Protein AF-A0A4T0P691-F1 (afdb_monomer)

Solvent-accessible surface area (backbone atoms only — not comparable to full-atom values): 58447 Å² total; per-residue (Å²): 136,84,90,88,89,91,82,88,80,88,84,81,85,83,82,90,88,82,81,82,76,88,77,84,77,92,73,52,77,67,54,47,53,46,46,53,56,58,53,71,71,70,66,89,62,88,88,75,89,86,87,79,81,92,80,83,81,93,79,83,58,72,64,57,53,48,54,30,50,54,36,26,48,72,51,40,73,32,82,48,45,33,81,49,75,62,70,91,51,94,65,79,43,77,45,63,68,43,87,70,46,76,70,59,55,69,72,59,50,53,52,49,52,62,48,39,51,44,4,49,36,46,43,36,44,54,51,48,32,65,74,30,68,86,80,44,71,59,25,59,51,53,48,58,58,45,50,59,50,50,52,52,49,53,53,53,51,55,42,54,73,69,45,73,95,66,89,66,98,80,68,92,56,97,68,68,80,44,77,70,55,52,53,62,72,40,46,66,54,39,55,53,38,54,52,49,36,53,51,50,69,66,38,74,90,44,60,48,21,35,36,54,26,55,54,53,62,56,45,77,48,91,49,68,67,57,26,50,54,45,47,56,51,47,47,63,61,41,46,68,57,40,52,48,50,48,41,22,68,63,60,25,49,85,87,62,97,80,69,34,57,29,67,42,75,50,62,88,79,75,67,58,87,83,60,60,56,76,78,52,88,61,96,81,78,88,84,78,80,72,84,74,52,52,32,53,47,70,66,50,39,57,44,79,43,76,75,27,44,33,68,89,56,47,73,71,57,49,49,48,58,52,50,36,16,56,48,40,33,42,39,53,72,54,61,62,49,61,66,65,71,71,62,42,69,55,47,68,65,59,66,54,78,74,51,73,91,42,55,73,61,49,52,54,48,49,54,51,49,36,51,53,50,31,46,51,51,51,47,42,42,50,64,78,62,33,45,62,60,54,53,49,44,44,42,33,64,47,65,58,64,39,56,66,39,51,53,44,38,52,64,67,46,40,74,61,28,73,37,53,42,91,77,64,53,60,69,61,49,40,54,47,49,55,50,23,36,69,73,24,78,60,60,79,49,62,67,72,62,58,73,26,54,44,61,42,71,54,94,77,64,96,87,43,44,21,70,82,33,58,43,77,41,78,63,73,56,88,60,55,26,49,70,59,23,73,69,56,50,50,52,49,45,54,50,27,56,51,52,50,53,52,51,49,51,48,52,54,50,52,54,48,50,52,50,64,62,70,42,50,77,52,52,71,75,42,77,91,48,53,67,59,54,50,54,53,49,52,48,49,50,53,52,51,51,51,50,50,53,51,51,47,43,46,49,56,66,40,48,47,57,43,45,52,55,55,50,57,50,60,70,65,69,71,66,44,72,68,52,52,44,51,52,52,50,52,43,51,49,53,40,51,28,60,72,54,53,50,49,102,84,45,71,70,62,24,52,49,50,42,51,51,51,54,48,46,56,50,37,53,52,52,29,54,50,33,52,48,52,49,49,55,50,49,50,53,52,47,51,53,60,69,69,53,85,70,85,76,95,73,78,89,83,75,87,85,88,86,92,83,82,91,89,87,83,86,88,83,87,84,89,83,87,84,88,86,87,89,82,87,82,83,92,76,94,78,91,72,74,64,64,57,53,52,52,53,52,52,53,51,51,54,40,52,50,46,38,50,53,30,45,52,53,41,53,54,49,51,29,49,49,39,57,53,29,59,72,43,87,50,66,71,53,26,47,48,24,49,64,76,30,58,91,56,73,55,56,78,78,87,64,78,69,69,72,64,73,80,72,69,68,93,84,56,80,44,80,45,69,66,48,99,81,75,58,76,74,76,52,48,65,26,36,38,39,39,55,24,78,22,43,68,41,30,23,43,50,23,48,50,45,50,53,69,66,42,64,65,44,75,52,29,37,56,49,54,88,37,41,59,91,51,79,45,85,50,99,91,41,82,39,62,34,34,36,37,33,36,34,72,90,41,88,55,40,33,41,43,48,66,75,42,65,68,40,80,91,34,48,65,62,50,53,53,52,52,36,56,54,39,62,73,35,53,38,40,35,39,37,31,31,15,24,43,48,88,68,55,48,80,74,49,68,79,45,72,58,56,28,23,45,70,30,98,73,25,97,54,42,84,61,49,63,82,40,53,80,57,75,78,89,79,65,64,52,38,57,49,50,70,64,49,59,76,65,42,73,34,29,35,34,45,34,36,50,43,64,84,60,64,41,63,68,56,15,54,52,53,40,53,54,49,30,64,63,74,65,57,79,94,68,89,84,56,84,55,77,78,58,76,77,50,77,53,67,80,67,66,67,80,79,78,110

Structure (mmCIF, N/CA/C/O backbone):
data_AF-A0A4T0P691-F1
#
_entry.id   AF-A0A4T0P691-F1
#
loop_
_atom_site.group_PDB
_atom_site.id
_atom_site.type_symbol
_atom_site.label_atom_id
_atom_site.label_alt_id
_atom_site.label_comp_id
_atom_site.label_asym_id
_atom_site.label_entity_id
_atom_site.label_seq_id
_atom_site.pdbx_PDB_ins_code
_atom_site.Cartn_x
_atom_site.Cartn_y
_atom_site.Cartn_z
_atom_site.occupancy
_atom_site.B_iso_or_equiv
_atom_site.auth_seq_id
_atom_site.auth_comp_id
_atom_site.auth_asym_id
_atom_site.auth_atom_id
_atom_site.pdbx_PDB_model_num
ATOM 1 N N . MET A 1 1 ? -27.158 57.293 4.705 1.00 33.16 1 MET A N 1
ATOM 2 C CA . MET A 1 1 ? -28.206 56.370 4.222 1.00 33.16 1 MET A CA 1
ATOM 3 C C . MET A 1 1 ? -27.894 55.018 4.852 1.00 33.16 1 MET A C 1
ATOM 5 O O . MET A 1 1 ? -26.980 54.365 4.383 1.00 33.16 1 MET A O 1
ATOM 9 N N . LEU A 1 2 ? -28.237 54.760 6.115 1.00 28.86 2 LEU A N 1
ATOM 10 C CA . LEU A 1 2 ? -29.555 54.392 6.661 1.00 28.86 2 LEU A CA 1
ATOM 11 C C . LEU A 1 2 ? -30.252 53.241 5.908 1.00 28.86 2 LEU A C 1
ATOM 13 O O . LEU A 1 2 ? -30.644 53.415 4.762 1.00 28.86 2 LEU A O 1
ATOM 17 N N . GLU A 1 3 ? -30.387 52.133 6.651 1.00 32.50 3 GLU A N 1
ATOM 18 C CA . GLU A 1 3 ? -31.408 51.070 6.619 1.00 32.50 3 GLU A CA 1
ATOM 19 C C . GLU A 1 3 ? -31.555 50.170 5.381 1.00 32.50 3 GLU A C 1
ATOM 21 O O . GLU A 1 3 ? -32.133 50.551 4.370 1.00 32.50 3 GLU A O 1
ATOM 26 N N . ASN A 1 4 ? -31.099 48.918 5.530 1.00 34.00 4 ASN A N 1
ATOM 27 C CA . ASN A 1 4 ? -31.858 47.665 5.340 1.00 34.00 4 ASN A CA 1
ATOM 28 C C . ASN A 1 4 ? -30.880 46.516 5.069 1.00 34.00 4 ASN A C 1
ATOM 30 O O . ASN A 1 4 ? -30.137 46.593 4.099 1.00 34.00 4 ASN A O 1
ATOM 34 N N . ASN A 1 5 ? -30.873 45.482 5.924 1.00 28.69 5 ASN A N 1
ATOM 35 C CA . ASN A 1 5 ? -30.638 44.066 5.578 1.00 28.69 5 ASN A CA 1
ATOM 36 C C . ASN A 1 5 ? -30.422 43.227 6.849 1.00 28.69 5 ASN A C 1
ATOM 38 O O . ASN A 1 5 ? -29.298 43.000 7.288 1.00 28.69 5 ASN A O 1
ATOM 42 N N . ALA A 1 6 ? -31.521 42.732 7.419 1.00 33.31 6 ALA A N 1
ATOM 43 C CA . ALA A 1 6 ? -31.523 41.602 8.343 1.00 33.31 6 ALA A CA 1
ATOM 44 C C . ALA A 1 6 ? -32.389 40.487 7.738 1.00 33.31 6 ALA A C 1
ATOM 46 O O . ALA A 1 6 ? -33.590 40.416 7.976 1.00 33.31 6 ALA A O 1
ATOM 47 N N . SER A 1 7 ? -31.792 39.660 6.882 1.00 32.31 7 SER A N 1
ATOM 48 C CA . SER A 1 7 ? -32.260 38.310 6.534 1.00 32.31 7 SER A CA 1
ATOM 49 C C . SER A 1 7 ? -31.164 37.589 5.738 1.00 32.31 7 SER A C 1
ATOM 51 O O . SER A 1 7 ? -30.477 38.219 4.941 1.00 32.31 7 SER A O 1
ATOM 53 N N . ASN A 1 8 ? -31.041 36.276 5.960 1.00 28.72 8 ASN A N 1
ATOM 54 C CA . ASN A 1 8 ? -30.166 35.289 5.298 1.00 28.72 8 ASN A CA 1
ATOM 55 C C . ASN A 1 8 ? -28.858 34.919 6.020 1.00 28.72 8 ASN A C 1
ATOM 57 O O . ASN A 1 8 ? -27.787 35.451 5.744 1.00 28.72 8 ASN A O 1
ATOM 61 N N . ILE A 1 9 ? -28.956 33.883 6.861 1.00 31.19 9 ILE A N 1
ATOM 62 C CA . ILE A 1 9 ? -27.868 32.935 7.148 1.00 31.19 9 ILE A CA 1
ATOM 63 C C . ILE A 1 9 ? -28.248 31.594 6.471 1.00 31.19 9 ILE A C 1
ATOM 65 O O . ILE A 1 9 ? -29.431 31.242 6.504 1.00 31.19 9 ILE A O 1
ATOM 69 N N . PRO A 1 10 ? -27.312 30.857 5.832 1.00 29.70 10 PRO A N 1
ATOM 70 C CA . PRO A 1 10 ? -27.614 29.696 4.989 1.00 29.70 10 PRO A CA 1
ATOM 71 C C . PRO A 1 10 ? -27.935 28.427 5.795 1.00 29.70 10 PRO A C 1
ATOM 73 O O . PRO A 1 10 ? -27.269 28.120 6.783 1.00 29.70 10 PRO A O 1
ATOM 76 N N . GLN A 1 11 ? -28.926 27.662 5.328 1.00 29.69 11 GLN A N 1
ATOM 77 C CA . GLN A 1 11 ? -29.296 26.341 5.845 1.00 29.69 11 GLN A CA 1
ATOM 78 C C . GLN A 1 11 ? -28.357 25.243 5.308 1.00 29.69 11 GLN A C 1
ATOM 80 O O . GLN A 1 11 ? -28.104 25.167 4.107 1.00 29.69 11 GLN A O 1
ATOM 85 N N . LEU A 1 12 ? -27.877 24.378 6.206 1.00 29.52 12 LEU A N 1
ATOM 86 C CA . LEU A 1 12 ? -27.184 23.117 5.903 1.00 29.52 12 LEU A CA 1
ATOM 87 C C . LEU A 1 12 ? -28.200 21.976 5.646 1.00 29.52 12 LEU A C 1
ATOM 89 O O . LEU A 1 12 ? -29.323 22.043 6.149 1.00 29.52 12 LEU A O 1
ATOM 93 N N . PRO A 1 13 ? -27.836 20.946 4.854 1.00 28.98 13 PRO A N 1
ATOM 94 C CA . PRO A 1 13 ? -28.770 19.988 4.260 1.00 28.98 13 PRO A CA 1
ATOM 95 C C . PRO A 1 13 ? -29.189 18.856 5.213 1.00 28.98 13 PRO A C 1
ATOM 97 O O . PRO A 1 13 ? -28.382 18.324 5.973 1.00 28.98 13 PRO A O 1
ATOM 100 N N . ASN A 1 14 ? -30.459 18.454 5.114 1.00 28.61 14 ASN A N 1
ATOM 101 C CA . ASN A 1 14 ? -31.046 17.334 5.855 1.00 28.61 14 ASN A CA 1
ATOM 102 C C . ASN A 1 14 ? -30.493 15.966 5.387 1.00 28.61 14 ASN A C 1
ATOM 104 O O . ASN A 1 14 ? -30.429 15.731 4.177 1.00 28.61 14 ASN A O 1
ATOM 108 N N . PRO A 1 15 ? -30.174 15.032 6.305 1.00 27.69 15 PRO A N 1
ATOM 109 C CA . PRO A 1 15 ? -29.908 13.627 5.980 1.00 27.69 15 PRO A CA 1
ATOM 110 C C . PRO A 1 15 ? -31.209 12.825 5.717 1.00 27.69 15 PRO A C 1
ATOM 112 O O . PRO A 1 15 ? -32.298 13.276 6.086 1.00 27.69 15 PRO A O 1
ATOM 115 N N . PRO A 1 16 ? -31.126 11.659 5.040 1.00 27.73 16 PRO A N 1
ATOM 116 C CA . PRO A 1 16 ? -32.260 10.997 4.395 1.00 27.73 16 PRO A CA 1
ATOM 117 C C . PRO A 1 16 ? -33.170 10.261 5.386 1.00 27.73 16 PRO A C 1
ATOM 119 O O . PRO A 1 16 ? -32.713 9.622 6.330 1.00 27.73 16 PRO A O 1
ATOM 122 N N . ILE A 1 17 ? -34.475 10.318 5.120 1.00 31.19 17 ILE A N 1
ATOM 123 C CA . ILE A 1 17 ? -35.537 9.633 5.863 1.00 31.19 17 ILE A CA 1
ATOM 124 C C . ILE A 1 17 ? -35.901 8.347 5.114 1.00 31.19 17 ILE A C 1
ATOM 126 O O . ILE A 1 17 ? -36.358 8.428 3.977 1.00 31.19 17 ILE A O 1
ATOM 130 N N . LEU A 1 18 ? -35.754 7.186 5.760 1.00 25.09 18 LEU A N 1
ATOM 131 C CA . LEU A 1 18 ? -36.380 5.901 5.405 1.00 25.09 18 LEU A CA 1
ATOM 132 C C . LEU A 1 18 ? -36.539 5.052 6.692 1.00 25.09 18 LEU A C 1
ATOM 134 O O . LEU A 1 18 ? -35.771 5.230 7.633 1.00 25.09 18 LEU A O 1
ATOM 138 N N . PRO A 1 19 ? -37.547 4.166 6.768 1.00 24.69 19 PRO A N 1
ATOM 139 C CA . PRO A 1 19 ? -38.849 4.397 7.383 1.00 24.69 19 PRO A CA 1
ATOM 140 C C . PRO A 1 19 ? -38.914 3.928 8.848 1.00 24.69 19 PRO A C 1
ATOM 142 O O . PRO A 1 19 ? -38.475 2.833 9.193 1.00 24.69 19 PRO A O 1
ATOM 145 N N . ALA A 1 20 ? -39.535 4.737 9.707 1.00 24.02 20 ALA A N 1
ATOM 146 C CA . ALA A 1 20 ? -39.900 4.329 11.058 1.00 24.02 20 ALA A CA 1
ATOM 147 C C . ALA A 1 20 ? -41.072 3.333 11.011 1.00 24.02 20 ALA A C 1
ATOM 149 O O . ALA A 1 20 ? -42.121 3.621 10.430 1.00 24.02 20 ALA A O 1
ATOM 150 N N . ALA A 1 21 ? -40.894 2.174 11.645 1.00 25.23 21 ALA A N 1
ATOM 151 C CA . ALA A 1 21 ? -41.987 1.282 12.018 1.00 25.23 21 ALA A CA 1
ATOM 152 C C . ALA A 1 21 ? -42.990 2.025 12.937 1.00 25.23 21 ALA A C 1
ATOM 154 O O . ALA A 1 21 ? -42.603 2.963 13.642 1.00 25.23 21 ALA A O 1
ATOM 155 N N . PRO A 1 22 ? -44.285 1.665 12.919 1.00 23.98 22 PRO A N 1
ATOM 156 C CA . PRO A 1 22 ? -45.348 2.525 13.418 1.00 23.98 22 PRO A CA 1
ATOM 157 C C . PRO A 1 22 ? -45.375 2.543 14.950 1.00 23.98 22 PRO A C 1
ATOM 159 O O . PRO A 1 22 ? -45.915 1.645 15.586 1.00 23.98 22 PRO A O 1
ATOM 162 N N . ILE A 1 23 ? -44.842 3.609 15.546 1.00 25.89 23 ILE A N 1
ATOM 163 C CA . ILE A 1 23 ? -45.122 3.972 16.938 1.00 25.89 23 ILE A CA 1
ATOM 164 C C . ILE A 1 23 ? -46.342 4.900 16.923 1.00 25.89 23 ILE A C 1
ATOM 166 O O . ILE A 1 23 ? -46.231 6.119 16.790 1.00 25.89 23 ILE A O 1
ATOM 170 N N . SER A 1 24 ? -47.533 4.316 17.032 1.00 26.94 24 SER A N 1
ATOM 171 C CA . SER A 1 24 ? -48.696 5.017 17.586 1.00 26.94 24 SER A CA 1
ATOM 172 C C . SER A 1 24 ? -48.486 5.051 19.107 1.00 26.94 24 SER A C 1
ATOM 174 O O . SER A 1 24 ? -48.233 4.004 19.685 1.00 26.94 24 SER A O 1
ATOM 176 N N . THR A 1 25 ? -48.512 6.145 19.855 1.00 30.39 25 THR A N 1
ATOM 177 C CA . THR A 1 25 ? -49.129 7.460 19.691 1.00 30.39 25 THR A CA 1
ATOM 178 C C . THR A 1 25 ? -48.344 8.460 20.539 1.00 30.39 25 THR A C 1
ATOM 180 O O . THR A 1 25 ? -48.032 8.176 21.695 1.00 30.39 25 THR A O 1
ATOM 183 N N . GLY A 1 26 ? -48.051 9.638 19.987 1.00 34.56 26 GLY A N 1
ATOM 184 C CA . GLY A 1 26 ? -47.367 10.714 20.697 1.00 34.56 26 GLY A CA 1
ATOM 185 C C . GLY A 1 26 ? -48.254 11.438 21.712 1.00 34.56 26 GLY A C 1
ATOM 186 O O . GLY A 1 26 ? -49.365 11.849 21.388 1.00 34.56 26 GLY A O 1
ATOM 187 N N . LEU A 1 27 ? -47.713 11.658 22.911 1.00 33.19 27 LEU A N 1
ATOM 188 C CA . LEU A 1 27 ? -48.101 12.726 23.836 1.00 33.19 27 LEU A CA 1
ATOM 189 C C . LEU A 1 27 ? -46.827 13.246 24.519 1.00 33.19 27 LEU A C 1
ATOM 191 O O . LEU A 1 27 ? -45.976 12.461 24.932 1.00 33.19 27 LEU A O 1
ATOM 195 N N . SER A 1 28 ? -46.662 14.568 24.610 1.00 33.28 28 SER A N 1
ATOM 196 C CA . SER A 1 28 ? -45.481 15.181 25.235 1.00 33.28 28 SER A CA 1
ATOM 197 C C . SER A 1 28 ? -45.522 15.064 26.766 1.00 33.28 28 SER A C 1
ATOM 199 O O . SER A 1 28 ? -46.595 14.989 27.357 1.00 33.28 28 SER A O 1
ATOM 201 N N . LYS A 1 29 ? -44.360 15.087 27.439 1.00 33.56 29 LYS A N 1
ATOM 202 C CA . LYS A 1 29 ? -44.218 14.912 28.906 1.00 33.56 29 LYS A CA 1
ATOM 203 C C . LYS A 1 29 ? -45.105 15.879 29.720 1.00 33.56 29 LYS A C 1
ATOM 205 O O . LYS A 1 29 ? -45.634 15.499 30.760 1.00 33.56 29 LYS A O 1
ATOM 210 N N . SER A 1 30 ? -45.337 17.095 29.217 1.00 32.12 30 SER A N 1
ATOM 211 C CA . SER A 1 30 ? -46.252 18.084 29.810 1.00 32.12 30 SER A CA 1
ATOM 212 C C . SER A 1 30 ? -47.732 17.790 29.539 1.00 32.12 30 SER A C 1
ATOM 214 O O . SER A 1 30 ? -48.559 18.073 30.399 1.00 32.12 30 SER A O 1
ATOM 216 N N . GLN A 1 31 ? -48.066 17.168 28.404 1.00 33.81 31 GLN A N 1
ATOM 217 C CA . GLN A 1 31 ? -49.414 16.684 28.088 1.00 33.81 31 GLN A CA 1
ATOM 218 C C . GLN A 1 31 ? -49.752 15.364 28.785 1.00 33.81 31 GLN A C 1
ATOM 220 O O . GLN A 1 31 ? -50.917 15.131 29.081 1.00 33.81 31 GLN A O 1
ATOM 225 N N . ILE A 1 32 ? -48.759 14.520 29.082 1.00 38.53 32 ILE A N 1
ATOM 226 C CA . ILE A 1 32 ? -48.922 13.331 29.927 1.00 38.53 32 ILE A CA 1
ATOM 227 C C . ILE A 1 32 ? -49.135 13.773 31.368 1.00 38.53 32 ILE A C 1
ATOM 229 O O . ILE A 1 32 ? -50.055 13.287 31.995 1.00 38.53 32 ILE A O 1
ATOM 233 N N . LEU A 1 33 ? -48.372 14.742 31.886 1.00 31.64 33 LEU A N 1
ATOM 234 C CA . LEU A 1 33 ? -48.594 15.272 33.236 1.00 31.64 33 LEU A CA 1
ATOM 235 C C . LEU A 1 33 ? -49.900 16.069 33.358 1.00 31.64 33 LEU A C 1
ATOM 237 O O . LEU A 1 33 ? -50.546 15.985 34.399 1.00 31.64 33 LEU A O 1
ATOM 241 N N . SER A 1 34 ? -50.330 16.796 32.317 1.00 31.61 34 SER A N 1
ATOM 242 C CA . SER A 1 34 ? -51.636 17.466 32.320 1.00 31.61 34 SER A CA 1
ATOM 243 C C . SER A 1 34 ? -52.782 16.472 32.153 1.00 31.61 34 SER A C 1
ATOM 245 O O . SER A 1 34 ? -53.722 16.541 32.928 1.00 31.61 34 SER A O 1
ATOM 247 N N . LYS A 1 35 ? -52.685 15.481 31.253 1.00 31.42 35 LYS A N 1
ATOM 248 C CA . LYS A 1 35 ? -53.673 14.392 31.171 1.00 31.42 35 LYS A CA 1
ATOM 249 C C . LYS A 1 35 ? -53.686 13.532 32.424 1.00 31.42 35 LYS A C 1
ATOM 251 O O . LYS A 1 35 ? -54.756 13.178 32.869 1.00 31.42 35 LYS A O 1
ATOM 256 N N . TRP A 1 36 ? -52.554 13.260 33.061 1.00 36.22 36 TRP A N 1
ATOM 257 C CA . TRP A 1 36 ? -52.502 12.484 34.301 1.00 36.22 36 TRP A CA 1
ATOM 258 C C . TRP A 1 36 ? -53.100 13.270 35.478 1.00 36.22 36 TRP A C 1
ATOM 260 O O . TRP A 1 36 ? -53.830 12.704 36.289 1.00 36.22 36 TRP A O 1
ATOM 270 N N . ARG A 1 37 ? -52.883 14.594 35.531 1.00 32.56 37 ARG A N 1
ATOM 271 C CA . ARG A 1 37 ? -53.502 15.493 36.521 1.00 32.56 37 ARG A CA 1
ATOM 272 C C . ARG A 1 37 ? -54.998 15.739 36.247 1.00 32.56 37 ARG A C 1
ATOM 274 O O . ARG A 1 37 ? -55.758 15.860 37.205 1.00 32.56 37 ARG A O 1
ATOM 281 N N . ASP A 1 38 ? -55.427 15.743 34.983 1.00 31.70 38 ASP A N 1
ATOM 282 C CA . ASP A 1 38 ? -56.823 15.956 34.563 1.00 31.70 38 ASP A CA 1
ATOM 283 C C . ASP A 1 38 ? -57.663 14.657 34.517 1.00 31.70 38 ASP A C 1
ATOM 285 O O . ASP A 1 38 ? -58.869 14.698 34.773 1.00 31.70 38 ASP A O 1
ATOM 289 N N . GLU A 1 39 ? -57.062 13.491 34.247 1.00 33.47 39 GLU A N 1
ATOM 290 C CA . GLU A 1 39 ? -57.748 12.189 34.141 1.00 33.47 39 GLU A CA 1
ATOM 291 C C . GLU A 1 39 ? -57.892 11.491 35.503 1.00 33.47 39 GLU A C 1
ATOM 293 O O . GLU A 1 39 ? -58.923 10.864 35.742 1.00 33.47 39 GLU A O 1
ATOM 298 N N . GLN A 1 40 ? -56.955 11.671 36.444 1.00 35.97 40 GLN A N 1
ATOM 299 C CA . GLN A 1 40 ? -57.043 11.068 37.789 1.00 35.97 40 GLN A CA 1
ATOM 300 C C . GLN A 1 40 ? -57.731 11.970 38.831 1.00 35.97 40 GLN A C 1
ATOM 302 O O . GLN A 1 40 ? -58.152 11.496 39.883 1.00 35.97 40 GLN A O 1
ATOM 307 N N . GLY A 1 41 ? -57.926 13.261 38.539 1.00 31.23 41 GLY A N 1
ATOM 308 C CA . GLY A 1 41 ? -58.624 14.193 39.435 1.00 31.23 41 GLY A CA 1
ATOM 309 C C . GLY A 1 41 ? -60.153 14.210 39.297 1.00 31.23 41 GLY A C 1
ATOM 310 O O . GLY A 1 41 ? -60.833 14.842 40.105 1.00 31.23 41 GLY A O 1
ATOM 311 N N . ARG A 1 42 ? -60.724 13.560 38.267 1.00 29.75 42 ARG A N 1
ATOM 312 C CA . ARG A 1 42 ? -62.152 13.723 37.920 1.00 29.75 42 ARG A CA 1
ATOM 313 C C . ARG A 1 42 ? -62.921 12.465 37.505 1.00 29.75 42 ARG A C 1
ATOM 315 O O . ARG A 1 42 ? -64.113 12.587 37.232 1.00 29.75 42 ARG A O 1
ATOM 322 N N . ARG A 1 43 ? -62.309 11.274 37.458 1.00 27.88 43 ARG A N 1
ATOM 323 C CA . ARG A 1 43 ? -62.962 10.061 36.910 1.00 27.88 43 ARG A CA 1
ATOM 324 C C . ARG A 1 43 ? -62.991 8.826 37.820 1.00 27.88 43 ARG A C 1
ATOM 326 O O . ARG A 1 43 ? -63.167 7.724 37.324 1.00 27.88 43 ARG A O 1
ATOM 333 N N . ILE A 1 44 ? -62.933 8.999 39.142 1.00 30.73 44 ILE A N 1
ATOM 334 C CA . ILE A 1 44 ? -63.061 7.875 40.100 1.00 30.73 44 ILE A CA 1
ATOM 335 C C . ILE A 1 44 ? -64.500 7.710 40.657 1.00 30.73 44 ILE A C 1
ATOM 337 O O . ILE A 1 44 ? -64.769 6.811 41.439 1.00 30.73 44 ILE A O 1
ATOM 341 N N . PHE A 1 45 ? -65.492 8.486 40.198 1.00 29.28 45 PHE A N 1
ATOM 342 C CA . PHE A 1 45 ? -66.905 8.236 40.536 1.00 29.28 45 PHE A CA 1
ATOM 343 C C . PHE A 1 45 ? -67.843 8.515 39.354 1.00 29.28 45 PHE A C 1
ATOM 345 O O . PHE A 1 45 ? -68.036 9.667 38.962 1.00 29.28 45 PHE A O 1
ATOM 352 N N . THR A 1 46 ? -68.514 7.478 38.839 1.00 27.00 46 THR A N 1
ATOM 353 C CA . THR A 1 46 ? -69.831 7.654 38.213 1.00 27.00 46 THR A CA 1
ATOM 354 C C . THR A 1 46 ? -70.785 8.135 39.297 1.00 27.00 46 THR A C 1
ATOM 356 O O . THR A 1 46 ? -71.125 7.424 40.242 1.00 27.00 46 THR A O 1
ATOM 359 N N . ARG A 1 47 ? -71.131 9.411 39.186 1.00 34.25 47 ARG A N 1
ATOM 360 C CA . ARG A 1 47 ? -71.940 10.192 40.108 1.00 34.25 47 ARG A CA 1
ATOM 361 C C . ARG A 1 47 ? -73.422 9.881 39.892 1.00 34.25 47 ARG A C 1
ATOM 363 O O . ARG A 1 47 ? -74.140 10.743 39.412 1.00 34.25 47 ARG A O 1
ATOM 370 N N . GLU A 1 48 ? -73.884 8.684 40.241 1.00 30.58 48 GLU A N 1
ATOM 371 C CA . GLU A 1 48 ? -75.323 8.396 40.275 1.00 30.58 48 GLU A CA 1
ATOM 372 C C . GLU A 1 48 ? -75.729 7.672 41.565 1.00 30.58 48 GLU A C 1
ATOM 374 O O . GLU A 1 48 ? -75.134 6.676 41.967 1.00 30.58 48 GLU A O 1
ATOM 379 N N . ASN A 1 49 ? -76.771 8.229 42.190 1.00 31.83 49 ASN A N 1
ATOM 380 C CA . ASN A 1 49 ? -77.531 7.760 43.352 1.00 31.83 49 ASN A CA 1
ATOM 381 C C . ASN A 1 49 ? -76.924 7.989 44.744 1.00 31.83 49 ASN A C 1
ATOM 383 O O . ASN A 1 49 ? -76.541 7.065 45.456 1.00 31.83 49 ASN A O 1
ATOM 387 N N . THR A 1 50 ? -76.977 9.244 45.202 1.00 30.98 50 THR A N 1
ATOM 388 C CA . THR A 1 50 ? -77.007 9.560 46.639 1.00 30.98 50 THR A CA 1
ATOM 389 C C . THR A 1 50 ? -78.159 10.512 46.931 1.00 30.98 50 THR A C 1
ATOM 391 O O . THR A 1 50 ? -77.990 11.727 46.837 1.00 30.98 50 THR A O 1
ATOM 394 N N . SER A 1 51 ? -79.321 9.970 47.288 1.00 29.11 51 SER A N 1
ATOM 395 C CA . SER A 1 51 ? -80.399 10.757 47.893 1.00 29.11 51 SER A CA 1
ATOM 396 C C . SER A 1 51 ? -81.173 10.018 48.979 1.00 29.11 51 SER A C 1
ATOM 398 O O . SER A 1 51 ? -82.266 10.455 49.289 1.00 29.11 51 SER A O 1
ATOM 400 N N . ASP A 1 52 ? -80.633 8.961 49.588 1.00 30.61 52 ASP A N 1
ATOM 401 C CA . ASP A 1 52 ? -81.251 8.374 50.777 1.00 30.61 52 ASP A CA 1
ATOM 402 C C . ASP A 1 52 ? -80.196 7.812 51.726 1.00 30.61 52 ASP A C 1
ATOM 404 O O . ASP A 1 52 ? -79.150 7.321 51.306 1.00 30.61 52 ASP A O 1
ATOM 408 N N . VAL A 1 53 ? -80.517 7.867 53.019 1.00 35.09 53 VAL A N 1
ATOM 409 C CA . VAL A 1 53 ? -79.735 7.389 54.172 1.00 35.09 53 VAL A CA 1
ATOM 410 C C . VAL A 1 53 ? -78.731 8.401 54.751 1.00 35.09 53 VAL A C 1
ATOM 412 O O . VAL A 1 53 ? -77.551 8.132 54.948 1.00 35.09 53 VAL A O 1
ATOM 415 N N . ILE A 1 54 ? -79.249 9.562 55.164 1.00 38.78 54 ILE A N 1
ATOM 416 C CA . ILE A 1 54 ? -78.846 10.147 56.452 1.00 38.78 54 ILE A CA 1
ATOM 417 C C . ILE A 1 54 ? -79.856 9.630 57.479 1.00 38.78 54 ILE A C 1
ATOM 419 O O . ILE A 1 54 ? -80.984 10.118 57.500 1.00 38.78 54 ILE A O 1
ATOM 423 N N . LYS A 1 55 ? -79.468 8.617 58.269 1.00 31.33 55 LYS A N 1
ATOM 424 C CA . LYS A 1 55 ? -79.943 8.295 59.637 1.00 31.33 55 LYS A CA 1
ATOM 425 C C . LYS A 1 55 ? -79.512 6.873 60.021 1.00 31.33 55 LYS A C 1
ATOM 427 O O . LYS A 1 55 ? -79.932 5.919 59.377 1.00 31.33 55 LYS A O 1
ATOM 432 N N . GLY A 1 56 ? -78.755 6.740 61.115 1.00 30.06 56 GLY A N 1
ATOM 433 C CA . GLY A 1 56 ? -78.633 5.472 61.850 1.00 30.06 56 GLY A CA 1
ATOM 434 C C . GLY A 1 56 ? -77.238 5.124 62.379 1.00 30.06 56 GLY A C 1
ATOM 435 O O . GLY A 1 56 ? -76.487 4.458 61.685 1.00 30.06 56 GLY A O 1
ATOM 436 N N . LEU A 1 57 ? -76.965 5.579 63.609 1.00 33.75 57 LEU A N 1
ATOM 437 C CA . LEU A 1 57 ? -76.220 4.959 64.726 1.00 33.75 57 LEU A CA 1
ATOM 438 C C . LEU A 1 57 ? -75.034 3.990 64.498 1.00 33.75 57 LEU A C 1
ATOM 440 O O . LEU A 1 57 ? -75.155 2.948 63.864 1.00 33.75 57 LEU A O 1
ATOM 444 N N . ASN A 1 58 ? -73.950 4.316 65.218 1.00 45.25 58 ASN A N 1
ATOM 445 C CA . ASN A 1 58 ? -72.953 3.460 65.880 1.00 45.25 58 ASN A CA 1
ATOM 446 C C . ASN A 1 58 ? -73.232 1.942 65.882 1.00 45.25 58 ASN A C 1
ATOM 448 O O . ASN A 1 58 ? -74.150 1.481 66.557 1.00 45.25 58 ASN A O 1
ATOM 452 N N . ASN A 1 59 ? -72.362 1.169 65.225 1.00 38.31 59 ASN A N 1
ATOM 453 C CA . ASN A 1 59 ? -71.551 0.128 65.873 1.00 38.31 59 ASN A CA 1
ATOM 454 C C . ASN A 1 59 ? -70.491 -0.413 64.892 1.00 38.31 59 ASN A C 1
ATOM 456 O O . ASN A 1 59 ? -70.765 -0.635 63.715 1.00 38.31 59 ASN A O 1
ATOM 460 N N . THR A 1 60 ? -69.278 -0.537 65.425 1.00 46.78 60 THR A N 1
ATOM 461 C CA . THR A 1 60 ? -67.952 -0.876 64.869 1.00 46.78 60 THR A CA 1
ATOM 462 C C . THR A 1 60 ? -67.917 -2.158 64.008 1.00 46.78 60 THR A C 1
ATOM 464 O O . THR A 1 60 ? -68.813 -2.994 64.121 1.00 46.78 60 THR A O 1
ATOM 467 N N . PRO A 1 61 ? -66.935 -2.292 63.083 1.00 51.62 61 PRO A N 1
ATOM 468 C CA . PRO A 1 61 ? -65.564 -2.649 63.465 1.00 51.62 61 PRO A CA 1
ATOM 469 C C . PRO A 1 61 ? -64.512 -1.854 62.679 1.00 51.62 61 PRO A C 1
ATOM 471 O O . PRO A 1 61 ? -64.178 -2.175 61.539 1.00 51.62 61 PRO A O 1
ATOM 474 N N . SER A 1 62 ? -63.937 -0.822 63.304 1.00 61.41 62 SER A N 1
ATOM 475 C CA . SER A 1 62 ? -62.693 -0.216 62.808 1.00 61.41 62 SER A CA 1
ATOM 476 C C . SER A 1 62 ? -61.592 -1.274 62.684 1.00 61.41 62 SER A C 1
ATOM 478 O O . SER A 1 62 ? -60.841 -1.246 61.715 1.00 61.41 62 SER A O 1
ATOM 480 N N . ILE A 1 63 ? -61.556 -2.244 63.607 1.00 69.12 63 ILE A N 1
ATOM 481 C CA . ILE A 1 63 ? -60.572 -3.331 63.631 1.00 69.12 63 ILE A CA 1
ATOM 482 C C . ILE A 1 63 ? -60.753 -4.357 62.501 1.00 69.12 63 ILE A C 1
ATOM 484 O O . ILE A 1 63 ? -59.764 -4.750 61.890 1.00 69.12 63 ILE A O 1
ATOM 488 N N . ASP A 1 64 ? -61.984 -4.738 62.141 1.00 72.56 64 ASP A N 1
ATOM 489 C CA . ASP A 1 64 ? -62.200 -5.673 61.025 1.00 72.56 64 ASP A CA 1
ATOM 490 C C . ASP A 1 64 ? -61.905 -5.005 59.682 1.00 72.56 64 ASP A C 1
ATOM 492 O O . ASP A 1 64 ? -61.347 -5.652 58.805 1.00 72.56 64 ASP A O 1
ATOM 496 N N . ILE A 1 65 ? -62.231 -3.713 59.521 1.00 74.19 65 ILE A N 1
ATOM 497 C CA . ILE A 1 65 ? -61.844 -2.946 58.327 1.00 74.19 65 ILE A CA 1
ATOM 498 C C . ILE A 1 65 ? -60.319 -2.817 58.262 1.00 74.19 65 ILE A C 1
ATOM 500 O O . ILE A 1 65 ? -59.761 -2.940 57.177 1.00 74.19 65 ILE A O 1
ATOM 504 N N . LEU A 1 66 ? -59.642 -2.621 59.402 1.00 75.81 66 LEU A N 1
ATOM 505 C CA . LEU A 1 66 ? -58.178 -2.608 59.486 1.00 75.81 66 LEU A CA 1
ATOM 506 C C . LEU A 1 66 ? -57.575 -3.958 59.073 1.00 75.81 66 LEU A C 1
ATOM 508 O O . LEU A 1 66 ? -56.667 -3.995 58.240 1.00 75.81 66 LEU A O 1
ATOM 512 N N . ARG A 1 67 ? -58.120 -5.065 59.590 1.00 77.88 67 ARG A N 1
ATOM 513 C CA . ARG A 1 67 ? -57.726 -6.431 59.222 1.00 77.88 67 ARG A CA 1
ATOM 514 C C . ARG A 1 67 ? -57.943 -6.698 57.737 1.00 77.88 67 ARG A C 1
ATOM 516 O O . ARG A 1 67 ? -57.067 -7.252 57.081 1.00 77.88 67 ARG A O 1
ATOM 523 N N . ASP A 1 68 ? -59.065 -6.233 57.197 1.00 78.50 68 ASP A N 1
ATOM 524 C CA . ASP A 1 68 ? -59.359 -6.350 55.774 1.00 78.50 68 ASP A CA 1
ATOM 525 C C . ASP A 1 68 ? -58.407 -5.505 54.928 1.00 78.50 68 ASP A C 1
ATOM 527 O O . ASP A 1 68 ? -57.897 -5.990 53.926 1.00 78.50 68 ASP A O 1
ATOM 531 N N . THR A 1 69 ? -58.070 -4.280 55.349 1.00 78.50 69 THR A N 1
ATOM 532 C CA . THR A 1 69 ? -57.050 -3.479 54.658 1.00 78.50 69 THR A CA 1
ATOM 533 C C . THR A 1 69 ? -55.677 -4.136 54.659 1.00 78.50 69 THR A C 1
ATOM 535 O O . THR A 1 69 ? -54.995 -4.055 53.645 1.00 78.50 69 THR A O 1
ATOM 538 N N . VAL A 1 70 ? -55.265 -4.816 55.733 1.00 82.62 70 VAL A N 1
ATOM 539 C CA . VAL A 1 70 ? -53.983 -5.544 55.749 1.00 82.62 70 VAL A CA 1
ATOM 540 C C . VAL A 1 70 ? -54.006 -6.732 54.780 1.00 82.62 70 VAL A C 1
ATOM 542 O O . VAL A 1 70 ? -53.062 -6.897 54.009 1.00 82.62 70 VAL A O 1
ATOM 545 N N . ASN A 1 71 ? -55.114 -7.477 54.715 1.00 81.81 71 ASN A N 1
ATOM 546 C CA . ASN A 1 71 ? -55.302 -8.543 53.720 1.00 81.81 71 ASN A CA 1
ATOM 547 C C . ASN A 1 71 ? -55.274 -7.994 52.281 1.00 81.81 71 ASN A C 1
ATOM 549 O O . ASN A 1 71 ? -54.614 -8.552 51.404 1.00 81.81 71 ASN A O 1
ATOM 553 N N . ILE A 1 72 ? -55.925 -6.851 52.045 1.00 82.00 72 ILE A N 1
ATOM 554 C CA . ILE A 1 72 ? -55.935 -6.161 50.748 1.00 82.00 72 ILE A CA 1
ATOM 555 C C . ILE A 1 72 ? -54.519 -5.716 50.356 1.00 82.00 72 ILE A C 1
ATOM 557 O O . ILE A 1 72 ? -54.147 -5.862 49.193 1.00 82.00 72 ILE A O 1
ATOM 561 N N . LEU A 1 73 ? -53.707 -5.222 51.301 1.00 82.38 73 LEU A N 1
ATOM 562 C CA . LEU A 1 73 ? -52.304 -4.845 51.064 1.00 82.38 73 LEU A CA 1
ATOM 563 C C . LEU A 1 73 ? -51.433 -6.048 50.662 1.00 82.38 73 LEU A C 1
ATOM 565 O O . LEU A 1 73 ? -50.508 -5.883 49.870 1.00 82.38 73 LEU A O 1
ATOM 569 N N . GLN A 1 74 ? -51.758 -7.252 51.142 1.00 80.56 74 GLN A N 1
ATOM 570 C CA . GLN A 1 74 ? -51.134 -8.516 50.723 1.00 80.56 74 GLN A CA 1
ATOM 571 C C . GLN A 1 74 ? -51.636 -9.023 49.364 1.00 80.56 74 GLN A C 1
ATOM 573 O O . GLN A 1 74 ? -51.223 -10.090 48.910 1.00 80.56 74 GLN A O 1
ATOM 578 N N . GLY A 1 75 ? -52.558 -8.308 48.713 1.00 76.31 75 GLY A N 1
ATOM 579 C CA . GLY A 1 75 ? -53.207 -8.784 47.498 1.00 76.31 75 GLY A CA 1
ATOM 580 C C . GLY A 1 75 ? -54.110 -9.998 47.742 1.00 76.31 75 GLY A C 1
ATOM 581 O O . GLY A 1 75 ? -54.376 -10.755 46.812 1.00 76.31 75 GLY A O 1
ATOM 582 N N . ILE A 1 76 ? -54.588 -10.211 48.965 1.00 81.69 76 ILE A N 1
ATOM 583 C CA . ILE A 1 76 ? -55.573 -11.246 49.278 1.00 81.69 76 ILE A CA 1
ATOM 584 C C . ILE A 1 76 ? -56.950 -10.584 49.293 1.00 81.69 76 ILE A C 1
ATOM 586 O O . ILE A 1 76 ? -57.106 -9.445 49.732 1.00 81.69 76 ILE A O 1
ATOM 590 N N . ASP A 1 77 ? -57.955 -11.276 48.760 1.00 78.88 77 ASP A N 1
ATOM 591 C CA . ASP A 1 77 ? -59.317 -10.752 48.772 1.00 78.88 77 ASP A CA 1
ATOM 592 C C . ASP A 1 77 ? -59.869 -10.767 50.203 1.00 78.88 77 ASP A C 1
ATOM 594 O O . ASP A 1 77 ? -59.794 -11.775 50.909 1.00 78.88 77 ASP A O 1
ATOM 598 N N . GLY A 1 78 ? -60.414 -9.627 50.618 1.00 72.88 78 GLY A N 1
ATOM 599 C CA . GLY A 1 78 ? -60.967 -9.412 51.943 1.00 72.88 78 GLY A CA 1
ATOM 600 C C . GLY A 1 78 ? -62.418 -9.876 52.098 1.00 72.88 78 GLY A C 1
ATOM 601 O O . GLY A 1 78 ? -63.109 -10.222 51.134 1.00 72.88 78 GLY A O 1
ATOM 602 N N . ALA A 1 79 ? -62.907 -9.848 53.336 1.00 70.81 79 ALA A N 1
ATOM 603 C CA . ALA A 1 79 ? -64.297 -10.127 53.680 1.00 70.81 79 ALA A CA 1
ATOM 604 C C . ALA A 1 79 ? -65.242 -8.989 53.250 1.00 70.81 79 ALA A C 1
ATOM 606 O O . ALA A 1 79 ? -66.362 -9.257 52.811 1.00 70.81 79 ALA A O 1
ATOM 607 N N . TYR A 1 80 ? -64.802 -7.727 53.332 1.00 68.75 80 TYR A N 1
ATOM 608 C CA . TYR A 1 80 ? -65.599 -6.560 52.937 1.00 68.75 80 TYR A CA 1
ATOM 609 C C . TYR A 1 80 ? -65.315 -6.117 51.504 1.00 68.75 80 TYR A C 1
ATOM 611 O O . TYR A 1 80 ? -66.232 -5.641 50.826 1.00 68.75 80 TYR A O 1
ATOM 619 N N . PHE A 1 81 ? -64.077 -6.285 51.039 1.00 73.88 81 PHE A N 1
ATOM 620 C CA . PHE A 1 81 ? -63.627 -5.776 49.749 1.00 73.88 81 PHE A CA 1
ATOM 621 C C . PHE A 1 81 ? -62.896 -6.836 48.921 1.00 73.88 81 PHE A C 1
ATOM 623 O O . PHE A 1 81 ? -61.963 -7.482 49.394 1.00 73.88 81 PHE A O 1
ATOM 630 N N . ARG A 1 82 ? -63.280 -6.966 47.648 1.00 75.50 82 ARG A N 1
ATOM 631 C CA . ARG A 1 82 ? -62.661 -7.885 46.681 1.00 75.50 82 ARG A CA 1
ATOM 632 C C . ARG A 1 82 ? -62.122 -7.130 45.468 1.00 75.50 82 ARG A C 1
ATOM 634 O O . ARG A 1 82 ? -62.767 -6.195 44.992 1.00 75.50 82 ARG A O 1
ATOM 641 N N . PHE A 1 83 ? -60.984 -7.569 44.930 1.00 75.81 83 PHE A N 1
ATOM 642 C CA . PHE A 1 83 ? -60.471 -7.071 43.652 1.00 75.81 83 PHE A CA 1
ATOM 643 C C . PHE A 1 83 ? -61.202 -7.713 42.459 1.00 75.81 83 PHE A C 1
ATOM 645 O O . PHE A 1 83 ? -61.336 -8.931 42.384 1.00 75.81 83 PHE A O 1
ATOM 652 N N . GLU A 1 84 ? -61.629 -6.900 41.495 1.00 65.69 84 GLU A N 1
ATOM 653 C CA . GLU A 1 84 ? -62.148 -7.323 40.193 1.00 65.69 84 GLU A CA 1
ATOM 654 C C . GLU A 1 84 ? -61.172 -6.877 39.093 1.00 65.69 84 GLU A C 1
ATOM 656 O O . GLU A 1 84 ? -60.916 -5.683 38.923 1.00 65.69 84 GLU A O 1
ATOM 661 N N . GLY A 1 85 ? -60.615 -7.853 38.370 1.00 61.34 85 GLY A N 1
ATOM 662 C CA . GLY A 1 85 ? -59.667 -7.644 37.272 1.00 61.34 85 GLY A CA 1
ATOM 663 C C . GLY A 1 85 ? -58.593 -8.733 37.206 1.00 61.34 85 GLY A C 1
ATOM 664 O O . GLY A 1 85 ? -58.223 -9.323 38.222 1.00 61.34 85 GLY A O 1
ATOM 665 N N . ALA A 1 86 ? -58.081 -9.008 36.005 1.00 58.94 86 ALA A N 1
ATOM 666 C CA . ALA A 1 86 ? -56.888 -9.839 35.831 1.00 58.94 86 ALA A CA 1
ATOM 667 C C . ALA A 1 86 ? -55.630 -9.016 36.160 1.00 58.94 86 ALA A C 1
ATOM 669 O O . ALA A 1 86 ? -55.592 -7.824 35.864 1.00 58.94 86 ALA A O 1
ATOM 670 N N . ALA A 1 87 ? -54.586 -9.650 36.707 1.00 56.12 87 ALA A N 1
ATOM 671 C CA . ALA A 1 87 ? -53.346 -8.975 37.122 1.00 56.12 87 ALA A CA 1
ATOM 672 C C . ALA A 1 87 ? -52.678 -8.131 36.009 1.00 56.12 87 ALA A C 1
ATOM 674 O O . ALA A 1 87 ? -51.948 -7.197 36.308 1.00 56.12 87 ALA A O 1
ATOM 675 N N . ASN A 1 88 ? -52.979 -8.394 34.733 1.00 55.69 88 ASN A N 1
ATOM 676 C CA . ASN A 1 88 ? -52.405 -7.682 33.586 1.00 55.69 88 ASN A CA 1
ATOM 677 C C . ASN A 1 88 ? -53.159 -6.391 33.199 1.00 55.69 88 ASN A C 1
ATOM 679 O O . ASN A 1 88 ? -52.800 -5.749 32.216 1.00 55.69 88 ASN A O 1
ATOM 683 N N . GLN A 1 89 ? -54.219 -6.008 33.921 1.00 63.75 89 GLN A N 1
ATOM 684 C CA . GLN A 1 89 ? -54.968 -4.771 33.667 1.00 63.75 89 GLN A CA 1
ATOM 685 C C . GLN A 1 89 ? -54.419 -3.603 34.504 1.00 63.75 89 GLN A C 1
ATOM 687 O O . GLN A 1 89 ? -54.082 -3.753 35.678 1.00 63.75 89 GLN A O 1
ATOM 692 N N . SER A 1 90 ? -54.329 -2.417 33.896 1.00 56.06 90 SER A N 1
ATOM 693 C CA . SER A 1 90 ? -53.863 -1.182 34.548 1.00 56.06 90 SER A CA 1
ATOM 694 C C . SER A 1 90 ? -54.886 -0.582 35.517 1.00 56.06 90 SER A C 1
ATOM 696 O O . SER A 1 90 ? -54.517 0.194 36.394 1.00 56.06 90 SER A O 1
ATOM 698 N N . GLU A 1 91 ? -56.162 -0.937 35.369 1.00 62.00 91 GLU A N 1
ATOM 699 C CA . GLU A 1 91 ? -57.252 -0.491 36.235 1.00 62.00 91 GLU A CA 1
ATOM 700 C C . GLU A 1 91 ? -57.698 -1.624 37.158 1.00 62.00 91 GLU A C 1
ATOM 702 O O . GLU A 1 91 ? -57.882 -2.757 36.714 1.00 62.00 91 GLU A O 1
ATOM 707 N N . PHE A 1 92 ? -57.917 -1.298 38.433 1.00 65.94 92 PHE A N 1
ATOM 708 C CA . PHE A 1 92 ? -58.530 -2.203 39.398 1.00 65.94 92 PHE A CA 1
ATOM 709 C C . PHE A 1 92 ? -59.900 -1.673 39.802 1.00 65.94 92 PHE A C 1
ATOM 711 O O . PHE A 1 92 ? -60.081 -0.472 40.016 1.00 65.94 92 PHE A O 1
ATOM 718 N N . LYS A 1 93 ? -60.873 -2.574 39.935 1.00 66.00 93 LYS A N 1
ATOM 719 C CA . LYS A 1 93 ? -62.149 -2.269 40.582 1.00 66.00 93 LYS A CA 1
ATOM 720 C C . LYS A 1 93 ? -62.213 -3.005 41.904 1.00 66.00 93 LYS A C 1
ATOM 722 O O . LYS A 1 93 ? -61.827 -4.164 42.003 1.00 66.00 93 LYS A O 1
ATOM 727 N N . LEU A 1 94 ? -62.682 -2.312 42.931 1.00 67.38 94 LEU A N 1
ATOM 728 C CA . LEU A 1 94 ? -62.818 -2.866 44.267 1.00 67.38 94 LEU A CA 1
ATOM 729 C C . LEU A 1 94 ? -64.312 -3.005 44.560 1.00 67.38 94 LEU A C 1
ATOM 731 O O . LEU A 1 94 ? -65.012 -2.005 44.733 1.00 67.38 94 LEU A O 1
ATOM 735 N N . ILE A 1 95 ? -64.816 -4.240 44.522 1.00 66.06 95 ILE A N 1
ATOM 736 C CA . ILE A 1 95 ? -66.237 -4.524 44.726 1.00 66.06 95 ILE A CA 1
ATOM 737 C C . ILE A 1 95 ? -66.499 -4.711 46.226 1.00 66.06 95 ILE A C 1
ATOM 739 O O . ILE A 1 95 ? -65.801 -5.497 46.872 1.00 66.06 95 ILE A O 1
ATOM 743 N N . PRO A 1 96 ? -67.528 -4.048 46.781 1.00 63.84 96 PRO A N 1
ATOM 744 C CA . PRO A 1 96 ? -68.042 -4.355 48.107 1.00 63.84 96 PRO A CA 1
ATOM 745 C C . PRO A 1 96 ? -68.762 -5.719 48.094 1.00 63.84 96 PRO A C 1
ATOM 747 O O . PRO A 1 96 ? -69.762 -5.880 47.390 1.00 63.84 96 PRO A O 1
ATOM 750 N N . THR A 1 97 ? -68.271 -6.704 48.851 1.00 59.62 97 THR A N 1
ATOM 751 C CA . THR A 1 97 ? -68.744 -8.104 48.783 1.00 59.62 97 THR A CA 1
ATOM 752 C C . THR A 1 97 ? -70.143 -8.302 49.394 1.00 59.62 97 THR A C 1
ATOM 754 O O . THR A 1 97 ? -70.850 -9.231 49.011 1.00 59.62 97 THR A O 1
ATOM 757 N N . ASP A 1 98 ? -70.572 -7.420 50.310 1.00 58.59 98 ASP A N 1
ATOM 758 C CA . ASP A 1 98 ? -71.746 -7.644 51.175 1.00 58.59 98 ASP A CA 1
ATOM 759 C C . ASP A 1 98 ? -72.610 -6.386 51.411 1.00 58.59 98 ASP A C 1
ATOM 761 O O . ASP A 1 98 ? -72.118 -5.261 51.359 1.00 58.59 98 ASP A O 1
ATOM 765 N N . GLN A 1 99 ? -73.894 -6.505 51.782 1.00 52.28 99 GLN A N 1
ATOM 766 C CA . GLN A 1 99 ? -74.744 -5.321 52.073 1.00 52.28 99 GLN A CA 1
ATOM 767 C C . GLN A 1 99 ? -74.200 -4.426 53.213 1.00 52.28 99 GLN A C 1
ATOM 769 O O . GLN A 1 99 ? -74.500 -3.231 53.258 1.00 52.28 99 GLN A O 1
ATOM 774 N N . ARG A 1 100 ? -73.362 -4.974 54.106 1.00 52.56 100 ARG A N 1
ATOM 775 C CA . ARG A 1 100 ? -72.675 -4.241 55.189 1.00 52.56 100 ARG A CA 1
ATOM 776 C C . ARG A 1 100 ? -71.559 -3.326 54.679 1.00 52.56 100 ARG A C 1
ATOM 778 O O . ARG A 1 100 ? -71.342 -2.260 55.243 1.00 52.56 100 ARG A O 1
ATOM 785 N N . SER A 1 101 ? -70.918 -3.683 53.570 1.00 54.75 101 SER A N 1
ATOM 786 C CA . SER A 1 101 ? -69.851 -2.886 52.950 1.00 54.75 101 SER A CA 1
ATOM 787 C C . SER A 1 101 ? -70.365 -1.599 52.273 1.00 54.75 101 SER A C 1
ATOM 789 O O . SER A 1 101 ? -69.624 -0.630 52.142 1.00 54.75 101 SER A O 1
ATOM 791 N N . LYS A 1 102 ? -71.673 -1.509 51.969 1.00 55.34 102 LYS A N 1
ATOM 792 C CA . LYS A 1 102 ? -72.341 -0.262 51.531 1.00 55.34 102 LYS A CA 1
ATOM 793 C C . LYS A 1 102 ? -72.562 0.763 52.659 1.00 55.34 102 LYS A C 1
ATOM 795 O O . LYS A 1 102 ? -72.962 1.887 52.370 1.00 55.34 102 LYS A O 1
ATOM 800 N N . ARG A 1 103 ? -72.333 0.395 53.930 1.00 58.09 103 ARG A N 1
ATOM 801 C CA . ARG A 1 103 ? -72.490 1.281 55.106 1.00 58.09 103 ARG A CA 1
ATOM 802 C C . ARG A 1 103 ? -71.196 1.978 55.543 1.00 58.09 103 ARG A C 1
ATOM 804 O O . ARG A 1 103 ? -71.219 2.712 56.527 1.00 58.09 103 ARG A O 1
ATOM 811 N N . VAL A 1 104 ? -70.080 1.771 54.844 1.00 67.19 104 VAL A N 1
ATOM 812 C CA . VAL A 1 104 ? -68.804 2.422 55.176 1.00 67.19 104 VAL A CA 1
ATOM 813 C C . VAL A 1 104 ? -68.884 3.926 54.857 1.00 67.19 104 VAL A C 1
ATOM 815 O O . VAL A 1 104 ? -69.345 4.293 53.772 1.00 67.19 104 VAL A O 1
ATOM 818 N N . PRO A 1 105 ? -68.435 4.821 55.759 1.00 72.75 105 PRO A N 1
ATOM 819 C CA . PRO A 1 105 ? -68.366 6.250 55.475 1.00 72.75 105 PRO A CA 1
ATOM 820 C C . PRO A 1 105 ? -67.507 6.543 54.239 1.00 72.75 105 PRO A C 1
ATOM 822 O O . PRO A 1 105 ? -66.418 5.989 54.086 1.00 72.75 105 PRO A O 1
ATOM 825 N N . LYS A 1 106 ? -67.959 7.473 53.386 1.00 69.38 106 LYS A N 1
ATOM 826 C CA . LYS A 1 106 ? -67.231 7.881 52.168 1.00 69.38 106 LYS A CA 1
ATOM 827 C C . LYS A 1 106 ? -65.744 8.222 52.410 1.00 69.38 106 LYS A C 1
ATOM 829 O O . LYS A 1 106 ? -64.932 7.756 51.617 1.00 69.38 106 LYS A O 1
ATOM 834 N N . PRO A 1 107 ? -65.353 8.941 53.486 1.00 73.81 107 PRO A N 1
ATOM 835 C CA . PRO A 1 107 ? -63.939 9.240 53.747 1.00 73.81 107 PRO A CA 1
ATOM 836 C C . PRO A 1 107 ? -63.092 7.995 54.051 1.00 73.81 107 PRO A C 1
ATOM 838 O O . PRO A 1 107 ? -61.943 7.897 53.629 1.00 73.81 107 PRO A O 1
ATOM 841 N N . THR A 1 108 ? -63.657 7.017 54.764 1.00 73.94 108 THR A N 1
ATOM 842 C CA . THR A 1 108 ? -62.983 5.746 55.067 1.00 73.94 108 THR A CA 1
ATOM 843 C C . THR A 1 108 ? -62.829 4.908 53.804 1.00 73.94 108 THR A C 1
ATOM 845 O O . THR A 1 108 ? -61.771 4.335 53.577 1.00 73.94 108 THR A O 1
ATOM 848 N N . LEU A 1 109 ? -63.853 4.892 52.946 1.00 74.44 109 LEU A N 1
ATOM 849 C CA . LEU A 1 109 ? -63.806 4.205 51.658 1.00 74.44 109 LEU A CA 1
ATOM 850 C C . LEU A 1 109 ? -62.715 4.783 50.739 1.00 74.44 109 LEU A C 1
ATOM 852 O O . LEU A 1 109 ? -61.982 4.025 50.116 1.00 74.44 109 LEU A O 1
ATOM 856 N N . GLU A 1 110 ? -62.564 6.108 50.688 1.00 75.69 110 GLU A N 1
ATOM 857 C CA . GLU A 1 110 ? -61.527 6.773 49.885 1.00 75.69 110 GLU A CA 1
ATOM 858 C C . GLU A 1 110 ? -60.105 6.416 50.355 1.00 75.69 110 GLU A C 1
ATOM 860 O O . GLU A 1 110 ? -59.226 6.138 49.537 1.00 75.69 110 GLU A O 1
ATOM 865 N N . LEU A 1 111 ? -59.886 6.331 51.672 1.00 75.56 111 LEU A N 1
ATOM 866 C CA . LEU A 1 111 ? -58.616 5.869 52.241 1.00 75.56 111 LEU A CA 1
ATOM 867 C C . LEU A 1 111 ? -58.343 4.388 51.943 1.00 75.56 111 LEU A C 1
ATOM 869 O O . LEU A 1 111 ? -57.215 4.038 51.597 1.00 75.56 111 LEU A O 1
ATOM 873 N N . VAL A 1 112 ? -59.360 3.525 52.027 1.00 77.62 112 VAL A N 1
ATOM 874 C CA . VAL A 1 112 ? -59.239 2.105 51.656 1.00 77.62 112 VAL A CA 1
ATOM 875 C C . VAL A 1 112 ? -58.901 1.961 50.172 1.00 77.62 112 VAL A C 1
ATOM 877 O O . VAL A 1 112 ? -58.028 1.172 49.839 1.00 77.62 112 VAL A O 1
ATOM 880 N N . ILE A 1 113 ? -59.510 2.751 49.282 1.00 77.31 113 ILE A N 1
ATOM 881 C CA . ILE A 1 113 ? -59.184 2.751 47.844 1.00 77.31 113 ILE A CA 1
ATOM 882 C C . ILE A 1 113 ? -57.727 3.177 47.614 1.00 77.31 113 ILE A C 1
ATOM 884 O O . ILE A 1 113 ? -57.018 2.551 46.826 1.00 77.31 113 ILE A O 1
ATOM 888 N N . ARG A 1 114 ? -57.252 4.203 48.333 1.00 78.38 114 ARG A N 1
ATOM 889 C CA . ARG A 1 114 ? -55.852 4.653 48.264 1.00 78.38 114 ARG A CA 1
ATOM 890 C C . ARG A 1 114 ? -54.868 3.559 48.697 1.00 78.38 114 ARG A C 1
ATOM 892 O O . ARG A 1 114 ? -53.818 3.420 48.078 1.00 78.38 114 ARG A O 1
ATOM 899 N N . LEU A 1 115 ? -55.205 2.794 49.735 1.00 81.69 115 LEU A N 1
ATOM 900 C CA . LEU A 1 115 ? -54.410 1.659 50.218 1.00 81.69 115 LEU A CA 1
ATOM 901 C C . LEU A 1 115 ? -54.513 0.437 49.295 1.00 81.69 115 LEU A C 1
ATOM 903 O O . LEU A 1 115 ? -53.523 -0.255 49.069 1.00 81.69 115 LEU A O 1
ATOM 907 N N . ALA A 1 116 ? -55.686 0.192 48.715 1.00 80.94 116 ALA A N 1
ATOM 908 C CA . ALA A 1 116 ? -55.925 -0.920 47.804 1.00 80.94 116 ALA A CA 1
ATOM 909 C C . ALA A 1 116 ? -55.114 -0.821 46.511 1.00 80.94 116 ALA A C 1
ATOM 911 O O . ALA A 1 116 ? -54.748 -1.847 45.942 1.00 80.94 116 ALA A O 1
ATOM 912 N N . GLU A 1 117 ? -54.769 0.394 46.081 1.00 82.88 117 GLU A N 1
ATOM 913 C CA . GLU A 1 117 ? -53.830 0.594 44.979 1.00 82.88 117 GLU A CA 1
ATOM 914 C C . GLU A 1 117 ? -52.487 -0.107 45.240 1.00 82.88 117 GLU A C 1
ATOM 916 O O . GLU A 1 117 ? -51.942 -0.741 44.339 1.00 82.88 117 GLU A O 1
ATOM 921 N N . LEU A 1 118 ? -51.965 -0.045 46.470 1.00 84.31 118 LEU A N 1
ATOM 922 C CA . LEU A 1 118 ? -50.711 -0.713 46.825 1.00 84.31 118 LEU A CA 1
ATOM 923 C C . LEU A 1 118 ? -50.836 -2.235 46.696 1.00 84.31 118 LEU A C 1
ATOM 925 O O . LEU A 1 118 ? -49.961 -2.872 46.115 1.00 84.31 118 LEU A O 1
ATOM 929 N N . GLY A 1 119 ? -51.943 -2.799 47.187 1.00 81.94 119 GLY A N 1
ATOM 930 C CA . GLY A 1 119 ? -52.243 -4.228 47.069 1.00 81.94 119 GLY A CA 1
ATOM 931 C C . GLY A 1 119 ? -52.378 -4.696 45.618 1.00 81.94 119 GLY A C 1
ATOM 932 O O . GLY A 1 119 ? -51.925 -5.787 45.265 1.00 81.94 119 GLY A O 1
ATOM 933 N N . TRP A 1 120 ? -52.937 -3.850 44.748 1.00 82.75 120 TRP A N 1
ATOM 934 C CA . TRP A 1 120 ? -53.011 -4.120 43.313 1.00 82.75 120 TRP A CA 1
ATOM 935 C C . TRP A 1 120 ? -51.634 -4.104 42.644 1.00 82.75 120 TRP A C 1
ATOM 937 O O . TRP A 1 120 ? -51.281 -5.047 41.938 1.00 82.75 120 TRP A O 1
ATOM 947 N N . LEU A 1 121 ? -50.827 -3.071 42.899 1.00 83.94 121 LEU A N 1
ATOM 948 C CA . LEU A 1 121 ? -49.462 -2.972 42.371 1.00 83.94 121 LEU A CA 1
ATOM 949 C C . LEU A 1 121 ? -48.600 -4.152 42.831 1.00 83.94 121 LEU A C 1
ATOM 951 O O . LEU A 1 121 ? -47.845 -4.713 42.040 1.00 83.94 121 LEU A O 1
ATOM 955 N N . TYR A 1 122 ? -48.769 -4.581 44.082 1.00 86.00 122 TYR A N 1
ATOM 956 C CA . TYR A 1 122 ? -48.136 -5.785 44.600 1.00 86.00 122 TYR A CA 1
ATOM 957 C C . TYR A 1 122 ? -48.576 -7.045 43.831 1.00 86.00 122 TYR A C 1
ATOM 959 O O . TYR A 1 122 ? -47.707 -7.816 43.430 1.00 86.00 122 TYR A O 1
ATOM 967 N N . LYS A 1 123 ? -49.877 -7.242 43.537 1.00 82.88 123 LYS A N 1
ATOM 968 C CA . LYS A 1 123 ? -50.342 -8.372 42.699 1.00 82.88 123 LYS A CA 1
ATOM 969 C C . LYS A 1 123 ? -49.655 -8.389 41.331 1.00 82.88 123 LYS A C 1
ATOM 971 O O . LYS A 1 123 ? -49.280 -9.462 40.864 1.00 82.88 123 LYS A O 1
ATOM 976 N N . GLN A 1 124 ? -49.481 -7.224 40.703 1.00 80.50 124 GLN A N 1
ATOM 977 C CA . GLN A 1 124 ? -48.817 -7.110 39.398 1.00 80.50 124 GLN A CA 1
ATOM 978 C C . GLN A 1 124 ? -47.345 -7.520 39.469 1.00 80.50 124 GLN A C 1
ATOM 980 O O . GLN A 1 124 ? -46.887 -8.338 38.674 1.00 80.50 124 GLN A O 1
ATOM 985 N N . VAL A 1 125 ? -46.608 -6.984 40.444 1.00 82.88 125 VAL A N 1
ATOM 986 C CA . VAL A 1 125 ? -45.181 -7.289 40.585 1.00 82.88 125 VAL A CA 1
ATOM 987 C C . VAL A 1 125 ? -44.973 -8.741 41.020 1.00 82.88 125 VAL A C 1
ATOM 989 O O . VAL A 1 125 ? -44.125 -9.425 40.460 1.00 82.88 125 VAL A O 1
ATOM 992 N N . ALA A 1 126 ? -45.782 -9.259 41.947 1.00 82.62 126 ALA A N 1
ATOM 993 C CA . ALA A 1 126 ? -45.714 -10.652 42.386 1.00 82.62 126 ALA A CA 1
ATOM 994 C C . ALA A 1 126 ? -46.044 -11.648 41.258 1.00 82.62 126 ALA A C 1
ATOM 996 O O . ALA A 1 126 ? -45.410 -12.700 41.168 1.00 82.62 126 ALA A O 1
ATOM 997 N N . ALA A 1 127 ? -46.998 -11.317 40.377 1.00 81.25 127 ALA A N 1
ATOM 998 C CA . ALA A 1 127 ? -47.279 -12.114 39.183 1.00 81.25 127 ALA A CA 1
ATOM 999 C C . ALA A 1 127 ? -46.059 -12.163 38.252 1.00 81.25 127 ALA A C 1
ATOM 1001 O O . ALA A 1 127 ? -45.637 -13.247 37.859 1.00 81.25 127 ALA A O 1
ATOM 1002 N N . PHE A 1 128 ? -45.429 -11.014 37.996 1.00 77.38 128 PHE A N 1
ATOM 1003 C CA . PHE A 1 128 ? -44.220 -10.943 37.178 1.00 77.38 128 PHE A CA 1
ATOM 1004 C C . PHE A 1 128 ? -43.036 -11.713 37.775 1.00 77.38 128 PHE A C 1
ATOM 1006 O O . PHE A 1 128 ? -42.354 -12.432 37.051 1.00 77.38 128 PHE A O 1
ATOM 1013 N N . VAL A 1 129 ? -42.799 -11.621 39.090 1.00 78.88 129 VAL A N 1
ATOM 1014 C CA . VAL A 1 129 ? -41.724 -12.379 39.761 1.00 78.88 129 VAL A CA 1
ATOM 1015 C C . VAL A 1 129 ? -41.931 -13.886 39.617 1.00 78.88 129 VAL A C 1
ATOM 1017 O O . VAL A 1 129 ? -40.973 -14.621 39.375 1.00 78.88 129 VAL A O 1
ATOM 1020 N N . ARG A 1 130 ? -43.179 -14.357 39.718 1.00 77.06 130 ARG A N 1
ATOM 1021 C CA . ARG A 1 130 ? -43.508 -15.771 39.504 1.00 77.06 130 ARG A CA 1
ATOM 1022 C C . ARG A 1 130 ? -43.211 -16.198 38.066 1.00 77.06 130 ARG A C 1
ATOM 1024 O O . ARG A 1 130 ? -42.599 -17.248 37.868 1.00 77.06 130 ARG A O 1
ATOM 1031 N N . ASP A 1 131 ? -43.597 -15.372 37.100 1.00 72.56 131 ASP A N 1
ATOM 1032 C CA . ASP A 1 131 ? -43.448 -15.661 35.673 1.00 72.56 131 ASP A CA 1
ATOM 1033 C C . ASP A 1 131 ? -41.976 -15.559 35.205 1.00 72.56 131 ASP A C 1
ATOM 1035 O O . ASP A 1 131 ? -41.567 -16.286 34.305 1.00 72.56 131 ASP A O 1
ATOM 1039 N N . CYS A 1 132 ? -41.149 -14.733 35.861 1.00 66.12 132 CYS A N 1
ATOM 1040 C CA . CYS A 1 132 ? -39.741 -14.489 35.503 1.00 66.12 132 CYS A CA 1
ATOM 1041 C C . CYS A 1 132 ? -38.712 -15.291 36.323 1.00 66.12 132 CYS A C 1
ATOM 1043 O O . CYS A 1 132 ? -37.503 -15.111 36.138 1.00 66.12 132 CYS A O 1
ATOM 1045 N N . SER A 1 133 ? -39.164 -16.177 37.217 1.00 57.19 133 SER A N 1
ATOM 1046 C CA . SER A 1 133 ? -38.324 -16.922 38.173 1.00 57.19 133 SER A CA 1
ATOM 1047 C C . SER A 1 133 ? -37.226 -17.797 37.540 1.00 57.19 133 SER A C 1
ATOM 1049 O O . SER A 1 133 ? -36.289 -18.194 38.231 1.00 57.19 133 SER A O 1
ATOM 1051 N N . THR A 1 134 ? -37.285 -18.063 36.231 1.00 53.06 134 THR A N 1
ATOM 1052 C CA . THR A 1 134 ? -36.315 -18.902 35.512 1.00 53.06 134 THR A CA 1
ATOM 1053 C C . THR A 1 134 ? -35.282 -18.150 34.670 1.00 53.06 134 THR A C 1
ATOM 1055 O O . THR A 1 134 ? -34.354 -18.800 34.191 1.00 53.06 134 THR A O 1
ATOM 1058 N N . SER A 1 135 ? -35.423 -16.840 34.402 1.00 52.94 135 SER A N 1
ATOM 1059 C CA . SER A 1 135 ? -34.701 -16.256 33.247 1.00 52.94 135 SER A CA 1
ATOM 1060 C C . SER A 1 135 ? -34.247 -14.797 33.343 1.00 52.94 135 SER A C 1
ATOM 1062 O O . SER A 1 135 ? -33.575 -14.345 32.423 1.00 52.94 135 SER A O 1
ATOM 1064 N N . THR A 1 136 ? -34.554 -14.036 34.399 1.00 60.00 136 THR A N 1
ATOM 1065 C CA . THR A 1 136 ? -34.185 -12.604 34.422 1.00 60.00 136 THR A CA 1
ATOM 1066 C C . THR A 1 136 ? -33.690 -12.158 35.795 1.00 60.00 136 THR A C 1
ATOM 1068 O O . THR A 1 136 ? -34.384 -12.321 36.797 1.00 60.00 136 THR A O 1
ATOM 1071 N N . SER A 1 137 ? -32.506 -11.535 35.842 1.00 61.00 137 SER A N 1
ATOM 1072 C CA . SER A 1 137 ? -31.891 -10.964 37.057 1.00 61.00 137 SER A CA 1
ATOM 1073 C C . SER A 1 137 ? -32.822 -9.995 37.798 1.00 61.00 137 SER A C 1
ATOM 1075 O O . SER A 1 137 ? -32.856 -9.974 39.027 1.00 61.00 137 SER A O 1
ATOM 1077 N N . LEU A 1 138 ? -33.659 -9.262 37.060 1.00 64.94 138 LEU A N 1
ATOM 1078 C CA . LEU A 1 138 ? -34.690 -8.387 37.616 1.00 64.94 138 LEU A CA 1
ATOM 1079 C C . LEU A 1 138 ? -35.734 -9.136 38.454 1.00 64.94 138 LEU A C 1
ATOM 1081 O O . LEU A 1 138 ? -36.210 -8.582 39.440 1.00 64.94 138 LEU A O 1
ATOM 1085 N N . GLY A 1 139 ? -36.078 -10.382 38.115 1.00 63.53 139 GLY A N 1
ATOM 1086 C CA . GLY A 1 139 ? -37.026 -11.189 38.891 1.00 63.53 139 GLY A CA 1
ATOM 1087 C C . GLY A 1 139 ? -36.507 -11.487 40.299 1.00 63.53 139 GLY A C 1
ATOM 1088 O O . GLY A 1 139 ? -37.224 -11.303 41.277 1.00 63.53 139 GLY A O 1
ATOM 1089 N N . LEU A 1 140 ? -35.225 -11.841 40.417 1.00 67.00 140 LEU A N 1
ATOM 1090 C CA . LEU A 1 140 ? -34.568 -12.092 41.707 1.00 67.00 140 LEU A CA 1
ATOM 1091 C C . LEU A 1 140 ? -34.419 -10.810 42.537 1.00 67.00 140 LEU A C 1
ATOM 1093 O O . LEU A 1 140 ? -34.624 -10.809 43.749 1.00 67.00 140 LEU A O 1
ATOM 1097 N N . ILE A 1 141 ? -34.106 -9.695 41.881 1.00 68.81 141 ILE A N 1
ATOM 1098 C CA . ILE A 1 141 ? -33.920 -8.400 42.545 1.00 68.81 141 ILE A CA 1
ATOM 1099 C C . ILE A 1 141 ? -35.256 -7.845 43.048 1.00 68.81 141 ILE A C 1
ATOM 1101 O O . ILE A 1 141 ? -35.382 -7.424 44.199 1.00 68.81 141 ILE A O 1
ATOM 1105 N N . THR A 1 142 ? -36.296 -7.902 42.216 1.00 70.06 142 THR A N 1
ATOM 1106 C CA . THR A 1 142 ? -37.651 -7.511 42.626 1.00 70.06 142 THR A CA 1
ATOM 1107 C C . THR A 1 142 ? -38.199 -8.435 43.715 1.00 70.06 142 THR A C 1
ATOM 1109 O O . THR A 1 142 ? -38.898 -7.956 44.607 1.00 70.06 142 THR A O 1
ATOM 1112 N N . GLN A 1 143 ? -37.810 -9.716 43.737 1.00 75.62 143 GLN A N 1
ATOM 1113 C CA . GLN A 1 143 ? -38.106 -10.635 44.840 1.00 75.62 143 GLN A CA 1
ATOM 1114 C C . GLN A 1 143 ? -37.438 -10.209 46.157 1.00 75.62 143 GLN A C 1
ATOM 1116 O O . GLN A 1 143 ? -38.100 -10.197 47.194 1.00 75.62 143 GLN A O 1
ATOM 1121 N N . ASN A 1 144 ? -36.167 -9.794 46.129 1.00 77.88 144 ASN A N 1
ATOM 1122 C CA . ASN A 1 144 ? -35.483 -9.268 47.316 1.00 77.88 144 ASN A CA 1
ATOM 1123 C C . ASN A 1 144 ? -36.200 -8.046 47.899 1.00 77.88 144 ASN A C 1
ATOM 1125 O O . ASN A 1 144 ? -36.442 -7.976 49.103 1.00 77.88 144 ASN A O 1
ATOM 1129 N N . ARG A 1 145 ? -36.636 -7.122 47.040 1.00 78.44 145 ARG A N 1
ATOM 1130 C CA . ARG A 1 145 ? -37.371 -5.923 47.471 1.00 78.44 145 ARG A CA 1
ATOM 1131 C C . ARG A 1 145 ? -38.808 -6.219 47.920 1.00 78.44 145 ARG A C 1
ATOM 1133 O O . ARG A 1 145 ? -39.356 -5.479 48.736 1.00 78.44 145 ARG A O 1
ATOM 1140 N N . LEU A 1 146 ? -39.408 -7.319 47.461 1.00 81.75 146 LEU A N 1
ATOM 1141 C CA . LEU A 1 146 ? -40.680 -7.824 47.989 1.00 81.75 146 LEU A CA 1
ATOM 1142 C C . LEU A 1 146 ? -40.540 -8.360 49.426 1.00 81.75 146 LEU A C 1
ATOM 1144 O O . LEU A 1 146 ? -41.471 -8.185 50.210 1.00 81.75 146 LEU A O 1
ATOM 1148 N N . TYR A 1 147 ? -39.396 -8.936 49.821 1.00 83.00 147 TYR A N 1
ATOM 1149 C CA . TYR A 1 147 ? -39.166 -9.353 51.217 1.00 83.00 147 TYR A CA 1
ATOM 1150 C C . TYR A 1 147 ? -39.184 -8.184 52.199 1.00 83.00 147 TYR A C 1
ATOM 1152 O O . TYR A 1 147 ? -39.773 -8.295 53.276 1.00 83.00 147 TYR A O 1
ATOM 1160 N N . ASP A 1 148 ? -38.615 -7.045 51.814 1.00 82.06 148 ASP A N 1
ATOM 1161 C CA . ASP A 1 148 ? -38.674 -5.823 52.617 1.00 82.06 148 ASP A CA 1
ATOM 1162 C C . ASP A 1 148 ? -40.121 -5.316 52.778 1.00 82.06 148 ASP A C 1
ATOM 1164 O O . ASP A 1 148 ? -40.507 -4.848 53.854 1.00 82.06 148 ASP A O 1
ATOM 1168 N N . PHE A 1 149 ? -40.958 -5.482 51.747 1.00 85.19 149 PHE A N 1
ATOM 1169 C CA . PHE A 1 149 ? -42.388 -5.180 51.825 1.00 85.19 149 PHE A CA 1
ATOM 1170 C C . PHE A 1 149 ? -43.142 -6.164 52.734 1.00 85.19 149 PHE A C 1
ATOM 1172 O O . PHE A 1 149 ? -43.936 -5.737 53.574 1.00 85.19 149 PHE A O 1
ATOM 1179 N N . TYR A 1 150 ? -42.856 -7.469 52.652 1.00 85.62 150 TYR A N 1
ATOM 1180 C CA . TYR A 1 150 ? -43.423 -8.458 53.578 1.00 85.62 150 TYR A CA 1
ATOM 1181 C C . TYR A 1 150 ? -43.019 -8.191 55.026 1.00 85.62 150 TYR A C 1
ATOM 1183 O O . TYR A 1 150 ? -43.833 -8.363 55.929 1.00 85.62 150 TYR A O 1
ATOM 1191 N N . ARG A 1 151 ? -41.789 -7.722 55.262 1.00 86.44 151 ARG A N 1
ATOM 1192 C CA . ARG A 1 151 ? -41.339 -7.311 56.595 1.00 86.44 151 ARG A CA 1
ATOM 1193 C C . ARG A 1 151 ? -42.172 -6.148 57.132 1.00 86.44 151 ARG A C 1
ATOM 1195 O O . ARG A 1 151 ? -42.538 -6.171 58.305 1.00 86.44 151 ARG A O 1
ATOM 1202 N N . LEU A 1 152 ? -42.502 -5.160 56.296 1.00 85.69 152 LEU A N 1
ATOM 1203 C CA . LEU A 1 152 ? -43.414 -4.080 56.684 1.00 85.69 152 LEU A CA 1
ATOM 1204 C C . LEU A 1 152 ? -44.811 -4.620 57.013 1.00 85.69 152 LEU A C 1
ATOM 1206 O O . LEU A 1 152 ? -45.391 -4.230 58.023 1.00 85.69 152 LEU A O 1
ATOM 1210 N N . ILE A 1 153 ? -45.341 -5.525 56.189 1.00 84.69 153 ILE A N 1
ATOM 1211 C CA . ILE A 1 153 ? -46.650 -6.144 56.428 1.00 84.69 153 ILE A CA 1
ATOM 1212 C C . ILE A 1 153 ? -46.656 -6.917 57.751 1.00 84.69 153 ILE A C 1
ATOM 1214 O O . ILE A 1 153 ? -47.572 -6.734 58.545 1.00 84.69 153 ILE A O 1
ATOM 1218 N N . ALA A 1 154 ? -45.622 -7.710 58.036 1.00 83.94 154 ALA A N 1
ATOM 1219 C CA . ALA A 1 154 ? -45.509 -8.458 59.287 1.00 83.94 154 ALA A CA 1
ATOM 1220 C C . ALA A 1 154 ? -45.458 -7.532 60.517 1.00 83.94 154 ALA A C 1
ATOM 1222 O O . ALA A 1 154 ? -46.039 -7.842 61.555 1.00 83.94 154 ALA A O 1
ATOM 1223 N N . LEU A 1 155 ? -44.808 -6.366 60.401 1.00 84.62 155 LEU A N 1
ATOM 1224 C CA . LEU A 1 155 ? -44.827 -5.337 61.447 1.00 84.62 155 LEU A CA 1
ATOM 1225 C C . LEU A 1 155 ? -46.229 -4.737 61.635 1.00 84.62 155 LEU A C 1
ATOM 1227 O O . LEU A 1 155 ? -46.655 -4.537 62.771 1.00 84.62 155 LEU A O 1
ATOM 1231 N N . LEU A 1 156 ? -46.960 -4.484 60.544 1.00 81.19 156 LEU A N 1
ATOM 1232 C CA . LEU A 1 156 ? -48.345 -4.005 60.593 1.00 81.19 156 LEU A CA 1
ATOM 1233 C C . LEU A 1 156 ? -49.293 -5.050 61.205 1.00 81.19 156 LEU A C 1
ATOM 1235 O O . LEU A 1 156 ? -50.145 -4.690 62.013 1.00 81.19 156 LEU A O 1
ATOM 1239 N N . GLU A 1 157 ? -49.127 -6.333 60.877 1.00 80.50 157 GLU A N 1
ATOM 1240 C CA . GLU A 1 157 ? -49.893 -7.440 61.466 1.00 80.50 157 GLU A CA 1
ATOM 1241 C C . GLU A 1 157 ? -49.599 -7.626 62.957 1.00 80.50 157 GLU A C 1
ATOM 1243 O O . GLU A 1 157 ? -50.525 -7.812 63.748 1.00 80.50 157 GLU A O 1
ATOM 1248 N N . ALA A 1 158 ? -48.330 -7.522 63.362 1.00 80.31 158 ALA A N 1
ATOM 1249 C CA . ALA A 1 158 ? -47.945 -7.581 64.768 1.00 80.31 158 ALA A CA 1
ATOM 1250 C C . ALA A 1 158 ? -48.582 -6.434 65.572 1.00 80.31 158 ALA A C 1
ATOM 1252 O O . ALA A 1 158 ? -49.117 -6.663 66.655 1.00 80.31 158 ALA A O 1
ATOM 1253 N N . GLN A 1 159 ? -48.600 -5.211 65.030 1.00 77.06 159 GLN A N 1
ATOM 1254 C CA . GLN A 1 159 ? -49.267 -4.077 65.679 1.00 77.06 159 GLN A CA 1
ATOM 1255 C C . GLN A 1 159 ? -50.795 -4.198 65.681 1.00 77.06 159 GLN A C 1
ATOM 1257 O O . GLN A 1 159 ? -51.442 -3.820 66.660 1.00 77.06 159 GLN A O 1
ATOM 1262 N N . LEU A 1 160 ? -51.382 -4.784 64.634 1.00 76.19 160 LEU A N 1
ATOM 1263 C CA . LEU A 1 160 ? -52.812 -5.084 64.589 1.00 76.19 160 LEU A CA 1
ATOM 1264 C C . LEU A 1 160 ? -53.211 -6.074 65.697 1.00 76.19 160 LEU A C 1
ATOM 1266 O O . LEU A 1 160 ? -54.229 -5.870 66.352 1.00 76.19 160 LEU A O 1
ATOM 1270 N N . ALA A 1 161 ? -52.391 -7.097 65.958 1.00 72.25 161 ALA A N 1
ATOM 1271 C CA . ALA A 1 161 ? -52.631 -8.080 67.019 1.00 72.25 161 ALA A CA 1
ATOM 1272 C C . ALA A 1 161 ? -52.551 -7.492 68.443 1.00 72.25 161 ALA A C 1
ATOM 1274 O O . ALA A 1 161 ? -53.141 -8.045 69.369 1.00 72.25 161 ALA A O 1
ATOM 1275 N N . HIS A 1 162 ? -51.847 -6.370 68.622 1.00 68.25 162 HIS A N 1
ATOM 1276 C CA . HIS A 1 162 ? -51.726 -5.660 69.900 1.00 68.25 162 HIS A CA 1
ATOM 1277 C C . HIS A 1 162 ? -52.787 -4.563 70.109 1.00 68.25 162 HIS A C 1
ATOM 1279 O O . HIS A 1 162 ? -52.811 -3.938 71.169 1.00 68.25 162 HIS A O 1
ATOM 1285 N N . THR A 1 163 ? -53.674 -4.324 69.136 1.00 63.75 163 THR A N 1
ATOM 1286 C CA . THR A 1 163 ? -54.714 -3.288 69.236 1.00 63.75 163 THR A CA 1
ATOM 1287 C C . THR A 1 163 ? -55.919 -3.821 70.038 1.00 63.75 163 THR A C 1
ATOM 1289 O O . THR A 1 163 ? -56.516 -4.812 69.619 1.00 63.75 163 THR A O 1
ATOM 1292 N N . PRO A 1 164 ? -56.305 -3.216 71.181 1.00 59.53 164 PRO A N 1
ATOM 1293 C CA . PRO A 1 164 ? -57.410 -3.715 72.007 1.00 59.53 164 PRO A CA 1
ATOM 1294 C C . PRO A 1 164 ? -58.778 -3.545 71.319 1.00 59.53 164 PRO A C 1
ATOM 1296 O O . PRO A 1 164 ? -59.062 -2.506 70.726 1.00 59.53 164 PRO A O 1
ATOM 1299 N N . GLU A 1 165 ? -59.648 -4.558 71.426 1.00 53.03 165 GLU A N 1
ATOM 1300 C CA . GLU A 1 165 ? -60.981 -4.604 70.786 1.00 53.03 165 GLU A CA 1
ATOM 1301 C C . GLU A 1 165 ? -62.005 -3.617 71.394 1.00 53.03 165 GLU A C 1
ATOM 1303 O O . GLU A 1 165 ? -63.049 -3.353 70.794 1.00 53.03 165 GLU A O 1
ATOM 1308 N N . THR A 1 166 ? -61.704 -3.022 72.554 1.00 50.09 166 THR A N 1
ATOM 1309 C CA . THR A 1 166 ? -62.543 -2.036 73.253 1.00 50.09 166 THR A CA 1
ATOM 1310 C C . THR A 1 166 ? -61.758 -0.750 73.518 1.00 50.09 166 THR A C 1
ATOM 1312 O O . THR A 1 166 ? -60.757 -0.765 74.232 1.00 50.09 166 THR A O 1
ATOM 1315 N N . MET A 1 167 ? -62.209 0.371 72.945 1.00 46.78 167 MET A N 1
ATOM 1316 C CA . MET A 1 167 ? -61.672 1.703 73.244 1.00 46.78 167 MET A CA 1
ATOM 1317 C C . MET A 1 167 ? -62.143 2.149 74.636 1.00 46.78 167 MET A C 1
ATOM 1319 O O . MET A 1 167 ? -63.250 2.666 74.764 1.00 46.78 167 MET A O 1
ATOM 1323 N N . ASP A 1 168 ? -61.312 1.975 75.663 1.00 40.88 168 ASP A N 1
ATOM 1324 C CA . ASP A 1 168 ? -61.464 2.723 76.915 1.00 40.88 168 ASP A CA 1
ATOM 1325 C C . ASP A 1 168 ? -60.865 4.127 76.724 1.00 40.88 168 ASP A C 1
ATOM 1327 O O . ASP A 1 168 ? -59.692 4.275 76.378 1.00 40.88 168 ASP A O 1
ATOM 1331 N N . GLU A 1 169 ? -61.671 5.170 76.946 1.00 48.75 169 GLU A N 1
ATOM 1332 C CA . GLU A 1 169 ? -61.386 6.590 76.647 1.00 48.75 169 GLU A CA 1
ATOM 1333 C C . GLU A 1 169 ? -60.248 7.240 77.479 1.00 48.75 169 GLU A C 1
ATOM 1335 O O . GLU A 1 169 ? -60.195 8.463 77.593 1.00 48.75 169 GLU A O 1
ATOM 1340 N N . GLN A 1 170 ? -59.334 6.479 78.096 1.00 45.22 170 GLN A N 1
ATOM 1341 C CA . GLN A 1 170 ? -58.353 7.041 79.046 1.00 45.22 170 GLN A CA 1
ATOM 1342 C C . GLN A 1 170 ? -56.883 6.658 78.838 1.00 45.22 170 GLN A C 1
ATOM 1344 O O . GLN A 1 170 ? -56.041 7.166 79.571 1.00 45.22 170 GLN A O 1
ATOM 1349 N N . ASN A 1 171 ? -56.530 5.870 77.819 1.00 43.88 171 ASN A N 1
ATOM 1350 C CA . ASN A 1 171 ? -55.126 5.634 77.460 1.00 43.88 171 ASN A CA 1
ATOM 1351 C C . ASN A 1 171 ? -54.897 5.855 75.958 1.00 43.88 171 ASN A C 1
ATOM 1353 O O . ASN A 1 171 ? -54.876 4.903 75.177 1.00 43.88 171 ASN A O 1
ATOM 1357 N N . ASP A 1 172 ? -54.648 7.110 75.570 1.00 42.97 172 ASP A N 1
ATOM 1358 C CA . ASP A 1 172 ? -54.016 7.460 74.290 1.00 42.97 172 ASP A CA 1
ATOM 1359 C C . ASP A 1 172 ? -52.553 6.982 74.307 1.00 42.97 172 ASP A C 1
ATOM 1361 O O . ASP A 1 172 ? -51.592 7.740 74.444 1.00 42.97 172 ASP A O 1
ATOM 1365 N N . SER A 1 173 ? -52.374 5.666 74.213 1.00 49.22 173 SER A N 1
ATOM 1366 C CA . SER A 1 173 ? -51.083 5.095 73.873 1.00 49.22 173 SER A CA 1
ATOM 1367 C C . SER A 1 173 ? -50.826 5.371 72.393 1.00 49.22 173 SER A C 1
ATOM 1369 O O . SER A 1 173 ? -51.625 5.034 71.516 1.00 49.22 173 SER A O 1
ATOM 1371 N N . MET A 1 174 ? -49.673 5.977 72.117 1.00 50.69 174 MET A N 1
ATOM 1372 C CA . MET A 1 174 ? -49.100 6.247 70.790 1.00 50.69 174 MET A CA 1
ATOM 1373 C C . MET A 1 174 ? -48.899 4.989 69.909 1.00 50.69 174 MET A C 1
ATOM 1375 O O . MET A 1 174 ? -48.233 5.078 68.879 1.00 50.69 174 MET A O 1
ATOM 1379 N N . ASP A 1 175 ? -49.479 3.839 70.263 1.00 55.25 175 ASP A N 1
ATOM 1380 C CA . ASP A 1 175 ? -49.324 2.525 69.624 1.00 55.25 175 ASP A CA 1
ATOM 1381 C C . ASP A 1 175 ? -50.608 1.981 68.975 1.00 55.25 175 ASP A C 1
ATOM 1383 O O . ASP A 1 175 ? -50.569 0.929 68.342 1.00 55.25 175 ASP A O 1
ATOM 1387 N N . SER A 1 176 ? -51.741 2.690 69.050 1.00 64.94 176 SER A N 1
ATOM 1388 C CA . SER A 1 176 ? -52.947 2.252 68.335 1.00 64.94 176 SER A CA 1
ATOM 1389 C C . SER A 1 176 ? -52.802 2.431 66.812 1.00 64.94 176 SER A C 1
ATOM 1391 O O . SER A 1 176 ? -52.420 3.495 66.298 1.00 64.94 176 SER A O 1
ATOM 1393 N N . LEU A 1 177 ? -53.080 1.356 66.067 1.00 71.56 177 LEU A N 1
ATOM 1394 C CA . LEU A 1 177 ? -53.015 1.333 64.609 1.00 71.56 177 LEU A CA 1
ATOM 1395 C C . LEU A 1 177 ? -54.305 1.926 64.030 1.00 71.56 177 LEU A C 1
ATOM 1397 O O . LEU A 1 177 ? -55.393 1.382 64.197 1.00 71.56 177 LEU A O 1
ATOM 1401 N N . THR A 1 178 ? -54.189 3.049 63.324 1.00 78.88 178 THR A N 1
ATOM 1402 C CA . THR A 1 178 ? -55.316 3.691 62.632 1.00 78.88 178 THR A CA 1
ATOM 1403 C C . THR A 1 178 ? -55.121 3.645 61.122 1.00 78.88 178 THR A C 1
ATOM 1405 O O . THR A 1 178 ? -53.995 3.595 60.625 1.00 78.88 178 THR A O 1
ATOM 1408 N N . LEU A 1 179 ? -56.221 3.727 60.367 1.00 72.88 179 LEU A N 1
ATOM 1409 C CA . LEU A 1 179 ? -56.179 3.699 58.899 1.00 72.88 179 LEU A CA 1
ATOM 1410 C C . LEU A 1 179 ? -55.328 4.849 58.323 1.00 72.88 179 LEU A C 1
ATOM 1412 O O . LEU A 1 179 ? -54.632 4.675 57.326 1.00 72.88 179 LEU A O 1
ATOM 1416 N N . GLY A 1 180 ? -55.338 6.012 58.988 1.00 74.94 180 GLY A N 1
ATOM 1417 C CA . GLY A 1 180 ? -54.488 7.151 58.636 1.00 74.94 180 GLY A CA 1
ATOM 1418 C C . GLY A 1 180 ? -52.999 6.881 58.866 1.00 74.94 180 GLY A C 1
ATOM 1419 O O . GLY A 1 180 ? -52.177 7.263 58.038 1.00 74.94 180 GLY A O 1
ATOM 1420 N N . ARG A 1 181 ? -52.642 6.165 59.940 1.00 79.75 181 ARG A N 1
ATOM 1421 C CA . ARG A 1 181 ? -51.253 5.779 60.231 1.00 79.75 181 ARG A CA 1
ATOM 1422 C C . ARG A 1 181 ? -50.722 4.763 59.221 1.00 79.75 181 ARG A C 1
ATOM 1424 O O . ARG A 1 181 ? -49.617 4.945 58.720 1.00 79.75 181 ARG A O 1
ATOM 1431 N N . ILE A 1 182 ? -51.537 3.769 58.850 1.00 81.00 182 ILE A N 1
ATOM 1432 C CA . ILE A 1 182 ? -51.209 2.823 57.769 1.00 81.00 182 ILE A CA 1
ATOM 1433 C C . ILE A 1 182 ? -50.989 3.580 56.455 1.00 81.00 182 ILE A C 1
ATOM 1435 O O . ILE A 1 182 ? -50.001 3.331 55.770 1.00 81.00 182 ILE A O 1
ATOM 1439 N N . ALA A 1 183 ? -51.854 4.541 56.115 1.00 80.12 183 ALA A N 1
ATOM 1440 C CA . ALA A 1 183 ? -51.707 5.341 54.897 1.00 80.12 183 ALA A CA 1
ATOM 1441 C C . ALA A 1 183 ? -50.404 6.158 54.860 1.00 80.12 183 ALA A C 1
ATOM 1443 O O . ALA A 1 183 ? -49.786 6.256 53.806 1.00 80.12 183 ALA A O 1
ATOM 1444 N N . VAL A 1 184 ? -49.949 6.701 55.994 1.00 84.12 184 VAL A N 1
ATOM 1445 C CA . VAL A 1 184 ? -48.666 7.421 56.068 1.00 84.12 184 VAL A CA 1
ATOM 1446 C C . VAL A 1 184 ? -47.479 6.459 55.965 1.00 84.12 184 VAL A C 1
ATOM 1448 O O . VAL A 1 184 ? -46.548 6.721 55.209 1.00 84.12 184 VAL A O 1
ATOM 1451 N N . TRP A 1 185 ? -47.511 5.331 56.679 1.00 83.88 185 TRP A N 1
ATOM 1452 C CA . TRP A 1 185 ? -46.414 4.350 56.687 1.00 83.88 185 TRP A CA 1
ATOM 1453 C C . TRP A 1 185 ? -46.256 3.596 55.363 1.00 83.88 185 TRP A C 1
ATOM 1455 O O . TRP A 1 185 ? -45.165 3.141 55.032 1.00 83.88 185 TRP A O 1
ATOM 1465 N N . THR A 1 186 ? -47.333 3.484 54.587 1.00 84.44 186 THR A N 1
ATOM 1466 C CA . THR A 1 186 ? -47.325 2.826 53.274 1.00 84.44 186 THR A CA 1
ATOM 1467 C C . THR A 1 186 ? -47.055 3.782 52.112 1.00 84.44 186 THR A C 1
ATOM 1469 O O . THR A 1 186 ? -46.843 3.312 50.997 1.00 84.44 186 THR A O 1
ATOM 1472 N N . GLU A 1 187 ? -47.006 5.101 52.329 1.00 83.50 187 GLU A N 1
ATOM 1473 C CA . GLU A 1 187 ? -46.846 6.076 51.239 1.00 83.50 187 GLU A CA 1
ATOM 1474 C C . GLU A 1 187 ? -45.485 5.938 50.530 1.00 83.50 187 GLU A C 1
ATOM 1476 O O . GLU A 1 187 ? -45.420 5.989 49.301 1.00 83.50 187 GLU A O 1
ATOM 1481 N N . GLU A 1 188 ? -44.407 5.671 51.275 1.00 84.44 188 GLU A N 1
ATOM 1482 C CA . GLU A 1 188 ? -43.080 5.404 50.700 1.00 84.44 188 GLU A CA 1
ATOM 1483 C C . GLU A 1 188 ? -43.096 4.148 49.809 1.00 84.44 188 GLU A C 1
ATOM 1485 O O . GLU A 1 188 ? -42.620 4.149 48.670 1.00 84.44 188 GLU A O 1
ATOM 1490 N N . TRP A 1 189 ? -43.712 3.075 50.308 1.00 85.81 189 TRP A N 1
ATOM 1491 C CA . TRP A 1 189 ? -43.857 1.815 49.584 1.00 85.81 189 TRP A CA 1
ATOM 1492 C C . TRP A 1 189 ? -44.783 1.925 48.383 1.00 85.81 189 TRP A C 1
ATOM 1494 O O . TRP A 1 189 ? -44.552 1.267 47.374 1.00 85.81 189 TRP A O 1
ATOM 1504 N N . ARG A 1 190 ? -45.785 2.802 48.440 1.00 83.81 190 ARG A N 1
ATOM 1505 C CA . ARG A 1 190 ? -46.654 3.110 47.305 1.00 83.81 190 ARG A CA 1
ATOM 1506 C C . ARG A 1 190 ? -45.878 3.743 46.161 1.00 83.81 190 ARG A C 1
ATOM 1508 O O . ARG A 1 190 ? -46.079 3.345 45.015 1.00 83.81 190 ARG A O 1
ATOM 1515 N N . LEU A 1 191 ? -44.961 4.665 46.449 1.00 84.56 191 LEU A N 1
ATOM 1516 C CA . LEU A 1 191 ? -44.078 5.237 45.429 1.00 84.56 191 LEU A CA 1
ATOM 1517 C C . LEU A 1 191 ? -43.118 4.180 44.853 1.00 84.56 191 LEU A C 1
ATOM 1519 O O . LEU A 1 191 ? -42.999 4.081 43.629 1.00 84.56 191 LEU A O 1
ATOM 1523 N N . LYS A 1 192 ? -42.508 3.340 45.705 1.00 86.31 192 LYS A N 1
ATOM 1524 C CA . LYS A 1 192 ? -41.634 2.229 45.273 1.00 86.31 192 LYS A CA 1
ATOM 1525 C C . LYS A 1 192 ? -42.374 1.220 44.389 1.00 86.31 192 LYS A C 1
ATOM 1527 O O . LYS A 1 192 ? -41.911 0.916 43.295 1.00 86.31 192 LYS A O 1
ATOM 1532 N N . MET A 1 193 ? -43.556 0.763 44.804 1.00 85.25 193 MET A N 1
ATOM 1533 C CA . MET A 1 193 ? -44.369 -0.214 44.066 1.00 85.25 193 MET A CA 1
ATOM 1534 C C . MET A 1 193 ? -44.903 0.333 42.740 1.00 85.25 193 MET A C 1
ATOM 1536 O O . MET A 1 193 ? -44.940 -0.401 41.756 1.00 85.25 193 MET A O 1
ATOM 1540 N N . ARG A 1 194 ? -45.265 1.622 42.667 1.00 85.69 194 ARG A N 1
ATOM 1541 C CA . ARG A 1 194 ? -45.635 2.268 41.394 1.00 85.69 194 ARG A CA 1
ATOM 1542 C C . ARG A 1 194 ? -44.477 2.260 40.401 1.00 85.69 194 ARG A C 1
ATOM 1544 O O . ARG A 1 194 ? -44.670 1.918 39.235 1.00 85.69 194 ARG A O 1
ATOM 1551 N N . MET A 1 195 ? -43.278 2.615 40.864 1.00 84.88 195 MET A N 1
ATOM 1552 C CA . MET A 1 195 ? -42.078 2.577 40.030 1.00 84.88 195 MET A CA 1
ATOM 1553 C C . MET A 1 195 ? -41.759 1.143 39.596 1.00 84.88 195 MET A C 1
ATOM 1555 O O . MET A 1 195 ? -41.542 0.893 38.416 1.00 84.88 195 MET A O 1
ATOM 1559 N N . MET A 1 196 ? -41.818 0.187 40.523 1.00 83.81 196 MET A N 1
ATOM 1560 C CA . MET A 1 196 ? -41.535 -1.222 40.253 1.00 83.81 196 MET A CA 1
ATOM 1561 C C . MET A 1 196 ? -42.537 -1.829 39.261 1.00 83.81 196 MET A C 1
ATOM 1563 O O . MET A 1 196 ? -42.117 -2.489 38.321 1.00 83.81 196 MET A O 1
ATOM 1567 N N . SER A 1 197 ? -43.834 -1.526 39.383 1.00 83.12 197 SER A N 1
ATOM 1568 C CA . SER A 1 197 ? -44.858 -1.914 38.398 1.00 83.12 197 SER A CA 1
ATOM 1569 C C . SER A 1 197 ? -44.588 -1.306 37.014 1.00 83.12 197 SER A C 1
ATOM 1571 O O . SER A 1 197 ? -44.657 -2.010 36.009 1.00 83.12 197 SER A O 1
ATOM 1573 N N . THR A 1 198 ? -44.190 -0.030 36.951 1.00 84.00 198 THR A N 1
ATOM 1574 C CA . THR A 1 198 ? -43.835 0.631 35.680 1.00 84.00 198 THR A CA 1
ATOM 1575 C C . THR A 1 198 ? -42.628 -0.041 35.013 1.00 84.00 198 THR A C 1
ATOM 1577 O O . THR A 1 198 ? -42.634 -0.277 33.806 1.00 84.00 198 THR A O 1
ATOM 1580 N N . LEU A 1 199 ? -41.602 -0.386 35.798 1.00 82.44 199 LEU A N 1
ATOM 1581 C CA . LEU A 1 199 ? -40.416 -1.096 35.311 1.00 82.44 199 LEU A CA 1
ATOM 1582 C C . LEU A 1 199 ? -40.752 -2.515 34.850 1.00 82.44 199 LEU A C 1
ATOM 1584 O O . LEU A 1 199 ? -40.297 -2.922 33.790 1.00 82.44 199 LEU A O 1
ATOM 1588 N N . VAL A 1 200 ? -41.584 -3.232 35.604 1.00 82.38 200 VAL A N 1
ATOM 1589 C CA . VAL A 1 200 ? -42.067 -4.580 35.278 1.00 82.38 200 VAL A CA 1
ATOM 1590 C C . VAL A 1 200 ? -42.847 -4.597 33.962 1.00 82.38 200 VAL A C 1
ATOM 1592 O O . VAL A 1 200 ? -42.571 -5.423 33.097 1.00 82.38 200 VAL A O 1
ATOM 1595 N N . GLN A 1 201 ? -43.767 -3.650 33.767 1.00 79.12 201 GLN A N 1
ATOM 1596 C CA . GLN A 1 201 ? -44.526 -3.529 32.519 1.00 79.12 201 GLN A CA 1
ATOM 1597 C C . GLN A 1 201 ? -43.618 -3.213 31.325 1.00 79.12 201 GLN A C 1
ATOM 1599 O O . GLN A 1 201 ? -43.834 -3.733 30.235 1.00 79.12 201 GLN A O 1
ATOM 1604 N N . GLY A 1 202 ? -42.586 -2.387 31.526 1.00 77.25 202 GLY A N 1
ATOM 1605 C CA . GLY A 1 202 ? -41.602 -2.088 30.485 1.00 77.25 202 GLY A CA 1
ATOM 1606 C C . GLY A 1 202 ? -40.592 -3.214 30.228 1.00 77.25 202 GLY A C 1
ATOM 1607 O O . GLY A 1 202 ? -40.012 -3.263 29.148 1.00 77.25 202 GLY A O 1
ATOM 1608 N N . ALA A 1 203 ? -40.372 -4.105 31.198 1.00 76.38 203 ALA A N 1
ATOM 1609 C CA . ALA A 1 203 ? -39.388 -5.186 31.133 1.00 76.38 203 ALA A CA 1
ATOM 1610 C C . ALA A 1 203 ? -39.934 -6.495 30.538 1.00 76.38 203 ALA A C 1
ATOM 1612 O O . ALA A 1 203 ? -39.150 -7.409 30.309 1.00 76.38 203 ALA A O 1
ATOM 1613 N N . ALA A 1 204 ? -41.242 -6.597 30.276 1.00 71.81 204 ALA A N 1
ATOM 1614 C CA . ALA A 1 204 ? -41.879 -7.834 29.814 1.00 71.81 204 ALA A CA 1
ATOM 1615 C C . ALA A 1 204 ? -41.268 -8.400 28.515 1.00 71.81 204 ALA A C 1
ATOM 1617 O O . ALA A 1 204 ? -41.094 -9.610 28.402 1.00 71.81 204 ALA A O 1
ATOM 1618 N N . ASP A 1 205 ? -40.888 -7.524 27.579 1.00 74.94 205 ASP A N 1
ATOM 1619 C CA . ASP A 1 205 ? -40.351 -7.905 26.263 1.00 74.94 205 ASP A CA 1
ATOM 1620 C C . ASP A 1 205 ? -38.842 -7.615 26.115 1.00 74.94 205 ASP A C 1
ATOM 1622 O O . ASP A 1 205 ? -38.282 -7.731 25.024 1.00 74.94 205 ASP A O 1
ATOM 1626 N N . VAL A 1 206 ? -38.166 -7.191 27.191 1.00 78.69 206 VAL A N 1
ATOM 1627 C CA . VAL A 1 206 ? -36.805 -6.635 27.130 1.00 78.69 206 VAL A CA 1
ATOM 1628 C C . VAL A 1 206 ? -35.843 -7.441 28.000 1.00 78.69 206 VAL A C 1
ATOM 1630 O O . VAL A 1 206 ? -36.097 -7.663 29.179 1.00 78.69 206 VAL A O 1
ATOM 1633 N N . HIS A 1 207 ? -34.691 -7.821 27.443 1.00 78.00 207 HIS A N 1
ATOM 1634 C CA . HIS A 1 207 ? -33.680 -8.629 28.132 1.00 78.00 207 HIS A CA 1
ATOM 1635 C C . HIS A 1 207 ? -32.266 -8.019 28.052 1.00 78.00 207 HIS A C 1
ATOM 1637 O O . HIS A 1 207 ? -32.004 -7.111 27.258 1.00 78.00 207 HIS A O 1
ATOM 1643 N N . GLY A 1 208 ? -31.346 -8.504 28.895 1.00 78.88 208 GLY A N 1
ATOM 1644 C CA . GLY A 1 208 ? -29.925 -8.129 28.880 1.00 78.88 208 GLY A CA 1
ATOM 1645 C C . GLY A 1 208 ? -29.653 -6.622 28.991 1.00 78.88 208 GLY A C 1
ATOM 1646 O O . GLY A 1 208 ? -30.274 -5.908 29.780 1.00 78.88 208 GLY A O 1
ATOM 1647 N N . GLY A 1 209 ? -28.722 -6.103 28.184 1.00 81.62 209 GLY A N 1
ATOM 1648 C CA . GLY A 1 209 ? -28.357 -4.679 28.216 1.00 81.62 209 GLY A CA 1
ATOM 1649 C C . GLY A 1 209 ? -29.458 -3.706 27.758 1.00 81.62 209 GLY A C 1
ATOM 1650 O O . GLY A 1 209 ? -29.420 -2.518 28.105 1.00 81.62 209 GLY A O 1
ATOM 1651 N N . ALA A 1 210 ? -30.491 -4.183 27.056 1.00 83.44 210 ALA A N 1
ATOM 1652 C CA . ALA A 1 210 ? -31.672 -3.375 26.753 1.00 83.44 210 ALA A CA 1
ATOM 1653 C C . ALA A 1 210 ? -32.509 -3.100 28.019 1.00 83.44 210 ALA A C 1
ATOM 1655 O O . ALA A 1 210 ? -33.048 -2.003 28.183 1.00 83.44 210 ALA A O 1
ATOM 1656 N N . LEU A 1 211 ? -32.537 -4.040 28.971 1.00 85.19 211 LEU A N 1
ATOM 1657 C CA . LEU A 1 211 ? -33.202 -3.856 30.262 1.00 85.19 211 LEU A CA 1
ATOM 1658 C C . LEU A 1 211 ? -32.470 -2.818 31.117 1.00 85.19 211 LEU A C 1
ATOM 1660 O O . LEU A 1 211 ? -33.077 -1.919 31.697 1.00 85.19 211 LEU A O 1
ATOM 1664 N N . VAL A 1 212 ? -31.141 -2.894 31.125 1.00 85.00 212 VAL A N 1
ATOM 1665 C CA . VAL A 1 212 ? -30.279 -1.909 31.785 1.00 85.00 212 VAL A CA 1
ATOM 1666 C C . VAL A 1 212 ? -30.499 -0.510 31.191 1.00 85.00 212 VAL A C 1
ATOM 1668 O O . VAL A 1 212 ? -30.597 0.472 31.925 1.00 85.00 212 VAL A O 1
ATOM 1671 N N . SER A 1 213 ? -30.662 -0.412 29.868 1.00 86.75 213 SER A N 1
ATOM 1672 C CA . SER A 1 213 ? -31.007 0.841 29.180 1.00 86.75 213 SER A CA 1
ATOM 1673 C C . SER A 1 213 ? -32.361 1.408 29.594 1.00 86.75 213 SER A C 1
ATOM 1675 O O . SER A 1 213 ? -32.495 2.626 29.737 1.00 86.75 213 SER A O 1
ATOM 1677 N N . LEU A 1 214 ? -33.360 0.538 29.763 1.00 85.25 214 LEU A N 1
ATOM 1678 C CA . LEU A 1 214 ? -34.699 0.921 30.194 1.00 85.25 214 LEU A CA 1
ATOM 1679 C C . LEU A 1 214 ? -34.652 1.530 31.599 1.00 85.25 214 LEU A C 1
ATOM 1681 O O . LEU A 1 214 ? -35.126 2.648 31.789 1.00 85.25 214 LEU A O 1
ATOM 1685 N N . ILE A 1 215 ? -34.027 0.832 32.552 1.00 85.75 215 ILE A N 1
ATOM 1686 C CA . ILE A 1 215 ? -33.900 1.281 33.947 1.00 85.75 215 ILE A CA 1
ATOM 1687 C C . ILE A 1 215 ? -33.080 2.575 34.022 1.00 85.75 215 ILE A C 1
ATOM 1689 O O . ILE A 1 215 ? -33.491 3.525 34.689 1.00 85.75 215 ILE A O 1
ATOM 1693 N N . HIS A 1 216 ? -31.975 2.663 33.275 1.00 85.88 216 HIS A N 1
ATOM 1694 C CA . HIS A 1 216 ? -31.163 3.877 33.198 1.00 85.88 216 HIS A CA 1
ATOM 1695 C C . HIS A 1 216 ? -31.977 5.096 32.734 1.00 85.88 216 HIS A C 1
ATOM 1697 O O . HIS A 1 216 ? -31.851 6.169 33.318 1.00 85.88 216 HIS A O 1
ATOM 1703 N N . GLY A 1 217 ? -32.889 4.935 31.769 1.00 84.44 217 GLY A N 1
ATOM 1704 C CA . GLY A 1 217 ? -33.771 6.021 31.324 1.00 84.44 217 GLY A CA 1
ATOM 1705 C C . GLY A 1 217 ? -34.661 6.604 32.432 1.00 84.44 217 GLY A C 1
ATOM 1706 O O . GLY A 1 217 ? -35.009 7.781 32.385 1.00 84.44 217 GLY A O 1
ATOM 1707 N N . TYR A 1 218 ? -34.988 5.825 33.468 1.00 84.56 218 TYR A N 1
ATOM 1708 C CA . TYR A 1 218 ? -35.752 6.307 34.624 1.00 84.56 218 TYR A CA 1
ATOM 1709 C C . TYR A 1 218 ? -34.894 7.030 35.676 1.00 84.56 218 TYR A C 1
ATOM 1711 O O . TYR A 1 218 ? -35.453 7.693 36.553 1.00 84.56 218 TYR A O 1
ATOM 1719 N N . THR A 1 219 ? -33.560 6.972 35.582 1.00 83.31 219 THR A N 1
ATOM 1720 C CA . THR A 1 219 ? -32.656 7.755 36.450 1.00 83.31 219 THR A CA 1
ATOM 1721 C C . THR A 1 219 ? -32.639 9.245 36.096 1.00 83.31 219 THR A C 1
ATOM 1723 O O . THR A 1 219 ? -32.349 10.074 36.956 1.00 83.31 219 THR A O 1
ATOM 1726 N N . GLU A 1 220 ? -33.042 9.606 34.872 1.00 80.38 220 GLU A N 1
ATOM 1727 C CA . GLU A 1 220 ? -33.179 10.995 34.399 1.00 80.38 220 GLU A CA 1
ATOM 1728 C C . GLU A 1 220 ? -34.403 11.728 34.993 1.00 80.38 220 GLU A C 1
ATOM 1730 O O . GLU A 1 220 ? -34.717 12.865 34.627 1.00 80.38 220 GLU A O 1
ATOM 1735 N N . ASN A 1 221 ? -35.138 11.086 35.905 1.00 81.19 221 ASN A N 1
ATOM 1736 C CA . ASN A 1 221 ? -36.267 11.697 36.594 1.00 81.19 221 ASN A CA 1
ATOM 1737 C C . ASN A 1 221 ? -35.805 12.695 37.670 1.00 81.19 221 ASN A C 1
ATOM 1739 O O . ASN A 1 221 ? -34.841 12.464 38.394 1.00 81.19 221 ASN A O 1
ATOM 1743 N N . GLY A 1 222 ? -36.529 13.812 37.799 1.00 80.06 222 GLY A N 1
ATOM 1744 C CA . GLY A 1 222 ? -36.172 14.905 38.715 1.00 80.06 222 GLY A CA 1
ATOM 1745 C C . GLY A 1 222 ? -36.495 14.669 40.196 1.00 80.06 222 GLY A C 1
ATOM 1746 O O . GLY A 1 222 ? -36.130 15.504 41.017 1.00 80.06 222 GLY A O 1
ATOM 1747 N N . ASP A 1 223 ? -37.179 13.576 40.548 1.00 85.12 223 ASP A N 1
ATOM 1748 C CA . ASP A 1 223 ? -37.514 13.235 41.938 1.00 85.12 223 ASP A CA 1
ATOM 1749 C C . ASP A 1 223 ? -36.344 12.477 42.609 1.00 85.12 223 ASP A C 1
ATOM 1751 O O . ASP A 1 223 ? -36.019 11.367 42.168 1.00 85.12 223 ASP A O 1
ATOM 1755 N N . PRO A 1 224 ? -35.717 13.029 43.673 1.00 85.44 224 PRO A N 1
ATOM 1756 C CA . PRO A 1 224 ? -34.601 12.391 44.371 1.00 85.44 224 PRO A CA 1
ATOM 1757 C C . PRO A 1 224 ? -34.933 11.015 44.951 1.00 85.44 224 PRO A C 1
ATOM 1759 O O . PRO A 1 224 ? -34.059 10.152 44.980 1.00 85.44 224 PRO A O 1
ATOM 1762 N N . PHE A 1 225 ? -36.177 10.791 45.389 1.00 85.25 225 PHE A N 1
ATOM 1763 C CA . PHE A 1 225 ? -36.589 9.515 45.971 1.00 85.25 225 PHE A CA 1
ATOM 1764 C C . PHE A 1 225 ? -36.607 8.411 44.911 1.00 85.25 225 PHE A C 1
ATOM 1766 O O . PHE A 1 225 ? -36.009 7.349 45.087 1.00 85.25 225 PHE A O 1
ATOM 1773 N N . ILE A 1 226 ? -37.239 8.696 43.770 1.00 83.31 226 ILE A N 1
ATOM 1774 C CA . ILE A 1 226 ? -37.285 7.779 42.627 1.00 83.31 226 ILE A CA 1
ATOM 1775 C C . ILE A 1 226 ? -35.876 7.541 42.089 1.00 83.31 226 ILE A C 1
ATOM 1777 O O . ILE A 1 226 ? -35.508 6.400 41.830 1.00 83.31 226 ILE A O 1
ATOM 1781 N N . ARG A 1 227 ? -35.066 8.595 41.949 1.00 84.44 227 ARG A N 1
ATOM 1782 C CA . ARG A 1 227 ? -33.689 8.468 41.465 1.00 84.44 227 ARG A CA 1
ATOM 1783 C C . ARG A 1 227 ? -32.824 7.629 42.404 1.00 84.44 227 ARG A C 1
ATOM 1785 O O . ARG A 1 227 ? -32.036 6.833 41.902 1.00 84.44 227 ARG A O 1
ATOM 1792 N N . GLY A 1 228 ? -32.974 7.782 43.720 1.00 85.06 228 GLY A N 1
ATOM 1793 C CA . GLY A 1 228 ? -32.288 6.950 44.712 1.00 85.06 228 GLY A CA 1
ATOM 1794 C C . GLY A 1 228 ? -32.671 5.481 44.555 1.00 85.06 228 GLY A C 1
ATOM 1795 O O . GLY A 1 228 ? -31.809 4.641 44.319 1.00 85.06 228 GLY A O 1
ATOM 1796 N N . PHE A 1 229 ? -33.976 5.198 44.540 1.00 84.56 229 PHE A N 1
ATOM 1797 C CA . PHE A 1 229 ? -34.494 3.838 44.382 1.00 84.56 229 PHE A CA 1
ATOM 1798 C C . PHE A 1 229 ? -34.077 3.178 43.057 1.00 84.56 229 PHE A C 1
ATOM 1800 O O . PHE A 1 229 ? -33.639 2.031 43.045 1.00 84.56 229 PHE A O 1
ATOM 1807 N N . VAL A 1 230 ? -34.181 3.894 41.932 1.00 86.06 230 VAL A N 1
ATOM 1808 C CA . VAL A 1 230 ? -33.794 3.372 40.611 1.00 86.06 230 VAL A CA 1
ATOM 1809 C C . VAL A 1 230 ? -32.277 3.186 40.510 1.00 86.06 230 VAL A C 1
ATOM 1811 O O . VAL A 1 230 ? -31.844 2.225 39.885 1.00 86.06 230 VAL A O 1
ATOM 1814 N N . SER A 1 231 ? -31.464 4.051 41.130 1.00 84.31 231 SER A N 1
ATOM 1815 C CA . SER A 1 231 ? -30.000 3.885 41.165 1.00 84.31 231 SER A CA 1
ATOM 1816 C C . SER A 1 231 ? -29.582 2.632 41.937 1.00 84.31 231 SER A C 1
ATOM 1818 O O . SER A 1 231 ? -28.769 1.870 41.426 1.00 84.31 231 SER A O 1
ATOM 1820 N N . GLU A 1 232 ? -30.177 2.386 43.110 1.00 84.38 232 GLU A N 1
ATOM 1821 C CA . GLU A 1 232 ? -29.941 1.155 43.884 1.00 84.38 232 GLU A CA 1
ATOM 1822 C C . GLU A 1 232 ? -30.337 -0.091 43.082 1.00 84.38 232 GLU A C 1
ATOM 1824 O O . GLU A 1 232 ? -29.582 -1.057 42.991 1.00 84.38 232 GLU A O 1
ATOM 1829 N N . LEU A 1 233 ? -31.509 -0.052 42.439 1.00 83.81 233 LEU A N 1
ATOM 1830 C CA . LEU A 1 233 ? -31.978 -1.147 41.595 1.00 83.81 233 LEU A CA 1
ATOM 1831 C C . LEU A 1 233 ? -31.032 -1.392 40.410 1.00 83.81 233 LEU A C 1
ATOM 1833 O O . LEU A 1 233 ? -30.744 -2.533 40.061 1.00 83.81 233 LEU A O 1
ATOM 1837 N N . LEU A 1 234 ? -30.546 -0.322 39.782 1.00 84.44 234 LEU A N 1
ATOM 1838 C CA . LEU A 1 234 ? -29.641 -0.398 38.643 1.00 84.44 234 LEU A CA 1
ATOM 1839 C C . LEU A 1 234 ? -28.271 -0.957 39.038 1.00 84.44 234 LEU A C 1
ATOM 1841 O O . LEU A 1 234 ? -27.688 -1.710 38.261 1.00 84.44 234 LEU A O 1
ATOM 1845 N N . GLU A 1 235 ? -27.777 -0.647 40.236 1.00 84.06 235 GLU A N 1
ATOM 1846 C CA . GLU A 1 235 ? -26.534 -1.209 40.771 1.00 84.06 235 GLU A CA 1
ATOM 1847 C C . GLU A 1 235 ? -26.622 -2.730 40.946 1.00 84.06 235 GLU A C 1
ATOM 1849 O O . GLU A 1 235 ? -25.675 -3.433 40.601 1.00 84.06 235 GLU A O 1
ATOM 1854 N N . GLU A 1 236 ? -27.771 -3.255 41.380 1.00 81.06 236 GLU A N 1
ATOM 1855 C CA . GLU A 1 236 ? -28.004 -4.700 41.479 1.00 81.06 236 GLU A CA 1
ATOM 1856 C C . GLU A 1 236 ? -28.209 -5.353 40.098 1.00 81.06 236 GLU A C 1
ATOM 1858 O O . GLU A 1 236 ? -27.601 -6.384 39.799 1.00 81.06 236 GLU A O 1
ATOM 1863 N N . VAL A 1 237 ? -29.024 -4.749 39.219 1.00 82.19 237 VAL A N 1
ATOM 1864 C CA . VAL A 1 237 ? -29.354 -5.318 37.892 1.00 82.19 237 VAL A CA 1
ATOM 1865 C C . VAL A 1 237 ? -28.140 -5.328 36.956 1.00 82.19 237 VAL A C 1
ATOM 1867 O O . VAL A 1 237 ? -28.049 -6.183 36.075 1.00 82.19 237 VAL A O 1
ATOM 1870 N N . SER A 1 238 ? -27.194 -4.404 37.138 1.00 83.00 238 SER A N 1
ATOM 1871 C CA . SER A 1 238 ? -26.003 -4.280 36.288 1.00 83.00 238 SER A CA 1
ATOM 1872 C C . SER A 1 238 ? -24.819 -5.165 36.703 1.00 83.00 238 SER A C 1
ATOM 1874 O O . SER A 1 238 ? -23.890 -5.310 35.908 1.00 83.00 238 SER A O 1
ATOM 1876 N N . GLN A 1 239 ? -24.849 -5.830 37.868 1.00 82.69 239 GLN A N 1
ATOM 1877 C CA . GLN A 1 239 ? -23.765 -6.731 38.311 1.00 82.69 239 GLN A CA 1
ATOM 1878 C C . GLN A 1 239 ? -23.385 -7.807 37.272 1.00 82.69 239 GLN A C 1
ATOM 1880 O O . GLN A 1 239 ? -22.197 -7.952 36.978 1.00 82.69 239 GLN A O 1
ATOM 1885 N N . PRO A 1 240 ? -24.330 -8.541 36.642 1.00 82.56 240 PRO A N 1
ATOM 1886 C CA . PRO A 1 240 ? -23.981 -9.564 35.649 1.00 82.56 240 PRO A CA 1
ATOM 1887 C C . PRO A 1 240 ? -23.304 -8.971 34.406 1.00 82.56 240 PRO A C 1
ATOM 1889 O O . PRO A 1 240 ? -22.383 -9.567 33.840 1.00 82.56 240 PRO A O 1
ATOM 1892 N N . PHE A 1 241 ? -23.724 -7.766 34.013 1.00 85.00 241 PHE A N 1
ATOM 1893 C CA . PHE A 1 241 ? -23.119 -7.026 32.912 1.00 85.00 241 PHE A CA 1
ATOM 1894 C C . PHE A 1 241 ? -21.670 -6.642 33.235 1.00 85.00 241 PHE A C 1
ATOM 1896 O O . PHE A 1 241 ? -20.779 -6.902 32.426 1.00 85.00 241 PHE A O 1
ATOM 1903 N N . PHE A 1 242 ? -21.414 -6.082 34.423 1.00 83.75 242 PHE A N 1
ATOM 1904 C CA . PHE A 1 242 ? -20.064 -5.701 34.843 1.00 83.75 242 PHE A CA 1
ATOM 1905 C C . PHE A 1 242 ? -19.148 -6.903 35.070 1.00 83.75 242 PHE A C 1
ATOM 1907 O O . PHE A 1 242 ? -17.979 -6.829 34.707 1.00 83.75 242 PHE A O 1
ATOM 1914 N N . ASN A 1 243 ? -19.669 -8.030 35.560 1.00 83.38 243 ASN A N 1
ATOM 1915 C CA . ASN A 1 243 ? -18.904 -9.275 35.672 1.00 83.38 243 ASN A CA 1
ATOM 1916 C C . ASN A 1 243 ? -18.456 -9.786 34.296 1.00 83.38 243 ASN A C 1
ATOM 1918 O O . ASN A 1 243 ? -17.286 -10.109 34.103 1.00 83.38 243 ASN A O 1
ATOM 1922 N N . THR A 1 244 ? -19.364 -9.793 33.316 1.00 84.81 244 THR A N 1
ATOM 1923 C CA . THR A 1 244 ? -19.042 -10.203 31.939 1.00 84.81 244 THR A CA 1
ATOM 1924 C C . THR A 1 244 ? -18.032 -9.247 31.299 1.00 84.81 244 THR A C 1
ATOM 1926 O O . THR A 1 244 ? -17.067 -9.679 30.669 1.00 84.81 244 THR A O 1
ATOM 1929 N N . LEU A 1 245 ? -18.208 -7.940 31.509 1.00 86.12 245 LEU A N 1
ATOM 1930 C CA . LEU A 1 245 ? -17.288 -6.904 31.044 1.00 86.12 245 LEU A CA 1
ATOM 1931 C C . LEU A 1 245 ? -15.902 -7.027 31.699 1.00 86.12 245 LEU A C 1
ATOM 1933 O O . LEU A 1 245 ? -14.892 -6.894 31.011 1.00 86.12 245 LEU A O 1
ATOM 1937 N N . HIS A 1 246 ? -15.843 -7.337 32.994 1.00 83.19 246 HIS A N 1
ATOM 1938 C CA . HIS A 1 246 ? -14.600 -7.574 33.720 1.00 83.19 246 HIS A CA 1
ATOM 1939 C C . HIS A 1 246 ? -13.846 -8.775 33.140 1.00 83.19 246 HIS A C 1
ATOM 1941 O O . HIS A 1 246 ? -12.661 -8.660 32.822 1.00 83.19 246 HIS A O 1
ATOM 1947 N N . THR A 1 247 ? -14.520 -9.909 32.924 1.00 83.94 247 THR A N 1
ATOM 1948 C CA . THR A 1 247 ? -13.908 -11.088 32.290 1.00 83.94 247 THR A CA 1
ATOM 1949 C C . THR A 1 247 ? -13.423 -10.774 30.874 1.00 83.94 247 THR A C 1
ATOM 1951 O O . THR A 1 247 ? -12.307 -11.153 30.513 1.00 83.94 247 THR A O 1
ATOM 1954 N N . TRP A 1 248 ? -14.191 -10.010 30.095 1.00 86.94 248 TRP A N 1
ATOM 1955 C CA . TRP A 1 248 ? -13.813 -9.605 28.740 1.00 86.94 248 TRP A CA 1
ATOM 1956 C C . TRP A 1 248 ? -12.563 -8.708 28.703 1.00 86.94 248 TRP A C 1
ATOM 1958 O O . TRP A 1 248 ? -11.688 -8.913 27.864 1.00 86.94 248 TRP A O 1
ATOM 1968 N N . ILE A 1 249 ? -12.442 -7.748 29.624 1.00 83.50 249 ILE A N 1
ATOM 1969 C CA . ILE A 1 249 ? -11.307 -6.807 29.692 1.00 83.50 249 ILE A CA 1
ATOM 1970 C C . ILE A 1 249 ? -10.058 -7.440 30.309 1.00 83.50 249 ILE A C 1
ATOM 1972 O O . ILE A 1 249 ? -8.951 -7.029 29.987 1.00 83.50 249 ILE A O 1
ATOM 1976 N N . THR A 1 250 ? -10.203 -8.425 31.193 1.00 79.12 250 THR A N 1
ATOM 1977 C CA . THR A 1 250 ? -9.053 -9.075 31.844 1.00 79.12 250 THR A CA 1
ATOM 1978 C C . THR A 1 250 ? -8.518 -10.255 31.041 1.00 79.12 250 THR A C 1
ATOM 1980 O O . THR A 1 250 ? -7.308 -10.396 30.880 1.00 79.12 250 THR A O 1
ATOM 1983 N N . SER A 1 251 ? -9.409 -11.099 30.517 1.00 76.12 251 SER A N 1
ATOM 1984 C CA . SER A 1 251 ? -9.041 -12.373 29.886 1.00 76.12 251 SER A CA 1
ATOM 1985 C C . SER A 1 251 ? -9.278 -12.421 28.375 1.00 76.12 251 SER A C 1
ATOM 1987 O O . SER A 1 251 ? -8.722 -13.294 27.706 1.00 76.12 251 SER A O 1
ATOM 1989 N N . GLY A 1 252 ? -10.093 -11.514 27.821 1.00 78.75 252 GLY A N 1
ATOM 1990 C CA . GLY A 1 252 ? -10.515 -11.569 26.416 1.00 78.75 252 GLY A CA 1
ATOM 1991 C C . GLY A 1 252 ? -11.426 -12.759 26.083 1.00 78.75 252 GLY A C 1
ATOM 1992 O O . GLY A 1 252 ? -11.620 -13.079 24.906 1.00 78.75 252 GLY A O 1
ATOM 1993 N N . GLU A 1 253 ? -11.965 -13.449 27.092 1.00 80.81 253 GLU A N 1
ATOM 1994 C CA . GLU A 1 253 ? -12.936 -14.530 26.929 1.00 80.81 253 GLU A CA 1
ATOM 1995 C C . GLU A 1 253 ? -14.355 -14.012 27.159 1.00 80.81 253 GLU A C 1
ATOM 1997 O O . GLU A 1 253 ? -14.613 -13.221 28.067 1.00 80.81 253 GLU A O 1
ATOM 2002 N N . LEU A 1 254 ? -15.283 -14.465 26.315 1.00 83.62 254 LEU A N 1
ATOM 2003 C CA . LEU A 1 254 ? -16.696 -14.130 26.424 1.00 83.62 254 LEU A CA 1
ATOM 2004 C C . LEU A 1 254 ? -17.482 -15.397 26.748 1.00 83.62 254 LEU A C 1
ATOM 2006 O O . LEU A 1 254 ? -17.621 -16.278 25.898 1.00 83.62 254 LEU A O 1
ATOM 2010 N N . TYR A 1 255 ? -18.012 -15.460 27.966 1.00 79.81 255 TYR A N 1
ATOM 2011 C CA . TYR A 1 255 ? -18.957 -16.487 28.387 1.00 79.81 255 TYR A CA 1
ATOM 2012 C C . TYR A 1 255 ? -20.332 -15.848 28.578 1.00 79.81 255 TYR A C 1
ATOM 2014 O O . TYR A 1 255 ? -20.625 -15.287 29.629 1.00 79.81 255 TYR A O 1
ATOM 2022 N N . ASP A 1 256 ? -21.161 -15.915 27.536 1.00 82.06 256 ASP A N 1
ATOM 2023 C CA . ASP A 1 256 ? -22.516 -15.355 27.531 1.00 82.06 256 ASP A CA 1
ATOM 2024 C C . ASP A 1 256 ? -23.534 -16.392 27.014 1.00 82.06 256 ASP A C 1
ATOM 2026 O O . ASP A 1 256 ? -23.890 -16.391 25.831 1.00 82.06 256 ASP A O 1
ATOM 2030 N N . PRO A 1 257 ? -23.995 -17.320 27.879 1.00 79.19 257 PRO A N 1
ATOM 2031 C CA . PRO A 1 257 ? -24.966 -18.350 27.503 1.00 79.19 257 PRO A CA 1
ATOM 2032 C C . PRO A 1 257 ? -26.316 -17.783 27.047 1.00 79.19 257 PRO A C 1
ATOM 2034 O O . PRO A 1 257 ? -27.011 -18.410 26.247 1.00 79.19 257 PRO A O 1
ATOM 2037 N N . PHE A 1 258 ? -26.685 -16.605 27.557 1.00 77.50 258 PHE A N 1
ATOM 2038 C CA . PHE A 1 258 ? -28.004 -15.999 27.375 1.00 77.50 258 PHE A CA 1
ATOM 2039 C C . PHE A 1 258 ? -28.022 -14.877 26.325 1.00 77.50 258 PHE A C 1
ATOM 2041 O O . PHE A 1 258 ? -29.088 -14.343 26.021 1.00 77.50 258 PHE A O 1
ATOM 2048 N N . LYS A 1 259 ? -26.875 -14.567 25.702 1.00 81.69 259 LYS A N 1
ATOM 2049 C CA . LYS A 1 259 ? -26.717 -13.519 24.675 1.00 81.69 259 LYS A CA 1
ATOM 2050 C C . LYS A 1 259 ? -27.176 -12.141 25.167 1.00 81.69 259 LYS A C 1
ATOM 2052 O O . LYS A 1 259 ? -27.823 -11.395 24.425 1.00 81.69 259 LYS A O 1
ATOM 2057 N N . GLU A 1 260 ? -26.882 -11.836 26.427 1.00 84.19 260 GLU A N 1
ATOM 2058 C CA . GLU A 1 260 ? -27.271 -10.601 27.113 1.00 84.19 260 GLU A CA 1
ATOM 2059 C C . GLU A 1 260 ? -26.271 -9.458 26.906 1.00 84.19 260 GLU A C 1
ATOM 2061 O O . GLU A 1 260 ? -26.632 -8.284 27.061 1.00 84.19 260 GLU A O 1
ATOM 2066 N N . PHE A 1 261 ? -25.026 -9.787 26.558 1.00 88.12 261 PHE A N 1
ATOM 2067 C CA . PHE A 1 261 ? -23.959 -8.828 26.328 1.00 88.12 261 PHE A CA 1
ATOM 2068 C C . PHE A 1 261 ? -24.011 -8.258 24.903 1.00 88.12 261 PHE A C 1
ATOM 2070 O O . PHE A 1 261 ? -24.493 -8.883 23.956 1.00 88.12 261 PHE A O 1
ATOM 2077 N N . PHE A 1 262 ? -23.500 -7.036 24.725 1.00 88.25 262 PHE A N 1
ATOM 2078 C CA . PHE A 1 262 ? -23.519 -6.371 23.416 1.00 88.25 262 PHE A CA 1
ATOM 2079 C C . PHE A 1 262 ? -22.443 -6.886 22.455 1.00 88.25 262 PHE A C 1
ATOM 2081 O O . PHE A 1 262 ? -22.507 -6.577 21.269 1.00 88.25 262 PHE A O 1
ATOM 2088 N N . VAL A 1 263 ? -21.453 -7.647 22.927 1.00 88.19 263 VAL A N 1
ATOM 2089 C CA . VAL A 1 263 ? -20.505 -8.355 22.057 1.00 88.19 263 VAL A CA 1
ATOM 2090 C C . VAL A 1 263 ? -20.992 -9.784 21.889 1.00 88.19 263 VAL A C 1
ATOM 2092 O O . VAL A 1 263 ? -21.283 -10.448 22.875 1.00 88.19 263 VAL A O 1
ATOM 2095 N N . THR A 1 264 ? -21.058 -10.269 20.652 1.00 85.88 264 THR A N 1
ATOM 2096 C CA . THR A 1 264 ? -21.446 -11.650 20.350 1.00 85.88 264 THR A CA 1
ATOM 2097 C C . THR A 1 264 ? -20.416 -12.357 19.491 1.00 85.88 264 THR A C 1
ATOM 2099 O O . THR A 1 264 ? -19.749 -11.738 18.663 1.00 85.88 264 THR A O 1
ATOM 2102 N N . ILE A 1 265 ? -20.306 -13.673 19.678 1.00 81.88 265 ILE A N 1
ATOM 2103 C CA . ILE A 1 265 ? -19.506 -14.545 18.818 1.00 81.88 265 ILE A CA 1
ATOM 2104 C C . ILE A 1 265 ? -20.382 -14.962 17.637 1.00 81.88 265 ILE A C 1
ATOM 2106 O O . ILE A 1 265 ? -21.449 -15.552 17.827 1.00 81.88 265 ILE A O 1
ATOM 2110 N N . ASN A 1 266 ? -19.946 -14.656 16.418 1.00 76.06 266 ASN A N 1
ATOM 2111 C CA . ASN A 1 266 ? -20.636 -15.110 15.216 1.00 76.06 266 ASN A CA 1
ATOM 2112 C C . ASN A 1 266 ? -20.299 -16.587 14.972 1.00 76.06 266 ASN A C 1
ATOM 2114 O O . ASN A 1 266 ? -19.207 -16.913 14.508 1.00 76.06 266 ASN A O 1
ATOM 2118 N N . ASN A 1 267 ? -21.250 -17.476 15.264 1.00 64.69 267 ASN A N 1
ATOM 2119 C CA . ASN A 1 267 ? -21.089 -18.920 15.057 1.00 64.69 267 ASN A CA 1
ATOM 2120 C C . ASN A 1 267 ? -21.313 -19.359 13.593 1.00 64.69 267 ASN A C 1
ATOM 2122 O O . ASN A 1 267 ? -21.076 -20.514 13.249 1.00 64.69 267 ASN A O 1
ATOM 2126 N N . ASP A 1 268 ? -21.717 -18.431 12.718 1.00 56.66 268 ASP A N 1
ATOM 2127 C CA . ASP A 1 268 ? -22.013 -18.667 11.294 1.00 56.66 268 ASP A CA 1
ATOM 2128 C C . ASP A 1 268 ? -20.782 -19.084 10.461 1.00 56.66 268 ASP A C 1
ATOM 2130 O O . ASP A 1 268 ? -20.911 -19.467 9.302 1.00 56.66 268 ASP A O 1
ATOM 2134 N N . LEU A 1 269 ? -19.580 -19.042 11.046 1.00 54.19 269 LEU A N 1
ATOM 2135 C CA . LEU A 1 269 ? -18.328 -19.495 10.427 1.00 54.19 269 LEU A CA 1
ATOM 2136 C C . LEU A 1 269 ? -18.119 -21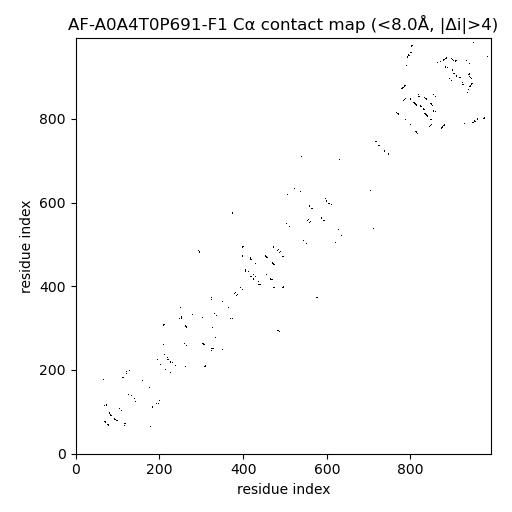.022 10.503 1.00 54.19 269 LEU A C 1
ATOM 2138 O O . LEU A 1 269 ? -17.042 -21.498 10.155 1.00 54.19 269 LEU A O 1
ATOM 2142 N N . GLY A 1 270 ? -19.117 -21.798 10.950 1.00 43.97 270 GLY A N 1
ATOM 2143 C CA . GLY A 1 270 ? -19.050 -23.266 10.966 1.00 43.97 270 GLY A CA 1
ATOM 2144 C C . GLY A 1 270 ? -17.996 -23.835 11.923 1.00 43.97 270 GLY A C 1
ATOM 2145 O O . GLY A 1 270 ? -17.506 -24.942 11.714 1.00 43.97 270 GLY A O 1
ATOM 2146 N N . MET A 1 271 ? -17.621 -23.081 12.959 1.00 48.06 271 MET A N 1
ATOM 2147 C CA . MET A 1 271 ? -16.745 -23.557 14.028 1.00 48.06 271 MET A CA 1
ATOM 2148 C C . MET A 1 271 ? -17.591 -24.164 15.145 1.00 48.06 271 MET A C 1
ATOM 2150 O O . MET A 1 271 ? -18.107 -23.453 16.005 1.00 48.06 271 MET A O 1
ATOM 2154 N N . ASP A 1 272 ? -17.707 -25.490 15.153 1.00 35.19 272 ASP A N 1
ATOM 2155 C CA . ASP A 1 272 ? -18.120 -26.202 16.358 1.00 35.19 272 ASP A CA 1
ATOM 2156 C C . ASP A 1 272 ? -17.082 -25.991 17.469 1.00 35.19 272 ASP A C 1
ATOM 2158 O O . ASP A 1 272 ? -15.870 -26.070 17.249 1.00 35.19 272 ASP A O 1
ATOM 2162 N N . LEU A 1 273 ? -17.575 -25.801 18.694 1.00 42.72 273 LEU A N 1
ATOM 2163 C CA . LEU A 1 273 ? -16.810 -25.664 19.941 1.00 42.72 273 LEU A CA 1
ATOM 2164 C C . LEU A 1 273 ? -15.832 -26.840 20.187 1.00 42.72 273 LEU A C 1
ATOM 2166 O O . LEU A 1 273 ? -14.874 -26.709 20.941 1.00 42.72 273 LEU A O 1
ATOM 2170 N N . ASN A 1 274 ? -16.024 -27.976 19.510 1.00 39.78 274 ASN A N 1
ATOM 2171 C CA . ASN A 1 274 ? -15.143 -29.147 19.581 1.00 39.78 274 ASN A CA 1
ATOM 2172 C C . ASN A 1 274 ? -13.952 -29.100 18.605 1.00 39.78 274 ASN A C 1
ATOM 2174 O O . ASN A 1 274 ? -13.072 -29.955 18.674 1.00 39.78 274 ASN A O 1
ATOM 2178 N N . SER A 1 275 ? -13.872 -28.090 17.732 1.00 40.88 275 SER A N 1
ATOM 2179 C CA . SER A 1 275 ? -12.745 -27.889 16.811 1.00 40.88 275 SER A CA 1
ATOM 2180 C C . SER A 1 275 ? -11.608 -27.039 17.408 1.00 40.88 275 SER A C 1
ATOM 2182 O O . SER A 1 275 ? -10.704 -26.608 16.688 1.00 40.88 275 SER A O 1
ATOM 2184 N N . PHE A 1 276 ? -11.595 -26.851 18.736 1.00 42.50 276 PHE A N 1
ATOM 2185 C CA . PHE A 1 276 ? -10.475 -26.272 19.501 1.00 42.50 276 PHE A CA 1
ATOM 2186 C C . PHE A 1 276 ? -9.145 -27.042 19.327 1.00 42.50 276 PHE A C 1
ATOM 2188 O O . PHE A 1 276 ? -8.079 -26.521 19.654 1.00 42.50 276 PHE A O 1
ATOM 2195 N N . GLY A 1 277 ? -9.181 -28.251 18.751 1.00 38.25 277 GLY A N 1
ATOM 2196 C CA . GLY A 1 277 ? -7.998 -29.030 18.376 1.00 38.25 277 GLY A CA 1
ATOM 2197 C C . GLY A 1 277 ? -7.136 -28.427 17.255 1.00 38.25 277 GLY A C 1
ATOM 2198 O O . GLY A 1 277 ? -5.993 -28.841 17.110 1.00 38.25 277 GLY A O 1
ATOM 2199 N N . TRP A 1 278 ? -7.616 -27.433 16.490 1.00 42.38 278 TRP A N 1
ATOM 2200 C CA . TRP A 1 278 ? -6.757 -26.701 15.537 1.00 42.38 278 TRP A CA 1
ATOM 2201 C C . TRP A 1 278 ? -5.666 -25.914 16.280 1.00 42.38 278 TRP A C 1
ATOM 2203 O O . TRP A 1 278 ? -4.533 -25.822 15.815 1.00 42.38 278 TRP A O 1
ATOM 2213 N N . MET A 1 279 ? -5.998 -25.348 17.442 1.00 38.84 279 MET A N 1
ATOM 2214 C CA . MET A 1 279 ? -5.125 -24.429 18.176 1.00 38.84 279 MET A CA 1
ATOM 2215 C C . MET A 1 279 ? -4.160 -25.118 19.147 1.00 38.84 279 MET A C 1
ATOM 2217 O O . MET A 1 279 ? -3.069 -24.610 19.390 1.00 38.84 279 MET A O 1
ATOM 2221 N N . ILE A 1 280 ? -4.546 -26.269 19.701 1.00 33.34 280 ILE A N 1
ATOM 2222 C CA . ILE A 1 280 ? -3.686 -27.092 20.555 1.00 33.34 280 ILE A CA 1
ATOM 2223 C C . ILE A 1 280 ? -3.082 -28.149 19.643 1.00 33.34 280 ILE A C 1
ATOM 2225 O O . ILE A 1 280 ? -3.796 -29.073 19.282 1.00 33.34 280 ILE A O 1
ATOM 2229 N N . GLY A 1 281 ? -1.819 -27.997 19.235 1.00 33.66 281 GLY A N 1
ATOM 2230 C CA . GLY A 1 281 ? -1.125 -28.838 18.249 1.00 33.66 281 GLY A CA 1
ATOM 2231 C C . GLY A 1 281 ? -1.202 -30.354 18.488 1.00 33.66 281 GLY A C 1
ATOM 2232 O O . GLY A 1 281 ? -0.229 -30.978 18.904 1.00 33.66 281 GLY A O 1
ATOM 2233 N N . ALA A 1 282 ? -2.349 -30.957 18.181 1.00 30.94 282 ALA A N 1
ATOM 2234 C CA . ALA A 1 282 ? -2.576 -32.388 18.196 1.00 30.94 282 ALA A CA 1
ATOM 2235 C C . ALA A 1 282 ? -2.164 -32.960 16.827 1.00 30.94 282 ALA A C 1
ATOM 2237 O O . ALA A 1 282 ? -2.549 -32.405 15.795 1.00 30.94 282 ALA A O 1
ATOM 2238 N N . PRO A 1 283 ? -1.394 -34.060 16.757 1.00 34.28 283 PRO A N 1
ATOM 2239 C CA . PRO A 1 283 ? -0.568 -34.316 15.576 1.00 34.28 283 PRO A CA 1
ATOM 2240 C C . PRO A 1 283 ? -1.300 -34.909 14.355 1.00 34.28 283 PRO A C 1
ATOM 2242 O O . PRO A 1 283 ? -0.653 -35.137 13.339 1.00 34.28 283 PRO A O 1
ATOM 2245 N N . ASN A 1 284 ? -2.613 -35.182 14.402 1.00 34.00 284 ASN A N 1
ATOM 2246 C CA . ASN A 1 284 ? -3.195 -36.238 13.550 1.00 34.00 284 ASN A CA 1
ATOM 2247 C C . ASN A 1 284 ? -4.512 -35.918 12.801 1.00 34.00 284 ASN A C 1
ATOM 2249 O O . ASN A 1 284 ? -5.293 -36.834 12.556 1.00 34.00 284 ASN A O 1
ATOM 2253 N N . THR A 1 285 ? -4.781 -34.682 12.365 1.00 34.88 285 THR A N 1
ATOM 2254 C CA . THR A 1 285 ? -5.904 -34.424 11.426 1.00 34.88 285 THR A CA 1
ATOM 2255 C C . THR A 1 285 ? -5.517 -33.428 10.333 1.00 34.88 285 THR A C 1
ATOM 2257 O O . THR A 1 285 ? -5.724 -32.223 10.454 1.00 34.88 285 THR A O 1
ATOM 2260 N N . THR A 1 286 ? -4.926 -33.932 9.250 1.00 37.91 286 THR A N 1
ATOM 2261 C CA . THR A 1 286 ? -4.339 -33.139 8.156 1.00 37.91 286 THR A CA 1
ATOM 2262 C C . THR A 1 286 ? -5.274 -32.791 6.995 1.00 37.91 286 THR A C 1
ATOM 2264 O O . THR A 1 286 ? -4.817 -32.138 6.064 1.00 37.91 286 THR A O 1
ATOM 2267 N N . GLU A 1 287 ? -6.562 -33.145 7.009 1.00 37.00 287 GLU A N 1
ATOM 2268 C CA . GLU A 1 287 ? -7.351 -33.117 5.758 1.00 37.00 287 GLU A CA 1
ATOM 2269 C C . GLU A 1 287 ? -8.584 -32.202 5.740 1.00 37.00 287 GLU A C 1
ATOM 2271 O O . GLU A 1 287 ? -9.274 -32.147 4.730 1.00 37.00 287 GLU A O 1
ATOM 2276 N N . HIS A 1 288 ? -8.852 -31.416 6.787 1.00 35.66 288 HIS A N 1
ATOM 2277 C CA . HIS A 1 288 ? -9.885 -30.359 6.766 1.00 35.66 288 HIS A CA 1
ATOM 2278 C C . HIS A 1 288 ? -9.296 -28.976 7.104 1.00 35.66 288 HIS A C 1
ATOM 2280 O O . HIS A 1 288 ? -9.876 -28.185 7.840 1.00 35.66 288 HIS A O 1
ATOM 2286 N N . LYS A 1 289 ? -8.132 -28.648 6.521 1.00 42.34 289 LYS A N 1
ATOM 2287 C CA . LYS A 1 289 ? -7.614 -27.267 6.417 1.00 42.34 289 LYS A CA 1
ATOM 2288 C C . LYS A 1 289 ? -8.419 -26.473 5.378 1.00 42.34 289 LYS A C 1
ATOM 2290 O O . LYS A 1 289 ? -7.872 -25.986 4.390 1.00 42.34 289 LYS A O 1
ATOM 2295 N N . ALA A 1 290 ? -9.734 -26.380 5.546 1.00 39.25 290 ALA A N 1
ATOM 2296 C CA . ALA A 1 290 ? -10.553 -25.537 4.688 1.00 39.25 290 ALA A CA 1
ATOM 2297 C C . ALA A 1 290 ? -10.295 -24.074 5.066 1.00 39.25 290 ALA A C 1
ATOM 2299 O O . ALA A 1 290 ? -10.939 -23.566 5.962 1.00 39.25 290 ALA A O 1
ATOM 2300 N N . ASN A 1 291 ? -9.288 -23.450 4.448 1.00 45.91 291 ASN A N 1
ATOM 2301 C CA . ASN A 1 291 ? -9.268 -22.072 3.934 1.00 45.91 291 ASN A CA 1
ATOM 2302 C C . ASN A 1 291 ? -10.029 -20.956 4.697 1.00 45.91 291 ASN A C 1
ATOM 2304 O O . ASN A 1 291 ? -10.559 -20.041 4.067 1.00 45.91 291 ASN A O 1
ATOM 2308 N N . ILE A 1 292 ? -10.105 -20.988 6.027 1.00 53.97 292 ILE A N 1
ATOM 2309 C CA . ILE A 1 292 ? -10.656 -19.867 6.786 1.00 53.97 292 ILE A CA 1
ATOM 2310 C C . ILE A 1 292 ? -9.546 -18.817 6.920 1.00 53.97 292 ILE A C 1
ATOM 2312 O O . ILE A 1 292 ? -8.560 -19.024 7.623 1.00 53.97 292 ILE A O 1
ATOM 2316 N N . ASP A 1 293 ? -9.716 -17.702 6.210 1.00 60.47 293 ASP A N 1
ATOM 2317 C CA . ASP A 1 293 ? -8.827 -16.537 6.236 1.00 60.47 293 ASP A CA 1
ATOM 2318 C C . ASP A 1 293 ? -8.729 -15.972 7.667 1.00 60.47 293 ASP A C 1
ATOM 2320 O O . ASP A 1 293 ? -9.737 -15.574 8.263 1.00 60.47 293 ASP A O 1
ATOM 2324 N N . ALA A 1 294 ? -7.515 -15.925 8.226 1.00 62.16 294 ALA A N 1
ATOM 2325 C CA . ALA A 1 294 ? -7.256 -15.390 9.561 1.00 62.16 294 ALA A CA 1
ATOM 2326 C C . ALA A 1 294 ? -7.695 -13.921 9.697 1.00 62.16 294 ALA A C 1
ATOM 2328 O O . ALA A 1 294 ? -8.158 -13.505 10.762 1.00 62.16 294 ALA A O 1
ATOM 2329 N N . GLY A 1 295 ? -7.640 -13.145 8.611 1.00 61.97 295 GLY A N 1
ATOM 2330 C CA . GLY A 1 295 ? -8.175 -11.787 8.563 1.00 61.97 295 GLY A CA 1
ATOM 2331 C C . GLY A 1 295 ? -9.703 -11.744 8.634 1.00 61.97 295 GLY A C 1
ATOM 2332 O O . GLY A 1 295 ? -10.270 -10.855 9.274 1.00 61.97 295 GLY A O 1
ATOM 2333 N N . GLN A 1 296 ? -10.395 -12.723 8.042 1.00 66.19 296 GLN A N 1
ATOM 2334 C CA . GLN A 1 296 ? -11.849 -12.854 8.185 1.00 66.19 296 GLN A CA 1
ATOM 2335 C C . GLN A 1 296 ? -12.238 -13.321 9.585 1.00 66.19 296 GLN A C 1
ATOM 2337 O O . GLN A 1 296 ? -13.235 -12.834 10.115 1.00 66.19 296 GLN A O 1
ATOM 2342 N N . LEU A 1 297 ? -11.442 -14.191 10.214 1.00 70.62 297 LEU A N 1
ATOM 2343 C CA . LEU A 1 297 ? -11.609 -14.531 11.628 1.00 70.62 297 LEU A CA 1
ATOM 2344 C C . LEU A 1 297 ? -11.472 -13.284 12.498 1.00 70.62 297 LEU A C 1
ATOM 2346 O O . LEU A 1 297 ? -12.365 -12.990 13.285 1.00 70.62 297 LEU A O 1
ATOM 2350 N N . TRP A 1 298 ? -10.416 -12.495 12.312 1.00 76.62 298 TRP A N 1
ATOM 2351 C CA . TRP A 1 298 ? -10.228 -11.248 13.051 1.00 76.62 298 TRP A CA 1
ATOM 2352 C C . TRP A 1 298 ? -11.388 -10.259 12.843 1.00 76.62 298 TRP A C 1
ATOM 2354 O O . TRP A 1 298 ? -11.872 -9.670 13.806 1.00 76.62 298 TRP A O 1
ATOM 2364 N N . ALA A 1 299 ? -11.884 -10.097 11.614 1.00 74.12 299 ALA A N 1
ATOM 2365 C CA . ALA A 1 299 ? -12.950 -9.140 11.311 1.00 74.12 299 ALA A CA 1
ATOM 2366 C C . ALA A 1 299 ? -14.358 -9.608 11.722 1.00 74.12 299 ALA A C 1
ATOM 2368 O O . ALA A 1 299 ? -15.186 -8.777 12.088 1.00 74.12 299 ALA A O 1
ATOM 2369 N N . LYS A 1 300 ? -14.653 -10.911 11.621 1.00 76.12 300 LYS A N 1
ATOM 2370 C CA . LYS A 1 300 ? -16.021 -11.444 11.736 1.00 76.12 300 LYS A CA 1
ATOM 2371 C C . LYS A 1 300 ? -16.268 -12.309 12.968 1.00 76.12 300 LYS A C 1
ATOM 2373 O O . LYS A 1 300 ? -17.435 -12.574 13.236 1.00 76.12 300 LYS A O 1
ATOM 2378 N N . LYS A 1 301 ? -15.242 -12.745 13.714 1.00 77.31 301 LYS A N 1
ATOM 2379 C CA . LYS A 1 301 ? -15.416 -13.612 14.902 1.00 77.31 301 LYS A CA 1
ATOM 2380 C C . LYS A 1 301 ? -16.284 -12.953 15.970 1.00 77.31 301 LYS A C 1
ATOM 2382 O O . LYS A 1 301 ? -17.156 -13.612 16.528 1.00 77.31 301 LYS A O 1
ATOM 2387 N N . TYR A 1 302 ? -16.071 -11.664 16.214 1.00 84.19 302 TYR A N 1
ATOM 2388 C CA . TYR A 1 302 ? -16.854 -10.885 17.166 1.00 84.19 302 TYR A CA 1
ATOM 2389 C C . TYR A 1 302 ? -17.655 -9.808 16.441 1.00 84.19 302 TYR A C 1
ATOM 2391 O O . TYR A 1 302 ? -17.141 -9.133 15.550 1.00 84.19 302 TYR A O 1
ATOM 2399 N N . SER A 1 303 ? -18.905 -9.628 16.845 1.00 85.94 303 SER A N 1
ATOM 2400 C CA . SER A 1 303 ? -19.801 -8.588 16.348 1.00 85.94 303 SER A CA 1
ATOM 2401 C C . SER A 1 303 ? -20.380 -7.783 17.508 1.00 85.94 303 SER A C 1
ATOM 2403 O O . SER A 1 303 ? -20.508 -8.283 18.625 1.00 85.94 303 SER A O 1
ATOM 2405 N N . VAL A 1 304 ? -20.704 -6.515 17.245 1.00 87.56 304 VAL A N 1
ATOM 2406 C CA . VAL A 1 304 ? -21.356 -5.624 18.211 1.00 87.56 304 VAL A CA 1
ATOM 2407 C C . VAL A 1 304 ? -22.848 -5.563 17.893 1.00 87.56 304 VAL A C 1
ATOM 2409 O O . VAL A 1 304 ? -23.232 -5.187 16.787 1.00 87.56 304 VAL A O 1
ATOM 2412 N N . ARG A 1 305 ? -23.692 -5.918 18.864 1.00 86.94 305 ARG A N 1
ATOM 2413 C CA . ARG A 1 305 ? -25.153 -5.801 18.810 1.00 86.94 305 ARG A CA 1
ATOM 2414 C C . ARG A 1 305 ? -25.581 -4.487 19.448 1.00 86.94 305 ARG A C 1
ATOM 2416 O O . ARG A 1 305 ? -25.644 -4.367 20.669 1.00 86.94 305 ARG A O 1
ATOM 2423 N N . ASP A 1 306 ? -25.913 -3.512 18.607 1.00 85.31 306 ASP A N 1
ATOM 2424 C CA . ASP A 1 306 ? -26.325 -2.176 19.054 1.00 85.31 306 ASP A CA 1
ATOM 2425 C C . ASP A 1 306 ? -27.608 -2.185 19.908 1.00 85.31 306 ASP A C 1
ATOM 2427 O O . ASP A 1 306 ? -27.765 -1.319 20.765 1.00 85.31 306 ASP A O 1
ATOM 2431 N N . GLU A 1 307 ? -28.488 -3.175 19.726 1.00 85.06 307 GLU A N 1
ATOM 2432 C CA . GLU A 1 307 ? -29.735 -3.345 20.494 1.00 85.06 307 GLU A CA 1
ATOM 2433 C C . GLU A 1 307 ? -29.492 -3.672 21.975 1.00 85.06 307 GLU A C 1
ATOM 2435 O O . GLU A 1 307 ? -30.247 -3.233 22.839 1.00 85.06 307 GLU A O 1
ATOM 2440 N N . MET A 1 308 ? -28.423 -4.417 22.272 1.00 85.25 308 MET A N 1
ATOM 2441 C CA . MET A 1 308 ? -28.083 -4.878 23.626 1.00 85.25 308 MET A CA 1
ATOM 2442 C C . MET A 1 308 ? -27.086 -3.949 24.325 1.00 85.25 308 MET A C 1
ATOM 2444 O O . MET A 1 308 ? -26.644 -4.235 25.435 1.00 85.25 308 MET A O 1
ATOM 2448 N N . ARG A 1 309 ? -26.696 -2.836 23.694 1.00 88.12 309 ARG A N 1
ATOM 2449 C CA . ARG A 1 309 ? -25.774 -1.864 24.286 1.00 88.12 309 ARG A CA 1
ATOM 2450 C C . ARG A 1 309 ? -26.508 -1.010 25.329 1.00 88.12 309 ARG A C 1
ATOM 2452 O O . ARG A 1 309 ? -27.464 -0.324 24.962 1.00 88.12 309 ARG A O 1
ATOM 2459 N N . PRO A 1 310 ? -26.044 -0.965 26.594 1.00 86.12 310 PRO A N 1
ATOM 2460 C CA . PRO A 1 310 ? -26.615 -0.071 27.593 1.00 86.12 310 PRO A CA 1
ATOM 2461 C C . PRO A 1 310 ? -26.511 1.400 27.171 1.00 86.12 310 PRO A C 1
ATOM 2463 O O . PRO A 1 310 ? -25.467 1.831 26.690 1.00 86.12 310 PRO A O 1
ATOM 2466 N N . ARG A 1 311 ? -27.560 2.197 27.399 1.00 83.50 311 ARG A N 1
ATOM 2467 C CA . ARG A 1 311 ? -27.588 3.634 27.048 1.00 83.50 311 ARG A CA 1
ATOM 2468 C C . ARG A 1 311 ? -26.466 4.464 27.677 1.00 83.50 311 ARG A C 1
ATOM 2470 O O . ARG A 1 311 ? -26.033 5.429 27.056 1.00 83.50 311 ARG A O 1
ATOM 2477 N N . PHE A 1 312 ? -25.985 4.086 28.862 1.00 82.44 312 PHE A N 1
ATOM 2478 C CA . PHE A 1 312 ? -24.857 4.767 29.504 1.00 82.44 312 PHE A CA 1
ATOM 2479 C C . PHE A 1 312 ? -23.504 4.466 28.828 1.00 82.44 312 PHE A C 1
ATOM 2481 O O . PHE A 1 312 ? -22.536 5.185 29.052 1.00 82.44 312 PHE A O 1
ATOM 2488 N N . VAL A 1 313 ? -23.419 3.427 27.985 1.00 84.06 313 VAL A N 1
ATOM 2489 C CA . VAL A 1 313 ? -22.228 3.087 27.195 1.00 84.06 313 VAL A CA 1
ATOM 2490 C C . VAL A 1 313 ? -22.347 3.757 25.826 1.00 84.06 313 VAL A C 1
ATOM 2492 O O . VAL A 1 313 ? -23.062 3.291 24.937 1.00 84.06 313 VAL A O 1
ATOM 2495 N N . GLY A 1 314 ? -21.613 4.853 25.632 1.00 84.56 314 GLY A N 1
ATOM 2496 C CA . GLY A 1 314 ? -21.534 5.528 24.336 1.00 84.56 314 GLY A CA 1
ATOM 2497 C C . GLY A 1 314 ? -20.945 4.636 23.233 1.00 84.56 314 GLY A C 1
ATOM 2498 O O . GLY A 1 314 ? -20.216 3.678 23.490 1.00 84.56 314 GLY A O 1
ATOM 2499 N N . GLN A 1 315 ? -21.212 4.967 21.968 1.00 86.62 315 GLN A N 1
ATOM 2500 C CA . GLN A 1 315 ? -20.760 4.152 20.831 1.00 86.62 315 GLN A CA 1
ATOM 2501 C C . GLN A 1 315 ? -19.226 4.099 20.700 1.00 86.62 315 GLN A C 1
ATOM 2503 O O . GLN A 1 315 ? -18.676 3.054 20.359 1.00 86.62 315 GLN A O 1
ATOM 2508 N N . ALA A 1 316 ? -18.524 5.196 21.004 1.00 85.88 316 ALA A N 1
ATOM 2509 C CA . ALA A 1 316 ? -17.059 5.224 21.023 1.00 85.88 316 ALA A CA 1
ATOM 2510 C C . ALA A 1 316 ? -16.485 4.338 22.141 1.00 85.88 316 ALA A C 1
ATOM 2512 O O . ALA A 1 316 ? -15.554 3.570 21.913 1.00 85.88 316 ALA A O 1
ATOM 2513 N N . PHE A 1 317 ? -17.097 4.388 23.324 1.00 86.56 317 PHE A N 1
ATOM 2514 C CA . PHE A 1 317 ? -16.701 3.592 24.480 1.00 86.56 317 PHE A CA 1
ATOM 2515 C C . PHE A 1 317 ? -16.938 2.089 24.261 1.00 86.56 317 PHE A C 1
ATOM 2517 O O . PHE A 1 317 ? -16.051 1.276 24.508 1.00 86.56 317 PHE A O 1
ATOM 2524 N N . ALA A 1 318 ? -18.080 1.717 23.672 1.00 87.75 318 ALA A N 1
ATOM 2525 C CA . ALA A 1 318 ? -18.367 0.336 23.282 1.00 87.75 318 ALA A CA 1
ATOM 2526 C C . ALA A 1 318 ? -17.335 -0.219 22.285 1.00 87.75 318 ALA A C 1
ATOM 2528 O O . ALA A 1 318 ? -16.915 -1.369 22.409 1.00 87.75 318 ALA A O 1
ATOM 2529 N N . LYS A 1 319 ? -16.893 0.599 21.316 1.00 87.38 319 LYS A N 1
ATOM 2530 C CA . LYS A 1 319 ? -15.839 0.210 20.366 1.00 87.38 319 LYS A CA 1
ATOM 2531 C C . LYS A 1 319 ? -14.493 -0.023 21.056 1.00 87.38 319 LYS A C 1
ATOM 2533 O O . LYS A 1 319 ? -13.819 -0.984 20.702 1.00 87.38 319 LYS A O 1
ATOM 2538 N N . LYS A 1 320 ? -14.128 0.793 22.055 1.00 88.12 320 LYS A N 1
ATOM 2539 C CA . LYS A 1 320 ? -12.918 0.572 22.866 1.00 88.12 320 LYS A CA 1
ATOM 2540 C C . LYS A 1 320 ? -12.996 -0.760 23.614 1.00 88.12 320 LYS A C 1
ATOM 2542 O O . LYS A 1 320 ? -12.117 -1.594 23.440 1.00 88.12 320 LYS A O 1
ATOM 2547 N N . ILE A 1 321 ? -14.085 -1.014 24.348 1.00 88.31 321 ILE A N 1
ATOM 2548 C CA . ILE A 1 321 ? -14.294 -2.281 25.083 1.00 88.31 321 ILE A CA 1
ATOM 2549 C C . ILE A 1 321 ? -14.218 -3.488 24.137 1.00 88.31 321 ILE A C 1
ATOM 2551 O O . ILE A 1 321 ? -13.580 -4.496 24.444 1.00 88.31 321 ILE A O 1
ATOM 2555 N N . PHE A 1 322 ? -14.843 -3.382 22.964 1.00 88.44 322 PHE A N 1
ATOM 2556 C CA . PHE A 1 322 ? -14.772 -4.408 21.927 1.00 88.44 322 PHE A CA 1
ATOM 2557 C C . PHE A 1 322 ? -13.330 -4.652 21.452 1.00 88.44 322 PHE A C 1
ATOM 2559 O O . PHE A 1 322 ? -12.902 -5.804 21.387 1.00 88.44 322 PHE A O 1
ATOM 2566 N N . SER A 1 323 ? -12.574 -3.584 21.175 1.00 87.19 323 SER A N 1
ATOM 2567 C CA . SER A 1 323 ? -11.177 -3.656 20.724 1.00 87.19 323 SER A CA 1
ATOM 2568 C C . SER A 1 323 ? -10.255 -4.285 21.777 1.00 87.19 323 SER A C 1
ATOM 2570 O O . SER A 1 323 ? -9.428 -5.127 21.425 1.00 87.19 323 SER A O 1
ATOM 2572 N N . ILE A 1 324 ? -10.449 -3.975 23.068 1.00 87.88 324 ILE A N 1
ATOM 2573 C CA . ILE A 1 324 ? -9.656 -4.546 24.175 1.00 87.88 324 ILE A CA 1
ATOM 2574 C C . ILE A 1 324 ? -9.749 -6.068 24.180 1.00 87.88 324 ILE A C 1
ATOM 2576 O O . ILE A 1 324 ? -8.736 -6.749 24.028 1.00 87.88 324 ILE A O 1
ATOM 2580 N N . GLY A 1 325 ? -10.955 -6.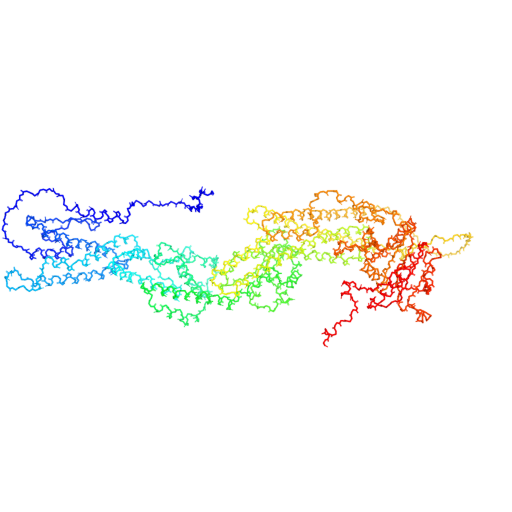622 24.329 1.00 85.44 325 GLY A N 1
ATOM 2581 C CA . GLY A 1 325 ? -11.083 -8.073 24.465 1.00 85.44 325 GLY A CA 1
ATOM 2582 C C . GLY A 1 325 ? -10.746 -8.818 23.173 1.00 85.44 325 GLY A C 1
ATOM 2583 O O . GLY A 1 325 ? -10.150 -9.891 23.230 1.00 85.44 325 GLY A O 1
ATOM 2584 N N . LYS A 1 326 ? -10.997 -8.214 22.002 1.00 84.88 326 LYS A N 1
ATOM 2585 C CA . LYS A 1 326 ? -10.532 -8.734 20.707 1.00 84.88 326 LYS A CA 1
ATOM 2586 C C . LYS A 1 326 ? -8.998 -8.828 20.658 1.00 84.88 326 LYS A C 1
ATOM 2588 O O . LYS A 1 326 ? -8.460 -9.864 20.267 1.00 84.88 326 LYS A O 1
ATOM 2593 N N . SER A 1 327 ? -8.305 -7.778 21.102 1.00 85.75 327 SER A N 1
ATOM 2594 C CA . SER A 1 327 ? -6.840 -7.708 21.162 1.00 85.75 327 SER A CA 1
ATOM 2595 C C . SER A 1 327 ? -6.263 -8.705 22.165 1.00 85.75 327 SER A C 1
ATOM 2597 O O . SER A 1 327 ? -5.340 -9.439 21.827 1.00 85.75 327 SER A O 1
ATOM 2599 N N . LEU A 1 328 ? -6.848 -8.817 23.360 1.00 82.25 328 LEU A N 1
ATOM 2600 C CA . LEU A 1 328 ? -6.421 -9.781 24.381 1.00 82.25 328 LEU A CA 1
ATOM 2601 C C . LEU A 1 328 ? -6.626 -11.228 23.940 1.00 82.25 328 LEU A C 1
ATOM 2603 O O . LEU A 1 328 ? -5.726 -12.052 24.115 1.00 82.25 328 LEU A O 1
ATOM 2607 N N . ASN A 1 329 ? -7.762 -11.531 23.306 1.00 82.62 329 ASN A N 1
ATOM 2608 C CA . ASN A 1 329 ? -8.010 -12.855 22.745 1.00 82.62 329 ASN A CA 1
ATOM 2609 C C . ASN A 1 329 ? -6.915 -13.225 21.732 1.00 82.62 329 ASN A C 1
ATOM 2611 O O . ASN A 1 329 ? -6.380 -14.330 21.761 1.00 82.62 329 ASN A O 1
ATOM 2615 N N . PHE A 1 330 ? -6.521 -12.279 20.880 1.00 80.44 330 PHE A N 1
ATOM 2616 C CA . PHE A 1 330 ? -5.460 -12.490 19.900 1.00 80.44 330 PHE A CA 1
ATOM 2617 C C . PHE A 1 330 ? -4.065 -12.602 20.522 1.00 80.44 330 PHE A C 1
ATOM 2619 O O . PHE A 1 330 ? -3.313 -13.499 20.145 1.00 80.44 330 PHE A O 1
ATOM 2626 N N . ILE A 1 331 ? -3.726 -11.784 21.524 1.00 81.00 331 ILE A N 1
ATOM 2627 C CA . ILE A 1 331 ? -2.459 -11.921 22.262 1.00 81.00 331 ILE A CA 1
ATOM 2628 C C . ILE A 1 331 ? -2.356 -13.321 22.883 1.00 81.00 331 ILE A C 1
ATOM 2630 O O . ILE A 1 331 ? -1.322 -13.982 22.769 1.00 81.00 331 ILE A O 1
ATOM 2634 N N . ARG A 1 332 ? -3.441 -13.804 23.492 1.00 76.31 332 ARG A N 1
ATOM 2635 C CA . ARG A 1 332 ? -3.467 -15.109 24.154 1.00 76.31 332 ARG A CA 1
ATOM 2636 C C . ARG A 1 332 ? -3.360 -16.262 23.170 1.00 76.31 332 ARG A C 1
ATOM 2638 O O . ARG A 1 332 ? -2.547 -17.159 23.352 1.00 76.31 332 ARG A O 1
ATOM 2645 N N . HIS A 1 333 ? -4.186 -16.237 22.130 1.00 72.31 333 HIS A N 1
ATOM 2646 C CA . HIS A 1 333 ? -4.360 -17.389 21.257 1.00 72.31 333 HIS A CA 1
ATOM 2647 C C . HIS A 1 333 ? -3.431 -17.392 20.042 1.00 72.31 333 HIS A C 1
ATOM 2649 O O . HIS A 1 333 ? -3.017 -18.455 19.595 1.00 72.31 333 HIS A O 1
ATOM 2655 N N . SER A 1 334 ? -3.112 -16.222 19.490 1.00 70.75 334 SER A N 1
ATOM 2656 C CA . SER A 1 334 ? -2.280 -16.093 18.286 1.00 70.75 334 SER A CA 1
ATOM 2657 C C . SER A 1 334 ? -0.833 -15.739 18.616 1.00 70.75 334 SER A C 1
ATOM 2659 O O . SER A 1 334 ? 0.072 -16.234 17.950 1.00 70.75 334 SER A O 1
ATOM 2661 N N . CYS A 1 335 ? -0.593 -14.923 19.651 1.00 66.38 335 CYS A N 1
ATOM 2662 C CA . CYS A 1 335 ? 0.768 -14.541 20.039 1.00 66.38 335 CYS A CA 1
ATOM 2663 C C . CYS A 1 335 ? 1.401 -15.451 21.108 1.00 66.38 335 CYS A C 1
ATOM 2665 O O . CYS A 1 335 ? 2.621 -15.351 21.308 1.00 66.38 335 CYS A O 1
ATOM 2667 N N . LEU A 1 336 ? 0.597 -16.300 21.771 1.00 67.75 336 LEU A N 1
ATOM 2668 C CA . LEU A 1 336 ? 0.992 -17.208 22.861 1.00 67.75 336 LEU A CA 1
ATOM 2669 C C . LEU A 1 336 ? 1.870 -16.502 23.915 1.00 67.75 336 LEU A C 1
ATOM 2671 O O . LEU A 1 336 ? 2.913 -17.011 24.320 1.00 67.75 336 LEU A O 1
ATOM 2675 N N . ASP A 1 337 ? 1.507 -15.269 24.283 1.00 64.12 337 ASP A N 1
ATOM 2676 C CA . ASP A 1 337 ? 2.257 -14.452 25.248 1.00 64.12 337 ASP A CA 1
ATOM 2677 C C . ASP A 1 337 ? 1.752 -14.722 26.674 1.00 64.12 337 ASP A C 1
ATOM 2679 O O . ASP A 1 337 ? 0.955 -13.962 27.222 1.00 64.12 337 ASP A O 1
ATOM 2683 N N . GLU A 1 338 ? 2.167 -15.852 27.254 1.00 60.94 338 GLU A N 1
ATOM 2684 C CA . GLU A 1 338 ? 1.783 -16.247 28.620 1.00 60.94 338 GLU A CA 1
ATOM 2685 C C . GLU A 1 338 ? 2.374 -15.315 29.697 1.00 60.94 338 GLU A C 1
ATOM 2687 O O . GLU A 1 338 ? 1.763 -15.123 30.750 1.00 60.94 338 GLU A O 1
ATOM 2692 N N . GLU A 1 339 ? 3.516 -14.670 29.425 1.00 61.69 339 GLU A N 1
ATOM 2693 C CA . GLU A 1 339 ? 4.193 -13.755 30.359 1.00 61.69 339 GLU A CA 1
ATOM 2694 C C . GLU A 1 339 ? 3.361 -12.497 30.647 1.00 61.69 339 GLU A C 1
ATOM 2696 O O . GLU A 1 339 ? 3.309 -12.015 31.782 1.00 61.69 339 GLU A O 1
ATOM 2701 N N . PHE A 1 340 ? 2.648 -11.983 29.644 1.00 66.50 340 PHE A N 1
ATOM 2702 C CA . PHE A 1 340 ? 1.789 -10.812 29.806 1.00 66.50 340 PHE A CA 1
ATOM 2703 C C . PHE A 1 340 ? 0.627 -11.065 30.777 1.00 66.50 340 PHE A C 1
ATOM 2705 O O . PHE A 1 340 ? 0.380 -10.260 31.677 1.00 66.50 340 PHE A O 1
ATOM 2712 N N . PHE A 1 341 ? -0.044 -12.214 30.646 1.00 61.88 341 PHE A N 1
ATOM 2713 C CA . PHE A 1 341 ? -1.138 -12.602 31.541 1.00 61.88 341 PHE A CA 1
ATOM 2714 C C . PHE A 1 341 ? -0.643 -12.979 32.942 1.00 61.88 341 PHE A C 1
ATOM 2716 O O . PHE A 1 341 ? -1.382 -12.811 33.905 1.00 61.88 341 PHE A O 1
ATOM 2723 N N . ALA A 1 342 ? 0.609 -13.426 33.079 1.00 56.16 342 ALA A N 1
ATOM 2724 C CA . ALA A 1 342 ? 1.218 -13.705 34.379 1.00 56.16 342 ALA A CA 1
ATOM 2725 C C . ALA A 1 342 ? 1.568 -12.432 35.175 1.00 56.16 342 ALA A C 1
ATOM 2727 O O . ALA A 1 342 ? 1.665 -12.478 36.400 1.00 56.16 342 ALA A O 1
ATOM 2728 N N . THR A 1 343 ? 1.750 -11.291 34.500 1.00 57.72 343 THR A N 1
ATOM 2729 C CA . THR A 1 343 ? 2.203 -10.043 35.140 1.00 57.72 343 THR A CA 1
ATOM 2730 C C . THR A 1 343 ? 1.051 -9.235 35.765 1.00 57.72 343 THR A C 1
ATOM 2732 O O . THR A 1 343 ? 1.308 -8.231 36.420 1.00 57.72 343 THR A O 1
ATOM 2735 N N . ASN A 1 344 ? -0.215 -9.658 35.613 1.00 60.00 344 ASN A N 1
ATOM 2736 C CA . ASN A 1 344 ? -1.397 -9.111 36.311 1.00 60.00 344 ASN A CA 1
ATOM 2737 C C . ASN A 1 344 ? -1.621 -7.579 36.225 1.00 60.00 344 ASN A C 1
ATOM 2739 O O . ASN A 1 344 ? -2.467 -7.028 36.930 1.00 60.00 344 ASN A O 1
ATOM 2743 N N . GLN A 1 345 ? -0.938 -6.867 35.323 1.00 58.12 345 GLN A N 1
ATOM 2744 C CA . GLN A 1 345 ? -1.017 -5.399 35.248 1.00 58.12 345 GLN A CA 1
ATOM 2745 C C . GLN A 1 345 ? -2.438 -4.902 34.933 1.00 58.12 345 GLN A C 1
ATOM 2747 O O . GLN A 1 345 ? -2.853 -3.859 35.426 1.00 58.12 345 GLN A O 1
ATOM 2752 N N . ILE A 1 346 ? -3.202 -5.669 34.145 1.00 62.38 346 ILE A N 1
ATOM 2753 C CA . ILE A 1 346 ? -4.602 -5.359 33.816 1.00 62.38 346 ILE A CA 1
ATOM 2754 C C . ILE A 1 346 ? -5.549 -5.809 34.937 1.00 62.38 346 ILE A C 1
ATOM 2756 O O . ILE A 1 346 ? -6.528 -5.119 35.221 1.00 62.38 346 ILE A O 1
ATOM 2760 N N . SER A 1 347 ? -5.269 -6.935 35.604 1.00 59.66 347 SER A N 1
ATOM 2761 C CA . SER A 1 347 ? -6.135 -7.440 36.674 1.00 59.66 347 SER A CA 1
ATOM 2762 C C . SER A 1 347 ? -6.128 -6.524 37.892 1.00 59.66 347 SER A C 1
ATOM 2764 O O . SER A 1 347 ? -7.183 -6.302 38.465 1.00 59.66 347 SER A O 1
ATOM 2766 N N . ASP A 1 348 ? -5.000 -5.908 38.248 1.00 58.75 348 ASP A N 1
ATOM 2767 C CA . ASP A 1 348 ? -4.947 -4.982 39.391 1.00 58.75 348 ASP A CA 1
ATOM 2768 C C . ASP A 1 348 ? -5.756 -3.693 39.152 1.00 58.75 348 ASP A C 1
ATOM 2770 O O . ASP A 1 348 ? -6.307 -3.112 40.089 1.00 58.75 348 ASP A O 1
ATOM 2774 N N . ILE A 1 349 ? -5.888 -3.279 37.888 1.00 58.78 349 ILE A N 1
ATOM 2775 C CA . ILE A 1 349 ? -6.691 -2.126 37.455 1.00 58.78 349 ILE A CA 1
ATOM 2776 C C . ILE A 1 349 ? -8.188 -2.488 37.397 1.00 58.78 349 ILE A C 1
ATOM 2778 O O . ILE A 1 349 ? -9.037 -1.670 37.758 1.00 58.78 349 ILE A O 1
ATOM 2782 N N . ALA A 1 350 ? -8.509 -3.721 36.993 1.00 55.03 350 ALA A N 1
ATOM 2783 C CA . ALA A 1 350 ? -9.874 -4.242 36.893 1.00 55.03 350 ALA A CA 1
ATOM 2784 C C . ALA A 1 350 ? -10.451 -4.749 38.234 1.00 55.03 350 ALA A C 1
ATOM 2786 O O . ALA A 1 350 ? -11.666 -4.761 38.409 1.00 55.03 350 ALA A O 1
ATOM 2787 N N . ASN A 1 351 ? -9.596 -5.087 39.208 1.00 57.06 351 ASN A N 1
ATOM 2788 C CA . ASN A 1 351 ? -9.981 -5.543 40.551 1.00 57.06 351 ASN A CA 1
ATOM 2789 C C . ASN A 1 351 ? -10.634 -4.444 41.413 1.00 57.06 351 ASN A C 1
ATOM 2791 O O . ASN A 1 351 ? -11.214 -4.743 42.461 1.00 57.06 351 ASN A O 1
ATOM 2795 N N . LYS A 1 352 ? -10.579 -3.169 40.997 1.00 61.75 352 LYS A N 1
ATOM 2796 C CA . LYS A 1 352 ? -11.510 -2.160 41.515 1.00 61.75 352 LYS A CA 1
ATOM 2797 C C . LYS A 1 352 ? -12.898 -2.521 41.002 1.00 61.75 352 LYS A C 1
ATOM 2799 O O . LYS A 1 352 ? -13.168 -2.341 39.822 1.00 61.75 352 LYS A O 1
ATOM 2804 N N . VAL A 1 353 ? -13.741 -3.044 41.895 1.00 57.56 353 VAL A N 1
ATOM 2805 C CA . VAL A 1 353 ? -15.128 -3.442 41.616 1.00 57.56 353 VAL A CA 1
ATOM 2806 C C . VAL A 1 353 ? -15.787 -2.399 40.716 1.00 57.56 353 VAL A C 1
ATOM 2808 O O . VAL A 1 353 ? -15.957 -1.249 41.113 1.00 57.56 353 VAL A O 1
ATOM 2811 N N . LEU A 1 354 ? -16.100 -2.798 39.484 1.00 65.12 354 LEU A N 1
ATOM 2812 C CA . LEU A 1 354 ? -16.715 -1.927 38.493 1.00 65.12 354 LEU A CA 1
ATOM 2813 C C . LEU A 1 354 ? -18.181 -1.729 38.885 1.00 65.12 354 LEU A C 1
ATOM 2815 O O . LEU A 1 354 ? -19.037 -2.545 38.551 1.00 65.12 354 LEU A O 1
ATOM 2819 N N . THR A 1 355 ? -18.463 -0.678 39.649 1.00 67.44 355 THR A N 1
ATOM 2820 C CA . THR A 1 355 ? -19.822 -0.320 40.059 1.00 67.44 355 THR A CA 1
ATOM 2821 C C . THR A 1 355 ? -20.429 0.705 39.110 1.00 67.44 355 THR A C 1
ATOM 2823 O O . THR A 1 355 ? -19.746 1.524 38.493 1.00 67.44 355 THR A O 1
ATOM 2826 N N . TYR A 1 356 ? -21.759 0.694 39.020 1.00 69.12 356 TYR A N 1
ATOM 2827 C CA . TYR A 1 356 ? -22.513 1.677 38.244 1.00 69.12 356 TYR A CA 1
ATOM 2828 C C . TYR A 1 356 ? -22.347 3.117 38.774 1.00 69.12 356 TYR A C 1
ATOM 2830 O O . TYR A 1 356 ? -22.489 4.075 38.020 1.00 69.12 356 TYR A O 1
ATOM 2838 N N . SER A 1 357 ? -22.036 3.290 40.060 1.00 67.75 357 SER A N 1
ATOM 2839 C CA . SER A 1 357 ? -21.822 4.599 40.688 1.00 67.75 357 SER A CA 1
ATOM 2840 C C . SER A 1 357 ? -20.611 5.362 40.130 1.00 67.75 357 SER A C 1
ATOM 2842 O O . SER A 1 357 ? -20.640 6.593 40.103 1.00 67.75 357 SER A O 1
ATOM 2844 N N . ASP A 1 358 ? -19.614 4.651 39.593 1.00 72.81 358 ASP A N 1
ATOM 2845 C CA . ASP A 1 358 ? -18.303 5.198 39.226 1.00 72.81 358 ASP A CA 1
ATOM 2846 C C . ASP A 1 358 ? -18.023 5.142 37.706 1.00 72.81 358 ASP A C 1
ATOM 2848 O O . ASP A 1 358 ? -16.913 4.833 37.266 1.00 72.81 358 ASP A O 1
ATOM 2852 N N . ILE A 1 359 ? -19.012 5.495 36.870 1.00 74.75 359 ILE A N 1
ATOM 2853 C CA . ILE A 1 359 ? -18.875 5.542 35.392 1.00 74.75 359 ILE A CA 1
ATOM 2854 C C . ILE A 1 359 ? -17.635 6.338 34.919 1.00 74.75 359 ILE A C 1
ATOM 2856 O O . ILE A 1 359 ? -16.937 5.852 34.027 1.00 74.75 359 ILE A O 1
ATOM 2860 N N . PRO A 1 360 ? -17.290 7.514 35.490 1.00 79.12 360 PRO A N 1
ATOM 2861 C CA . PRO A 1 360 ? -16.112 8.266 35.045 1.00 79.12 360 PRO A CA 1
ATOM 2862 C C . PRO A 1 360 ? -14.789 7.554 35.358 1.00 79.12 360 PRO A C 1
ATOM 2864 O O . PRO A 1 360 ? -13.854 7.580 34.560 1.00 79.12 360 PRO A O 1
ATOM 2867 N N . SER A 1 361 ? -14.699 6.898 36.518 1.00 79.00 361 SER A N 1
ATOM 2868 C CA . SER A 1 361 ? -13.510 6.127 36.896 1.00 79.00 361 SER A CA 1
ATOM 2869 C C . SER A 1 361 ? -13.386 4.847 36.074 1.00 79.00 361 SER A C 1
ATOM 2871 O O . SER A 1 361 ? -12.276 4.447 35.723 1.00 79.00 361 SER A O 1
ATOM 2873 N N . LEU A 1 362 ? -14.519 4.240 35.715 1.00 79.12 362 LEU A N 1
ATOM 2874 C CA . LEU A 1 362 ? -14.591 3.121 34.784 1.00 79.12 362 LEU A CA 1
ATOM 2875 C C . LEU A 1 362 ? -14.075 3.514 33.389 1.00 79.12 362 LEU A C 1
ATOM 2877 O O . LEU A 1 362 ? -13.291 2.767 32.808 1.00 79.12 362 LEU A O 1
ATOM 2881 N N . GLU A 1 363 ? -14.466 4.679 32.864 1.00 82.56 363 GLU A N 1
ATOM 2882 C CA . GLU A 1 363 ? -13.990 5.159 31.559 1.00 82.56 363 GLU A CA 1
ATOM 2883 C C . GLU A 1 363 ? -12.469 5.361 31.551 1.00 82.56 363 GLU A C 1
ATOM 2885 O O . GLU A 1 363 ? -11.785 4.868 30.655 1.00 82.56 363 GLU A O 1
ATOM 2890 N N . GLN A 1 364 ? -11.922 5.981 32.601 1.00 83.62 364 GLN A N 1
ATOM 2891 C CA . GLN A 1 364 ? -10.476 6.156 32.745 1.00 83.62 364 GLN A CA 1
ATOM 2892 C C . GLN A 1 364 ? -9.734 4.813 32.851 1.00 83.62 364 GLN A C 1
ATOM 2894 O O . GLN A 1 364 ? -8.687 4.632 32.233 1.00 83.62 364 GLN A O 1
ATOM 2899 N N . SER A 1 365 ? -10.273 3.866 33.624 1.00 81.38 365 SER A N 1
ATOM 2900 C CA . SER A 1 365 ? -9.705 2.521 33.776 1.00 81.38 365 SER A CA 1
ATOM 2901 C C . SER A 1 365 ? -9.658 1.772 32.440 1.00 81.38 365 SER A C 1
ATOM 2903 O O . SER A 1 365 ? -8.636 1.187 32.082 1.00 81.38 365 SER A O 1
ATOM 2905 N N . ILE A 1 366 ? -10.732 1.865 31.653 1.00 83.50 366 ILE A N 1
ATOM 2906 C CA . ILE A 1 366 ? -10.825 1.248 30.326 1.00 83.50 366 ILE A CA 1
ATOM 2907 C C . ILE A 1 366 ? -9.884 1.912 29.324 1.00 83.50 366 ILE A C 1
ATOM 2909 O O . ILE A 1 366 ? -9.276 1.207 28.525 1.00 83.50 366 ILE A O 1
ATOM 2913 N N . ASP A 1 367 ? -9.710 3.230 29.380 1.00 85.00 367 ASP A N 1
ATOM 2914 C CA . ASP A 1 367 ? -8.760 3.935 28.515 1.00 85.00 367 ASP A CA 1
ATOM 2915 C C . ASP A 1 367 ? -7.307 3.540 28.804 1.00 85.00 367 ASP A C 1
ATOM 2917 O O . ASP A 1 367 ? -6.510 3.382 27.876 1.00 85.00 367 ASP A O 1
ATOM 2921 N N . ILE A 1 368 ? -6.973 3.309 30.076 1.00 83.00 368 ILE A N 1
ATOM 2922 C CA . ILE A 1 368 ? -5.667 2.775 30.480 1.00 83.00 368 ILE A CA 1
ATOM 2923 C C . ILE A 1 368 ? -5.521 1.316 30.025 1.00 83.00 368 ILE A C 1
ATOM 2925 O O . ILE A 1 368 ? -4.503 0.952 29.444 1.00 83.00 368 ILE A O 1
ATOM 2929 N N . ALA A 1 369 ? -6.535 0.472 30.236 1.00 83.19 369 ALA A N 1
ATOM 2930 C CA . ALA A 1 369 ? -6.495 -0.924 29.799 1.00 83.19 369 ALA A CA 1
ATOM 2931 C C . ALA A 1 369 ? -6.363 -1.046 28.270 1.00 83.19 369 ALA A C 1
ATOM 2933 O O . ALA A 1 369 ? -5.619 -1.890 27.773 1.00 83.19 369 ALA A O 1
ATOM 2934 N N . PHE A 1 370 ? -7.043 -0.172 27.528 1.00 85.69 370 PHE A N 1
ATOM 2935 C CA . PHE A 1 370 ? -6.956 -0.071 26.077 1.00 85.69 370 PHE A CA 1
ATOM 2936 C C . PHE A 1 370 ? -5.562 0.323 25.602 1.00 85.69 370 PHE A C 1
ATOM 2938 O O . PHE A 1 370 ? -5.005 -0.369 24.754 1.00 85.69 370 PHE A O 1
ATOM 2945 N N . SER A 1 371 ? -4.967 1.379 26.167 1.00 85.25 371 SER A N 1
ATOM 2946 C CA . SER A 1 371 ? -3.620 1.799 25.768 1.00 85.25 371 SER A CA 1
ATOM 2947 C C . SER A 1 371 ? -2.580 0.715 26.058 1.00 85.25 371 SER A C 1
ATOM 2949 O O . SER A 1 371 ? -1.768 0.416 25.185 1.00 85.25 371 SER A O 1
ATOM 2951 N N . ILE A 1 372 ? -2.664 0.051 27.216 1.00 83.06 372 ILE A N 1
ATOM 2952 C CA . ILE A 1 372 ? -1.776 -1.061 27.585 1.00 83.06 372 ILE A CA 1
ATOM 2953 C C . ILE A 1 372 ? -1.940 -2.241 26.617 1.00 83.06 372 ILE A C 1
ATOM 2955 O O . ILE A 1 372 ? -0.946 -2.752 26.098 1.00 83.06 372 ILE A O 1
ATOM 2959 N N . ALA A 1 373 ? -3.177 -2.678 26.354 1.00 84.19 373 ALA A N 1
ATOM 2960 C CA . ALA A 1 373 ? -3.444 -3.824 25.486 1.00 84.19 373 ALA A CA 1
ATOM 2961 C C . ALA A 1 373 ? -3.021 -3.559 24.030 1.00 84.19 373 ALA A C 1
ATOM 2963 O O . ALA A 1 373 ? -2.341 -4.397 23.430 1.00 84.19 373 ALA A O 1
ATOM 2964 N N . SER A 1 374 ? -3.371 -2.395 23.474 1.00 86.19 374 SER A N 1
ATOM 2965 C CA . SER A 1 374 ? -3.015 -2.016 22.102 1.00 86.19 374 SER A CA 1
ATOM 2966 C C . SER A 1 374 ? -1.507 -1.810 21.942 1.00 86.19 374 SER A C 1
ATOM 2968 O O . SER A 1 374 ? -0.920 -2.336 20.994 1.00 86.19 374 SER A O 1
ATOM 2970 N N . GLN A 1 375 ? -0.849 -1.127 22.889 1.00 85.19 375 GLN A N 1
ATOM 2971 C CA . GLN A 1 375 ? 0.602 -0.931 22.850 1.00 85.19 375 GLN A CA 1
ATOM 2972 C C . GLN A 1 375 ? 1.342 -2.266 22.944 1.00 85.19 375 GLN A C 1
ATOM 2974 O O . GLN A 1 375 ? 2.233 -2.519 22.135 1.00 85.19 375 GLN A O 1
ATOM 2979 N N . ARG A 1 376 ? 0.947 -3.155 23.865 1.00 84.00 376 ARG A N 1
ATOM 2980 C CA . ARG A 1 376 ? 1.570 -4.479 23.991 1.00 84.00 376 ARG A CA 1
ATOM 2981 C C . ARG A 1 376 ? 1.382 -5.316 22.731 1.00 84.00 376 ARG A C 1
ATOM 2983 O O . ARG A 1 376 ? 2.318 -5.985 22.296 1.00 84.00 376 ARG A O 1
ATOM 2990 N N . LEU A 1 377 ? 0.191 -5.283 22.132 1.00 85.88 377 LEU A N 1
ATOM 2991 C CA . LEU A 1 377 ? -0.074 -5.984 20.880 1.00 85.88 377 LEU A CA 1
ATOM 2992 C C . LEU A 1 377 ? 0.844 -5.479 19.762 1.00 85.88 377 LEU A C 1
ATOM 2994 O O . LEU A 1 377 ? 1.491 -6.286 19.094 1.00 85.88 377 LEU A O 1
ATOM 2998 N N . LEU A 1 378 ? 0.944 -4.161 19.582 1.00 86.19 378 LEU A N 1
ATOM 2999 C CA . LEU A 1 378 ? 1.835 -3.567 18.586 1.00 86.19 378 LEU A CA 1
ATOM 3000 C C . LEU A 1 378 ? 3.304 -3.890 18.870 1.00 86.19 378 LEU A C 1
ATOM 3002 O O . LEU A 1 378 ? 4.030 -4.279 17.956 1.00 86.19 378 LEU A O 1
ATOM 3006 N N . GLU A 1 379 ? 3.743 -3.793 20.124 1.00 85.19 379 GLU A N 1
ATOM 3007 C CA . GLU A 1 379 ? 5.095 -4.170 20.529 1.00 85.19 379 GLU A CA 1
ATOM 3008 C C . GLU A 1 379 ? 5.385 -5.629 20.199 1.00 85.19 379 GLU A C 1
ATOM 3010 O O . GLU A 1 379 ? 6.426 -5.905 19.609 1.00 85.19 379 GLU A O 1
ATOM 3015 N N . ASN A 1 380 ? 4.468 -6.556 20.476 1.00 85.94 380 ASN A N 1
ATOM 3016 C CA . ASN A 1 380 ? 4.627 -7.960 20.106 1.00 85.94 380 ASN A CA 1
ATOM 3017 C C . ASN A 1 380 ? 4.730 -8.140 18.582 1.00 85.94 380 ASN A C 1
ATOM 3019 O O . ASN A 1 380 ? 5.589 -8.887 18.111 1.00 85.94 380 ASN A O 1
ATOM 3023 N N . MET A 1 381 ? 3.917 -7.430 17.796 1.00 85.12 381 MET A N 1
ATOM 3024 C CA . MET A 1 381 ? 3.973 -7.503 16.330 1.00 85.12 381 MET A CA 1
ATOM 3025 C C . MET A 1 381 ? 5.289 -6.953 15.759 1.00 85.12 381 MET A C 1
ATOM 3027 O O . MET A 1 381 ? 5.860 -7.555 14.849 1.00 85.12 381 MET A O 1
ATOM 3031 N N . PHE A 1 382 ? 5.799 -5.839 16.291 1.00 86.88 382 PHE A N 1
ATOM 3032 C CA . PHE A 1 382 ? 7.036 -5.221 15.804 1.00 86.88 382 PHE A CA 1
ATOM 3033 C C . PHE A 1 382 ? 8.310 -5.872 16.352 1.00 86.88 382 PHE A C 1
ATOM 3035 O O . PHE A 1 382 ? 9.280 -5.985 15.612 1.00 86.88 382 PHE A O 1
ATOM 3042 N N . SER A 1 383 ? 8.327 -6.293 17.620 1.00 84.56 383 SER A N 1
ATOM 3043 C CA . SER A 1 383 ? 9.518 -6.860 18.270 1.00 84.56 383 SER A CA 1
ATOM 3044 C C . SER A 1 383 ? 9.602 -8.378 18.107 1.00 84.56 383 SER A C 1
ATOM 3046 O O . SER A 1 383 ? 10.523 -8.867 17.460 1.00 84.56 383 SER A O 1
ATOM 3048 N N . LYS A 1 384 ? 8.628 -9.129 18.641 1.00 84.06 384 LYS A N 1
ATOM 3049 C CA . LYS A 1 384 ? 8.631 -10.601 18.634 1.00 84.06 384 LYS A CA 1
ATOM 3050 C C . LYS A 1 384 ? 8.443 -11.159 17.226 1.00 84.06 384 LYS A C 1
ATOM 3052 O O . LYS A 1 384 ? 9.163 -12.070 16.836 1.00 84.06 384 LYS A O 1
ATOM 3057 N N . TYR A 1 385 ? 7.498 -10.604 16.467 1.00 84.44 385 TYR A N 1
ATOM 3058 C CA . TYR A 1 385 ? 7.162 -11.089 15.123 1.00 84.44 385 TYR A CA 1
ATOM 3059 C C . TYR A 1 385 ? 7.794 -10.291 13.985 1.00 84.44 385 TYR A C 1
ATOM 3061 O O . TYR A 1 385 ? 7.500 -10.594 12.831 1.00 84.44 385 TYR A O 1
ATOM 3069 N N . LYS A 1 386 ? 8.637 -9.291 14.285 1.00 88.12 386 LYS A N 1
ATOM 3070 C CA . LYS A 1 386 ? 9.414 -8.527 13.294 1.00 88.12 386 LYS A CA 1
ATOM 3071 C C . LYS A 1 386 ? 8.602 -8.112 12.057 1.00 88.12 386 LYS A C 1
ATOM 3073 O O . LYS A 1 386 ? 9.058 -8.228 10.919 1.00 88.12 386 LYS A O 1
ATOM 3078 N N . LEU A 1 387 ? 7.368 -7.632 12.254 1.00 89.50 387 LEU A N 1
ATOM 3079 C CA . LEU A 1 387 ? 6.461 -7.290 11.149 1.00 89.50 387 LEU A CA 1
ATOM 3080 C C . LEU A 1 387 ? 7.113 -6.337 10.137 1.00 89.50 387 LEU A C 1
ATOM 3082 O O . LEU A 1 387 ? 6.903 -6.476 8.932 1.00 89.50 387 LEU A O 1
ATOM 3086 N N . MET A 1 388 ? 7.912 -5.386 10.624 1.00 89.44 388 MET A N 1
ATOM 3087 C CA . MET A 1 388 ? 8.570 -4.408 9.766 1.00 89.44 388 MET A CA 1
ATOM 3088 C C . MET A 1 388 ? 9.598 -5.056 8.832 1.00 89.44 388 MET A C 1
ATOM 3090 O O . MET A 1 388 ? 9.620 -4.734 7.646 1.00 89.44 388 MET A O 1
ATOM 3094 N N . ASP A 1 389 ? 10.363 -6.031 9.324 1.00 90.19 389 ASP A N 1
ATOM 3095 C CA . ASP A 1 389 ? 11.347 -6.764 8.522 1.00 90.19 389 ASP A CA 1
ATOM 3096 C C . ASP A 1 389 ? 10.643 -7.612 7.451 1.00 90.19 389 ASP A C 1
ATOM 3098 O O . ASP A 1 389 ? 11.080 -7.671 6.301 1.00 90.19 389 ASP A O 1
ATOM 3102 N N . HIS A 1 390 ? 9.485 -8.196 7.781 1.00 90.56 390 HIS A N 1
ATOM 3103 C CA . HIS A 1 390 ? 8.646 -8.910 6.815 1.00 90.56 390 HIS A CA 1
ATOM 3104 C C . HIS A 1 390 ? 8.063 -7.986 5.732 1.00 90.56 390 HIS A C 1
ATOM 3106 O O . HIS A 1 390 ? 8.081 -8.334 4.549 1.00 90.56 390 HIS A O 1
ATOM 3112 N N . LEU A 1 391 ? 7.578 -6.794 6.096 1.00 90.94 391 LEU A N 1
ATOM 3113 C CA . LEU A 1 391 ? 7.117 -5.795 5.124 1.00 90.94 391 LEU A CA 1
ATOM 3114 C C . LEU A 1 391 ? 8.273 -5.282 4.254 1.00 90.94 391 LEU A C 1
ATOM 3116 O O . LEU A 1 391 ? 8.109 -5.106 3.045 1.00 90.94 391 LEU A O 1
ATOM 3120 N N . GLN A 1 392 ? 9.457 -5.100 4.841 1.00 91.12 392 GLN A N 1
ATOM 3121 C CA . GLN A 1 392 ? 10.653 -4.707 4.107 1.00 91.12 392 GLN A CA 1
ATOM 3122 C C . GLN A 1 392 ? 11.097 -5.812 3.144 1.00 91.12 392 GLN A C 1
ATOM 3124 O O . GLN A 1 392 ? 11.471 -5.515 2.012 1.00 91.12 392 GLN A O 1
ATOM 3129 N N . ALA A 1 393 ? 10.983 -7.083 3.528 1.00 91.19 393 ALA A N 1
ATOM 3130 C CA . ALA A 1 393 ? 11.230 -8.213 2.640 1.00 91.19 393 ALA A CA 1
ATOM 3131 C C . ALA A 1 393 ? 10.248 -8.249 1.459 1.00 91.19 393 ALA A C 1
ATOM 3133 O O . ALA A 1 393 ? 10.662 -8.460 0.319 1.00 91.19 393 ALA A O 1
ATOM 3134 N N . LEU A 1 394 ? 8.959 -7.977 1.692 1.00 92.31 394 LEU A N 1
ATOM 3135 C CA . LEU A 1 394 ? 7.974 -7.849 0.611 1.00 92.31 394 LEU A CA 1
ATOM 3136 C C . LEU A 1 394 ? 8.351 -6.728 -0.370 1.00 92.31 394 LEU A C 1
ATOM 3138 O O . LEU A 1 394 ? 8.257 -6.927 -1.582 1.00 92.31 394 LEU A O 1
ATOM 3142 N N . LYS A 1 395 ? 8.841 -5.585 0.131 1.00 92.69 395 LYS A N 1
ATOM 3143 C CA . LYS A 1 395 ? 9.372 -4.491 -0.702 1.00 92.69 395 LYS A CA 1
ATOM 3144 C C . LYS A 1 395 ? 10.628 -4.922 -1.479 1.00 92.69 395 LYS A C 1
ATOM 3146 O O . LYS A 1 395 ? 10.703 -4.731 -2.690 1.00 92.69 395 LYS A O 1
ATOM 3151 N N . ARG A 1 396 ? 11.608 -5.533 -0.808 1.00 90.56 396 ARG A N 1
ATOM 3152 C CA . ARG A 1 396 ? 12.890 -5.948 -1.405 1.00 90.56 396 ARG A CA 1
ATOM 3153 C C . ARG A 1 396 ? 12.717 -7.003 -2.500 1.00 90.56 396 ARG A C 1
ATOM 3155 O O . ARG A 1 396 ? 13.261 -6.834 -3.588 1.00 90.56 396 ARG A O 1
ATOM 3162 N N . TYR A 1 397 ? 11.935 -8.050 -2.236 1.00 91.31 397 TYR A N 1
ATOM 3163 C CA . TYR A 1 397 ? 11.822 -9.216 -3.118 1.00 91.31 397 TYR A CA 1
ATOM 3164 C C . TYR A 1 397 ? 10.598 -9.165 -4.041 1.00 91.31 397 TYR A C 1
ATOM 3166 O O . TYR A 1 397 ? 10.732 -9.362 -5.247 1.00 91.31 397 TYR A O 1
ATOM 3174 N N . LEU A 1 398 ? 9.398 -8.884 -3.514 1.00 91.69 398 LEU A N 1
ATOM 3175 C CA . LEU A 1 398 ? 8.160 -8.924 -4.309 1.00 91.69 398 LEU A CA 1
ATOM 3176 C C . LEU A 1 398 ? 7.891 -7.635 -5.096 1.00 91.69 398 LEU A C 1
ATOM 3178 O O . LEU A 1 398 ? 7.202 -7.670 -6.111 1.00 91.69 398 LEU A O 1
ATOM 3182 N N . MET A 1 399 ? 8.420 -6.499 -4.646 1.00 92.06 399 MET A N 1
ATOM 3183 C CA . MET A 1 399 ? 8.366 -5.235 -5.393 1.00 92.06 399 MET A CA 1
ATOM 3184 C C . MET A 1 399 ? 9.674 -4.925 -6.130 1.00 92.06 399 MET A C 1
ATOM 3186 O O . MET A 1 399 ? 9.809 -3.831 -6.662 1.00 92.06 399 MET A O 1
ATOM 3190 N N . LEU A 1 400 ? 10.607 -5.885 -6.193 1.00 91.38 400 LEU A N 1
ATOM 3191 C CA . LEU A 1 400 ? 11.886 -5.778 -6.909 1.00 91.38 400 LEU A CA 1
ATOM 3192 C C . LEU A 1 400 ? 12.801 -4.632 -6.425 1.00 91.38 400 LEU A C 1
ATOM 3194 O O . LEU A 1 400 ? 13.602 -4.116 -7.198 1.00 91.38 400 LEU A O 1
ATOM 3198 N N . GLY A 1 401 ? 12.724 -4.246 -5.145 1.00 87.62 401 GLY A N 1
ATOM 3199 C CA . GLY A 1 401 ? 13.575 -3.187 -4.586 1.00 87.62 401 GLY A CA 1
ATOM 3200 C C . GLY A 1 401 ? 15.070 -3.542 -4.511 1.00 87.62 401 GLY A C 1
ATOM 3201 O O . GLY A 1 401 ? 15.913 -2.653 -4.622 1.00 87.62 401 GLY A O 1
ATOM 3202 N N . SER A 1 402 ? 15.417 -4.824 -4.346 1.00 87.12 402 SER A N 1
ATOM 3203 C CA . SER A 1 402 ? 16.813 -5.289 -4.324 1.00 87.12 402 SER A CA 1
ATOM 3204 C C . SER A 1 402 ? 17.306 -5.620 -5.734 1.00 87.12 402 SER A C 1
ATOM 3206 O O . SER A 1 402 ? 17.185 -6.754 -6.197 1.00 87.12 402 SER A O 1
ATOM 3208 N N . GLY A 1 403 ? 17.859 -4.621 -6.427 1.00 88.06 403 GLY A N 1
ATOM 3209 C CA . GLY A 1 403 ? 18.283 -4.756 -7.826 1.00 88.06 403 GLY A CA 1
ATOM 3210 C C . GLY A 1 403 ? 19.345 -5.836 -8.075 1.00 88.06 403 GLY A C 1
ATOM 3211 O O . GLY A 1 403 ? 19.256 -6.552 -9.066 1.00 88.06 403 GLY A O 1
ATOM 3212 N N . ASP A 1 404 ? 20.295 -6.021 -7.154 1.00 91.81 404 ASP A N 1
ATOM 3213 C CA . ASP A 1 404 ? 21.355 -7.034 -7.264 1.00 91.81 404 ASP A CA 1
ATOM 3214 C C . ASP A 1 404 ? 20.794 -8.464 -7.279 1.00 91.81 404 ASP A C 1
ATOM 3216 O O . ASP A 1 404 ? 21.127 -9.268 -8.151 1.00 91.81 404 ASP A O 1
ATOM 3220 N N . PHE A 1 405 ? 19.889 -8.763 -6.347 1.00 93.12 405 PHE A N 1
ATOM 3221 C CA . PHE A 1 405 ? 19.177 -10.030 -6.284 1.00 93.12 405 PHE A CA 1
ATOM 3222 C C . PHE A 1 405 ? 18.359 -10.263 -7.555 1.00 93.12 405 PHE A C 1
ATOM 3224 O O . PHE A 1 405 ? 18.419 -11.349 -8.130 1.00 93.12 405 PHE A O 1
ATOM 3231 N N . VAL A 1 406 ? 17.616 -9.252 -8.015 1.00 91.69 406 VAL A N 1
ATOM 3232 C CA . VAL A 1 406 ? 16.754 -9.367 -9.200 1.00 91.69 406 VAL A CA 1
ATOM 3233 C C . VAL A 1 406 ? 17.573 -9.619 -10.462 1.00 91.69 406 VAL A C 1
ATOM 3235 O O . VAL A 1 406 ? 17.192 -10.476 -11.259 1.00 91.69 406 VAL A O 1
ATOM 3238 N N . ASP A 1 407 ? 18.707 -8.941 -10.634 1.00 90.94 407 ASP A N 1
ATOM 3239 C CA . ASP A 1 407 ? 19.579 -9.128 -11.795 1.00 90.94 407 ASP A CA 1
ATOM 3240 C C . ASP A 1 407 ? 20.182 -10.542 -11.828 1.00 90.94 407 ASP A C 1
ATOM 3242 O O . ASP A 1 407 ? 20.120 -11.220 -12.860 1.00 90.94 407 ASP A O 1
ATOM 3246 N N . ILE A 1 408 ? 20.678 -11.038 -10.688 1.00 92.62 408 ILE A N 1
ATOM 3247 C CA . ILE A 1 408 ? 21.221 -12.402 -10.562 1.00 92.62 408 ILE A CA 1
ATOM 3248 C C . ILE A 1 408 ? 20.119 -13.453 -10.757 1.00 92.62 408 ILE A C 1
ATOM 3250 O O . ILE A 1 408 ? 20.322 -14.475 -11.424 1.00 92.62 408 ILE A O 1
ATOM 3254 N N . LEU A 1 409 ? 18.928 -13.212 -10.208 1.00 92.62 409 LEU A N 1
ATOM 3255 C CA . LEU A 1 409 ? 17.768 -14.081 -10.386 1.00 92.62 409 LEU A CA 1
ATOM 3256 C C . LEU A 1 409 ? 17.366 -14.154 -11.865 1.00 92.62 409 LEU A C 1
ATOM 3258 O O . LEU A 1 409 ? 17.179 -15.242 -12.403 1.00 92.62 409 LEU A O 1
ATOM 3262 N N . MET A 1 410 ? 17.281 -13.009 -12.543 1.00 91.12 410 MET A N 1
ATOM 3263 C CA . MET A 1 410 ? 16.955 -12.912 -13.968 1.00 91.12 410 MET A CA 1
ATOM 3264 C C . MET A 1 410 ? 17.979 -13.628 -14.855 1.00 91.12 410 MET A C 1
ATOM 3266 O O . MET A 1 410 ? 17.603 -14.260 -15.846 1.00 91.12 410 MET A O 1
ATOM 3270 N N . GLU A 1 411 ? 19.269 -13.536 -14.529 1.00 89.88 411 GLU A N 1
ATOM 3271 C CA . GLU A 1 411 ? 20.333 -14.211 -15.274 1.00 89.88 411 GLU A CA 1
ATOM 3272 C C . GLU A 1 411 ? 20.318 -15.731 -15.063 1.00 89.88 411 GLU A C 1
ATOM 3274 O O . GLU A 1 411 ? 20.406 -16.486 -16.033 1.00 89.88 411 GLU A O 1
ATOM 3279 N N . SER A 1 412 ? 20.136 -16.184 -13.821 1.00 90.06 412 SER A N 1
ATOM 3280 C CA . SER A 1 412 ? 20.139 -17.608 -13.462 1.00 90.06 412 SER A CA 1
ATOM 3281 C C . SER A 1 412 ? 18.875 -18.350 -13.914 1.00 90.06 412 SER A C 1
ATOM 3283 O O . SER A 1 412 ? 18.960 -19.453 -14.458 1.00 90.06 412 SER A O 1
ATOM 3285 N N . ILE A 1 413 ? 17.696 -17.745 -13.740 1.00 89.38 413 ILE A N 1
ATOM 3286 C CA . ILE A 1 413 ? 16.402 -18.351 -14.084 1.00 89.38 413 ILE A CA 1
ATOM 3287 C C . ILE A 1 413 ? 16.046 -18.148 -15.570 1.00 89.38 413 ILE A C 1
ATOM 3289 O O . ILE A 1 413 ? 15.314 -18.958 -16.151 1.00 89.38 413 ILE A O 1
ATOM 3293 N N . GLY A 1 414 ? 16.585 -17.117 -16.226 1.00 87.25 414 GLY A N 1
ATOM 3294 C CA . GLY A 1 414 ? 16.220 -16.740 -17.594 1.00 87.25 414 GLY A CA 1
ATOM 3295 C C . GLY A 1 414 ? 16.274 -17.866 -18.646 1.00 87.25 414 GLY A C 1
ATOM 3296 O O . GLY A 1 414 ? 15.304 -18.020 -19.397 1.00 87.25 414 GLY A O 1
ATOM 3297 N N . PRO A 1 415 ? 17.335 -18.699 -18.704 1.00 86.88 415 PRO A N 1
ATOM 3298 C CA . PRO A 1 415 ? 17.417 -19.824 -19.642 1.00 86.88 415 PRO A CA 1
ATOM 3299 C C . PRO A 1 415 ? 16.338 -20.890 -19.421 1.00 86.88 415 PRO A C 1
ATOM 3301 O O . PRO A 1 415 ? 15.883 -21.519 -20.378 1.00 86.88 415 PRO A O 1
ATOM 3304 N N . SER A 1 416 ? 15.918 -21.090 -18.170 1.00 87.25 416 SER A N 1
ATOM 3305 C CA . SER A 1 416 ? 14.838 -22.015 -17.824 1.00 87.25 416 SER A CA 1
ATOM 3306 C C . SER A 1 416 ? 13.494 -21.456 -18.285 1.00 87.25 416 SER A C 1
ATOM 3308 O O . SER A 1 416 ? 12.730 -22.168 -18.930 1.00 87.25 416 SER A O 1
ATOM 3310 N N . LEU A 1 417 ? 13.228 -20.168 -18.041 1.00 87.75 417 LEU A N 1
ATOM 3311 C CA . LEU A 1 417 ? 11.954 -19.525 -18.392 1.00 87.75 417 LEU A CA 1
ATOM 3312 C C . LEU A 1 417 ? 11.747 -19.305 -19.890 1.00 87.75 417 LEU A C 1
ATOM 3314 O O . LEU A 1 417 ? 10.609 -19.138 -20.320 1.00 87.75 417 LEU A O 1
ATOM 3318 N N . ALA A 1 418 ? 12.812 -19.310 -20.694 1.00 86.00 418 ALA A N 1
ATOM 3319 C CA . ALA A 1 418 ? 12.699 -19.268 -22.151 1.00 86.00 418 ALA A CA 1
ATOM 3320 C C . ALA A 1 418 ? 12.070 -20.546 -22.744 1.00 86.00 418 ALA A C 1
ATOM 3322 O O . ALA A 1 418 ? 11.602 -20.527 -23.882 1.00 86.00 418 ALA A O 1
ATOM 3323 N N . ARG A 1 419 ? 12.048 -21.650 -21.984 1.00 87.00 419 ARG A N 1
ATOM 3324 C CA . ARG A 1 419 ? 11.420 -22.918 -22.375 1.00 87.00 419 ARG A CA 1
ATOM 3325 C C . ARG A 1 419 ? 9.896 -22.867 -22.150 1.00 87.00 419 ARG A C 1
ATOM 3327 O O . ARG A 1 419 ? 9.421 -22.065 -21.340 1.00 87.00 419 ARG A O 1
ATOM 3334 N N . PRO A 1 420 ? 9.109 -23.707 -22.849 1.00 85.75 420 PRO A N 1
ATOM 3335 C CA . PRO A 1 420 ? 7.665 -23.781 -22.627 1.00 85.75 420 PRO A CA 1
ATOM 3336 C C . PRO A 1 420 ? 7.338 -24.233 -21.199 1.00 85.75 420 PRO A C 1
ATOM 3338 O O . PRO A 1 420 ? 8.068 -25.044 -20.614 1.00 85.75 420 PRO A O 1
ATOM 3341 N N . ALA A 1 421 ? 6.211 -23.748 -20.670 1.00 83.31 421 ALA A N 1
ATOM 3342 C CA . ALA A 1 421 ? 5.802 -23.938 -19.277 1.00 83.31 421 ALA A CA 1
ATOM 3343 C C . ALA A 1 421 ? 5.782 -25.410 -18.820 1.00 83.31 421 ALA A C 1
ATOM 3345 O O . ALA A 1 421 ? 6.212 -25.718 -17.712 1.00 83.31 421 ALA A O 1
ATOM 3346 N N . ASN A 1 422 ? 5.407 -26.340 -19.704 1.00 84.06 422 ASN A N 1
ATOM 3347 C CA . ASN A 1 422 ? 5.330 -27.778 -19.408 1.00 84.06 422 ASN A CA 1
ATOM 3348 C C . ASN A 1 422 ? 6.673 -28.403 -18.990 1.00 84.06 422 ASN A C 1
ATOM 3350 O O . ASN A 1 422 ? 6.697 -29.463 -18.371 1.00 84.06 422 ASN A O 1
ATOM 3354 N N . THR A 1 423 ? 7.796 -27.786 -19.365 1.00 85.12 423 THR A N 1
ATOM 3355 C CA . THR A 1 423 ? 9.145 -28.302 -19.067 1.00 85.12 423 THR A CA 1
ATOM 3356 C C . THR A 1 423 ? 9.739 -27.731 -17.778 1.00 85.12 423 THR A C 1
ATOM 3358 O O . THR A 1 423 ? 10.846 -28.109 -17.387 1.00 85.12 423 THR A O 1
ATOM 3361 N N . LEU A 1 424 ? 9.020 -26.820 -17.116 1.00 84.06 424 LEU A N 1
ATOM 3362 C CA . LEU A 1 424 ? 9.453 -26.167 -15.888 1.00 84.06 424 LEU A CA 1
ATOM 3363 C C . LEU A 1 424 ? 8.964 -26.947 -14.673 1.00 84.06 424 LEU A C 1
ATOM 3365 O O . LEU A 1 424 ? 7.768 -27.120 -14.451 1.00 84.06 424 LEU A O 1
ATOM 3369 N N . TYR A 1 425 ? 9.913 -27.385 -13.852 1.00 84.69 425 TYR A N 1
ATOM 3370 C CA . TYR A 1 425 ? 9.618 -28.058 -12.595 1.00 84.69 425 TYR A CA 1
ATOM 3371 C C . TYR A 1 425 ? 9.917 -27.150 -11.408 1.00 84.69 425 TYR A C 1
ATOM 3373 O O . TYR A 1 425 ? 10.960 -26.496 -11.355 1.00 84.69 425 TYR A O 1
ATOM 3381 N N . ARG A 1 426 ? 9.028 -27.179 -10.408 1.00 85.75 426 ARG A N 1
ATOM 3382 C CA . ARG A 1 426 ? 9.132 -26.359 -9.192 1.00 85.75 426 ARG A CA 1
ATOM 3383 C C . ARG A 1 426 ? 10.482 -26.510 -8.486 1.00 85.75 426 ARG A C 1
ATOM 3385 O O . ARG A 1 426 ? 11.097 -25.509 -8.155 1.00 85.75 426 ARG A O 1
ATOM 3392 N N . HIS A 1 427 ? 10.960 -27.741 -8.301 1.00 88.44 427 HIS A N 1
ATOM 3393 C CA . HIS A 1 427 ? 12.214 -28.007 -7.585 1.00 88.44 427 HIS A CA 1
ATOM 3394 C C . HIS A 1 427 ? 13.427 -27.328 -8.243 1.00 88.44 427 HIS A C 1
ATOM 3396 O O . HIS A 1 427 ? 14.293 -26.819 -7.539 1.00 88.44 427 HIS A O 1
ATOM 3402 N N . ASN A 1 428 ? 13.461 -27.249 -9.578 1.00 89.25 428 ASN A N 1
ATOM 3403 C CA . ASN A 1 428 ? 14.528 -26.557 -10.303 1.00 89.25 428 ASN A CA 1
ATOM 3404 C C . ASN A 1 428 ? 14.462 -25.041 -10.086 1.00 89.25 428 ASN A C 1
ATOM 3406 O O . ASN A 1 428 ? 15.496 -24.401 -9.912 1.00 89.25 428 ASN A O 1
ATOM 3410 N N . LEU A 1 429 ? 13.255 -24.467 -10.066 1.00 88.94 429 LEU A N 1
ATOM 3411 C CA . LEU A 1 429 ? 13.058 -23.041 -9.799 1.00 88.94 429 LEU A CA 1
ATOM 3412 C C . LEU A 1 429 ? 13.462 -22.679 -8.368 1.00 88.94 429 LEU A C 1
ATOM 3414 O O . LEU A 1 429 ? 14.187 -21.709 -8.183 1.00 88.94 429 LEU A O 1
ATOM 3418 N N . THR A 1 430 ? 13.067 -23.482 -7.376 1.00 89.94 430 THR A N 1
ATOM 3419 C CA . THR A 1 430 ? 13.462 -23.275 -5.974 1.00 89.94 430 THR A CA 1
ATOM 3420 C C . THR A 1 430 ? 14.978 -23.411 -5.796 1.00 89.94 430 THR A C 1
ATOM 3422 O O . THR A 1 430 ? 15.592 -22.546 -5.182 1.00 89.94 430 THR A O 1
ATOM 3425 N N . ALA A 1 431 ? 15.616 -24.417 -6.407 1.00 90.62 431 ALA A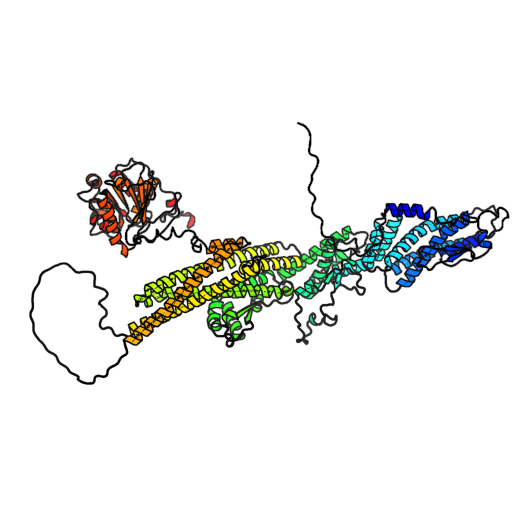 N 1
ATOM 3426 C CA . ALA A 1 431 ? 17.073 -24.572 -6.347 1.00 90.62 431 ALA A CA 1
ATOM 3427 C C . ALA A 1 431 ? 17.823 -23.397 -7.005 1.00 90.62 431 ALA A C 1
ATOM 3429 O O . ALA A 1 431 ? 18.848 -22.943 -6.497 1.00 90.62 431 ALA A O 1
ATOM 3430 N N . THR A 1 432 ? 17.303 -22.878 -8.122 1.00 90.88 432 THR A N 1
ATOM 3431 C CA . THR A 1 432 ? 17.895 -21.715 -8.805 1.00 90.88 432 THR A CA 1
ATOM 3432 C C . THR A 1 432 ? 17.683 -20.430 -8.002 1.00 90.88 432 THR A C 1
ATOM 3434 O O . THR A 1 432 ? 18.592 -19.609 -7.915 1.00 90.88 432 THR A O 1
ATOM 3437 N N . LEU A 1 433 ? 16.522 -20.277 -7.357 1.00 91.56 433 LEU A N 1
ATOM 3438 C CA . LEU A 1 433 ? 16.238 -19.181 -6.431 1.00 91.56 433 LEU A CA 1
ATOM 3439 C C . LEU A 1 433 ? 17.208 -19.198 -5.240 1.00 91.56 433 LEU A C 1
ATOM 3441 O O . LEU A 1 433 ? 17.804 -18.172 -4.935 1.00 91.56 433 LEU A O 1
ATOM 3445 N N . GLU A 1 434 ? 17.435 -20.353 -4.609 1.00 90.81 434 GLU A N 1
ATOM 3446 C CA . GLU A 1 434 ? 18.423 -20.486 -3.527 1.00 90.81 434 GLU A CA 1
ATOM 3447 C C . GLU A 1 434 ? 19.845 -20.135 -3.988 1.00 90.81 434 GLU A C 1
ATOM 3449 O O . GLU A 1 434 ? 20.592 -19.481 -3.258 1.00 90.81 434 GLU A O 1
ATOM 3454 N N . ALA A 1 435 ? 20.225 -20.537 -5.205 1.00 91.38 435 ALA A N 1
ATOM 3455 C CA . ALA A 1 435 ? 21.510 -20.168 -5.789 1.00 91.38 435 ALA A CA 1
ATOM 3456 C C . ALA A 1 435 ? 21.621 -18.650 -6.022 1.00 91.38 435 ALA A C 1
ATOM 3458 O O . ALA A 1 435 ? 22.663 -18.068 -5.727 1.00 91.38 435 ALA A O 1
ATOM 3459 N N . ALA A 1 436 ? 20.547 -18.000 -6.483 1.00 92.25 436 ALA A N 1
ATOM 3460 C CA . ALA A 1 436 ? 20.499 -16.551 -6.663 1.00 92.25 436 ALA A CA 1
ATOM 3461 C C . ALA A 1 436 ? 20.579 -15.793 -5.327 1.00 92.25 436 ALA A C 1
ATOM 3463 O O . ALA A 1 436 ? 21.309 -14.808 -5.226 1.00 92.25 436 ALA A O 1
ATOM 3464 N N . ILE A 1 437 ? 19.909 -16.288 -4.278 1.00 91.19 437 ILE A N 1
ATOM 3465 C CA . ILE A 1 437 ? 20.009 -15.726 -2.921 1.00 91.19 437 ILE A CA 1
ATOM 3466 C C . ILE A 1 437 ? 21.466 -15.767 -2.444 1.00 91.19 437 ILE A C 1
ATOM 3468 O O . ILE A 1 437 ? 21.991 -14.739 -2.029 1.00 91.19 437 ILE A O 1
ATOM 3472 N N . ARG A 1 438 ? 22.154 -16.912 -2.583 1.00 90.44 438 ARG A N 1
ATOM 3473 C CA . ARG A 1 438 ? 23.579 -17.050 -2.211 1.00 90.44 438 ARG A CA 1
ATOM 3474 C C . ARG A 1 438 ? 24.523 -16.203 -3.068 1.00 90.44 438 ARG A C 1
ATOM 3476 O O . ARG A 1 438 ? 25.600 -15.848 -2.608 1.00 90.44 438 ARG A O 1
ATOM 3483 N N . GLY A 1 439 ? 24.148 -15.920 -4.314 1.00 89.94 439 GLY A N 1
ATOM 3484 C CA . GLY A 1 439 ? 24.933 -15.084 -5.222 1.00 89.94 439 GLY A CA 1
ATOM 3485 C C . GLY A 1 439 ? 24.803 -13.580 -4.968 1.00 89.94 439 GLY A C 1
ATOM 3486 O O . GLY A 1 439 ? 25.589 -12.818 -5.524 1.00 89.94 439 GLY A O 1
ATOM 3487 N N . SER A 1 440 ? 23.832 -13.149 -4.158 1.00 91.31 440 SER A N 1
ATOM 3488 C CA . SER A 1 440 ? 23.470 -11.739 -3.953 1.00 91.31 440 SER A CA 1
ATOM 3489 C C . SER A 1 440 ? 23.690 -11.287 -2.507 1.00 91.31 440 SER A C 1
ATOM 3491 O O . SER A 1 440 ? 23.936 -12.104 -1.617 1.00 91.31 440 SER A O 1
ATOM 3493 N N . ASN A 1 441 ? 23.545 -9.984 -2.234 1.00 89.44 441 ASN A N 1
ATOM 3494 C CA . ASN A 1 441 ? 23.618 -9.478 -0.858 1.00 89.44 441 ASN A CA 1
ATOM 3495 C C . ASN A 1 441 ? 22.432 -9.931 0.011 1.00 89.44 441 ASN A C 1
ATOM 3497 O O . ASN A 1 441 ? 22.484 -9.781 1.231 1.00 89.44 441 ASN A O 1
ATOM 3501 N N . ALA A 1 442 ? 21.405 -10.550 -0.586 1.00 86.81 442 ALA A N 1
ATOM 3502 C CA . ALA A 1 442 ? 20.287 -11.169 0.125 1.00 86.81 442 ALA A CA 1
ATOM 3503 C C . ALA A 1 442 ? 20.730 -12.259 1.117 1.00 86.81 442 ALA A C 1
ATOM 3505 O O . ALA A 1 442 ? 19.993 -12.570 2.046 1.00 86.81 442 ALA A O 1
ATOM 3506 N N . GLN A 1 443 ? 21.931 -12.832 0.962 1.00 87.44 443 GLN A N 1
ATOM 3507 C CA . GLN A 1 443 ? 22.464 -13.835 1.892 1.00 87.44 443 GLN A CA 1
ATOM 3508 C C . GLN A 1 443 ? 22.615 -13.338 3.341 1.00 87.44 443 GLN A C 1
ATOM 3510 O O . GLN A 1 443 ? 22.689 -14.160 4.252 1.00 87.44 443 GLN A O 1
ATOM 3515 N N . TYR A 1 444 ? 22.711 -12.020 3.547 1.00 87.69 444 TYR A N 1
ATOM 3516 C CA . TYR A 1 444 ? 22.879 -11.412 4.869 1.00 87.69 444 TYR A CA 1
ATOM 3517 C C . TYR A 1 444 ? 21.548 -11.097 5.565 1.00 87.69 444 TYR A C 1
ATOM 3519 O O . TYR A 1 444 ? 21.564 -10.659 6.715 1.00 87.69 444 TYR A O 1
ATOM 3527 N N . ASP A 1 445 ? 20.414 -11.309 4.891 1.00 86.62 445 ASP A N 1
ATOM 3528 C CA . ASP A 1 445 ? 19.093 -11.139 5.491 1.00 86.62 445 ASP A CA 1
ATOM 3529 C C . ASP A 1 445 ? 18.750 -12.302 6.437 1.00 86.62 445 ASP A C 1
ATOM 3531 O O . ASP A 1 445 ? 19.312 -13.398 6.359 1.00 86.62 445 ASP A O 1
ATOM 3535 N N . ASP A 1 446 ? 17.789 -12.064 7.334 1.00 87.00 446 ASP A N 1
ATOM 3536 C CA . ASP A 1 446 ? 17.364 -13.052 8.323 1.00 87.00 446 ASP A CA 1
ATOM 3537 C C . ASP A 1 446 ? 16.941 -14.382 7.651 1.00 87.00 446 ASP A C 1
ATOM 3539 O O . ASP A 1 446 ? 16.046 -14.391 6.793 1.00 87.00 446 ASP A O 1
ATOM 3543 N N . PRO A 1 447 ? 17.499 -15.538 8.072 1.00 85.19 447 PRO A N 1
ATOM 3544 C CA . PRO A 1 447 ? 17.195 -16.839 7.469 1.00 85.19 447 PRO A CA 1
ATOM 3545 C C . PRO A 1 447 ? 15.705 -17.203 7.492 1.00 85.19 447 PRO A C 1
ATOM 3547 O O . PRO A 1 447 ? 15.220 -17.912 6.609 1.00 85.19 447 PRO A O 1
ATOM 3550 N N . GLU A 1 448 ? 14.958 -16.706 8.481 1.00 83.38 448 GLU A N 1
ATOM 3551 C CA . GLU A 1 448 ? 13.511 -16.913 8.578 1.00 83.38 448 GLU A CA 1
ATOM 3552 C C . GLU A 1 448 ? 12.735 -16.226 7.451 1.00 83.38 448 GLU A C 1
ATOM 3554 O O . GLU A 1 448 ? 11.734 -16.765 6.979 1.00 83.38 448 GLU A O 1
ATOM 3559 N N . ILE A 1 449 ? 13.200 -15.061 6.994 1.00 86.38 449 ILE A N 1
ATOM 3560 C CA . ILE A 1 449 ? 12.599 -14.325 5.881 1.00 86.38 449 ILE A CA 1
ATOM 3561 C C . ILE A 1 449 ? 12.865 -15.068 4.573 1.00 86.38 449 ILE A C 1
ATOM 3563 O O . ILE A 1 449 ? 11.949 -15.249 3.770 1.00 86.38 449 ILE A O 1
ATOM 3567 N N . LEU A 1 450 ? 14.096 -15.547 4.384 1.00 87.62 450 LEU A N 1
ATOM 3568 C CA . LEU A 1 450 ? 14.500 -16.282 3.185 1.00 87.62 450 LEU A CA 1
ATOM 3569 C C . LEU A 1 450 ? 13.768 -17.623 3.066 1.00 87.62 450 LEU A C 1
ATOM 3571 O O . LEU A 1 450 ? 13.316 -17.975 1.981 1.00 87.62 450 LEU A O 1
ATOM 3575 N N . ARG A 1 451 ? 13.558 -18.340 4.181 1.00 87.50 451 ARG A N 1
ATOM 3576 C CA . ARG A 1 451 ? 12.802 -19.609 4.195 1.00 87.50 451 ARG A CA 1
ATOM 3577 C C . ARG A 1 451 ? 11.338 -19.442 3.770 1.00 87.50 451 ARG A C 1
ATOM 3579 O O . ARG A 1 451 ? 10.697 -20.410 3.366 1.00 87.50 451 ARG A O 1
ATOM 3586 N N . ARG A 1 452 ? 10.795 -18.230 3.902 1.00 88.31 452 ARG A N 1
ATOM 3587 C CA . ARG A 1 452 ? 9.415 -17.891 3.527 1.00 88.31 452 ARG A CA 1
ATOM 3588 C C . ARG A 1 452 ? 9.274 -17.510 2.055 1.00 88.31 452 ARG A C 1
ATOM 3590 O O . ARG A 1 452 ? 8.151 -17.522 1.552 1.00 88.31 452 ARG A O 1
ATOM 3597 N N . LEU A 1 453 ? 10.371 -17.187 1.370 1.00 89.62 453 LEU A N 1
ATOM 3598 C CA . LEU A 1 453 ? 10.369 -16.900 -0.060 1.00 89.62 453 LEU A CA 1
ATOM 3599 C C . LEU A 1 453 ? 10.373 -18.210 -0.852 1.00 89.62 453 LEU A C 1
ATOM 3601 O O . LEU A 1 453 ? 11.222 -19.073 -0.650 1.00 89.62 453 LEU A O 1
ATOM 3605 N N . ASP A 1 454 ? 9.431 -18.356 -1.774 1.00 88.94 454 ASP A N 1
ATOM 3606 C CA . ASP A 1 454 ? 9.300 -19.562 -2.582 1.00 88.94 454 ASP A CA 1
ATOM 3607 C C . ASP A 1 454 ? 8.938 -19.223 -4.032 1.00 88.94 454 ASP A C 1
ATOM 3609 O O . ASP A 1 454 ? 8.308 -18.205 -4.327 1.00 88.94 454 ASP A O 1
ATOM 3613 N N . ALA A 1 455 ? 9.327 -20.099 -4.953 1.00 87.38 455 ALA A N 1
ATOM 3614 C CA . ALA A 1 455 ? 8.983 -19.987 -6.361 1.00 87.38 455 ALA A CA 1
ATOM 3615 C C . ALA A 1 455 ? 7.686 -20.757 -6.636 1.00 87.38 455 ALA A C 1
ATOM 3617 O O . ALA A 1 455 ? 7.572 -21.961 -6.373 1.00 87.38 455 ALA A O 1
ATOM 3618 N N . ARG A 1 456 ? 6.695 -20.072 -7.208 1.00 84.94 456 ARG A N 1
ATOM 3619 C CA . ARG A 1 456 ? 5.428 -20.666 -7.634 1.00 84.94 456 ARG A CA 1
ATOM 3620 C C . ARG A 1 456 ? 5.250 -20.516 -9.142 1.00 84.94 456 ARG A C 1
ATOM 3622 O O . ARG A 1 456 ? 5.715 -19.570 -9.767 1.00 84.94 456 ARG A O 1
ATOM 3629 N N . MET A 1 457 ? 4.562 -21.490 -9.722 1.00 83.81 457 MET A N 1
ATOM 3630 C CA . MET A 1 457 ? 4.067 -21.430 -11.093 1.00 83.81 457 MET A CA 1
ATOM 3631 C C . MET A 1 457 ? 2.559 -21.207 -11.034 1.00 83.81 457 MET A C 1
ATOM 3633 O O . MET A 1 457 ? 1.871 -21.848 -10.231 1.00 83.81 457 MET A O 1
ATOM 3637 N N . LEU A 1 458 ? 2.068 -20.266 -11.832 1.00 82.75 458 LEU A N 1
ATOM 3638 C CA . LEU A 1 458 ? 0.639 -20.072 -12.047 1.00 82.75 458 LEU A CA 1
ATOM 3639 C C . LEU A 1 458 ? 0.071 -21.228 -12.886 1.00 82.75 458 LEU A C 1
ATOM 3641 O O . LEU A 1 458 ? 0.814 -21.971 -13.529 1.00 82.75 458 LEU A O 1
ATOM 3645 N N . GLU A 1 459 ? -1.247 -21.407 -12.850 1.00 79.81 459 GLU A N 1
ATOM 3646 C CA . GLU A 1 459 ? -1.921 -22.338 -13.757 1.00 79.81 459 GLU A CA 1
ATOM 3647 C C . GLU A 1 459 ? -1.758 -21.821 -15.190 1.00 79.81 459 GLU A C 1
ATOM 3649 O O . GLU A 1 459 ? -2.077 -20.665 -15.463 1.00 79.81 459 GLU A O 1
ATOM 3654 N N . TYR A 1 460 ? -1.210 -22.652 -16.078 1.00 78.50 460 TYR A N 1
ATOM 3655 C CA . TYR A 1 460 ? -0.838 -22.260 -17.437 1.00 78.50 460 TYR A CA 1
ATOM 3656 C C . TYR A 1 460 ? -1.661 -23.002 -18.486 1.00 78.50 460 TYR A C 1
ATOM 3658 O O . TYR A 1 460 ? -2.073 -24.150 -18.289 1.00 78.50 460 TYR A O 1
ATOM 3666 N N . THR A 1 461 ? -1.871 -22.357 -19.633 1.00 74.44 461 THR A N 1
ATOM 3667 C CA . THR A 1 461 ? -2.474 -22.991 -20.813 1.00 74.44 461 THR A CA 1
ATOM 3668 C C . THR A 1 461 ? -1.406 -23.499 -21.792 1.00 74.44 461 THR A C 1
ATOM 3670 O O . THR A 1 461 ? -0.228 -23.143 -21.714 1.00 74.44 461 THR A O 1
ATOM 3673 N N . HIS A 1 462 ? -1.789 -24.397 -22.708 1.00 66.44 462 HIS A N 1
ATOM 3674 C CA . HIS A 1 462 ? -0.854 -24.976 -23.679 1.00 66.44 462 HIS A CA 1
ATOM 3675 C C . HIS A 1 462 ? -0.267 -23.880 -24.585 1.00 66.44 462 HIS A C 1
ATOM 3677 O O . HIS A 1 462 ? -1.005 -23.208 -25.299 1.00 66.44 462 HIS A O 1
ATOM 3683 N N . GLY A 1 463 ? 1.063 -23.747 -24.596 1.00 68.62 463 GLY A N 1
ATOM 3684 C CA . GLY A 1 463 ? 1.788 -22.803 -25.459 1.00 68.62 463 GLY A CA 1
ATOM 3685 C C . GLY A 1 463 ? 2.348 -21.566 -24.750 1.00 68.62 463 GLY A C 1
ATOM 3686 O O . GLY A 1 463 ? 3.044 -20.777 -25.386 1.00 68.62 463 GLY A O 1
ATOM 3687 N N . GLU A 1 464 ? 2.106 -21.406 -23.448 1.00 78.44 464 GLU A N 1
ATOM 3688 C CA . GLU A 1 464 ? 2.689 -20.315 -22.662 1.00 78.44 464 GLU A CA 1
ATOM 3689 C C . GLU A 1 464 ? 4.186 -20.529 -22.376 1.00 78.44 464 GLU A C 1
ATOM 3691 O O . GLU A 1 464 ? 4.680 -21.649 -22.182 1.00 78.44 464 GLU A O 1
ATOM 3696 N N . ILE A 1 465 ? 4.926 -19.419 -22.357 1.00 83.31 465 ILE A N 1
ATOM 3697 C CA . ILE A 1 465 ? 6.359 -19.383 -22.052 1.00 83.31 465 ILE A CA 1
ATOM 3698 C C . ILE A 1 465 ? 6.527 -19.250 -20.535 1.00 83.31 465 ILE A C 1
ATOM 3700 O O . ILE A 1 465 ? 5.776 -18.519 -19.890 1.00 83.31 465 ILE A O 1
ATOM 3704 N N . GLY A 1 466 ? 7.553 -19.887 -19.963 1.00 82.75 466 GLY A N 1
ATOM 3705 C CA . GLY A 1 466 ? 7.827 -19.840 -18.523 1.00 82.75 466 GLY A CA 1
ATOM 3706 C C . GLY A 1 466 ? 7.850 -18.445 -17.903 1.00 82.75 466 GLY A C 1
ATOM 3707 O O . GLY A 1 466 ? 7.428 -18.265 -16.764 1.00 82.75 466 GLY A O 1
ATOM 3708 N N . TRP A 1 467 ? 8.304 -17.450 -18.664 1.00 86.88 467 TRP A N 1
ATOM 3709 C CA . TRP A 1 467 ? 8.373 -16.053 -18.242 1.00 86.88 467 TRP A CA 1
ATOM 3710 C C . TRP A 1 467 ? 7.049 -15.450 -17.763 1.00 86.88 467 TRP A C 1
ATOM 3712 O O . TRP A 1 467 ? 7.084 -14.573 -16.904 1.00 86.88 467 TRP A O 1
ATOM 3722 N N . ASP A 1 468 ? 5.920 -15.897 -18.313 1.00 84.44 468 ASP A N 1
ATOM 3723 C CA . ASP A 1 468 ? 4.599 -15.355 -17.976 1.00 84.44 468 ASP A CA 1
ATOM 3724 C C . ASP A 1 468 ? 3.925 -16.149 -16.835 1.00 84.44 468 ASP A C 1
ATOM 3726 O O . ASP A 1 468 ? 3.023 -15.643 -16.171 1.00 84.44 468 ASP A O 1
ATOM 3730 N N . VAL A 1 469 ? 4.402 -17.373 -16.576 1.00 86.81 469 VAL A N 1
ATOM 3731 C CA . VAL A 1 469 ? 3.865 -18.318 -15.577 1.00 86.81 469 VAL A CA 1
ATOM 3732 C C . VAL A 1 469 ? 4.586 -18.211 -14.227 1.00 86.81 469 VAL A C 1
ATOM 3734 O O . VAL A 1 469 ? 4.022 -18.540 -13.179 1.00 86.81 469 VAL A O 1
ATOM 3737 N N . PHE A 1 470 ? 5.846 -17.776 -14.239 1.00 90.25 470 PHE A N 1
ATOM 3738 C CA . PHE A 1 470 ? 6.686 -17.649 -13.051 1.00 90.25 470 PHE A CA 1
ATOM 3739 C C . PHE A 1 470 ? 6.200 -16.542 -12.107 1.00 90.25 470 PHE A C 1
ATOM 3741 O O . PHE A 1 470 ? 5.977 -15.407 -12.524 1.00 90.25 470 PHE A O 1
ATOM 3748 N N . THR A 1 471 ? 6.095 -16.854 -10.814 1.00 90.56 471 THR A N 1
ATOM 3749 C CA . THR A 1 471 ? 5.785 -15.875 -9.770 1.00 90.56 471 THR A CA 1
ATOM 3750 C C . THR A 1 471 ? 6.532 -16.187 -8.472 1.00 90.56 471 THR A C 1
ATOM 3752 O O . THR A 1 471 ? 6.727 -17.353 -8.118 1.00 90.56 471 THR A O 1
ATOM 3755 N N . LEU A 1 472 ? 6.958 -15.150 -7.748 1.00 90.88 472 LEU A N 1
ATOM 3756 C CA . LEU A 1 472 ? 7.491 -15.302 -6.395 1.00 90.88 472 LEU A CA 1
ATOM 3757 C C . LEU A 1 472 ? 6.344 -15.238 -5.383 1.00 90.88 472 LEU A C 1
ATOM 3759 O O . LEU A 1 472 ? 5.459 -14.384 -5.460 1.00 90.88 472 LEU A O 1
ATOM 3763 N N . GLU A 1 473 ? 6.354 -16.156 -4.425 1.00 89.06 473 GLU A N 1
ATOM 3764 C CA . GLU A 1 473 ? 5.385 -16.225 -3.340 1.00 89.06 473 GLU A CA 1
ATOM 3765 C C . GLU A 1 473 ? 6.095 -16.051 -2.002 1.00 89.06 473 GLU A C 1
ATOM 3767 O O . GLU A 1 473 ? 7.094 -16.707 -1.717 1.00 89.06 473 GLU A O 1
ATOM 3772 N N . TYR A 1 474 ? 5.547 -15.170 -1.171 1.00 91.12 474 TYR A N 1
ATOM 3773 C CA . TYR A 1 474 ? 5.975 -15.003 0.207 1.00 91.12 474 TYR A CA 1
ATOM 3774 C C . TYR A 1 474 ? 4.983 -15.718 1.122 1.00 91.12 474 TYR A C 1
ATOM 3776 O O . TYR A 1 474 ? 3.800 -15.373 1.143 1.00 91.12 474 TYR A O 1
ATOM 3784 N N . ARG A 1 475 ? 5.440 -16.744 1.840 1.00 87.19 475 ARG A N 1
ATOM 3785 C CA . ARG A 1 475 ? 4.607 -17.507 2.773 1.00 87.19 475 ARG A CA 1
ATOM 3786 C C . ARG A 1 475 ? 4.563 -16.800 4.122 1.00 87.19 475 ARG A C 1
ATOM 3788 O O . ARG A 1 475 ? 5.599 -16.534 4.726 1.00 87.19 475 ARG A O 1
ATOM 3795 N N . VAL A 1 476 ? 3.356 -16.503 4.586 1.00 82.00 476 VAL A N 1
ATOM 3796 C CA . VAL A 1 476 ? 3.125 -15.855 5.876 1.00 82.00 476 VAL A CA 1
ATOM 3797 C C . VAL A 1 476 ? 2.526 -16.879 6.827 1.00 82.00 476 VAL A C 1
ATOM 3799 O O . VAL A 1 476 ? 1.517 -17.501 6.507 1.00 82.00 476 VAL A O 1
ATOM 3802 N N . ASP A 1 477 ? 3.159 -17.044 7.984 1.00 79.56 477 ASP A N 1
ATOM 3803 C CA . ASP A 1 477 ? 2.667 -17.902 9.058 1.00 79.56 477 ASP A CA 1
ATOM 3804 C C . ASP A 1 477 ? 1.877 -17.072 10.089 1.00 79.56 477 ASP A C 1
ATOM 3806 O O . ASP A 1 477 ? 1.993 -15.842 10.168 1.00 79.56 477 ASP A O 1
ATOM 3810 N N . GLN A 1 478 ? 1.071 -17.744 10.914 1.00 71.12 478 GLN A N 1
ATOM 3811 C CA . GLN A 1 478 ? 0.410 -17.109 12.058 1.00 71.12 478 GLN A CA 1
ATOM 3812 C C . GLN A 1 478 ? 1.473 -16.559 13.029 1.00 71.12 478 GLN A C 1
ATOM 3814 O O . GLN A 1 478 ? 2.480 -17.237 13.250 1.00 71.12 478 GLN A O 1
ATOM 3819 N N . PRO A 1 479 ? 1.301 -15.353 13.607 1.00 74.94 479 PRO A N 1
ATOM 3820 C CA . PRO A 1 479 ? 0.101 -14.502 13.640 1.00 74.94 479 PRO A CA 1
ATOM 3821 C C . PRO A 1 479 ? 0.034 -13.396 12.561 1.00 74.94 479 PRO A C 1
ATOM 3823 O O . PRO A 1 479 ? -0.911 -12.609 12.543 1.00 74.94 479 PRO A O 1
ATOM 3826 N N . LEU A 1 480 ? 1.014 -13.314 11.655 1.00 83.62 480 LEU A N 1
ATOM 3827 C CA . LEU A 1 480 ? 1.136 -12.224 10.672 1.00 83.62 480 LEU A CA 1
ATOM 3828 C C . LEU A 1 480 ? 0.069 -12.273 9.560 1.00 83.62 480 LEU A C 1
ATOM 3830 O O . LEU A 1 480 ? -0.220 -11.246 8.945 1.00 83.62 480 LEU A O 1
ATOM 3834 N N . ASP A 1 481 ? -0.542 -13.439 9.336 1.00 83.19 481 ASP A N 1
ATOM 3835 C CA . ASP A 1 481 ? -1.618 -13.673 8.354 1.00 83.19 481 ASP A CA 1
ATOM 3836 C C . ASP A 1 481 ? -2.867 -12.796 8.599 1.00 83.19 481 ASP A C 1
ATOM 3838 O O . ASP A 1 481 ? -3.595 -12.456 7.672 1.00 83.19 481 ASP A O 1
ATOM 3842 N N . VAL A 1 482 ? -3.087 -12.324 9.835 1.00 84.75 482 VAL A N 1
ATOM 3843 C CA . VAL A 1 482 ? -4.181 -11.377 10.130 1.00 84.75 482 VAL A CA 1
ATOM 3844 C C . VAL A 1 482 ? -3.998 -10.038 9.410 1.00 84.75 482 VAL A C 1
ATOM 3846 O O . VAL A 1 482 ? -4.981 -9.428 8.982 1.00 84.75 482 VAL A O 1
ATOM 3849 N N . ILE A 1 483 ? -2.751 -9.581 9.262 1.00 86.56 483 ILE A N 1
ATOM 3850 C CA . ILE A 1 483 ? -2.422 -8.354 8.526 1.00 86.56 483 ILE A CA 1
ATOM 3851 C C . ILE A 1 483 ? -2.236 -8.679 7.040 1.00 86.56 483 ILE A C 1
ATOM 3853 O O . ILE A 1 483 ? -2.819 -8.024 6.176 1.00 86.56 483 ILE A O 1
ATOM 3857 N N . LEU A 1 484 ? -1.440 -9.707 6.739 1.00 86.56 484 LEU A N 1
ATOM 3858 C CA . LEU A 1 484 ? -1.097 -10.126 5.381 1.00 86.56 484 LEU A CA 1
ATOM 3859 C C . LEU A 1 484 ? -2.069 -11.186 4.860 1.00 86.56 484 LEU A C 1
ATOM 3861 O O . LEU A 1 484 ? -1.665 -12.291 4.506 1.00 86.56 484 LEU A O 1
ATOM 3865 N N . THR A 1 485 ? -3.345 -10.815 4.777 1.00 85.06 485 THR A N 1
ATOM 3866 C CA . THR A 1 485 ? -4.404 -11.723 4.321 1.00 85.06 485 THR A CA 1
ATOM 3867 C C . THR A 1 485 ? -4.141 -12.236 2.894 1.00 85.06 485 THR A C 1
ATOM 3869 O O . THR A 1 485 ? -3.463 -11.572 2.093 1.00 85.06 485 THR A O 1
ATOM 3872 N N . PRO A 1 486 ? -4.718 -13.381 2.488 1.00 84.44 486 PRO A N 1
ATOM 3873 C CA . PRO A 1 486 ? -4.596 -13.894 1.122 1.00 84.44 486 PRO A CA 1
ATOM 3874 C C . PRO A 1 486 ? -5.032 -12.881 0.051 1.00 84.44 486 PRO A C 1
ATOM 3876 O O . PRO A 1 486 ? -4.430 -12.826 -1.027 1.00 84.44 486 PRO A O 1
ATOM 3879 N N . GLU A 1 487 ? -6.023 -12.034 0.347 1.00 85.50 487 GLU A N 1
ATOM 3880 C CA . GLU A 1 487 ? -6.455 -10.943 -0.535 1.00 85.50 487 GLU A CA 1
ATOM 3881 C C . GLU A 1 487 ? -5.345 -9.905 -0.747 1.00 85.50 487 GLU A C 1
ATOM 3883 O O . GLU A 1 487 ? -5.042 -9.532 -1.884 1.00 85.50 487 GLU A O 1
ATOM 3888 N N . VAL A 1 488 ? -4.689 -9.473 0.330 1.00 89.12 488 VAL A N 1
ATOM 3889 C CA . VAL A 1 488 ? -3.551 -8.546 0.289 1.00 89.12 488 VAL A CA 1
ATOM 3890 C C . VAL A 1 488 ? -2.393 -9.175 -0.492 1.00 89.12 488 VAL A C 1
ATOM 3892 O O . VAL A 1 488 ? -1.829 -8.548 -1.392 1.00 89.12 488 VAL A O 1
ATOM 3895 N N . MET A 1 489 ? -2.087 -10.448 -0.245 1.00 89.56 489 MET A N 1
ATOM 3896 C CA . MET A 1 489 ? -1.037 -11.161 -0.976 1.00 89.56 489 MET A CA 1
ATOM 3897 C C . MET A 1 489 ? -1.352 -11.316 -2.471 1.00 89.56 489 MET A C 1
ATOM 3899 O O . MET A 1 489 ? -0.442 -11.307 -3.301 1.00 89.56 489 MET A O 1
ATOM 3903 N N . SER A 1 490 ? -2.628 -11.412 -2.856 1.00 88.81 490 SER A N 1
ATOM 3904 C CA . SER A 1 490 ? -3.031 -11.396 -4.270 1.00 88.81 490 SER A CA 1
ATOM 3905 C C . SER A 1 490 ? -2.734 -10.049 -4.950 1.00 88.81 490 SER A C 1
ATOM 3907 O O . SER A 1 490 ? -2.262 -10.024 -6.090 1.00 88.81 490 SER A O 1
ATOM 3909 N N . LYS A 1 491 ? -2.917 -8.927 -4.235 1.00 90.88 491 LYS A N 1
ATOM 3910 C CA . LYS A 1 491 ? -2.570 -7.580 -4.716 1.00 90.88 491 LYS A CA 1
ATOM 3911 C C . LYS A 1 491 ? -1.052 -7.439 -4.903 1.00 90.88 491 LYS A C 1
ATOM 3913 O O . LYS A 1 491 ? -0.619 -6.975 -5.956 1.00 90.88 491 LYS A O 1
ATOM 3918 N N . TYR A 1 492 ? -0.246 -7.922 -3.954 1.00 92.81 492 TYR A N 1
ATOM 3919 C CA . TYR A 1 492 ? 1.217 -7.960 -4.089 1.00 92.81 492 TYR A CA 1
ATOM 3920 C C . TYR A 1 492 ? 1.683 -8.810 -5.281 1.00 92.81 492 TYR A C 1
ATOM 3922 O O . TYR A 1 492 ? 2.522 -8.362 -6.059 1.00 92.81 492 TYR A O 1
ATOM 3930 N N . ARG A 1 493 ? 1.094 -9.994 -5.495 1.00 90.94 493 ARG A N 1
ATOM 3931 C CA . ARG A 1 493 ? 1.376 -10.825 -6.683 1.00 90.94 493 ARG A CA 1
ATOM 3932 C C . ARG A 1 493 ? 1.051 -10.106 -7.989 1.00 90.94 493 ARG A C 1
ATOM 3934 O O . ARG A 1 493 ? 1.802 -10.207 -8.955 1.00 90.94 493 ARG A O 1
ATOM 3941 N N . ARG A 1 494 ? -0.058 -9.364 -8.032 1.00 89.88 494 ARG A N 1
ATOM 3942 C CA . ARG A 1 494 ? -0.433 -8.565 -9.207 1.00 89.88 494 ARG A CA 1
ATOM 3943 C C . ARG A 1 494 ? 0.598 -7.470 -9.499 1.00 89.88 494 ARG A C 1
ATOM 3945 O O . ARG A 1 494 ? 0.917 -7.263 -10.669 1.00 89.88 494 ARG A O 1
ATOM 3952 N N . ILE A 1 495 ? 1.128 -6.811 -8.464 1.00 92.31 495 ILE A N 1
ATOM 3953 C CA . ILE A 1 495 ? 2.228 -5.841 -8.593 1.00 92.31 495 ILE A CA 1
ATOM 3954 C C . ILE A 1 495 ? 3.487 -6.540 -9.115 1.00 92.31 495 ILE A C 1
ATOM 3956 O O . ILE A 1 495 ? 4.031 -6.107 -10.130 1.00 92.31 495 ILE A O 1
ATOM 3960 N N . PHE A 1 496 ? 3.893 -7.650 -8.488 1.00 92.75 496 PHE A N 1
ATOM 3961 C CA . PHE A 1 496 ? 5.065 -8.427 -8.897 1.00 92.75 496 PHE A CA 1
ATOM 3962 C C . PHE A 1 496 ? 4.987 -8.819 -10.373 1.00 92.75 496 PHE A C 1
ATOM 3964 O O . PHE A 1 496 ? 5.905 -8.525 -11.122 1.00 92.75 496 PHE A O 1
ATOM 3971 N N . ASN A 1 497 ? 3.877 -9.405 -10.833 1.00 89.94 497 ASN A N 1
ATOM 3972 C CA . ASN A 1 497 ? 3.749 -9.863 -12.222 1.00 89.94 497 ASN A CA 1
ATOM 3973 C C . ASN A 1 497 ? 3.889 -8.717 -13.242 1.00 89.94 497 ASN A C 1
ATOM 3975 O O . ASN A 1 497 ? 4.432 -8.910 -14.330 1.00 89.94 497 ASN A O 1
ATOM 3979 N N . TYR A 1 498 ? 3.406 -7.517 -12.908 1.00 90.06 498 TYR A N 1
ATOM 3980 C CA . TYR A 1 498 ? 3.566 -6.350 -13.774 1.00 90.06 498 TYR A CA 1
ATOM 3981 C C . TYR A 1 498 ? 5.006 -5.827 -13.778 1.00 90.06 498 TYR A C 1
ATOM 3983 O O . TYR A 1 498 ? 5.575 -5.639 -14.854 1.00 90.06 498 TYR A O 1
ATOM 3991 N N . LEU A 1 499 ? 5.608 -5.645 -12.598 1.00 92.25 499 LEU A N 1
ATOM 3992 C CA . LEU A 1 499 ? 6.994 -5.186 -12.470 1.00 92.25 499 LEU A CA 1
ATOM 3993 C C . LEU A 1 499 ? 7.981 -6.197 -13.064 1.00 92.25 499 LEU A C 1
ATOM 3995 O O . LEU A 1 499 ? 8.918 -5.810 -13.751 1.00 92.25 499 LEU A O 1
ATOM 3999 N N . TRP A 1 500 ? 7.727 -7.492 -12.891 1.00 92.12 500 TRP A N 1
ATOM 4000 C CA . TRP A 1 500 ? 8.508 -8.579 -13.475 1.00 92.12 500 TRP A CA 1
ATOM 4001 C C . TRP A 1 500 ? 8.486 -8.538 -15.002 1.00 92.12 500 TRP A C 1
ATOM 4003 O O . TRP A 1 500 ? 9.530 -8.627 -15.648 1.00 92.12 500 TRP A O 1
ATOM 4013 N N . ARG A 1 501 ? 7.308 -8.328 -15.604 1.00 90.62 501 ARG A N 1
ATOM 4014 C CA . ARG A 1 501 ? 7.196 -8.148 -17.057 1.00 90.62 501 ARG A CA 1
ATOM 4015 C C . ARG A 1 501 ? 7.943 -6.902 -17.527 1.00 90.62 501 ARG A C 1
ATOM 4017 O O . ARG A 1 501 ? 8.589 -6.957 -18.571 1.00 90.62 501 ARG A O 1
ATOM 4024 N N . LEU A 1 502 ? 7.873 -5.803 -16.777 1.00 91.62 502 LEU A N 1
ATOM 4025 C CA . LEU A 1 502 ? 8.613 -4.584 -17.091 1.00 91.62 502 LEU A CA 1
ATOM 4026 C C . LEU A 1 502 ? 10.132 -4.818 -17.029 1.00 91.62 502 LEU A C 1
ATOM 4028 O O . LEU A 1 502 ? 10.837 -4.500 -17.986 1.00 91.62 502 LEU A O 1
ATOM 4032 N N . LYS A 1 503 ? 10.616 -5.474 -15.967 1.00 91.06 503 LYS A N 1
ATOM 4033 C CA . LYS A 1 503 ? 12.035 -5.803 -15.775 1.00 91.06 503 LYS A CA 1
ATOM 4034 C C . LYS A 1 503 ? 12.562 -6.776 -16.828 1.00 91.06 503 LYS A C 1
ATOM 4036 O O . LYS A 1 503 ? 13.682 -6.631 -17.310 1.00 91.06 503 LYS A O 1
ATOM 4041 N N . ARG A 1 504 ? 11.739 -7.738 -17.257 1.00 90.88 504 ARG A N 1
ATOM 4042 C CA . ARG A 1 504 ? 12.049 -8.624 -18.389 1.00 90.88 504 ARG A CA 1
ATOM 4043 C C . ARG A 1 504 ? 12.309 -7.831 -19.666 1.00 90.88 504 ARG A C 1
ATOM 4045 O O . ARG A 1 504 ? 13.326 -8.053 -20.317 1.00 90.88 504 ARG A O 1
ATOM 4052 N N . VAL A 1 505 ? 11.405 -6.916 -20.013 1.00 92.75 505 VAL A N 1
ATOM 4053 C CA . VAL A 1 505 ? 11.526 -6.084 -21.219 1.00 92.75 505 VAL A CA 1
ATOM 4054 C C . VAL A 1 505 ? 12.783 -5.217 -21.161 1.00 92.75 505 VAL A C 1
ATOM 4056 O O . VAL A 1 505 ? 13.518 -5.143 -22.143 1.00 92.75 505 VAL A O 1
ATOM 4059 N N . GLU A 1 506 ? 13.062 -4.612 -20.008 1.00 91.75 506 GLU A N 1
ATOM 4060 C CA . GLU A 1 506 ? 14.268 -3.812 -19.785 1.00 91.75 506 GLU A CA 1
ATOM 4061 C C . GLU A 1 506 ? 15.550 -4.651 -19.947 1.00 91.75 506 GLU A C 1
ATOM 4063 O O . GLU A 1 506 ? 16.423 -4.304 -20.747 1.00 91.75 506 GLU A O 1
ATOM 4068 N N . SER A 1 507 ? 15.635 -5.806 -19.276 1.00 89.81 507 SER A N 1
ATOM 4069 C CA . SER A 1 507 ? 16.784 -6.718 -19.366 1.00 89.81 507 SER A CA 1
ATOM 4070 C C . SER A 1 507 ? 17.028 -7.202 -20.801 1.00 89.81 507 SER A C 1
ATOM 4072 O O . SER A 1 507 ? 18.168 -7.198 -21.280 1.00 89.81 507 SER A O 1
ATOM 4074 N N . ASP A 1 508 ? 15.969 -7.583 -21.523 1.00 88.81 508 ASP A N 1
ATOM 4075 C CA . ASP A 1 508 ? 16.059 -8.056 -22.909 1.00 88.81 508 ASP A CA 1
ATOM 4076 C C . ASP A 1 508 ? 16.486 -6.937 -23.876 1.00 88.81 508 ASP A C 1
ATOM 4078 O O . ASP A 1 508 ? 17.306 -7.173 -24.777 1.00 88.81 508 ASP A O 1
ATOM 4082 N N . LEU A 1 509 ? 16.002 -5.707 -23.665 1.00 90.81 509 LEU A N 1
ATOM 4083 C CA . LEU A 1 509 ? 16.431 -4.522 -24.410 1.00 90.81 509 LEU A CA 1
ATOM 4084 C C . LEU A 1 509 ? 17.905 -4.195 -24.162 1.00 90.81 509 LEU A C 1
ATOM 4086 O O . LEU A 1 509 ? 18.649 -3.996 -25.122 1.00 90.81 509 LEU A O 1
ATOM 4090 N N . VAL A 1 510 ? 18.357 -4.188 -22.905 1.00 89.12 510 VAL A N 1
ATOM 4091 C CA . VAL A 1 510 ? 19.758 -3.905 -22.551 1.00 89.12 510 VAL A CA 1
ATOM 4092 C C . VAL A 1 510 ? 20.694 -4.977 -23.118 1.00 89.12 510 VAL A C 1
ATOM 4094 O O . VAL A 1 510 ? 21.746 -4.649 -23.677 1.00 89.12 510 VAL A O 1
ATOM 4097 N N . LYS A 1 511 ? 20.306 -6.259 -23.057 1.00 87.12 511 LYS A N 1
ATOM 4098 C CA . LYS A 1 511 ? 21.033 -7.363 -23.713 1.00 87.12 511 LYS A CA 1
ATOM 4099 C C . LYS A 1 511 ? 21.089 -7.172 -25.231 1.00 87.12 511 LYS A C 1
ATOM 4101 O O . LYS A 1 511 ? 22.139 -7.396 -25.834 1.00 87.12 511 LYS A O 1
ATOM 4106 N N . GLY A 1 512 ? 19.983 -6.748 -25.847 1.00 85.88 512 GLY A N 1
ATOM 4107 C CA . GLY A 1 512 ? 19.914 -6.404 -27.270 1.00 85.88 512 GLY A CA 1
ATOM 4108 C C . GLY A 1 512 ? 20.865 -5.271 -27.641 1.00 85.88 512 GLY A C 1
ATOM 4109 O O . GLY A 1 512 ? 21.723 -5.446 -28.500 1.00 85.88 512 GLY A O 1
ATOM 4110 N N . TRP A 1 513 ? 20.784 -4.151 -26.929 1.00 88.31 513 TRP A N 1
ATOM 4111 C CA . TRP A 1 513 ? 21.646 -2.991 -27.129 1.00 88.31 513 TRP A CA 1
ATOM 4112 C C . TRP A 1 513 ? 23.128 -3.343 -26.989 1.00 88.31 513 TRP A C 1
ATOM 4114 O O . TRP A 1 513 ? 23.923 -3.007 -27.868 1.00 88.31 513 TRP A O 1
ATOM 4124 N N . ARG A 1 514 ? 23.498 -4.105 -25.949 1.00 85.88 514 ARG A N 1
ATOM 4125 C CA . ARG A 1 514 ? 24.875 -4.578 -25.741 1.00 85.88 514 ARG A CA 1
ATOM 4126 C C . ARG A 1 514 ? 25.381 -5.355 -26.958 1.00 85.88 514 ARG A C 1
ATOM 4128 O O . ARG A 1 514 ? 26.482 -5.086 -27.436 1.00 85.88 514 ARG A O 1
ATOM 4135 N N . ARG A 1 515 ? 24.569 -6.266 -27.508 1.00 82.19 515 ARG A N 1
ATOM 4136 C CA . ARG A 1 515 ? 24.908 -7.021 -28.728 1.00 82.19 515 ARG A CA 1
ATOM 4137 C C . ARG A 1 515 ? 25.019 -6.117 -29.958 1.00 82.19 515 ARG A C 1
ATOM 4139 O O . ARG A 1 515 ? 25.988 -6.246 -30.701 1.00 82.19 515 ARG A O 1
ATOM 4146 N N . CYS A 1 516 ? 24.107 -5.162 -30.140 1.00 78.00 516 CYS A N 1
ATOM 4147 C CA . CYS A 1 516 ? 24.143 -4.201 -31.250 1.00 78.00 516 CYS A CA 1
ATOM 4148 C C . CYS A 1 516 ? 25.383 -3.291 -31.213 1.00 78.00 516 CYS A C 1
ATOM 4150 O O . CYS A 1 516 ? 25.936 -2.944 -32.257 1.00 78.00 516 CYS A O 1
ATOM 4152 N N . VAL A 1 517 ? 25.842 -2.894 -30.024 1.00 78.88 517 VAL A N 1
ATOM 4153 C CA . VAL A 1 517 ? 27.043 -2.059 -29.859 1.00 78.88 517 VAL A CA 1
ATOM 4154 C C . VAL A 1 517 ? 28.317 -2.890 -30.031 1.00 78.88 517 VAL A C 1
ATOM 4156 O O . VAL A 1 517 ? 29.200 -2.503 -30.797 1.00 78.88 517 VAL A O 1
ATOM 4159 N N . MET A 1 518 ? 28.406 -4.059 -29.386 1.00 75.75 518 MET A N 1
ATOM 4160 C CA . MET A 1 518 ? 29.569 -4.956 -29.488 1.00 75.75 518 MET A CA 1
ATOM 4161 C C . MET A 1 518 ? 29.724 -5.577 -30.884 1.00 75.75 518 MET A C 1
ATOM 4163 O O . MET A 1 518 ? 30.844 -5.845 -31.318 1.00 75.75 518 MET A O 1
ATOM 4167 N N . GLY A 1 519 ? 28.625 -5.741 -31.626 1.00 67.12 519 GLY A N 1
ATOM 4168 C CA . GLY A 1 519 ? 28.593 -6.279 -32.989 1.00 67.12 519 GLY A CA 1
ATOM 4169 C C . GLY A 1 519 ? 29.292 -5.424 -34.054 1.00 67.12 519 GLY A C 1
ATOM 4170 O O . GLY A 1 519 ? 29.304 -5.817 -35.218 1.00 67.12 519 GLY A O 1
ATOM 4171 N N . LYS A 1 520 ? 29.903 -4.282 -33.684 1.00 66.00 520 LYS A N 1
ATOM 4172 C CA . LYS A 1 520 ? 30.520 -3.305 -34.606 1.00 66.00 520 LYS A CA 1
ATOM 4173 C C . LYS A 1 520 ? 31.512 -3.832 -35.588 1.00 66.00 520 LYS A C 1
ATOM 4175 O O . LYS A 1 520 ? 31.561 -3.388 -36.731 1.00 66.00 520 LYS A O 1
ATOM 4180 N N . ARG A 1 521 ? 32.262 -4.823 -35.158 1.00 65.44 521 ARG A N 1
ATOM 4181 C CA . ARG A 1 521 ? 33.281 -5.432 -35.996 1.00 65.44 521 ARG A CA 1
ATOM 4182 C C . ARG A 1 521 ? 32.674 -6.262 -37.128 1.00 65.44 521 ARG A C 1
ATOM 4184 O O . ARG A 1 521 ? 33.300 -6.365 -38.174 1.00 65.44 521 ARG A O 1
ATOM 4191 N N . SER A 1 522 ? 31.469 -6.798 -36.935 1.00 60.75 522 SER A N 1
ATOM 4192 C CA . SER A 1 522 ? 30.799 -7.678 -37.896 1.00 60.75 522 SER A CA 1
ATOM 4193 C C . SER A 1 522 ? 29.991 -6.891 -38.932 1.00 60.75 522 SER A C 1
ATOM 4195 O O . SER A 1 522 ? 30.089 -7.186 -40.115 1.00 60.75 522 SER A O 1
ATOM 4197 N N . TYR A 1 523 ? 29.257 -5.841 -38.532 1.00 61.75 523 TYR A N 1
ATOM 4198 C CA . TYR A 1 523 ? 28.482 -5.029 -39.489 1.00 61.75 523 TYR A CA 1
ATOM 4199 C C . TYR A 1 523 ? 29.334 -4.077 -40.336 1.00 61.75 523 TYR A C 1
ATOM 4201 O O . TYR A 1 523 ? 28.965 -3.796 -41.468 1.00 61.75 523 TYR A O 1
ATOM 4209 N N . LEU A 1 524 ? 30.505 -3.631 -39.856 1.00 60.41 524 LEU A N 1
ATOM 4210 C CA . LEU A 1 524 ? 31.434 -2.834 -40.674 1.00 60.41 524 LEU A CA 1
ATOM 4211 C C . LEU A 1 524 ? 31.937 -3.587 -41.920 1.00 60.41 524 LEU A C 1
ATOM 4213 O O . LEU A 1 524 ? 32.387 -2.945 -42.867 1.00 60.41 524 LEU A O 1
ATOM 4217 N N . LYS A 1 525 ? 31.863 -4.927 -41.932 1.00 61.88 525 LYS A N 1
ATOM 4218 C CA . LYS A 1 525 ? 32.192 -5.746 -43.107 1.00 61.88 525 LYS A CA 1
ATOM 4219 C C . LYS A 1 525 ? 31.118 -5.684 -44.200 1.00 61.88 525 LYS A C 1
ATOM 4221 O O . LYS A 1 525 ? 31.430 -5.996 -45.344 1.00 61.88 525 LYS A O 1
ATOM 4226 N N . VAL A 1 526 ? 29.889 -5.268 -43.873 1.00 68.38 526 VAL A N 1
ATOM 4227 C CA . VAL A 1 526 ? 28.764 -5.192 -44.815 1.00 68.38 526 VAL A CA 1
ATOM 4228 C C . VAL A 1 526 ? 28.218 -3.756 -44.888 1.00 68.38 526 VAL A C 1
ATOM 4230 O O . VAL A 1 526 ? 27.337 -3.384 -44.112 1.00 68.38 526 VAL A O 1
ATOM 4233 N N . PRO A 1 527 ? 28.697 -2.933 -45.840 1.00 63.72 527 PRO A N 1
ATOM 4234 C CA . PRO A 1 527 ? 28.287 -1.532 -45.964 1.00 63.72 527 PRO A CA 1
ATOM 4235 C C . PRO A 1 527 ? 26.797 -1.319 -46.290 1.00 63.72 527 PRO A C 1
ATOM 4237 O O . PRO A 1 527 ? 26.271 -0.242 -46.030 1.00 63.72 527 PRO A O 1
ATOM 4240 N N . SER A 1 528 ? 26.103 -2.318 -46.853 1.00 71.62 528 SER A N 1
ATOM 4241 C CA . SER A 1 528 ? 24.707 -2.195 -47.307 1.00 71.62 528 SER A CA 1
ATOM 4242 C C . SER A 1 528 ? 23.670 -2.098 -46.178 1.00 71.62 528 SER A C 1
ATOM 4244 O O . SER A 1 528 ? 22.553 -1.651 -46.429 1.00 71.62 528 SER A O 1
ATOM 4246 N N . LEU A 1 529 ? 24.026 -2.477 -44.944 1.00 73.75 529 LEU A N 1
ATOM 4247 C CA . LEU A 1 529 ? 23.114 -2.539 -43.789 1.00 73.75 529 LEU A CA 1
ATOM 4248 C C . LEU A 1 529 ? 23.339 -1.440 -42.740 1.00 73.75 529 LEU A C 1
ATOM 4250 O O . LEU A 1 529 ? 22.661 -1.431 -41.714 1.00 73.75 529 LEU A O 1
ATOM 4254 N N . ASP A 1 530 ? 24.270 -0.505 -42.956 1.00 74.62 530 ASP A N 1
ATOM 4255 C CA . ASP A 1 530 ? 24.597 0.517 -41.945 1.00 74.62 530 ASP A CA 1
ATOM 4256 C C . ASP A 1 530 ? 23.398 1.438 -41.641 1.00 74.62 530 ASP A C 1
ATOM 4258 O O . ASP A 1 530 ? 23.122 1.755 -40.481 1.00 74.62 530 ASP A O 1
ATOM 4262 N N . ASN A 1 531 ? 22.605 1.768 -42.668 1.00 80.00 531 ASN A N 1
ATOM 4263 C CA . ASN A 1 531 ? 21.371 2.546 -42.521 1.00 80.00 531 ASN A CA 1
ATOM 4264 C C . ASN A 1 531 ? 20.311 1.811 -41.683 1.00 80.00 531 ASN A C 1
ATOM 4266 O O . ASN A 1 531 ? 19.684 2.422 -40.817 1.00 80.00 531 ASN A O 1
ATOM 4270 N N . ASP A 1 532 ? 20.142 0.502 -41.888 1.00 80.00 532 ASP A N 1
ATOM 4271 C CA . ASP A 1 532 ? 19.168 -0.306 -41.141 1.00 80.00 532 ASP A CA 1
ATOM 4272 C C . ASP A 1 532 ? 19.560 -0.410 -39.665 1.00 80.00 532 ASP A C 1
ATOM 4274 O O . ASP A 1 532 ? 18.732 -0.259 -38.765 1.00 80.00 532 ASP A O 1
ATOM 4278 N N . TRP A 1 533 ? 20.856 -0.596 -39.399 1.00 81.38 533 TRP A N 1
ATOM 4279 C CA . TRP A 1 533 ? 21.397 -0.598 -38.044 1.00 81.38 533 TRP A CA 1
ATOM 4280 C C . TRP A 1 533 ? 21.276 0.762 -37.363 1.00 81.38 533 TRP A C 1
ATOM 4282 O O . TRP A 1 533 ? 21.064 0.818 -36.149 1.00 81.38 533 TRP A O 1
ATOM 4292 N N . HIS A 1 534 ? 21.410 1.856 -38.111 1.00 83.19 534 HIS A N 1
ATOM 4293 C CA . HIS A 1 534 ? 21.191 3.195 -37.584 1.00 83.19 534 HIS A CA 1
ATOM 4294 C C . HIS A 1 534 ? 19.726 3.398 -37.170 1.00 83.19 534 HIS A C 1
ATOM 4296 O O . HIS A 1 534 ? 19.474 3.786 -36.028 1.00 83.19 534 HIS A O 1
ATOM 4302 N N . GLN A 1 535 ? 18.768 3.042 -38.035 1.00 83.50 535 GLN A N 1
ATOM 4303 C CA . GLN A 1 535 ? 17.334 3.104 -37.723 1.00 83.50 535 GLN A CA 1
ATOM 4304 C C . GLN A 1 535 ? 16.973 2.236 -36.509 1.00 83.50 535 GLN A C 1
ATOM 4306 O O . GLN A 1 535 ? 16.321 2.709 -35.578 1.00 83.50 535 GLN A O 1
ATOM 4311 N N . ALA A 1 536 ? 17.474 0.998 -36.459 1.00 84.94 536 ALA A N 1
ATOM 4312 C CA . ALA A 1 536 ? 17.245 0.098 -35.332 1.00 84.94 536 ALA A CA 1
ATOM 4313 C C . ALA A 1 536 ? 17.811 0.649 -34.010 1.00 84.94 536 ALA A C 1
ATOM 4315 O O . ALA A 1 536 ? 17.193 0.481 -32.960 1.00 84.94 536 ALA A O 1
ATOM 4316 N N . ARG A 1 537 ? 18.965 1.334 -34.031 1.00 85.12 537 ARG A N 1
ATOM 4317 C CA . ARG A 1 537 ? 19.542 1.967 -32.828 1.00 85.12 537 ARG A CA 1
ATOM 4318 C C . ARG A 1 537 ? 18.703 3.132 -32.323 1.00 85.12 537 ARG A C 1
ATOM 4320 O O . ARG A 1 537 ? 18.550 3.251 -31.110 1.00 85.12 537 ARG A O 1
ATOM 4327 N N . ILE A 1 538 ? 18.173 3.962 -33.222 1.00 87.19 538 ILE A N 1
ATOM 4328 C CA . ILE A 1 538 ? 17.298 5.080 -32.847 1.00 87.19 538 ILE A CA 1
ATOM 4329 C C . ILE A 1 538 ? 16.044 4.534 -32.160 1.00 87.19 538 ILE A C 1
ATOM 4331 O O . ILE A 1 538 ? 15.800 4.871 -31.001 1.00 87.19 538 ILE A O 1
ATOM 4335 N N . ALA A 1 539 ? 15.329 3.613 -32.811 1.00 87.12 539 ALA A N 1
ATOM 4336 C CA . ALA A 1 539 ? 14.123 3.001 -32.249 1.00 87.12 539 ALA A CA 1
ATOM 4337 C C . ALA A 1 539 ? 14.404 2.282 -30.914 1.00 87.12 539 ALA A C 1
ATOM 4339 O O . ALA A 1 539 ? 13.663 2.425 -29.945 1.00 87.12 539 ALA A O 1
ATOM 4340 N N . MET A 1 540 ? 15.529 1.566 -30.811 1.00 89.44 540 MET A N 1
ATOM 4341 C CA . MET A 1 540 ? 15.932 0.911 -29.564 1.00 89.44 540 MET A CA 1
ATOM 4342 C C . MET A 1 540 ? 16.233 1.917 -28.446 1.00 89.44 540 MET A C 1
ATOM 4344 O O . MET A 1 540 ? 15.885 1.665 -27.295 1.00 89.44 540 MET A O 1
ATOM 4348 N N . SER A 1 541 ? 16.868 3.050 -28.760 1.00 87.75 541 SER A N 1
ATOM 4349 C CA . SER A 1 541 ? 17.146 4.096 -27.769 1.00 87.75 541 SER A CA 1
ATOM 4350 C C . SER A 1 541 ? 15.868 4.757 -27.244 1.00 87.75 541 SER A C 1
ATOM 4352 O O . SER A 1 541 ? 15.768 4.992 -26.040 1.00 87.75 541 SER A O 1
ATOM 4354 N N . GLU A 1 542 ? 14.870 4.959 -28.110 1.00 88.88 542 GLU A N 1
ATOM 4355 C CA . GLU A 1 542 ? 13.539 5.455 -27.738 1.00 88.88 542 GLU A CA 1
ATOM 4356 C C . GLU A 1 542 ? 12.839 4.483 -26.775 1.00 88.88 542 GLU A C 1
ATOM 4358 O O . GLU A 1 542 ? 12.412 4.882 -25.690 1.00 88.88 542 GLU A O 1
ATOM 4363 N N . MET A 1 543 ? 12.802 3.189 -27.119 1.00 91.62 543 MET A N 1
ATOM 4364 C CA . MET A 1 543 ? 12.202 2.147 -26.276 1.00 91.62 543 MET A CA 1
ATOM 4365 C C . MET A 1 543 ? 12.906 2.013 -24.919 1.00 91.62 543 MET A C 1
ATOM 4367 O O . MET A 1 543 ? 12.240 1.882 -23.893 1.00 91.62 543 MET A O 1
ATOM 4371 N N . ILE A 1 544 ? 14.245 2.070 -24.888 1.00 91.38 544 ILE A N 1
ATOM 4372 C CA . ILE A 1 544 ? 15.022 2.010 -23.639 1.00 91.38 544 ILE A CA 1
ATOM 4373 C C . ILE A 1 544 ? 14.709 3.212 -22.750 1.00 91.38 544 ILE A C 1
ATOM 4375 O O . ILE A 1 544 ? 14.478 3.029 -21.557 1.00 91.38 544 ILE A O 1
ATOM 4379 N N . HIS A 1 545 ? 14.692 4.425 -23.310 1.00 89.44 545 HIS A N 1
ATOM 4380 C CA . HIS A 1 545 ? 14.348 5.626 -22.552 1.00 89.44 545 HIS A CA 1
ATOM 4381 C C . HIS A 1 545 ? 12.935 5.513 -21.966 1.00 89.44 545 HIS A C 1
ATOM 4383 O O . HIS A 1 545 ? 12.747 5.708 -20.769 1.00 89.44 545 HIS A O 1
ATOM 4389 N N . PHE A 1 546 ? 11.952 5.115 -22.780 1.00 91.19 546 PHE A N 1
ATOM 4390 C CA . PHE A 1 546 ? 10.568 4.949 -22.333 1.00 91.19 546 PHE A CA 1
ATOM 4391 C C . PHE A 1 546 ? 10.432 3.946 -21.175 1.00 91.19 546 PHE A C 1
ATOM 4393 O O . PHE A 1 546 ? 9.781 4.239 -20.172 1.00 91.19 546 PHE A O 1
ATOM 4400 N N . VAL A 1 547 ? 11.056 2.768 -21.294 1.00 92.94 547 VAL A N 1
ATOM 4401 C CA . VAL A 1 547 ? 10.993 1.718 -20.264 1.00 92.94 547 VAL A CA 1
ATOM 4402 C C . VAL A 1 547 ? 11.686 2.157 -18.974 1.00 92.94 547 VAL A C 1
ATOM 4404 O O . VAL A 1 547 ? 11.128 1.950 -17.898 1.00 92.94 547 VAL A O 1
ATOM 4407 N N . LYS A 1 548 ? 12.852 2.810 -19.068 1.00 90.94 548 LYS A N 1
ATOM 4408 C CA . LYS A 1 548 ? 13.587 3.305 -17.895 1.00 90.94 548 LYS A CA 1
ATOM 4409 C C . LYS A 1 548 ? 12.829 4.385 -17.135 1.00 90.94 548 LYS A C 1
ATOM 4411 O O . LYS A 1 548 ? 12.762 4.322 -15.913 1.00 90.94 548 LYS A O 1
ATOM 4416 N N . GLU A 1 549 ? 12.225 5.342 -17.835 1.00 90.31 549 GLU A N 1
ATOM 4417 C CA . GLU A 1 549 ? 11.420 6.386 -17.188 1.00 90.31 549 GLU A CA 1
ATOM 4418 C C . GLU A 1 549 ? 10.179 5.802 -16.496 1.00 90.31 549 GLU A C 1
ATOM 4420 O O . GLU A 1 549 ? 9.809 6.228 -15.399 1.00 90.31 549 GLU A O 1
ATOM 4425 N N . LEU A 1 550 ? 9.555 4.779 -17.089 1.00 90.88 550 LEU A N 1
ATOM 4426 C CA . LEU A 1 550 ? 8.444 4.072 -16.456 1.00 90.88 550 LEU A CA 1
ATOM 4427 C C . LEU A 1 550 ? 8.882 3.282 -15.211 1.00 90.88 550 LEU A C 1
ATOM 4429 O O . LEU A 1 550 ? 8.186 3.302 -14.195 1.00 90.88 550 LEU A O 1
ATOM 4433 N N . GLU A 1 551 ? 10.014 2.578 -15.281 1.00 90.69 551 GLU A N 1
ATOM 4434 C CA . GLU A 1 551 ? 10.580 1.847 -14.141 1.00 90.69 551 GLU A CA 1
ATOM 4435 C C . GLU A 1 551 ? 10.945 2.806 -13.002 1.00 90.69 551 GLU A C 1
ATOM 4437 O O . GLU A 1 551 ? 10.604 2.539 -11.846 1.00 90.69 551 GLU A O 1
ATOM 4442 N N . ALA A 1 552 ? 11.565 3.944 -13.332 1.00 90.62 552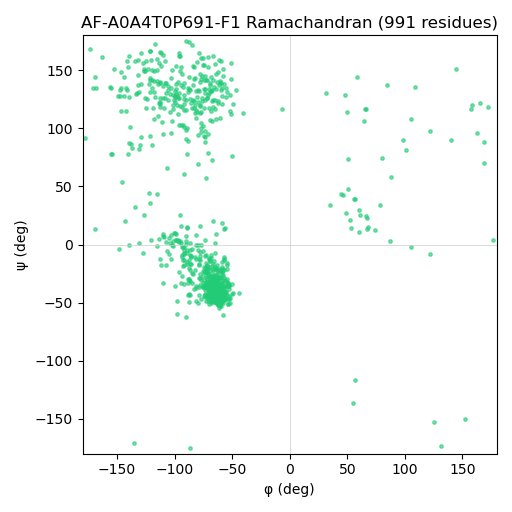 ALA A N 1
ATOM 4443 C CA . ALA A 1 552 ? 11.906 4.995 -12.381 1.00 90.62 552 ALA A CA 1
ATOM 4444 C C . ALA A 1 552 ? 10.657 5.562 -11.693 1.00 90.62 552 ALA A C 1
ATOM 4446 O O . ALA A 1 552 ? 10.652 5.721 -10.475 1.00 90.62 552 ALA A O 1
ATOM 4447 N N . TYR A 1 553 ? 9.573 5.799 -12.438 1.00 91.56 553 TYR A N 1
ATOM 4448 C CA . TYR A 1 553 ? 8.294 6.209 -11.856 1.00 91.56 553 TYR A CA 1
ATOM 4449 C C . TYR A 1 553 ? 7.732 5.169 -10.878 1.00 91.56 553 TYR A C 1
ATOM 4451 O O . TYR A 1 553 ? 7.335 5.523 -9.768 1.00 91.56 553 TYR A O 1
ATOM 4459 N N . CYS A 1 554 ? 7.714 3.888 -11.262 1.00 91.25 554 CYS A N 1
ATOM 4460 C CA . CYS A 1 554 ? 7.153 2.837 -10.413 1.00 91.25 554 CYS A CA 1
ATOM 4461 C C . CYS A 1 554 ? 7.905 2.723 -9.078 1.00 91.25 554 CYS A C 1
ATOM 4463 O O . CYS A 1 554 ? 7.270 2.653 -8.026 1.00 91.25 554 CYS A O 1
ATOM 4465 N N . HIS A 1 555 ? 9.239 2.732 -9.106 1.00 90.56 555 HIS A N 1
ATOM 4466 C CA . HIS A 1 555 ? 10.044 2.550 -7.898 1.00 90.56 555 HIS A CA 1
ATOM 4467 C C . HIS A 1 555 ? 10.158 3.830 -7.059 1.00 90.56 555 HIS A C 1
ATOM 4469 O O . HIS A 1 555 ? 9.878 3.785 -5.863 1.00 90.56 555 HIS A O 1
ATOM 4475 N N . LEU A 1 556 ? 10.521 4.967 -7.663 1.00 90.12 556 LEU A N 1
ATOM 4476 C CA . LEU A 1 556 ? 10.828 6.190 -6.912 1.00 90.12 556 LEU A CA 1
ATOM 4477 C C . LEU A 1 556 ? 9.570 6.964 -6.501 1.00 90.12 556 LEU A C 1
ATOM 4479 O O . LEU A 1 556 ? 9.431 7.324 -5.340 1.00 90.12 556 LEU A O 1
ATOM 4483 N N . GLU A 1 557 ? 8.636 7.200 -7.424 1.00 88.50 557 GLU A N 1
ATOM 4484 C CA . GLU A 1 557 ? 7.474 8.067 -7.153 1.00 88.50 557 GLU A CA 1
ATOM 4485 C C . GLU A 1 557 ? 6.324 7.319 -6.471 1.00 88.50 557 GLU A C 1
ATOM 4487 O O . GLU A 1 557 ? 5.559 7.889 -5.692 1.00 88.50 557 GLU A O 1
ATOM 4492 N N . VAL A 1 558 ? 6.149 6.031 -6.786 1.00 91.44 558 VAL A N 1
ATOM 4493 C CA . VAL A 1 558 ? 5.015 5.255 -6.269 1.00 91.44 558 VAL A CA 1
ATOM 4494 C C . VAL A 1 558 ? 5.408 4.423 -5.058 1.00 91.44 558 VAL A C 1
ATOM 4496 O O . VAL A 1 558 ? 4.801 4.592 -3.997 1.00 91.44 558 VAL A O 1
ATOM 4499 N N . ILE A 1 559 ? 6.380 3.518 -5.203 1.00 91.88 559 ILE A N 1
ATOM 4500 C CA . ILE A 1 559 ? 6.744 2.575 -4.137 1.00 91.88 559 ILE A CA 1
ATOM 4501 C C . ILE A 1 559 ? 7.435 3.305 -2.983 1.00 91.88 559 ILE A C 1
ATOM 4503 O O . ILE A 1 559 ? 6.982 3.158 -1.849 1.00 91.88 559 ILE A O 1
ATOM 4507 N N . GLU A 1 560 ? 8.466 4.114 -3.248 1.00 91.12 560 GLU A N 1
ATOM 4508 C CA . GLU A 1 560 ? 9.236 4.772 -2.181 1.00 91.12 560 GLU A CA 1
ATOM 4509 C C . GLU A 1 560 ? 8.406 5.819 -1.427 1.00 91.12 560 GLU A C 1
ATOM 4511 O O . GLU A 1 560 ? 8.306 5.758 -0.203 1.00 91.12 560 GLU A O 1
ATOM 4516 N N . CYS A 1 561 ? 7.695 6.701 -2.137 1.00 90.44 561 CYS A N 1
ATOM 4517 C CA . CYS A 1 561 ? 6.839 7.699 -1.488 1.00 90.44 561 CYS A CA 1
ATOM 4518 C C . CYS A 1 561 ? 5.687 7.074 -0.689 1.00 90.44 561 CYS A C 1
ATOM 4520 O O . CYS A 1 561 ? 5.270 7.617 0.330 1.00 90.44 561 CYS A O 1
ATOM 4522 N N . SER A 1 562 ? 5.128 5.945 -1.142 1.00 90.88 562 SER A N 1
ATOM 4523 C CA . SER A 1 562 ? 4.087 5.255 -0.366 1.00 90.88 562 SER A CA 1
ATOM 4524 C C . SER A 1 562 ? 4.688 4.514 0.831 1.00 90.88 562 SER A C 1
ATOM 4526 O O . SER A 1 562 ? 4.045 4.420 1.873 1.00 90.88 562 SER A O 1
ATOM 4528 N N . TRP A 1 563 ? 5.914 4.000 0.699 1.00 92.88 563 TRP A N 1
ATOM 4529 C CA . TRP A 1 563 ? 6.627 3.315 1.774 1.00 92.88 563 TRP A CA 1
ATOM 4530 C C . TRP A 1 563 ? 6.946 4.256 2.937 1.00 92.88 563 TRP A C 1
ATOM 4532 O O . TRP A 1 563 ? 6.742 3.896 4.094 1.00 92.88 563 TRP A O 1
ATOM 4542 N N . GLU A 1 564 ? 7.348 5.489 2.639 1.00 90.75 564 GLU A N 1
ATOM 4543 C CA . GLU A 1 564 ? 7.613 6.491 3.669 1.00 90.75 564 GLU A CA 1
ATOM 4544 C C . GLU A 1 564 ? 6.385 6.729 4.571 1.00 90.75 564 GLU A C 1
ATOM 4546 O O . GLU A 1 564 ? 6.516 6.863 5.784 1.00 90.75 564 GLU A O 1
ATOM 4551 N N . ILE A 1 565 ? 5.169 6.689 4.012 1.00 88.44 565 ILE A N 1
ATOM 4552 C CA . ILE A 1 565 ? 3.921 6.871 4.774 1.00 88.44 565 ILE A CA 1
ATOM 4553 C C . ILE A 1 565 ? 3.719 5.740 5.793 1.00 88.44 565 ILE A C 1
ATOM 4555 O O . ILE A 1 565 ? 3.381 6.009 6.948 1.00 88.44 565 ILE A O 1
ATOM 4559 N N . ILE A 1 566 ? 3.922 4.477 5.391 1.00 89.38 566 ILE A N 1
ATOM 4560 C CA . ILE A 1 566 ? 3.749 3.335 6.303 1.00 89.38 566 ILE A CA 1
ATOM 4561 C C . ILE A 1 566 ? 4.878 3.275 7.339 1.00 89.38 566 ILE A C 1
ATOM 4563 O O . ILE A 1 566 ? 4.632 2.931 8.492 1.00 89.38 566 ILE A O 1
ATOM 4567 N N . GLU A 1 567 ? 6.093 3.682 6.971 1.00 89.31 567 GLU A N 1
ATOM 4568 C CA . GLU A 1 567 ? 7.237 3.765 7.882 1.00 89.31 567 GLU A CA 1
ATOM 4569 C C . GLU A 1 567 ? 7.054 4.877 8.930 1.00 89.31 567 GLU A C 1
ATOM 4571 O O . GLU A 1 567 ? 7.285 4.664 10.122 1.00 89.31 567 GLU A O 1
ATOM 4576 N N . GLN A 1 568 ? 6.538 6.042 8.525 1.00 88.44 568 GLN A N 1
ATOM 4577 C CA . GLN A 1 568 ? 6.145 7.111 9.447 1.00 88.44 568 GLN A CA 1
ATOM 4578 C C . GLN A 1 568 ? 4.985 6.694 10.363 1.00 88.44 568 GLN A C 1
ATOM 4580 O O . GLN A 1 568 ? 4.939 7.108 11.520 1.00 88.44 568 GLN A O 1
ATOM 4585 N N . PHE A 1 569 ? 4.044 5.878 9.881 1.00 85.50 569 PHE A N 1
ATOM 4586 C CA . PHE A 1 569 ? 2.977 5.329 10.720 1.00 85.50 569 PHE A CA 1
ATOM 4587 C C . PHE A 1 569 ? 3.529 4.318 11.740 1.00 85.50 569 PHE A C 1
ATOM 4589 O O . PHE A 1 569 ? 3.207 4.392 12.925 1.00 85.50 569 PHE A O 1
ATOM 4596 N N . ALA A 1 570 ? 4.418 3.421 11.305 1.00 83.19 570 ALA A N 1
ATOM 4597 C CA . ALA A 1 570 ? 5.048 2.424 12.167 1.00 83.19 570 ALA A CA 1
ATOM 4598 C C . ALA A 1 570 ? 5.961 3.053 13.236 1.00 83.19 570 ALA A C 1
ATOM 4600 O O . ALA A 1 570 ? 5.995 2.574 14.370 1.00 83.19 570 ALA A O 1
ATOM 4601 N N . SER A 1 571 ? 6.668 4.143 12.912 1.00 83.25 571 SER A N 1
ATOM 4602 C CA . SER A 1 571 ? 7.557 4.828 13.861 1.00 83.25 571 SER A CA 1
ATOM 4603 C C . SER A 1 571 ? 6.807 5.557 14.975 1.00 83.25 571 SER A C 1
ATOM 4605 O O . SER A 1 571 ? 7.286 5.580 16.108 1.00 83.25 571 SER A O 1
ATOM 4607 N N . LYS A 1 572 ? 5.610 6.088 14.691 1.00 82.62 572 LYS A N 1
ATOM 4608 C CA . LYS A 1 572 ? 4.762 6.738 15.702 1.00 82.62 572 LYS A CA 1
ATOM 4609 C C . LYS A 1 572 ? 4.268 5.764 16.772 1.00 82.62 572 LYS A C 1
ATOM 4611 O O . LYS A 1 572 ? 4.022 6.201 17.886 1.00 82.62 572 LYS A O 1
ATOM 4616 N N . ARG A 1 573 ? 4.152 4.462 16.464 1.00 71.06 573 ARG A N 1
ATOM 4617 C CA . ARG A 1 573 ? 3.638 3.411 17.374 1.00 71.06 573 ARG A CA 1
ATOM 4618 C C . ARG A 1 573 ? 2.311 3.770 18.061 1.00 71.06 573 ARG A C 1
ATOM 4620 O O . ARG A 1 573 ? 2.007 3.267 19.138 1.00 71.06 573 ARG A O 1
ATOM 4627 N N . GLU A 1 574 ? 1.516 4.622 17.429 1.00 67.00 574 GLU A N 1
ATOM 4628 C CA . GLU A 1 574 ? 0.238 5.086 17.953 1.00 67.00 574 GLU A CA 1
ATOM 4629 C C . GLU A 1 574 ? -0.898 4.414 17.186 1.00 67.00 574 GLU A C 1
ATOM 4631 O O . GLU A 1 574 ? -0.986 4.516 15.961 1.00 67.00 574 GLU A O 1
ATOM 4636 N N . GLY A 1 575 ? -1.787 3.741 17.916 1.00 71.88 575 GLY A N 1
ATOM 4637 C CA . GLY A 1 575 ? -3.036 3.213 17.380 1.00 71.88 575 GLY A CA 1
ATOM 4638 C C . GLY A 1 575 ? -3.306 1.760 17.744 1.00 71.88 575 GLY A C 1
ATOM 4639 O O . GLY A 1 575 ? -2.589 1.133 18.519 1.00 71.88 575 GLY A O 1
ATOM 4640 N N . ASP A 1 576 ? -4.374 1.238 17.151 1.00 80.69 576 ASP A N 1
ATOM 4641 C CA . ASP A 1 576 ? -4.791 -0.153 17.289 1.00 80.69 576 ASP A CA 1
ATOM 4642 C C . ASP A 1 576 ? -4.270 -1.005 16.133 1.00 80.69 576 ASP A C 1
ATOM 4644 O O . ASP A 1 576 ? -3.948 -0.503 15.051 1.00 80.69 576 ASP A O 1
ATOM 4648 N N . LEU A 1 577 ? -4.307 -2.328 16.309 1.00 84.44 577 LEU A N 1
ATOM 4649 C CA . LEU A 1 577 ? -4.050 -3.268 15.218 1.00 84.44 577 LEU A CA 1
ATOM 4650 C C . LEU A 1 577 ? -4.982 -3.024 14.013 1.00 84.44 577 LEU A C 1
ATOM 4652 O O . LEU A 1 577 ? -4.546 -3.121 12.870 1.00 84.44 577 LEU A O 1
ATOM 4656 N N . ASP A 1 578 ? -6.239 -2.637 14.245 1.00 85.56 578 ASP A N 1
ATOM 4657 C CA . ASP A 1 578 ? -7.178 -2.297 13.166 1.00 85.56 578 ASP A CA 1
ATOM 4658 C C . ASP A 1 578 ? -6.753 -1.029 12.398 1.00 85.56 578 ASP A C 1
ATOM 4660 O O . ASP A 1 578 ? -6.916 -0.963 11.176 1.00 85.56 578 ASP A O 1
ATOM 4664 N N . ALA A 1 579 ? -6.141 -0.051 13.077 1.00 87.50 579 ALA A N 1
ATOM 4665 C CA . ALA A 1 579 ? -5.575 1.127 12.422 1.00 87.50 579 ALA A CA 1
ATOM 4666 C C . ALA A 1 579 ? -4.362 0.750 11.556 1.00 87.50 579 ALA A C 1
ATOM 4668 O O . ALA A 1 579 ? -4.259 1.213 10.421 1.00 87.50 579 ALA A O 1
ATOM 4669 N N . LEU A 1 580 ? -3.503 -0.155 12.042 1.00 88.69 580 LEU A N 1
ATOM 4670 C CA . LEU A 1 580 ? -2.372 -0.691 11.278 1.00 88.69 580 LEU A CA 1
ATOM 4671 C C . LEU A 1 580 ? -2.825 -1.464 10.030 1.00 88.69 580 LEU A C 1
ATOM 4673 O O . LEU A 1 580 ? -2.277 -1.260 8.947 1.00 88.69 580 LEU A O 1
ATOM 4677 N N . ILE A 1 581 ? -3.855 -2.306 10.152 1.00 88.38 581 ILE A N 1
ATOM 4678 C CA . ILE A 1 581 ? -4.440 -3.031 9.013 1.00 88.38 581 ILE A CA 1
ATOM 4679 C C . ILE A 1 581 ? -5.027 -2.044 7.996 1.00 88.38 581 ILE A C 1
ATOM 4681 O O . ILE A 1 581 ? -4.824 -2.208 6.792 1.00 88.38 581 ILE A O 1
ATOM 4685 N N . SER A 1 582 ? -5.734 -1.007 8.455 1.00 89.06 582 SER A N 1
ATOM 4686 C CA . SER A 1 582 ? -6.287 0.024 7.570 1.00 89.06 582 SER A CA 1
ATOM 4687 C C . SER A 1 582 ? -5.188 0.794 6.836 1.00 89.06 582 SER A C 1
ATOM 4689 O O . SER A 1 582 ? -5.269 0.947 5.618 1.00 89.06 582 SER A O 1
ATOM 4691 N N . ALA A 1 583 ? -4.141 1.221 7.547 1.00 89.81 583 ALA A N 1
ATOM 4692 C CA . ALA A 1 583 ? -3.008 1.937 6.966 1.00 89.81 583 ALA A CA 1
ATOM 4693 C C . ALA A 1 583 ? -2.270 1.085 5.919 1.00 89.81 583 ALA A C 1
ATOM 4695 O O . ALA A 1 583 ? -1.935 1.572 4.839 1.00 89.81 583 ALA A O 1
ATOM 4696 N N . HIS A 1 584 ? -2.070 -0.209 6.189 1.00 90.56 584 HIS A N 1
ATOM 4697 C CA . HIS A 1 584 ? -1.451 -1.134 5.235 1.00 90.56 584 HIS A CA 1
ATOM 4698 C C . HIS A 1 584 ? -2.313 -1.364 3.985 1.00 90.56 584 HIS A C 1
ATOM 4700 O O . HIS A 1 584 ? -1.794 -1.387 2.865 1.00 90.56 584 HIS A O 1
ATOM 4706 N N . ARG A 1 585 ? -3.638 -1.476 4.146 1.00 90.06 585 ARG A N 1
ATOM 4707 C CA . ARG A 1 585 ? -4.570 -1.584 3.013 1.00 90.06 585 ARG A CA 1
ATOM 4708 C C . ARG A 1 585 ? -4.567 -0.325 2.155 1.00 90.06 585 ARG A C 1
ATOM 4710 O O . ARG A 1 585 ? -4.510 -0.450 0.934 1.00 90.06 585 ARG A O 1
ATOM 4717 N N . GLU A 1 586 ? -4.575 0.854 2.771 1.00 90.62 586 GLU A N 1
ATOM 4718 C CA . GLU A 1 586 ? -4.491 2.137 2.066 1.00 90.62 586 GLU A CA 1
ATOM 4719 C C . GLU A 1 586 ? -3.162 2.273 1.308 1.00 90.62 586 GLU A C 1
ATOM 4721 O O . GLU A 1 586 ? -3.155 2.622 0.126 1.00 90.62 586 GLU A O 1
ATOM 4726 N N . TYR A 1 587 ? -2.046 1.910 1.948 1.00 91.75 587 TYR A N 1
ATOM 4727 C CA . TYR A 1 587 ? -0.726 1.833 1.321 1.00 91.75 587 TYR A CA 1
ATOM 4728 C C . TYR A 1 587 ? -0.746 0.953 0.063 1.00 91.75 587 TYR A C 1
ATOM 4730 O O . TYR A 1 587 ? -0.329 1.380 -1.018 1.00 91.75 587 TYR A O 1
ATOM 4738 N N . LEU A 1 588 ? -1.280 -0.265 0.173 1.00 91.62 588 LEU A N 1
ATOM 4739 C CA . LEU A 1 588 ? -1.304 -1.210 -0.937 1.00 91.62 588 LEU A CA 1
ATOM 4740 C C . LEU A 1 588 ? -2.265 -0.774 -2.048 1.00 91.62 588 LEU A C 1
ATOM 4742 O O . LEU A 1 588 ? -1.946 -0.928 -3.223 1.00 91.62 588 LEU A O 1
ATOM 4746 N N . GLU A 1 589 ? -3.423 -0.208 -1.709 1.00 90.00 589 GLU A N 1
ATOM 4747 C CA . GLU A 1 589 ? -4.365 0.333 -2.694 1.00 90.00 589 GLU A CA 1
ATOM 4748 C C . GLU A 1 589 ? -3.781 1.518 -3.451 1.00 90.00 589 GLU A C 1
ATOM 4750 O O . GLU A 1 589 ? -3.899 1.572 -4.675 1.00 90.00 589 GLU A O 1
ATOM 4755 N N . ARG A 1 590 ? -3.074 2.417 -2.762 1.00 89.31 590 ARG A N 1
ATOM 4756 C CA . ARG A 1 590 ? -2.348 3.521 -3.393 1.00 89.31 590 ARG A CA 1
ATOM 4757 C C . ARG A 1 590 ? -1.317 3.005 -4.397 1.00 89.31 590 ARG A C 1
ATOM 4759 O O . ARG A 1 590 ? -1.279 3.502 -5.522 1.00 89.31 590 ARG A O 1
ATOM 4766 N N . ILE A 1 591 ? -0.530 1.990 -4.034 1.00 91.06 591 ILE A N 1
ATOM 4767 C CA . ILE A 1 591 ? 0.461 1.399 -4.944 1.00 91.06 591 ILE A CA 1
ATOM 4768 C C . ILE A 1 591 ? -0.212 0.701 -6.125 1.00 91.06 591 ILE A C 1
ATOM 4770 O O . ILE A 1 591 ? 0.158 0.952 -7.270 1.00 91.06 591 ILE A O 1
ATOM 4774 N N . VAL A 1 592 ? -1.204 -0.161 -5.878 1.00 90.38 592 VAL A N 1
ATOM 4775 C CA . VAL A 1 592 ? -1.901 -0.886 -6.951 1.00 90.38 592 VAL A CA 1
ATOM 4776 C C . VAL A 1 592 ? -2.537 0.097 -7.927 1.00 90.38 592 VAL A C 1
ATOM 4778 O O . VAL A 1 592 ? -2.353 -0.059 -9.132 1.00 90.38 592 VAL A O 1
ATOM 4781 N N . ASN A 1 593 ? -3.238 1.119 -7.435 1.00 87.94 593 ASN A N 1
ATOM 4782 C CA . ASN A 1 593 ? -3.918 2.087 -8.290 1.00 87.94 593 ASN A CA 1
ATOM 4783 C C . ASN A 1 593 ? -2.921 2.885 -9.137 1.00 87.94 593 ASN A C 1
ATOM 4785 O O . ASN A 1 593 ? -3.131 3.033 -10.338 1.00 87.94 593 ASN A O 1
ATOM 4789 N N . LYS A 1 594 ? -1.800 3.328 -8.560 1.00 87.50 594 LYS A N 1
ATOM 4790 C CA . LYS A 1 594 ? -0.799 4.117 -9.289 1.00 87.50 594 LYS A CA 1
ATOM 4791 C C . LYS A 1 594 ? 0.036 3.291 -10.269 1.00 87.50 594 LYS A C 1
ATOM 4793 O O . LYS A 1 594 ? 0.197 3.710 -11.409 1.00 87.50 594 LYS A O 1
ATOM 4798 N N . ILE A 1 595 ? 0.513 2.100 -9.885 1.00 86.88 595 ILE A N 1
ATOM 4799 C CA . ILE A 1 595 ? 1.287 1.228 -10.794 1.00 86.88 595 ILE A CA 1
ATOM 4800 C C . ILE A 1 595 ? 0.397 0.694 -11.926 1.00 86.88 595 ILE A C 1
ATOM 4802 O O . ILE A 1 595 ? 0.834 0.616 -13.072 1.00 86.88 595 ILE A O 1
ATOM 4806 N N . MET A 1 596 ? -0.857 0.328 -11.631 1.00 83.06 596 MET A N 1
ATOM 4807 C CA . MET A 1 596 ? -1.800 -0.159 -12.647 1.00 83.06 596 MET A CA 1
ATOM 4808 C C . MET A 1 596 ? -2.483 0.966 -13.434 1.00 83.06 596 MET A C 1
ATOM 4810 O O . MET A 1 596 ? -3.290 0.655 -14.309 1.00 83.06 596 MET A O 1
ATOM 4814 N N . LEU A 1 597 ? -2.179 2.236 -13.136 1.00 78.06 597 LEU A N 1
ATOM 4815 C CA . LEU A 1 597 ? -2.755 3.414 -13.791 1.00 78.06 597 LEU A CA 1
ATOM 4816 C C . LEU A 1 597 ? -4.297 3.446 -13.712 1.00 78.06 597 LEU A C 1
ATOM 4818 O O . LEU A 1 597 ? -4.971 3.798 -14.677 1.00 78.06 597 LEU A O 1
ATOM 4822 N N . VAL A 1 598 ? -4.852 3.035 -12.567 1.00 75.69 598 VAL A N 1
ATOM 4823 C CA . VAL A 1 598 ? -6.295 3.023 -12.294 1.00 75.69 598 VAL A CA 1
ATOM 4824 C C . VAL A 1 598 ? -6.700 4.339 -11.634 1.00 75.69 598 VAL A C 1
ATOM 4826 O O . VAL A 1 598 ? -6.313 4.631 -10.501 1.00 75.69 598 VAL A O 1
ATOM 4829 N N . GLY A 1 599 ? -7.528 5.121 -12.323 1.00 61.59 599 GLY A N 1
ATOM 4830 C CA . GLY A 1 599 ? -8.164 6.319 -11.804 1.00 61.59 599 GLY A CA 1
ATOM 4831 C C . GLY A 1 599 ? -9.555 5.971 -11.286 1.00 61.59 599 GLY A C 1
ATOM 4832 O O . GLY A 1 599 ? -10.426 5.566 -12.044 1.00 61.59 599 GLY A O 1
ATOM 4833 N N . GLY A 1 600 ? -9.822 6.172 -9.993 1.00 58.00 600 GLY A N 1
ATOM 4834 C CA . GLY A 1 600 ? -11.045 5.720 -9.298 1.00 58.00 600 GLY A CA 1
ATOM 4835 C C . GLY A 1 600 ? -12.421 6.212 -9.805 1.00 58.00 600 GLY A C 1
ATOM 4836 O O . GLY A 1 600 ? -13.385 6.173 -9.049 1.00 58.00 600 GLY A O 1
ATOM 4837 N N . ARG A 1 601 ? -12.556 6.709 -11.045 1.00 55.91 601 ARG A N 1
ATOM 4838 C CA . ARG A 1 601 ? -13.793 7.222 -11.654 1.00 55.91 601 ARG A CA 1
ATOM 4839 C C . ARG A 1 601 ? -14.151 6.614 -13.027 1.00 55.91 601 ARG A C 1
ATOM 4841 O O . ARG A 1 601 ? -15.233 6.920 -13.526 1.00 55.91 601 ARG A O 1
ATOM 4848 N N . SER A 1 602 ? -13.319 5.789 -13.686 1.00 55.53 602 SER A N 1
ATOM 4849 C CA . SER A 1 602 ? -13.672 5.186 -14.998 1.00 55.53 602 SER A CA 1
ATOM 4850 C C . SER A 1 602 ? -12.938 3.868 -15.316 1.00 55.53 602 SER A C 1
ATOM 4852 O O . SER A 1 602 ? -12.076 3.843 -16.192 1.00 55.53 602 SER A O 1
ATOM 4854 N N . SER A 1 603 ? -13.388 2.752 -14.719 1.00 61.56 603 SER A N 1
ATOM 4855 C CA . SER A 1 603 ? -12.815 1.396 -14.910 1.00 61.56 603 SER A CA 1
ATOM 4856 C C . SER A 1 603 ? -12.497 1.049 -16.372 1.00 61.56 603 SER A C 1
ATOM 4858 O O . SER A 1 603 ? -11.426 0.542 -16.673 1.00 61.56 603 SER A O 1
ATOM 4860 N N . ARG A 1 604 ? -13.377 1.405 -17.322 1.00 69.38 604 ARG A N 1
ATOM 4861 C CA . ARG A 1 604 ? -13.211 1.033 -18.737 1.00 69.38 604 ARG A CA 1
ATOM 4862 C C . ARG A 1 604 ? -12.056 1.743 -19.457 1.00 69.38 604 ARG A C 1
ATOM 4864 O O . ARG A 1 604 ? -11.398 1.119 -20.281 1.00 69.38 604 ARG A O 1
ATOM 4871 N N . ARG A 1 605 ? -11.819 3.035 -19.188 1.00 70.31 605 ARG A N 1
ATOM 4872 C CA . ARG A 1 605 ? -10.715 3.783 -19.830 1.00 70.31 605 ARG A CA 1
ATOM 4873 C C . ARG A 1 605 ? -9.365 3.376 -19.251 1.00 70.31 605 ARG A C 1
ATOM 4875 O O . ARG A 1 605 ? -8.385 3.301 -19.984 1.00 70.31 605 ARG A O 1
ATOM 4882 N N . ASP A 1 606 ? -9.339 3.068 -17.963 1.00 72.56 606 ASP A N 1
ATOM 4883 C CA . ASP A 1 606 ? -8.122 2.662 -17.268 1.00 72.56 606 ASP A CA 1
ATOM 4884 C C . ASP A 1 606 ? -7.736 1.219 -17.623 1.00 72.56 606 ASP A C 1
ATOM 4886 O O . ASP A 1 606 ? -6.565 0.915 -17.838 1.00 72.56 606 ASP A O 1
ATOM 4890 N N . GLU A 1 607 ? -8.724 0.333 -17.791 1.00 77.44 607 GLU A N 1
ATOM 4891 C CA . GLU A 1 607 ? -8.518 -1.010 -18.346 1.00 77.44 607 GLU A CA 1
ATOM 4892 C C . GLU A 1 607 ? -7.984 -0.958 -19.782 1.00 77.44 607 GLU A C 1
ATOM 4894 O O . GLU A 1 607 ? -7.075 -1.716 -20.130 1.00 77.44 607 GLU A O 1
ATOM 4899 N N . GLU A 1 608 ? -8.500 -0.042 -20.606 1.00 82.38 608 GLU A N 1
ATOM 4900 C CA . GLU A 1 608 ? -7.996 0.184 -21.960 1.00 82.38 608 GLU A CA 1
ATOM 4901 C C . GLU A 1 608 ? -6.551 0.702 -21.942 1.00 82.38 608 GLU A C 1
ATOM 4903 O O . GLU A 1 608 ? -5.706 0.182 -22.672 1.00 82.38 608 GLU A O 1
ATOM 4908 N N . LEU A 1 609 ? -6.233 1.662 -21.068 1.00 84.44 609 LEU A N 1
ATOM 4909 C CA . LEU A 1 609 ? -4.875 2.177 -20.891 1.00 84.44 609 LEU A CA 1
ATOM 4910 C C . LEU A 1 609 ? -3.902 1.071 -20.461 1.00 84.44 609 LEU A C 1
ATOM 4912 O O . LEU A 1 609 ? -2.838 0.919 -21.062 1.00 84.44 609 LEU A O 1
ATOM 4916 N N . LEU A 1 610 ? -4.280 0.253 -19.476 1.00 83.69 610 LEU A N 1
ATOM 4917 C CA . LEU A 1 610 ? -3.473 -0.875 -19.015 1.00 83.69 610 LEU A CA 1
ATOM 4918 C C . LEU A 1 610 ? -3.289 -1.928 -20.117 1.00 83.69 610 LEU A C 1
ATOM 4920 O O . LEU A 1 610 ? -2.199 -2.485 -20.266 1.00 83.69 610 LEU A O 1
ATOM 4924 N N . HIS A 1 611 ? -4.332 -2.213 -20.902 1.00 87.25 611 HIS A N 1
ATOM 4925 C CA . HIS A 1 611 ? -4.238 -3.129 -22.037 1.00 87.25 611 HIS A CA 1
ATOM 4926 C C . HIS A 1 611 ? -3.271 -2.597 -23.101 1.00 87.25 611 HIS A C 1
ATOM 4928 O O . HIS A 1 611 ? -2.394 -3.336 -23.548 1.00 87.25 611 HIS A O 1
ATOM 4934 N N . LYS 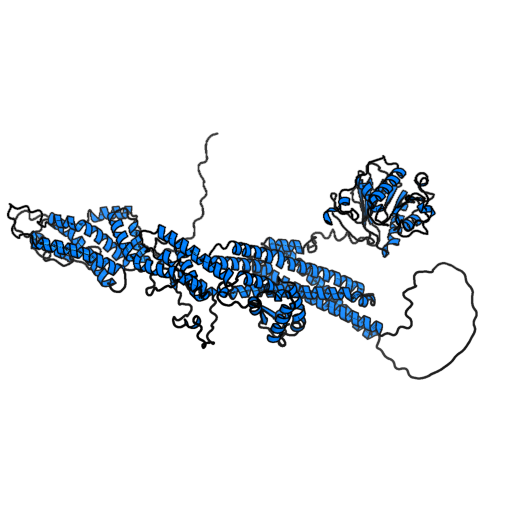A 1 612 ? -3.360 -1.304 -23.438 1.00 88.12 612 LYS A N 1
ATOM 4935 C CA . LYS A 1 612 ? -2.432 -0.638 -24.363 1.00 88.12 612 LYS A CA 1
ATOM 4936 C C . LYS A 1 612 ? -1.002 -0.620 -23.836 1.00 88.12 612 LYS A C 1
ATOM 4938 O O . LYS A 1 612 ? -0.079 -0.873 -24.603 1.00 88.12 612 LYS A O 1
ATOM 4943 N N . MET A 1 613 ? -0.809 -0.435 -22.533 1.00 88.56 613 MET A N 1
ATOM 4944 C CA . MET A 1 613 ? 0.510 -0.511 -21.909 1.00 88.56 613 MET A CA 1
ATOM 4945 C C . MET A 1 613 ? 1.110 -1.921 -21.998 1.00 88.56 613 MET A C 1
ATOM 4947 O O . MET A 1 613 ? 2.271 -2.097 -22.364 1.00 88.56 613 MET A O 1
ATOM 4951 N N . LYS A 1 614 ? 0.305 -2.958 -21.733 1.00 87.56 614 LYS A N 1
ATOM 4952 C CA . LYS A 1 614 ? 0.727 -4.355 -21.917 1.00 87.56 614 LYS A CA 1
ATOM 4953 C C . LYS A 1 614 ? 1.045 -4.660 -23.384 1.00 87.56 614 LYS A C 1
ATOM 4955 O O . LYS A 1 614 ? 2.038 -5.345 -23.636 1.00 87.56 614 LYS A O 1
ATOM 4960 N N . GLN A 1 615 ? 0.241 -4.151 -24.323 1.00 90.62 615 GLN A N 1
ATOM 4961 C CA . GLN A 1 615 ? 0.484 -4.278 -25.764 1.00 90.62 615 GLN A CA 1
ATOM 4962 C C . GLN A 1 615 ? 1.824 -3.635 -26.148 1.00 90.62 615 GLN A C 1
ATOM 4964 O O . GLN A 1 615 ? 2.642 -4.280 -26.801 1.00 90.62 615 GLN A O 1
ATOM 4969 N N . LEU A 1 616 ? 2.100 -2.424 -25.660 1.00 92.31 616 LEU A N 1
ATOM 4970 C CA . LEU A 1 616 ? 3.364 -1.720 -25.879 1.00 92.31 616 LEU A CA 1
ATOM 4971 C C . LEU A 1 616 ? 4.560 -2.562 -25.406 1.00 92.31 616 LEU A C 1
ATOM 4973 O O . LEU A 1 616 ? 5.497 -2.780 -26.171 1.00 92.31 616 LEU A O 1
ATOM 4977 N N . LEU A 1 617 ? 4.498 -3.142 -24.202 1.00 90.94 617 LEU A N 1
ATOM 4978 C CA . LEU A 1 617 ? 5.553 -4.037 -23.705 1.00 90.94 617 LEU A CA 1
ATOM 4979 C C . LEU A 1 617 ? 5.744 -5.291 -24.582 1.00 90.94 617 LEU A C 1
ATOM 4981 O O . LEU A 1 617 ? 6.867 -5.770 -24.721 1.00 90.94 617 LEU A O 1
ATOM 4985 N N . SER A 1 618 ? 4.682 -5.838 -25.189 1.00 91.12 618 SER A N 1
ATOM 4986 C CA . SER A 1 618 ? 4.827 -6.961 -26.135 1.00 91.12 618 SER A CA 1
ATOM 4987 C C . SER A 1 618 ? 5.419 -6.552 -27.485 1.00 91.12 618 SER A C 1
ATOM 4989 O O . SER A 1 618 ? 6.197 -7.330 -28.036 1.00 91.12 618 SER A O 1
ATOM 4991 N N . VAL A 1 619 ? 5.111 -5.349 -27.984 1.00 92.88 619 VAL A N 1
ATOM 4992 C CA . VAL A 1 619 ? 5.691 -4.809 -29.228 1.00 92.88 619 VAL A CA 1
ATOM 4993 C C . VAL A 1 619 ? 7.199 -4.594 -29.072 1.00 92.88 619 VAL A C 1
ATOM 4995 O O . VAL A 1 619 ? 7.978 -4.904 -29.969 1.00 92.88 619 VAL A O 1
ATOM 4998 N N . ILE A 1 620 ? 7.656 -4.170 -27.890 1.00 92.81 620 ILE A N 1
ATOM 4999 C CA . ILE A 1 620 ? 9.095 -4.077 -27.604 1.00 92.81 620 ILE A CA 1
ATOM 5000 C C . ILE A 1 620 ? 9.773 -5.456 -27.719 1.00 92.81 620 ILE A C 1
ATOM 5002 O O . ILE A 1 620 ? 10.855 -5.584 -28.297 1.00 92.81 620 ILE A O 1
ATOM 5006 N N . LEU A 1 621 ? 9.136 -6.516 -27.207 1.00 90.19 621 LEU A N 1
ATOM 5007 C CA . LEU A 1 621 ? 9.675 -7.875 -27.314 1.00 90.19 621 LEU A CA 1
ATOM 5008 C C . LEU A 1 621 ? 9.666 -8.389 -28.763 1.00 90.19 621 LEU A C 1
ATOM 5010 O O . LEU A 1 621 ? 10.604 -9.084 -29.159 1.00 90.19 621 LEU A O 1
ATOM 5014 N N . SER A 1 622 ? 8.651 -8.064 -29.574 1.00 90.50 622 SER A N 1
ATOM 5015 C CA . SER A 1 622 ? 8.641 -8.426 -31.001 1.00 90.50 622 SER A CA 1
ATOM 5016 C C . SER A 1 622 ? 9.709 -7.670 -31.791 1.00 90.50 622 SER A C 1
ATOM 5018 O O . SER A 1 622 ? 10.421 -8.300 -32.577 1.00 90.50 622 SER A O 1
ATOM 5020 N N . PHE A 1 623 ? 9.899 -6.374 -31.520 1.00 92.31 623 PHE A N 1
ATOM 5021 C CA . PHE A 1 623 ? 10.989 -5.572 -32.077 1.00 92.31 623 PHE A CA 1
ATOM 5022 C C . PHE A 1 623 ? 12.349 -6.188 -31.738 1.00 92.31 623 PHE A C 1
ATOM 5024 O O . PHE A 1 623 ? 13.180 -6.405 -32.619 1.00 92.31 623 PHE A O 1
ATOM 5031 N N . ARG A 1 624 ? 12.565 -6.567 -30.474 1.00 90.88 624 ARG A N 1
ATOM 5032 C CA . ARG A 1 624 ? 13.818 -7.198 -30.048 1.00 90.88 624 ARG A CA 1
ATOM 5033 C C . ARG A 1 624 ? 14.069 -8.544 -30.740 1.00 90.88 624 ARG A C 1
ATOM 5035 O O . ARG A 1 624 ? 15.223 -8.844 -31.048 1.00 90.88 624 ARG A O 1
ATOM 5042 N N . ARG A 1 625 ? 13.040 -9.351 -31.013 1.00 89.25 625 ARG A N 1
ATOM 5043 C CA . ARG A 1 625 ? 13.197 -10.571 -31.831 1.00 89.25 625 ARG A CA 1
ATOM 5044 C C . ARG A 1 625 ? 13.595 -10.227 -33.268 1.00 89.25 625 ARG A C 1
ATOM 5046 O O . ARG A 1 625 ? 14.556 -10.791 -33.768 1.00 89.25 625 ARG A O 1
ATOM 5053 N N . ALA A 1 626 ? 12.942 -9.243 -33.888 1.00 88.88 626 ALA A N 1
ATOM 5054 C CA . ALA A 1 626 ? 13.270 -8.808 -35.249 1.00 88.88 626 ALA A CA 1
ATOM 5055 C C . ALA A 1 626 ? 14.709 -8.262 -35.378 1.00 88.88 626 ALA A C 1
ATOM 5057 O O . ALA A 1 626 ? 15.390 -8.544 -36.360 1.00 88.88 626 ALA A O 1
ATOM 5058 N N . VAL A 1 627 ? 15.207 -7.534 -34.372 1.00 87.12 627 VAL A N 1
ATOM 5059 C CA . VAL A 1 627 ? 16.602 -7.053 -34.346 1.00 87.12 627 VAL A CA 1
ATOM 5060 C C . VAL A 1 627 ? 17.607 -8.198 -34.156 1.00 87.12 627 VAL A C 1
ATOM 5062 O O . VAL A 1 627 ? 18.720 -8.131 -34.673 1.00 87.12 627 VAL A O 1
ATOM 5065 N N . GLU A 1 628 ? 17.247 -9.263 -33.438 1.00 87.81 628 GLU A N 1
ATOM 5066 C CA . GLU A 1 628 ? 18.095 -10.460 -33.341 1.00 87.81 628 GLU A CA 1
ATOM 5067 C C . GLU A 1 628 ? 18.101 -11.266 -34.635 1.00 87.81 628 GLU A C 1
ATOM 5069 O O . GLU A 1 628 ? 19.171 -11.703 -35.049 1.00 87.81 628 GLU A O 1
ATOM 5074 N N . ASP A 1 629 ? 16.970 -11.356 -35.331 1.00 87.06 629 ASP A N 1
ATOM 5075 C CA . ASP A 1 629 ? 16.917 -11.928 -36.678 1.00 87.06 629 ASP A CA 1
ATOM 5076 C C . ASP A 1 629 ? 17.837 -11.135 -37.627 1.00 87.06 629 ASP A C 1
ATOM 5078 O O . ASP A 1 629 ? 18.688 -11.723 -38.294 1.00 87.06 629 ASP A O 1
ATOM 5082 N N . LEU A 1 630 ? 17.781 -9.795 -37.593 1.00 85.75 630 LEU A N 1
ATOM 5083 C CA . LEU A 1 630 ? 18.699 -8.926 -38.344 1.00 85.75 630 LEU A CA 1
ATOM 5084 C C . LEU A 1 630 ? 20.167 -9.186 -37.977 1.00 85.75 630 LEU A C 1
ATOM 5086 O O . LEU A 1 630 ? 21.032 -9.268 -38.849 1.00 85.75 630 LEU A O 1
ATOM 5090 N N . TYR A 1 631 ? 20.459 -9.350 -36.685 1.00 84.38 631 TYR A N 1
ATOM 5091 C CA . TYR A 1 631 ? 21.802 -9.664 -36.210 1.00 84.38 631 TYR A CA 1
ATOM 5092 C C . TYR A 1 631 ? 22.299 -11.013 -36.744 1.00 84.38 631 TYR A C 1
ATOM 5094 O O . TYR A 1 631 ? 23.387 -11.079 -37.317 1.00 84.38 631 TYR A O 1
ATOM 5102 N N . THR A 1 632 ? 21.506 -12.076 -36.609 1.00 85.38 632 THR A N 1
ATOM 5103 C CA . THR A 1 632 ? 21.866 -13.415 -37.106 1.00 85.38 632 THR A CA 1
ATOM 5104 C C . THR A 1 632 ? 22.067 -13.426 -38.618 1.00 85.38 632 THR A C 1
ATOM 5106 O O . THR A 1 632 ? 23.050 -13.993 -39.094 1.00 85.38 632 THR A O 1
ATOM 5109 N N . PHE A 1 633 ? 21.222 -12.709 -39.360 1.00 84.00 633 PHE A N 1
ATOM 5110 C CA . PHE A 1 633 ? 21.368 -12.539 -40.799 1.00 84.00 633 PHE A CA 1
ATOM 5111 C C . PHE A 1 633 ? 22.688 -11.838 -41.160 1.00 84.00 633 PHE A C 1
ATOM 5113 O O . PHE A 1 633 ? 23.454 -12.320 -41.996 1.00 84.00 633 PHE A O 1
ATOM 5120 N N . THR A 1 634 ? 23.019 -10.737 -40.476 1.00 80.00 634 THR A N 1
ATOM 5121 C CA . THR A 1 634 ? 24.281 -10.015 -40.725 1.00 80.00 634 THR A CA 1
ATOM 5122 C C . THR A 1 634 ? 25.518 -10.852 -40.400 1.00 80.00 634 THR A C 1
ATOM 5124 O O . THR A 1 634 ? 26.536 -10.728 -41.081 1.00 80.00 634 THR A O 1
ATOM 5127 N N . LEU A 1 635 ? 25.435 -11.734 -39.398 1.00 81.44 635 LEU A N 1
ATOM 5128 C CA . LEU A 1 635 ? 26.499 -12.688 -39.093 1.00 81.44 635 LEU A CA 1
ATOM 5129 C C . LEU A 1 635 ? 26.651 -13.734 -40.201 1.00 81.44 635 LEU A C 1
ATOM 5131 O O . LEU A 1 635 ? 27.774 -13.961 -40.642 1.00 81.44 635 LEU A O 1
ATOM 5135 N N . HIS A 1 636 ? 25.551 -14.317 -40.686 1.00 82.19 636 HIS A N 1
ATOM 5136 C CA . HIS A 1 636 ? 25.580 -15.299 -41.775 1.00 82.19 636 HIS A CA 1
ATOM 5137 C C . HIS A 1 636 ? 26.213 -14.720 -43.049 1.00 82.19 636 HIS A C 1
ATOM 5139 O O . HIS A 1 636 ? 27.088 -15.337 -43.660 1.00 82.19 636 HIS A O 1
ATOM 5145 N N . MET A 1 637 ? 25.842 -13.490 -43.408 1.00 74.06 637 MET A N 1
ATOM 5146 C CA . MET A 1 637 ? 26.420 -12.810 -44.565 1.00 74.06 637 MET A CA 1
ATOM 5147 C C . MET A 1 637 ? 27.893 -12.436 -44.351 1.00 74.06 637 MET A C 1
ATOM 5149 O O . MET A 1 637 ? 28.709 -12.630 -45.248 1.00 74.06 637 MET A O 1
ATOM 5153 N N . SER A 1 638 ? 28.272 -11.969 -43.157 1.00 72.81 638 SER A N 1
ATOM 5154 C CA . SER A 1 638 ? 29.684 -11.740 -42.829 1.00 72.81 638 SER A CA 1
ATOM 5155 C C . SER A 1 638 ? 30.513 -13.024 -42.942 1.00 72.81 638 SER A C 1
ATOM 5157 O O . SER A 1 638 ? 31.638 -12.964 -43.427 1.00 72.81 638 SER A O 1
ATOM 5159 N N . SER A 1 639 ? 29.993 -14.170 -42.495 1.00 76.00 639 SER A N 1
ATOM 5160 C CA . SER A 1 639 ? 30.679 -15.463 -42.621 1.00 76.00 639 SER A CA 1
ATOM 5161 C C . SER A 1 639 ? 30.766 -15.929 -44.075 1.00 76.00 639 SER A C 1
ATOM 5163 O O . SER A 1 639 ? 31.799 -16.449 -44.485 1.00 76.00 639 SER A O 1
ATOM 5165 N N . SER A 1 640 ? 29.729 -15.692 -44.879 1.00 72.12 640 SER A N 1
ATOM 5166 C CA . SER A 1 640 ? 29.728 -16.022 -46.311 1.00 72.12 640 SER A CA 1
ATOM 5167 C C . SER A 1 640 ? 30.782 -15.220 -47.086 1.00 72.12 640 SER A C 1
ATOM 5169 O O . SER A 1 640 ? 31.482 -15.777 -47.930 1.00 72.12 640 SER A O 1
ATOM 5171 N N . LEU A 1 641 ? 30.978 -13.946 -46.728 1.00 66.12 641 LEU A N 1
ATOM 5172 C CA . LEU A 1 641 ? 32.056 -13.103 -47.261 1.00 66.12 641 LEU A CA 1
ATOM 5173 C C . LEU A 1 641 ? 33.456 -13.568 -46.820 1.00 66.12 641 LEU A C 1
ATOM 5175 O O . LEU A 1 641 ? 34.416 -13.403 -47.569 1.00 66.12 641 LEU A O 1
ATOM 5179 N N . ASP A 1 642 ? 33.585 -14.174 -45.634 1.00 64.44 642 ASP A N 1
ATOM 5180 C CA . ASP A 1 642 ? 34.853 -14.746 -45.157 1.00 64.44 642 ASP A CA 1
ATOM 5181 C C . ASP A 1 642 ? 35.199 -16.080 -45.877 1.00 64.44 642 ASP A C 1
ATOM 5183 O O . ASP A 1 642 ? 36.374 -16.441 -45.965 1.00 64.44 642 ASP A O 1
ATOM 5187 N N . HIS A 1 643 ? 34.210 -16.804 -46.427 1.00 56.88 643 HIS A N 1
ATOM 5188 C CA . HIS A 1 643 ? 34.401 -18.074 -47.151 1.00 56.88 643 HIS A CA 1
ATOM 5189 C C . HIS A 1 643 ? 34.701 -17.930 -48.652 1.00 56.88 643 HIS A C 1
ATOM 5191 O O . HIS A 1 643 ? 35.150 -18.899 -49.266 1.00 56.88 643 HIS A O 1
ATOM 5197 N N . THR A 1 644 ? 34.505 -16.754 -49.259 1.00 49.78 644 THR A N 1
ATOM 5198 C CA . THR A 1 644 ? 34.991 -16.485 -50.621 1.00 49.78 644 THR A CA 1
ATOM 5199 C C . THR A 1 644 ? 36.500 -16.208 -50.587 1.00 49.78 644 THR A C 1
ATOM 5201 O O . THR A 1 644 ? 36.902 -15.187 -50.024 1.00 49.78 644 THR A O 1
ATOM 5204 N N . PRO A 1 645 ? 37.369 -17.061 -51.170 1.00 41.31 645 PRO A N 1
ATOM 5205 C CA . PRO A 1 645 ? 38.798 -16.787 -51.205 1.00 41.31 645 PRO A CA 1
ATOM 5206 C C . PRO A 1 645 ? 39.054 -15.691 -52.244 1.00 41.31 645 PRO A C 1
ATOM 5208 O O . PRO A 1 645 ? 39.188 -15.956 -53.436 1.00 41.31 645 PRO A O 1
ATOM 5211 N N . LEU A 1 646 ? 39.089 -14.438 -51.796 1.00 41.91 646 LEU A N 1
ATOM 5212 C CA . LEU A 1 646 ? 39.559 -13.328 -52.613 1.00 41.91 646 LEU A CA 1
ATOM 5213 C C . LEU A 1 646 ? 41.085 -13.394 -52.711 1.00 41.91 646 LEU A C 1
ATOM 5215 O O . LEU A 1 646 ? 41.807 -13.267 -51.719 1.00 41.91 646 LEU A O 1
ATOM 5219 N N . GLU A 1 647 ? 41.575 -13.566 -53.937 1.00 35.66 647 GLU A N 1
ATOM 5220 C CA . GLU A 1 647 ? 42.929 -13.189 -54.316 1.00 35.66 647 GLU A CA 1
ATOM 5221 C C . GLU A 1 647 ? 43.216 -11.749 -53.846 1.00 35.66 647 GLU A C 1
ATOM 5223 O O . GLU A 1 647 ? 42.558 -10.801 -54.265 1.00 35.66 647 GLU A O 1
ATOM 5228 N N . ARG A 1 648 ? 44.250 -11.612 -53.005 1.00 31.92 648 ARG A N 1
ATOM 5229 C CA . ARG A 1 648 ? 44.931 -10.377 -52.560 1.00 31.92 648 ARG A CA 1
ATOM 5230 C C . ARG A 1 648 ? 44.120 -9.371 -51.710 1.00 31.92 648 ARG A C 1
ATOM 5232 O O . ARG A 1 648 ? 43.248 -8.669 -52.220 1.00 31.92 648 ARG A O 1
ATOM 5239 N N . PRO A 1 649 ? 44.528 -9.141 -50.446 1.00 41.62 649 PRO A N 1
ATOM 5240 C CA . PRO A 1 649 ? 44.068 -8.006 -49.660 1.00 41.62 649 PRO A CA 1
ATOM 5241 C C . PRO A 1 649 ? 45.007 -6.823 -49.916 1.00 41.62 649 PRO A C 1
ATOM 5243 O O . PRO A 1 649 ? 46.084 -6.835 -49.353 1.00 41.62 649 PRO A O 1
ATOM 5246 N N . ASP A 1 650 ? 44.656 -5.847 -50.768 1.00 32.47 650 ASP A N 1
ATOM 5247 C CA . ASP A 1 650 ? 45.328 -4.518 -50.753 1.00 32.47 650 ASP A CA 1
ATOM 5248 C C . ASP A 1 650 ? 44.675 -3.392 -51.595 1.00 32.47 650 ASP A C 1
ATOM 5250 O O . ASP A 1 650 ? 45.265 -2.330 -51.782 1.00 32.47 650 ASP A O 1
ATOM 5254 N N . ILE A 1 651 ? 43.434 -3.529 -52.086 1.00 37.16 651 ILE A N 1
ATOM 5255 C CA . ILE A 1 651 ? 42.859 -2.515 -53.006 1.00 37.16 651 ILE A CA 1
ATOM 5256 C C . ILE A 1 651 ? 42.016 -1.417 -52.318 1.00 37.16 651 ILE A C 1
ATOM 5258 O O . ILE A 1 651 ? 41.740 -0.387 -52.928 1.00 37.16 651 ILE A O 1
ATOM 5262 N N . TYR A 1 652 ? 41.696 -1.513 -51.022 1.00 38.62 652 TYR A N 1
ATOM 5263 C CA . TYR A 1 652 ? 40.861 -0.490 -50.357 1.00 38.62 652 TYR A CA 1
ATOM 5264 C C . TYR A 1 652 ? 41.619 0.598 -49.576 1.00 38.62 652 TYR A C 1
ATOM 5266 O O . TYR A 1 652 ? 40.978 1.477 -49.000 1.00 38.62 652 TYR A O 1
ATOM 5274 N N . ARG A 1 653 ? 42.964 0.616 -49.586 1.00 34.22 653 ARG A N 1
ATOM 5275 C CA . ARG A 1 653 ? 43.752 1.657 -48.884 1.00 34.22 653 ARG A CA 1
ATOM 5276 C C . ARG A 1 653 ? 44.399 2.732 -49.761 1.00 34.22 653 ARG A C 1
ATOM 5278 O O . ARG A 1 653 ? 44.839 3.738 -49.218 1.00 34.22 653 ARG A O 1
ATOM 5285 N N . HIS A 1 654 ? 44.378 2.614 -51.089 1.00 33.09 654 HIS A N 1
ATOM 5286 C CA . HIS A 1 654 ? 44.962 3.630 -51.974 1.00 33.09 654 HIS A CA 1
ATOM 5287 C C . HIS A 1 654 ? 44.112 3.883 -53.224 1.00 33.09 654 HIS A C 1
ATOM 5289 O O . HIS A 1 654 ? 44.442 3.449 -54.322 1.00 33.09 654 HIS A O 1
ATOM 5295 N N . LYS A 1 655 ? 43.021 4.646 -53.083 1.00 29.84 655 LYS A N 1
ATOM 5296 C CA . LYS A 1 655 ? 42.390 5.298 -54.245 1.00 29.84 655 LYS A CA 1
ATOM 5297 C C . LYS A 1 655 ? 41.786 6.665 -53.922 1.00 29.84 655 LYS A C 1
ATOM 5299 O O . LYS A 1 655 ? 40.629 6.926 -54.216 1.00 29.84 655 LYS A O 1
ATOM 5304 N N . ARG A 1 656 ? 42.598 7.552 -53.339 1.00 32.12 656 ARG A N 1
ATOM 5305 C CA . ARG A 1 656 ? 42.506 9.017 -53.504 1.00 32.12 656 ARG A CA 1
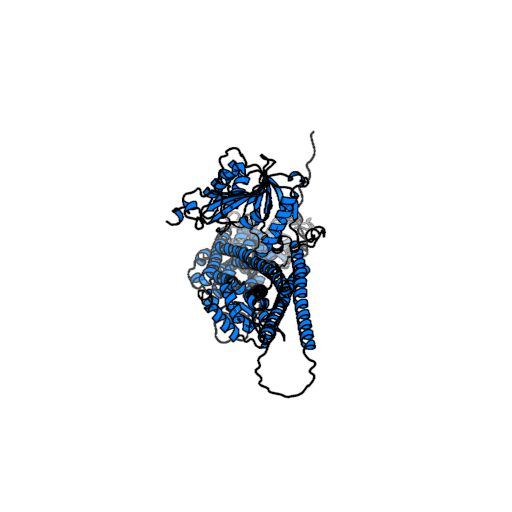ATOM 5306 C C . ARG A 1 656 ? 43.881 9.630 -53.264 1.00 32.12 656 ARG A C 1
ATOM 5308 O O . ARG A 1 656 ? 44.127 10.124 -52.179 1.00 32.12 656 ARG A O 1
ATOM 5315 N N . LEU A 1 657 ? 44.774 9.533 -54.247 1.00 30.12 657 LEU A N 1
ATOM 5316 C CA . LEU A 1 657 ? 45.935 10.417 -54.434 1.00 30.12 657 LEU A CA 1
ATOM 5317 C C . LEU A 1 657 ? 46.661 9.980 -55.713 1.00 30.12 657 LEU A C 1
ATOM 5319 O O . LEU A 1 657 ? 47.473 9.062 -55.681 1.00 30.12 657 LEU A O 1
ATOM 5323 N N . SER A 1 658 ? 46.300 10.583 -56.848 1.00 26.61 658 SER A N 1
ATOM 5324 C CA . SER A 1 658 ? 47.225 11.019 -57.913 1.00 26.61 658 SER A CA 1
ATOM 5325 C C . SER A 1 658 ? 46.473 11.263 -59.225 1.00 26.61 658 SER A C 1
ATOM 5327 O O . SER A 1 658 ? 46.259 10.365 -60.029 1.00 26.61 658 SER A O 1
ATOM 5329 N N . THR A 1 659 ? 46.115 12.521 -59.473 1.00 25.03 659 THR A N 1
ATOM 5330 C CA . THR A 1 659 ? 45.906 13.031 -60.835 1.00 25.03 659 THR A CA 1
ATOM 5331 C C . THR A 1 659 ? 46.479 14.441 -60.922 1.00 25.03 659 THR A C 1
ATOM 5333 O O . THR A 1 659 ? 45.782 15.410 -60.642 1.00 25.03 659 THR A O 1
ATOM 5336 N N . ALA A 1 660 ? 47.772 14.506 -61.243 1.00 26.92 660 ALA A N 1
ATOM 5337 C CA . ALA A 1 660 ? 48.530 15.558 -61.942 1.00 26.92 660 ALA A CA 1
ATOM 5338 C C . ALA A 1 660 ? 50.007 15.114 -61.827 1.00 26.92 660 ALA A C 1
ATOM 5340 O O . ALA A 1 660 ? 50.485 14.924 -60.719 1.00 26.92 660 ALA A O 1
ATOM 5341 N N . SER A 1 661 ? 50.793 14.831 -62.865 1.00 27.86 661 SER A N 1
ATOM 5342 C CA . SER A 1 661 ? 50.935 15.511 -64.147 1.00 27.86 661 SER A CA 1
ATOM 5343 C C . SER A 1 661 ? 51.747 14.640 -65.140 1.00 27.86 661 SER A C 1
ATOM 5345 O O . SER A 1 661 ? 52.747 14.032 -64.784 1.00 27.86 661 SER A O 1
ATOM 5347 N N . SER A 1 662 ? 51.237 14.551 -66.372 1.00 25.92 662 SER A N 1
ATOM 5348 C CA . SER A 1 662 ? 51.898 14.708 -67.684 1.00 25.92 662 SER A CA 1
ATOM 5349 C C . SER A 1 662 ? 53.242 14.022 -68.082 1.00 25.92 662 SER A C 1
ATOM 5351 O O . SER A 1 662 ? 54.296 14.322 -67.531 1.00 25.92 662 SER A O 1
ATOM 5353 N N . ILE A 1 663 ? 53.166 13.361 -69.260 1.00 28.06 663 ILE A N 1
ATOM 5354 C CA . ILE A 1 663 ? 54.123 13.237 -70.408 1.00 28.06 663 ILE A CA 1
ATOM 5355 C C . ILE A 1 663 ? 54.827 11.862 -70.609 1.00 28.06 663 ILE A C 1
ATOM 5357 O O . ILE A 1 663 ? 55.252 11.246 -69.637 1.00 28.06 663 ILE A O 1
ATOM 5361 N N . PRO A 1 664 ? 54.909 11.334 -71.864 1.00 36.50 664 PRO A N 1
ATOM 5362 C CA . PRO A 1 664 ? 54.826 9.901 -72.156 1.00 36.50 664 PRO A CA 1
ATOM 5363 C C . PRO A 1 664 ? 56.145 9.262 -72.626 1.00 36.50 664 PRO A C 1
ATOM 5365 O O . PRO A 1 664 ? 57.030 9.930 -73.162 1.00 36.50 664 PRO A O 1
ATOM 5368 N N . ARG A 1 665 ? 56.225 7.926 -72.565 1.00 23.86 665 ARG A N 1
ATOM 5369 C CA . ARG A 1 665 ? 57.129 7.147 -73.425 1.00 23.86 665 ARG A CA 1
ATOM 5370 C C . ARG A 1 665 ? 56.528 5.782 -73.762 1.00 23.86 665 ARG A C 1
ATOM 5372 O O . ARG A 1 665 ? 56.069 5.064 -72.881 1.00 23.86 665 ARG A O 1
ATOM 5379 N N . ALA A 1 666 ? 56.496 5.491 -75.058 1.00 25.86 666 ALA A N 1
ATOM 5380 C CA . ALA A 1 666 ? 56.000 4.262 -75.674 1.00 25.86 666 ALA A CA 1
ATOM 5381 C C . ALA A 1 666 ? 57.118 3.173 -75.726 1.00 25.86 666 ALA A C 1
ATOM 5383 O O . ALA A 1 666 ? 58.178 3.394 -75.137 1.00 25.86 666 ALA A O 1
ATOM 5384 N N . PRO A 1 667 ? 56.911 1.993 -76.347 1.00 40.84 667 PRO A N 1
ATOM 5385 C CA . PRO A 1 667 ? 56.955 0.691 -75.677 1.00 40.84 667 PRO A CA 1
ATOM 5386 C C . PRO A 1 667 ? 58.153 -0.174 -76.110 1.00 40.84 667 PRO A C 1
ATOM 5388 O O . PRO A 1 667 ? 58.735 0.069 -77.162 1.00 40.84 667 PRO A O 1
ATOM 5391 N N . PHE A 1 668 ? 58.486 -1.230 -75.359 1.00 24.92 668 PHE A N 1
ATOM 5392 C CA . PHE A 1 668 ? 59.282 -2.332 -75.914 1.00 24.92 668 PHE A CA 1
ATOM 5393 C C . PHE A 1 668 ? 58.948 -3.678 -75.257 1.00 24.92 668 PHE A C 1
ATOM 5395 O O . PHE A 1 668 ? 58.921 -3.806 -74.034 1.00 24.92 668 PHE A O 1
ATOM 5402 N N . GLU A 1 669 ? 58.658 -4.652 -76.118 1.00 25.11 669 GLU A N 1
ATOM 5403 C CA . GLU A 1 669 ? 58.462 -6.077 -75.852 1.00 25.11 669 GLU A CA 1
ATOM 5404 C C . GLU A 1 669 ? 59.764 -6.767 -75.393 1.00 25.11 669 GLU A C 1
ATOM 5406 O O . GLU A 1 669 ? 60.856 -6.277 -75.675 1.00 25.11 669 GLU A O 1
ATOM 5411 N N . VAL A 1 670 ? 59.646 -7.951 -74.770 1.00 25.45 670 VAL A N 1
ATOM 5412 C CA . VAL A 1 670 ? 60.152 -9.252 -75.284 1.00 25.45 670 VAL A CA 1
ATOM 5413 C C . VAL A 1 670 ? 60.362 -10.277 -74.145 1.00 25.45 670 VAL A C 1
ATOM 5415 O O . VAL A 1 670 ? 61.218 -10.117 -73.286 1.00 25.45 670 VAL A O 1
ATOM 5418 N N . ALA A 1 671 ? 59.573 -11.354 -74.251 1.00 24.97 671 ALA A N 1
ATOM 5419 C CA . ALA A 1 671 ? 59.852 -12.790 -74.074 1.00 24.97 671 ALA A CA 1
ATOM 5420 C C . ALA A 1 671 ? 60.401 -13.429 -72.776 1.00 24.97 671 ALA A C 1
ATOM 5422 O O . ALA A 1 671 ? 61.337 -12.974 -72.132 1.00 24.97 671 ALA A O 1
ATOM 5423 N N . GLY A 1 672 ? 59.877 -14.647 -72.562 1.00 25.17 672 GLY A N 1
ATOM 5424 C CA . GLY A 1 672 ? 60.410 -15.728 -71.725 1.00 25.17 672 GLY A CA 1
ATOM 5425 C C . GLY A 1 672 ? 59.399 -16.118 -70.645 1.00 25.17 672 GLY A C 1
ATOM 5426 O O . GLY A 1 672 ? 59.267 -15.408 -69.664 1.00 25.17 672 GLY A O 1
ATOM 5427 N N . GLY A 1 673 ? 58.568 -17.156 -70.763 1.00 23.72 673 GLY A N 1
ATOM 5428 C CA . GLY A 1 673 ? 58.839 -18.504 -71.262 1.00 23.72 673 GLY A CA 1
ATOM 5429 C C . GLY A 1 673 ? 58.902 -19.444 -70.051 1.00 23.72 673 GLY A C 1
ATOM 5430 O O . GLY A 1 673 ? 59.843 -19.357 -69.272 1.00 23.72 673 GLY A O 1
ATOM 5431 N N . GLY A 1 674 ? 57.897 -20.305 -69.859 1.00 25.72 674 GLY A N 1
ATOM 5432 C CA . GLY A 1 674 ? 57.858 -21.208 -68.701 1.00 25.72 674 GLY A CA 1
ATOM 5433 C C . GLY A 1 674 ? 56.524 -21.921 -68.504 1.00 25.72 674 GLY A C 1
ATOM 5434 O O . GLY A 1 674 ? 55.774 -21.625 -67.586 1.00 25.72 674 GLY A O 1
ATOM 5435 N N . SER A 1 675 ? 56.236 -22.852 -69.403 1.00 24.50 675 SER A N 1
ATOM 5436 C CA . SER A 1 675 ? 55.140 -23.821 -69.376 1.00 24.50 675 SER A CA 1
ATOM 5437 C C . SER A 1 675 ? 55.179 -24.776 -68.175 1.00 24.50 675 SER A C 1
ATOM 5439 O O . SER A 1 675 ? 56.224 -25.358 -67.900 1.00 24.50 675 SER A O 1
ATOM 5441 N N . SER A 1 676 ? 54.019 -25.095 -67.594 1.00 27.48 676 SER A N 1
ATOM 5442 C CA . SER A 1 676 ? 53.642 -26.497 -67.354 1.00 27.48 676 SER A CA 1
ATOM 5443 C C . SER A 1 676 ? 52.122 -26.650 -67.272 1.00 27.48 676 SER A C 1
ATOM 5445 O O . SER A 1 676 ? 51.400 -25.839 -66.703 1.00 27.48 676 SER A O 1
ATOM 5447 N N . SER A 1 677 ? 51.665 -27.676 -67.970 1.00 25.42 677 SER A N 1
ATOM 5448 C CA . SER A 1 677 ? 50.302 -28.020 -68.340 1.00 25.42 677 SER A CA 1
ATOM 5449 C C . SER A 1 677 ? 49.644 -28.976 -67.348 1.00 25.42 677 SER A C 1
ATOM 5451 O O . SER A 1 677 ? 50.274 -29.954 -66.949 1.00 25.42 677 SER A O 1
ATOM 5453 N N . SER A 1 678 ? 48.336 -28.840 -67.147 1.00 26.66 678 SER A N 1
ATOM 5454 C CA . SER A 1 678 ? 47.442 -30.000 -67.071 1.00 26.66 678 SER A CA 1
ATOM 5455 C C . SER A 1 678 ? 46.069 -29.648 -67.653 1.00 26.66 678 SER A C 1
ATOM 5457 O O . SER A 1 678 ? 45.533 -28.560 -67.467 1.00 26.66 678 SER A O 1
ATOM 5459 N N . VAL A 1 679 ? 45.573 -30.566 -68.477 1.00 26.66 679 VAL A N 1
ATOM 5460 C CA . VAL A 1 679 ? 44.427 -30.447 -69.382 1.00 26.66 679 VAL A CA 1
ATOM 5461 C C . VAL A 1 679 ? 43.293 -31.345 -68.882 1.00 26.66 679 VAL A C 1
ATOM 5463 O O . VAL A 1 679 ? 43.557 -32.415 -68.338 1.00 26.66 679 VAL A O 1
ATOM 5466 N N . SER A 1 680 ? 42.060 -30.949 -69.229 1.00 25.64 680 SER A N 1
ATOM 5467 C CA . SER A 1 680 ? 40.783 -31.697 -69.231 1.00 25.64 680 SER A CA 1
ATOM 5468 C C . SER A 1 680 ? 40.025 -31.741 -67.888 1.00 25.64 680 SER A C 1
ATOM 5470 O O . SER A 1 680 ? 40.632 -31.920 -66.847 1.00 25.64 680 SER A O 1
ATOM 5472 N N . ASN A 1 681 ? 38.697 -31.580 -67.814 1.00 25.92 681 ASN A N 1
ATOM 5473 C CA . ASN A 1 681 ? 37.676 -31.800 -68.835 1.00 25.92 681 ASN A CA 1
ATOM 5474 C C . ASN A 1 681 ? 36.328 -31.114 -68.495 1.00 25.92 681 ASN A C 1
ATOM 5476 O O . ASN A 1 681 ? 36.016 -30.861 -67.338 1.00 25.92 681 ASN A O 1
ATOM 5480 N N . SER A 1 682 ? 35.522 -30.949 -69.549 1.00 25.66 682 SER A N 1
ATOM 5481 C CA . SER A 1 682 ? 34.047 -30.898 -69.611 1.00 25.66 682 SER A CA 1
ATOM 5482 C C . SER A 1 682 ? 33.241 -29.753 -68.972 1.00 25.66 682 SER A C 1
ATOM 5484 O O . SER A 1 682 ? 33.097 -29.613 -67.764 1.00 25.66 682 SER A O 1
ATOM 5486 N N . ARG A 1 683 ? 32.563 -29.050 -69.886 1.00 32.97 683 ARG A N 1
ATOM 5487 C CA . ARG A 1 683 ? 31.330 -28.276 -69.730 1.00 32.97 683 ARG A CA 1
ATOM 5488 C C . ARG A 1 683 ? 30.212 -29.094 -69.065 1.00 32.97 683 ARG A C 1
ATOM 5490 O O . ARG A 1 683 ? 29.812 -30.112 -69.622 1.00 32.97 683 ARG A O 1
ATOM 5497 N N . THR A 1 684 ? 29.607 -28.544 -68.017 1.00 26.78 684 THR A N 1
ATOM 5498 C CA . THR A 1 684 ? 28.177 -28.694 -67.700 1.00 26.78 684 THR A CA 1
ATOM 5499 C C . THR A 1 684 ? 27.677 -27.377 -67.118 1.00 26.78 684 THR A C 1
ATOM 5501 O O . THR A 1 684 ? 28.282 -26.812 -66.215 1.00 26.78 684 THR A O 1
ATOM 5504 N N . SER A 1 685 ? 26.597 -26.875 -67.698 1.00 35.66 685 SER A N 1
ATOM 5505 C CA . SER A 1 685 ? 25.820 -25.711 -67.284 1.00 35.66 685 SER A CA 1
ATOM 5506 C C . SER A 1 685 ? 25.266 -25.849 -65.861 1.00 35.66 685 SER A C 1
ATOM 5508 O O . SER A 1 685 ? 24.541 -26.806 -65.594 1.00 35.66 685 SER A O 1
ATOM 5510 N N . THR A 1 686 ? 25.510 -24.857 -65.003 1.00 30.38 686 THR A N 1
ATOM 5511 C CA . THR A 1 686 ? 24.819 -24.675 -63.715 1.00 30.38 686 THR A CA 1
ATOM 5512 C C . THR A 1 686 ? 24.089 -23.325 -63.718 1.00 30.38 686 THR A C 1
ATOM 5514 O O . THR A 1 686 ? 24.749 -22.289 -63.816 1.00 30.38 686 THR A O 1
ATOM 5517 N N . PRO A 1 687 ? 22.749 -23.289 -63.617 1.00 38.03 687 PRO A N 1
ATOM 5518 C CA . PRO A 1 687 ? 22.015 -22.105 -63.182 1.00 38.03 687 PRO A CA 1
ATOM 5519 C C . PRO A 1 687 ? 22.013 -22.093 -61.643 1.00 38.03 687 PRO A C 1
ATOM 5521 O O . PRO A 1 687 ? 21.608 -23.082 -61.042 1.00 38.03 687 PRO A O 1
ATOM 5524 N N . GLY A 1 688 ? 22.496 -21.036 -60.979 1.00 33.12 688 GLY A N 1
ATOM 5525 C CA . GLY A 1 688 ? 22.468 -21.051 -59.504 1.00 33.12 688 GLY A CA 1
ATOM 5526 C C . GLY A 1 688 ? 23.088 -19.898 -58.714 1.00 33.12 688 GLY A C 1
ATOM 5527 O O . GLY A 1 688 ? 23.096 -19.983 -57.496 1.00 33.12 688 GLY A O 1
ATOM 5528 N N . ALA A 1 689 ? 23.600 -18.831 -59.337 1.00 37.47 689 ALA A N 1
ATOM 5529 C CA . ALA A 1 689 ? 24.139 -17.686 -58.583 1.00 37.47 689 ALA A CA 1
ATOM 5530 C C . ALA A 1 689 ? 23.137 -16.526 -58.414 1.00 37.47 689 ALA A C 1
ATOM 5532 O O . ALA A 1 689 ? 23.268 -15.748 -57.479 1.00 37.47 689 ALA A O 1
ATOM 5533 N N . ALA A 1 690 ? 22.134 -16.413 -59.294 1.00 36.50 690 ALA A N 1
ATOM 5534 C CA . ALA A 1 690 ? 21.142 -15.335 -59.235 1.00 36.50 690 ALA A CA 1
ATOM 5535 C C . ALA A 1 690 ? 19.997 -15.629 -58.246 1.00 36.50 690 ALA A C 1
ATOM 5537 O O . ALA A 1 690 ? 19.613 -14.749 -57.493 1.00 36.50 690 ALA A O 1
ATOM 5538 N N . SER A 1 691 ? 19.527 -16.881 -58.157 1.00 41.12 691 SER A N 1
ATOM 5539 C CA . SER A 1 691 ? 18.400 -17.238 -57.277 1.00 41.12 691 SER A CA 1
ATOM 5540 C C . SER A 1 691 ? 18.724 -17.155 -55.782 1.00 41.12 691 SER A C 1
ATOM 5542 O O . SER A 1 691 ? 17.831 -16.911 -54.986 1.00 41.12 691 SER A O 1
ATOM 5544 N N . VAL A 1 692 ? 19.992 -17.339 -55.393 1.00 47.53 692 VAL A N 1
ATOM 5545 C CA . VAL A 1 692 ? 20.429 -17.225 -53.987 1.00 47.53 692 VAL A CA 1
ATOM 5546 C C . VAL A 1 692 ? 20.507 -15.758 -53.554 1.00 47.53 692 VAL A C 1
ATOM 5548 O O . VAL A 1 692 ? 20.133 -15.436 -52.434 1.00 47.53 692 VAL A O 1
ATOM 5551 N N . ALA A 1 693 ? 20.925 -14.859 -54.451 1.00 49.69 693 ALA A N 1
ATOM 5552 C CA . ALA A 1 693 ? 20.936 -13.423 -54.180 1.00 49.69 693 ALA A CA 1
ATOM 5553 C C . ALA A 1 693 ? 19.509 -12.856 -54.055 1.00 49.69 693 ALA A C 1
ATOM 5555 O O . ALA A 1 693 ? 19.260 -12.042 -53.169 1.00 49.69 693 ALA A O 1
ATOM 5556 N N . ASP A 1 694 ? 18.575 -13.336 -54.885 1.00 47.94 694 ASP A N 1
ATOM 5557 C CA . ASP A 1 694 ? 17.166 -12.928 -54.841 1.00 47.94 694 ASP A CA 1
ATOM 5558 C C . ASP A 1 694 ? 16.464 -13.412 -53.547 1.00 47.94 694 ASP A C 1
ATOM 5560 O O . ASP A 1 694 ? 15.745 -12.640 -52.913 1.00 47.94 694 ASP A O 1
ATOM 5564 N N . GLU A 1 695 ? 16.721 -14.649 -53.091 1.00 53.62 695 GLU A N 1
ATOM 5565 C CA . GLU A 1 695 ? 16.193 -15.177 -51.814 1.00 53.62 695 GLU A CA 1
ATOM 5566 C C . GLU A 1 695 ? 16.784 -14.457 -50.581 1.00 53.62 695 GLU A C 1
ATOM 5568 O O . GLU A 1 695 ? 16.079 -14.199 -49.598 1.00 53.62 695 GLU A O 1
ATOM 5573 N N . GLU A 1 696 ? 18.072 -14.097 -50.620 1.00 59.34 696 GLU A N 1
ATOM 5574 C CA . GLU A 1 696 ? 18.738 -13.336 -49.554 1.00 59.34 696 GLU A CA 1
ATOM 5575 C C . GLU A 1 696 ? 18.224 -11.888 -49.466 1.00 59.34 696 GLU A C 1
ATOM 5577 O O . GLU A 1 696 ? 18.046 -11.361 -48.362 1.00 59.34 696 GLU A O 1
ATOM 5582 N N . GLU A 1 697 ? 17.928 -11.248 -50.600 1.00 63.44 697 GLU A N 1
ATOM 5583 C CA . GLU A 1 697 ? 17.387 -9.885 -50.651 1.00 63.44 697 GLU A CA 1
ATOM 5584 C C . GLU A 1 697 ? 15.910 -9.831 -50.205 1.00 63.44 697 GLU A C 1
ATOM 5586 O O . GLU A 1 697 ? 15.517 -8.926 -49.457 1.00 63.44 697 GLU A O 1
ATOM 5591 N N . GLU A 1 698 ? 15.110 -10.848 -50.551 1.00 64.94 698 GLU A N 1
ATOM 5592 C CA . GLU A 1 698 ? 13.718 -11.001 -50.098 1.00 64.94 698 GLU A CA 1
ATOM 5593 C C . GLU A 1 698 ? 13.635 -11.271 -48.578 1.00 64.94 698 GLU A C 1
ATOM 5595 O O . GLU A 1 698 ? 12.800 -10.690 -47.871 1.00 64.94 698 GLU A O 1
ATOM 5600 N N . GLY A 1 699 ? 14.574 -12.056 -48.033 1.00 70.12 699 GLY A N 1
ATOM 5601 C CA . GLY A 1 699 ? 14.717 -12.285 -46.591 1.00 70.12 699 GLY A CA 1
ATOM 5602 C C . GLY A 1 699 ? 15.054 -11.016 -45.792 1.00 70.12 699 GLY A C 1
ATOM 5603 O O . GLY A 1 699 ? 14.456 -10.764 -44.739 1.00 70.12 699 GLY A O 1
ATOM 5604 N N . ILE A 1 700 ? 15.957 -10.166 -46.301 1.00 77.88 700 ILE A N 1
ATOM 5605 C CA . ILE A 1 700 ? 16.289 -8.866 -45.684 1.00 77.88 700 ILE A CA 1
ATOM 5606 C C . ILE A 1 700 ? 15.086 -7.927 -45.716 1.00 77.88 700 ILE A C 1
ATOM 5608 O O . ILE A 1 700 ? 14.813 -7.252 -44.719 1.00 77.88 700 ILE A O 1
ATOM 5612 N N . ALA A 1 701 ? 14.361 -7.873 -46.837 1.00 80.56 701 ALA A N 1
ATOM 5613 C CA . ALA A 1 701 ? 13.181 -7.026 -46.980 1.00 80.56 701 ALA A CA 1
ATOM 5614 C C . ALA A 1 701 ? 12.105 -7.378 -45.938 1.00 80.56 701 ALA A C 1
ATOM 5616 O O . ALA A 1 701 ? 11.550 -6.481 -45.296 1.00 80.56 701 ALA A O 1
ATOM 5617 N N . GLY A 1 702 ? 11.885 -8.673 -45.683 1.00 84.50 702 GLY A N 1
ATOM 5618 C CA . GLY A 1 702 ? 10.981 -9.144 -44.630 1.00 84.50 702 GLY A CA 1
ATOM 5619 C C . GLY A 1 702 ? 11.417 -8.734 -43.217 1.00 84.50 702 GLY A C 1
ATOM 5620 O O . GLY A 1 702 ? 10.590 -8.306 -42.406 1.00 84.50 702 GLY A O 1
ATOM 5621 N N . ILE A 1 703 ? 12.717 -8.809 -42.906 1.00 83.94 703 ILE A N 1
ATOM 5622 C CA . ILE A 1 703 ? 13.254 -8.386 -41.601 1.00 83.94 703 ILE A CA 1
ATOM 5623 C C . ILE A 1 703 ? 13.159 -6.861 -41.439 1.00 83.94 703 ILE A C 1
ATOM 5625 O O . ILE A 1 703 ? 12.693 -6.393 -40.398 1.00 83.94 703 ILE A O 1
ATOM 5629 N N . ARG A 1 704 ? 13.530 -6.083 -42.466 1.00 84.88 704 ARG A N 1
ATOM 5630 C CA . ARG A 1 704 ? 13.403 -4.613 -42.478 1.00 84.88 704 ARG A CA 1
ATOM 5631 C C . ARG A 1 704 ? 11.966 -4.180 -42.218 1.00 84.88 704 ARG A C 1
ATOM 5633 O O . ARG A 1 704 ? 11.733 -3.354 -41.338 1.00 84.88 704 ARG A O 1
ATOM 5640 N N . TYR A 1 705 ? 11.010 -4.796 -42.916 1.00 86.75 705 TYR A N 1
ATOM 5641 C CA . TYR A 1 705 ? 9.588 -4.524 -42.729 1.00 86.75 705 TYR A CA 1
ATOM 5642 C C . TYR A 1 705 ? 9.146 -4.776 -41.283 1.00 86.75 705 TYR A C 1
ATOM 5644 O O . TYR A 1 705 ? 8.477 -3.935 -40.686 1.00 86.75 705 TYR A O 1
ATOM 5652 N N . ARG A 1 706 ? 9.564 -5.893 -40.674 1.00 88.12 706 ARG A N 1
ATOM 5653 C CA . ARG A 1 706 ? 9.229 -6.215 -39.275 1.00 88.12 706 ARG A CA 1
ATOM 5654 C C . ARG A 1 706 ? 9.825 -5.224 -38.275 1.00 88.12 706 ARG A C 1
ATOM 5656 O O . ARG A 1 706 ? 9.144 -4.867 -37.312 1.00 88.12 706 ARG A O 1
ATOM 5663 N N . VAL A 1 707 ? 11.072 -4.794 -38.483 1.00 87.00 707 VAL A N 1
ATOM 5664 C CA . VAL A 1 707 ? 11.751 -3.812 -37.619 1.00 87.00 707 VAL A CA 1
ATOM 5665 C C . VAL A 1 707 ? 11.056 -2.452 -37.704 1.00 87.00 707 VAL A C 1
ATOM 5667 O O . VAL A 1 707 ? 10.743 -1.882 -36.661 1.00 87.00 707 VAL A O 1
ATOM 5670 N N . GLN A 1 708 ? 10.762 -1.971 -38.916 1.00 87.12 708 GLN A N 1
ATOM 5671 C CA . GLN A 1 708 ? 10.069 -0.695 -39.129 1.00 87.12 708 GLN A CA 1
ATOM 5672 C C . GLN A 1 708 ? 8.637 -0.733 -38.592 1.00 87.12 708 GLN A C 1
ATOM 5674 O O . GLN A 1 708 ? 8.286 0.095 -37.762 1.00 87.12 708 GLN A O 1
ATOM 5679 N N . THR A 1 709 ? 7.858 -1.762 -38.938 1.00 90.19 709 THR A N 1
ATOM 5680 C CA . THR A 1 709 ? 6.471 -1.911 -38.458 1.00 90.19 709 THR A CA 1
ATOM 5681 C C . THR A 1 709 ? 6.400 -1.932 -36.931 1.00 90.19 709 THR A C 1
ATOM 5683 O O . THR A 1 709 ? 5.544 -1.277 -36.347 1.00 90.19 709 THR A O 1
ATOM 5686 N N . SER A 1 710 ? 7.315 -2.648 -36.263 1.00 89.38 710 SER A N 1
ATOM 5687 C CA . SER A 1 710 ? 7.325 -2.705 -34.793 1.00 89.38 710 SER A CA 1
ATOM 5688 C C . SER A 1 710 ? 7.753 -1.374 -34.158 1.00 89.38 710 SER A C 1
ATOM 5690 O O . SER A 1 710 ? 7.289 -1.044 -33.069 1.00 89.38 710 SER A O 1
ATOM 5692 N N . ALA A 1 711 ? 8.644 -0.617 -34.807 1.00 89.12 711 ALA A N 1
ATOM 5693 C CA . ALA A 1 711 ? 9.053 0.707 -34.343 1.00 89.12 711 ALA A CA 1
ATOM 5694 C C . ALA A 1 711 ? 7.921 1.737 -34.505 1.00 89.12 711 ALA A C 1
ATOM 5696 O O . ALA A 1 711 ? 7.642 2.487 -33.570 1.00 89.12 711 ALA A O 1
ATOM 5697 N N . ASP A 1 712 ? 7.224 1.715 -35.642 1.00 88.69 712 ASP A N 1
ATOM 5698 C CA . ASP A 1 712 ? 6.086 2.594 -35.915 1.00 88.69 712 ASP A CA 1
ATOM 5699 C C . ASP A 1 712 ? 4.903 2.277 -34.986 1.00 88.69 712 ASP A C 1
ATOM 5701 O O . ASP A 1 712 ? 4.353 3.180 -34.353 1.00 88.69 712 ASP A O 1
ATOM 5705 N N . GLU A 1 713 ? 4.563 0.990 -34.814 1.00 91.38 713 GLU A N 1
ATOM 5706 C CA . GLU A 1 713 ? 3.517 0.555 -33.877 1.00 91.38 713 GLU A CA 1
ATOM 5707 C C . GLU A 1 713 ? 3.843 0.994 -32.442 1.00 91.38 713 GLU A C 1
ATOM 5709 O O . GLU A 1 713 ? 2.970 1.480 -31.718 1.00 91.38 713 GLU A O 1
ATOM 5714 N N . PHE A 1 714 ? 5.109 0.877 -32.026 1.00 92.31 714 PHE A N 1
ATOM 5715 C CA . PHE A 1 714 ? 5.548 1.363 -30.721 1.00 92.31 714 PHE A CA 1
ATOM 5716 C C . PHE A 1 714 ? 5.335 2.874 -30.577 1.00 92.31 714 PHE A C 1
ATOM 5718 O O . PHE A 1 714 ? 4.759 3.308 -29.579 1.00 92.31 714 PHE A O 1
ATOM 5725 N N . HIS A 1 715 ? 5.753 3.668 -31.563 1.00 89.50 715 HIS A N 1
ATOM 5726 C CA . HIS A 1 715 ? 5.656 5.125 -31.507 1.00 89.50 715 HIS A CA 1
ATOM 5727 C C . HIS A 1 715 ? 4.198 5.616 -31.451 1.00 89.50 715 HIS A C 1
ATOM 5729 O O . HIS A 1 715 ? 3.863 6.528 -30.681 1.00 89.50 715 HIS A O 1
ATOM 5735 N N . GLU A 1 716 ? 3.300 4.991 -32.219 1.00 89.50 716 GLU A N 1
ATOM 5736 C CA . GLU A 1 716 ? 1.867 5.297 -32.186 1.00 89.50 716 GLU A CA 1
ATOM 5737 C C . GLU A 1 716 ? 1.238 4.950 -30.831 1.00 89.50 716 GLU A C 1
ATOM 5739 O O . GLU A 1 716 ? 0.511 5.766 -30.247 1.00 89.50 716 GLU A O 1
ATOM 5744 N N . LEU A 1 717 ? 1.543 3.763 -30.294 1.00 89.75 717 LEU A N 1
ATOM 5745 C CA . LEU A 1 717 ? 1.042 3.322 -28.993 1.00 89.75 717 LEU A CA 1
ATOM 5746 C C . LEU A 1 717 ? 1.593 4.177 -27.848 1.00 89.75 717 LEU A C 1
ATOM 5748 O O . LEU A 1 717 ? 0.827 4.575 -26.969 1.00 89.75 717 LEU A O 1
ATOM 5752 N N . ALA A 1 718 ? 2.886 4.508 -27.863 1.00 88.75 718 ALA A N 1
ATOM 5753 C CA . ALA A 1 718 ? 3.509 5.384 -26.873 1.00 88.75 718 ALA A CA 1
ATOM 5754 C C . ALA A 1 718 ? 2.867 6.778 -26.898 1.00 88.75 718 ALA A C 1
ATOM 5756 O O . ALA A 1 718 ? 2.480 7.306 -25.853 1.00 88.75 718 ALA A O 1
ATOM 5757 N N . SER A 1 719 ? 2.640 7.332 -28.093 1.00 88.56 719 SER A N 1
ATOM 5758 C CA . SER A 1 719 ? 1.927 8.601 -28.261 1.00 88.56 719 SER A CA 1
ATOM 5759 C C . SER A 1 719 ? 0.500 8.544 -27.716 1.00 88.56 719 SER A C 1
ATOM 5761 O O . SER A 1 719 ? 0.041 9.487 -27.066 1.00 88.56 719 SER A O 1
ATOM 5763 N N . TYR A 1 720 ? -0.226 7.447 -27.946 1.00 87.94 720 TYR A N 1
ATOM 5764 C CA . TYR A 1 720 ? -1.558 7.253 -27.373 1.00 87.94 720 TYR A CA 1
ATOM 5765 C C . TYR A 1 720 ? -1.520 7.225 -25.839 1.00 87.94 720 TYR A C 1
ATOM 5767 O O . TYR A 1 720 ? -2.269 7.965 -25.200 1.00 87.94 720 TYR A O 1
ATOM 5775 N N . VAL A 1 721 ? -0.620 6.426 -25.256 1.00 87.94 721 VAL A N 1
ATOM 5776 C CA . VAL A 1 721 ? -0.468 6.275 -23.802 1.00 87.94 721 VAL A CA 1
ATOM 5777 C C . VAL A 1 721 ? -0.125 7.614 -23.148 1.00 87.94 721 VAL A C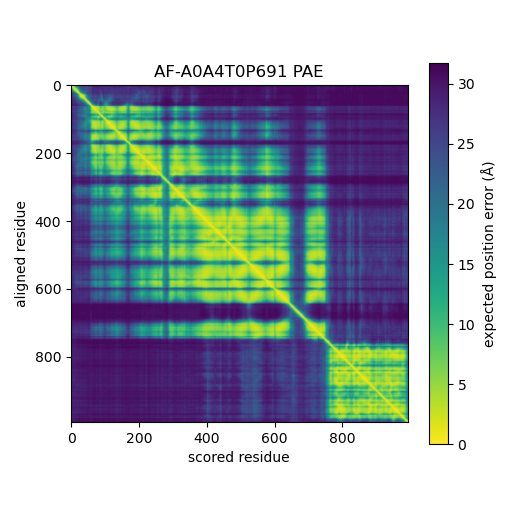 1
ATOM 5779 O O . VAL A 1 721 ? -0.802 8.012 -22.204 1.00 87.94 721 VAL A O 1
ATOM 5782 N N . VAL A 1 722 ? 0.848 8.365 -23.674 1.00 87.94 722 VAL A N 1
ATOM 5783 C CA . VAL A 1 722 ? 1.231 9.679 -23.121 1.00 87.94 722 VAL A CA 1
ATOM 5784 C C . VAL A 1 722 ? 0.058 10.665 -23.156 1.00 87.94 722 VAL A C 1
ATOM 5786 O O . VAL A 1 722 ? -0.195 11.352 -22.166 1.00 87.94 722 VAL A O 1
ATOM 5789 N N . ASN A 1 723 ? -0.712 10.707 -24.248 1.00 85.19 723 ASN A N 1
ATOM 5790 C CA . ASN A 1 723 ? -1.893 11.574 -24.339 1.00 85.19 723 ASN A CA 1
ATOM 5791 C C . ASN A 1 723 ? -3.005 11.153 -23.362 1.00 85.19 723 ASN A C 1
ATOM 5793 O O . ASN A 1 723 ? -3.640 12.007 -22.742 1.00 85.19 723 ASN A O 1
ATOM 5797 N N . ALA A 1 724 ? -3.232 9.849 -23.196 1.00 84.06 724 ALA A N 1
ATOM 5798 C CA . ALA A 1 724 ? -4.204 9.335 -22.237 1.00 84.06 724 ALA A CA 1
ATOM 5799 C C . ALA A 1 724 ? -3.804 9.683 -20.791 1.00 84.06 724 ALA A C 1
ATOM 5801 O O . ALA A 1 724 ? -4.636 10.190 -20.034 1.00 84.06 724 ALA A O 1
ATOM 5802 N N . LEU A 1 725 ? -2.522 9.522 -20.440 1.00 84.75 725 LEU A N 1
ATOM 5803 C CA . LEU A 1 725 ? -1.975 9.852 -19.120 1.00 84.75 725 LEU A CA 1
ATOM 5804 C C . LEU A 1 725 ? -2.100 11.348 -18.777 1.00 84.75 725 LEU A C 1
ATOM 5806 O O . LEU A 1 725 ? -2.372 11.691 -17.629 1.00 84.75 725 LEU A O 1
ATOM 5810 N N . GLN A 1 726 ? -1.983 12.255 -19.755 1.00 83.88 726 GLN A N 1
ATOM 5811 C CA . GLN A 1 726 ? -2.181 13.699 -19.527 1.00 83.88 726 GLN A CA 1
ATOM 5812 C C . GLN A 1 726 ? -3.604 14.049 -19.066 1.00 83.88 726 GLN A C 1
ATOM 5814 O O . GLN A 1 726 ? -3.792 15.035 -18.346 1.00 83.88 726 GLN A O 1
ATOM 5819 N N . SER A 1 727 ? -4.593 13.249 -19.476 1.00 82.56 727 SER A N 1
ATOM 5820 C CA . SER A 1 727 ? -6.011 13.419 -19.133 1.00 82.56 727 SER A CA 1
ATOM 5821 C C . SER A 1 727 ? -6.437 12.692 -17.849 1.00 82.56 727 SER A C 1
ATOM 5823 O O . SER A 1 727 ? -7.611 12.746 -17.473 1.00 82.56 727 SER A O 1
ATOM 5825 N N . HIS A 1 728 ? -5.504 12.004 -17.183 1.00 81.12 728 HIS A N 1
ATOM 5826 C CA . HIS A 1 728 ? -5.779 11.200 -15.996 1.00 81.12 728 HIS A CA 1
ATOM 5827 C C . HIS A 1 728 ? -6.162 12.080 -14.784 1.00 81.12 728 HIS A C 1
ATOM 5829 O O . HIS A 1 728 ? -5.619 13.176 -14.640 1.00 81.12 728 HIS A O 1
ATOM 5835 N N . PRO A 1 729 ? -7.088 11.650 -13.898 1.00 81.00 729 PRO A N 1
ATOM 5836 C CA . PRO A 1 729 ? -7.500 12.447 -12.737 1.00 81.00 729 PRO A CA 1
ATOM 5837 C C . PRO A 1 729 ? -6.404 12.618 -11.674 1.00 81.00 729 PRO A C 1
ATOM 5839 O O . PRO A 1 729 ? -6.382 13.642 -10.996 1.00 81.00 729 PRO A O 1
ATOM 5842 N N . ASP A 1 730 ? -5.526 11.627 -11.514 1.00 81.75 730 ASP A N 1
ATOM 5843 C CA . ASP A 1 730 ? -4.457 11.641 -10.507 1.00 81.75 730 ASP A CA 1
ATOM 5844 C C . ASP A 1 730 ? -3.236 12.450 -10.982 1.00 81.75 730 ASP A C 1
ATOM 5846 O O . ASP A 1 730 ? -2.767 12.272 -12.110 1.00 81.75 730 ASP A O 1
ATOM 5850 N N . LEU A 1 731 ? -2.727 13.340 -10.128 1.00 83.44 731 LEU A N 1
ATOM 5851 C CA . LEU A 1 731 ? -1.678 14.305 -10.472 1.00 83.44 731 LEU A CA 1
ATOM 5852 C C . LEU A 1 731 ? -0.320 13.625 -10.683 1.00 83.44 731 LEU A C 1
ATOM 5854 O O . LEU A 1 731 ? 0.394 13.976 -11.622 1.00 83.44 731 LEU A O 1
ATOM 5858 N N . ASP A 1 732 ? -0.013 12.601 -9.890 1.00 81.12 732 ASP A N 1
ATOM 5859 C CA . ASP A 1 732 ? 1.253 11.863 -9.989 1.00 81.12 732 ASP A CA 1
ATOM 5860 C C . ASP A 1 732 ? 1.339 11.084 -11.312 1.00 81.12 732 ASP A C 1
ATOM 5862 O O . ASP A 1 732 ? 2.390 10.999 -11.946 1.00 81.12 732 ASP A O 1
ATOM 5866 N N . VAL A 1 733 ? 0.204 10.567 -11.791 1.00 83.69 733 VAL A N 1
ATOM 5867 C CA . VAL A 1 733 ? 0.103 9.889 -13.094 1.00 83.69 733 VAL A CA 1
ATOM 5868 C C . VAL A 1 733 ? 0.230 10.890 -14.250 1.00 83.69 733 VAL A C 1
ATOM 5870 O O . VAL A 1 733 ? 0.830 10.592 -15.284 1.00 83.69 733 VAL A O 1
ATOM 5873 N N . ARG A 1 734 ? -0.269 12.120 -14.083 1.00 85.69 734 ARG A N 1
ATOM 5874 C CA . ARG A 1 734 ? -0.036 13.193 -15.064 1.00 85.69 734 ARG A CA 1
ATOM 5875 C C . ARG A 1 734 ? 1.433 13.608 -15.106 1.00 85.69 734 ARG A C 1
ATOM 5877 O O . ARG A 1 734 ? 1.936 13.916 -16.184 1.00 85.69 734 ARG A O 1
ATOM 5884 N N . PHE A 1 735 ? 2.125 13.593 -13.968 1.00 84.19 735 PHE A N 1
ATOM 5885 C CA . PHE A 1 735 ? 3.561 13.857 -13.911 1.00 84.19 735 PHE A CA 1
ATOM 5886 C C . PHE A 1 735 ? 4.365 12.796 -14.676 1.00 84.19 735 PHE A C 1
ATOM 5888 O O . PHE A 1 735 ? 5.268 13.156 -15.432 1.00 84.19 735 PHE A O 1
ATOM 5895 N N . LEU A 1 736 ? 3.974 11.516 -14.606 1.00 85.69 736 LEU A N 1
ATOM 5896 C CA . LEU A 1 736 ? 4.535 10.472 -15.475 1.00 85.69 736 LEU A CA 1
ATOM 5897 C C . LEU A 1 736 ? 4.405 10.841 -16.962 1.00 85.69 736 LEU A C 1
ATOM 5899 O O . LEU A 1 736 ? 5.369 10.704 -17.710 1.00 85.69 736 LEU A O 1
ATOM 5903 N N . ALA A 1 737 ? 3.255 11.365 -17.396 1.00 84.50 737 ALA A N 1
ATOM 5904 C CA . ALA A 1 737 ? 3.070 11.796 -18.784 1.00 84.50 737 ALA A CA 1
ATOM 5905 C C . ALA A 1 737 ? 4.060 12.900 -19.202 1.00 84.50 737 ALA A C 1
ATOM 5907 O O . ALA A 1 737 ? 4.511 12.933 -20.347 1.00 84.50 737 ALA A O 1
ATOM 5908 N N . VAL A 1 738 ? 4.405 13.799 -18.274 1.00 83.69 738 VAL A N 1
ATOM 5909 C CA . VAL A 1 738 ? 5.398 14.860 -18.496 1.00 83.69 738 VAL A CA 1
ATOM 5910 C C . VAL A 1 738 ? 6.811 14.283 -18.587 1.00 83.69 738 VAL A C 1
ATOM 5912 O O . VAL A 1 738 ? 7.557 14.694 -19.471 1.00 83.69 738 VAL A O 1
ATOM 5915 N N . ARG A 1 739 ? 7.167 13.311 -17.735 1.00 83.56 739 ARG A N 1
ATOM 5916 C CA . ARG A 1 739 ? 8.477 12.632 -17.781 1.00 83.56 739 ARG A CA 1
ATOM 5917 C C . ARG A 1 739 ? 8.659 11.833 -19.068 1.00 83.56 739 ARG A C 1
ATOM 5919 O O . ARG A 1 739 ? 9.651 12.009 -19.766 1.00 83.56 739 ARG A O 1
ATOM 5926 N N . LEU A 1 740 ? 7.656 11.032 -19.436 1.00 84.69 740 LEU A N 1
ATOM 5927 C CA . LEU A 1 740 ? 7.662 10.277 -20.692 1.00 84.69 740 LEU A CA 1
ATOM 5928 C C . LEU A 1 740 ? 7.717 11.210 -21.912 1.00 84.69 740 LEU A C 1
ATOM 5930 O O . LEU A 1 740 ? 8.354 10.888 -22.908 1.00 84.69 740 LEU A O 1
ATOM 5934 N N . GLY A 1 741 ? 7.065 12.373 -21.835 1.00 76.00 741 GLY A N 1
ATOM 5935 C CA . GLY A 1 741 ? 7.018 13.392 -22.882 1.00 76.00 741 GLY A CA 1
ATOM 5936 C C . GLY A 1 741 ? 8.040 14.521 -22.740 1.00 76.00 741 GLY A C 1
ATOM 5937 O O . GLY A 1 741 ? 7.767 15.618 -23.243 1.00 76.00 741 GLY A O 1
ATOM 5938 N N . PHE A 1 742 ? 9.177 14.305 -22.067 1.00 65.75 742 PHE A N 1
ATOM 5939 C CA . PHE A 1 742 ? 10.226 15.322 -21.949 1.00 65.75 742 PHE A CA 1
ATOM 5940 C C . PHE A 1 742 ? 10.634 15.814 -23.357 1.00 65.75 742 PHE A C 1
ATOM 5942 O O . PHE A 1 742 ? 10.807 15.019 -24.277 1.00 65.75 742 PHE A O 1
ATOM 5949 N N . ASN A 1 743 ? 10.694 17.136 -23.564 1.00 63.25 743 ASN A N 1
ATOM 5950 C CA . ASN A 1 743 ? 10.851 1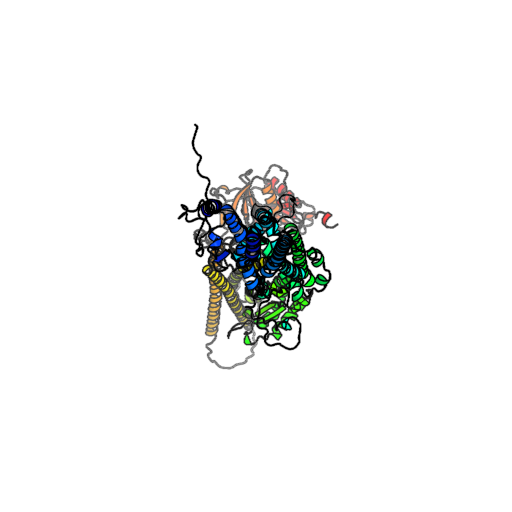7.811 -24.872 1.00 63.25 743 ASN A CA 1
ATOM 5951 C C . ASN A 1 743 ? 9.680 17.707 -25.873 1.00 63.25 743 ASN A C 1
ATOM 5953 O O . ASN A 1 743 ? 9.847 18.045 -27.043 1.00 63.25 743 ASN A O 1
ATOM 5957 N N . GLN A 1 744 ? 8.479 17.305 -25.443 1.00 67.75 744 GLN A N 1
ATOM 5958 C CA . GLN A 1 744 ? 7.282 17.206 -26.300 1.00 67.75 744 GLN A CA 1
ATOM 5959 C C . GLN A 1 744 ? 7.423 16.225 -27.480 1.00 67.75 744 GLN A C 1
ATOM 5961 O O . GLN A 1 744 ? 6.711 16.357 -28.475 1.00 67.75 744 GLN A O 1
ATOM 5966 N N . PHE A 1 745 ? 8.297 15.222 -27.361 1.00 77.44 745 PHE A N 1
ATOM 5967 C CA . PHE A 1 745 ? 8.582 14.252 -28.424 1.00 77.44 745 PHE A CA 1
ATOM 5968 C C . PHE A 1 745 ? 7.324 13.515 -28.932 1.00 77.44 745 PHE A C 1
ATOM 5970 O O . PHE A 1 745 ? 7.126 13.391 -30.135 1.00 77.44 745 PHE A O 1
ATOM 5977 N N . TYR A 1 746 ? 6.420 13.123 -28.026 1.00 77.88 746 TYR A N 1
ATOM 5978 C CA . TYR A 1 746 ? 5.177 12.395 -28.339 1.00 77.88 746 TYR A CA 1
ATOM 5979 C C . TYR A 1 746 ? 3.960 13.297 -28.633 1.00 77.88 746 TYR A C 1
ATOM 5981 O O . TYR A 1 746 ? 2.808 12.847 -28.606 1.00 77.88 746 TYR A O 1
ATOM 5989 N N . ARG A 1 747 ? 4.160 14.602 -28.864 1.00 64.62 747 ARG A N 1
ATOM 5990 C CA . ARG A 1 747 ? 3.044 15.521 -29.128 1.00 64.62 747 ARG A CA 1
ATOM 5991 C C . ARG A 1 747 ? 2.494 15.277 -30.533 1.00 64.62 747 ARG A C 1
ATOM 5993 O O . ARG A 1 747 ? 3.238 15.303 -31.511 1.00 64.62 747 ARG A O 1
ATOM 6000 N N . LYS A 1 748 ? 1.167 15.127 -30.659 1.00 56.41 748 LYS A N 1
ATOM 6001 C CA . LYS A 1 748 ? 0.516 15.170 -31.979 1.00 56.41 748 LYS A CA 1
ATOM 6002 C C . LYS A 1 748 ? 0.894 16.489 -32.666 1.00 56.41 748 LYS A C 1
ATOM 6004 O O . LYS A 1 748 ? 0.819 17.531 -32.011 1.00 56.41 748 LYS A O 1
ATOM 6009 N N . PRO A 1 749 ? 1.278 16.481 -33.953 1.00 46.59 749 PRO A N 1
ATOM 6010 C CA . PRO A 1 749 ? 1.694 17.681 -34.664 1.00 46.59 749 PRO A CA 1
ATOM 6011 C C . PRO A 1 749 ? 0.490 18.594 -34.926 1.00 46.59 749 PRO A C 1
ATOM 6013 O O . PRO A 1 749 ? -0.048 18.655 -36.029 1.00 46.59 749 PRO A O 1
ATOM 6016 N N . THR A 1 750 ? 0.049 19.345 -33.921 1.00 43.09 750 THR A N 1
ATOM 6017 C CA . THR A 1 750 ? -0.790 20.521 -34.138 1.00 43.09 750 THR A CA 1
ATOM 6018 C C . THR A 1 750 ? 0.133 21.635 -34.624 1.00 43.09 750 THR A C 1
ATOM 6020 O O . THR A 1 750 ? 0.796 22.296 -33.830 1.00 43.09 750 THR A O 1
ATOM 6023 N N . ASN A 1 751 ? 0.169 21.799 -35.952 1.00 34.97 751 ASN A N 1
ATOM 6024 C CA . ASN A 1 751 ? 0.986 22.706 -36.778 1.00 34.97 751 ASN A CA 1
ATOM 6025 C C . ASN A 1 751 ? 2.202 22.059 -37.462 1.00 34.97 751 ASN A C 1
ATOM 6027 O O . ASN A 1 751 ? 3.361 22.268 -37.107 1.00 34.97 751 ASN A O 1
ATOM 6031 N N . LEU A 1 752 ? 1.907 21.401 -38.584 1.00 39.09 752 LEU A N 1
ATOM 6032 C CA . LEU A 1 752 ? 2.812 20.968 -39.658 1.00 39.09 752 LEU A CA 1
ATOM 6033 C C . LEU A 1 752 ? 3.669 22.084 -40.312 1.00 39.09 752 LEU A C 1
ATOM 6035 O O . LEU A 1 752 ? 4.267 21.852 -41.355 1.00 39.09 752 LEU A O 1
ATOM 6039 N N . LYS A 1 753 ? 3.781 23.286 -39.730 1.00 34.12 753 LYS A N 1
ATOM 6040 C CA . LYS A 1 753 ? 4.639 24.360 -40.267 1.00 34.12 753 LYS A CA 1
ATOM 6041 C C . LYS A 1 753 ? 6.078 24.341 -39.746 1.00 34.12 753 LYS A C 1
ATOM 6043 O O . LYS A 1 753 ? 6.935 24.940 -40.382 1.00 34.12 753 LYS A O 1
ATOM 6048 N N . LEU A 1 754 ? 6.374 23.629 -38.655 1.00 37.81 754 LEU A N 1
ATOM 6049 C CA . LEU A 1 754 ? 7.734 23.596 -38.090 1.00 37.81 754 LEU A CA 1
ATOM 6050 C C . LEU A 1 754 ? 8.615 22.447 -38.610 1.00 37.81 754 LEU A C 1
ATOM 6052 O O . LEU A 1 754 ? 9.833 22.560 -38.545 1.00 37.81 754 LEU A O 1
ATOM 6056 N N . ARG A 1 755 ? 8.048 21.386 -39.211 1.00 30.19 755 ARG A N 1
ATOM 6057 C CA . ARG A 1 755 ? 8.850 20.319 -39.858 1.00 30.19 755 ARG A CA 1
ATOM 6058 C C . ARG A 1 755 ? 9.335 20.670 -41.271 1.00 30.19 755 ARG A C 1
ATOM 6060 O O . ARG A 1 755 ? 10.209 19.982 -41.779 1.00 30.19 755 ARG A O 1
ATOM 6067 N N . VAL A 1 756 ? 8.822 21.737 -41.891 1.00 34.62 756 VAL A N 1
ATOM 6068 C CA . VAL A 1 756 ? 9.168 22.110 -43.280 1.00 34.62 756 VAL A CA 1
ATOM 6069 C C . VAL A 1 756 ? 10.423 22.996 -43.369 1.00 34.62 756 VAL A C 1
ATOM 6071 O O . VAL A 1 756 ? 11.042 23.060 -44.421 1.00 34.62 756 VAL A O 1
ATOM 6074 N N . LEU A 1 757 ? 10.875 23.615 -42.271 1.00 35.72 757 LEU A N 1
ATOM 6075 C CA . LEU A 1 757 ? 12.092 24.447 -42.280 1.00 35.72 757 LEU A CA 1
ATOM 6076 C C . LEU A 1 757 ? 13.385 23.692 -41.923 1.00 35.72 757 LEU A C 1
ATOM 6078 O O . LEU A 1 757 ? 14.463 24.246 -42.090 1.00 35.72 757 LEU A O 1
ATOM 6082 N N . ALA A 1 758 ? 13.298 22.431 -41.485 1.00 38.06 758 ALA A N 1
ATOM 6083 C CA . ALA A 1 758 ? 14.468 21.590 -41.196 1.00 38.06 758 ALA A CA 1
ATOM 6084 C C . ALA A 1 758 ? 14.923 20.725 -42.392 1.00 38.06 758 ALA A C 1
ATOM 6086 O O . ALA A 1 758 ? 15.912 20.011 -42.287 1.00 38.06 758 ALA A O 1
ATOM 6087 N N . TYR A 1 759 ? 14.208 20.786 -43.522 1.00 37.91 759 TYR A N 1
ATOM 6088 C CA . TYR A 1 759 ? 14.503 20.035 -44.752 1.00 37.91 759 TYR A CA 1
ATOM 6089 C C . TYR A 1 759 ? 14.725 20.964 -45.958 1.00 37.91 759 TYR A C 1
ATOM 6091 O O . TYR A 1 759 ? 14.347 20.651 -47.086 1.00 37.91 759 TYR A O 1
ATOM 6099 N N . LEU A 1 760 ? 15.339 22.126 -45.729 1.00 38.91 760 LEU A N 1
ATOM 6100 C CA . LEU A 1 760 ? 15.890 22.947 -46.805 1.00 38.91 760 LEU A CA 1
ATOM 6101 C C . LEU A 1 760 ? 17.411 22.762 -46.828 1.00 38.91 760 LEU A C 1
ATOM 6103 O O . LEU A 1 760 ? 18.133 23.386 -46.062 1.00 38.91 760 LEU A O 1
ATOM 6107 N N . ASP A 1 761 ? 17.834 21.855 -47.709 1.00 39.12 761 ASP A N 1
ATOM 6108 C CA . ASP A 1 761 ? 19.191 21.652 -48.235 1.00 39.12 761 ASP A CA 1
ATOM 6109 C C . ASP A 1 761 ? 20.322 21.541 -47.188 1.00 39.12 761 ASP A C 1
ATOM 6111 O O . ASP A 1 761 ? 21.158 22.427 -47.020 1.00 39.12 761 ASP A O 1
ATOM 6115 N N . SER A 1 762 ? 20.368 20.393 -46.505 1.00 43.78 762 SER A N 1
ATOM 6116 C CA . SER A 1 762 ? 21.302 20.023 -45.425 1.00 43.78 762 SER A CA 1
ATOM 6117 C C . SER A 1 762 ? 22.785 19.932 -45.829 1.00 43.78 762 SER A C 1
ATOM 6119 O O . SER A 1 762 ? 23.615 19.462 -45.062 1.00 43.78 762 SER A O 1
ATOM 6121 N N . SER A 1 763 ? 23.151 20.363 -47.036 1.00 43.03 763 SER A N 1
ATOM 6122 C CA . SER A 1 763 ? 24.495 20.176 -47.591 1.00 43.03 763 SER A CA 1
ATOM 6123 C C . SER A 1 763 ? 25.377 21.434 -47.570 1.00 43.03 763 SER A C 1
ATOM 6125 O O . SER A 1 763 ? 26.518 21.381 -48.031 1.00 43.03 763 SER A O 1
ATOM 6127 N N . ARG A 1 764 ? 24.890 22.568 -47.037 1.00 53.19 764 ARG A N 1
ATOM 6128 C CA . ARG A 1 764 ? 25.628 23.847 -47.003 1.00 53.19 764 ARG A CA 1
ATOM 6129 C C . ARG A 1 764 ? 25.613 24.496 -45.622 1.00 53.19 764 ARG A C 1
ATOM 6131 O O . ARG A 1 764 ? 24.613 24.441 -44.916 1.00 53.19 764 ARG A O 1
ATOM 6138 N N . MET A 1 765 ? 26.708 25.167 -45.261 1.00 59.16 765 MET A N 1
ATOM 6139 C CA . MET A 1 765 ? 26.764 26.045 -44.088 1.00 59.16 765 MET A CA 1
ATOM 6140 C C . MET A 1 765 ? 25.735 27.178 -44.234 1.00 59.16 765 MET A C 1
ATOM 6142 O O . MET A 1 765 ? 25.908 28.076 -45.056 1.00 59.16 765 MET A O 1
ATOM 6146 N N . THR A 1 766 ? 24.657 27.140 -43.449 1.00 59.09 766 THR A N 1
ATOM 6147 C CA . THR A 1 766 ? 23.612 28.175 -43.472 1.00 59.09 766 THR A CA 1
ATOM 6148 C C . THR A 1 766 ? 23.794 29.137 -42.303 1.00 59.09 766 THR A C 1
ATOM 6150 O O . THR A 1 766 ? 23.813 28.713 -41.143 1.00 59.09 766 THR A O 1
ATOM 6153 N N . PHE A 1 767 ? 23.903 30.433 -42.599 1.00 64.38 767 PHE A N 1
ATOM 6154 C CA . PHE A 1 767 ? 23.897 31.491 -41.591 1.00 64.38 767 PHE A CA 1
ATOM 6155 C C . PHE A 1 767 ? 22.453 31.801 -41.179 1.00 64.38 767 PHE A C 1
ATOM 6157 O O . PHE A 1 767 ? 21.647 32.265 -41.984 1.00 64.38 767 PHE A O 1
ATOM 6164 N N . ILE A 1 768 ? 22.110 31.505 -39.926 1.00 62.66 768 ILE A N 1
ATOM 6165 C CA . ILE A 1 768 ? 20.786 31.746 -39.355 1.00 62.66 768 ILE A CA 1
ATOM 6166 C C . ILE A 1 768 ? 20.841 33.065 -38.588 1.00 62.66 768 ILE A C 1
ATOM 6168 O O . ILE A 1 768 ? 21.499 33.177 -37.551 1.00 62.66 768 ILE A O 1
ATOM 6172 N N . LYS A 1 769 ? 20.136 34.072 -39.101 1.00 59.75 769 LYS A N 1
ATOM 6173 C CA . LYS A 1 769 ? 20.064 35.405 -38.493 1.00 59.75 769 LYS A CA 1
ATOM 6174 C C . LYS A 1 769 ? 19.300 35.338 -37.170 1.00 59.75 769 LYS A C 1
ATOM 6176 O O . LYS A 1 769 ? 18.236 34.722 -37.110 1.00 59.75 769 LYS A O 1
ATOM 6181 N N . TYR A 1 770 ? 19.851 35.947 -36.120 1.00 56.62 770 TYR A N 1
ATOM 6182 C CA . TYR A 1 770 ? 19.214 35.966 -34.800 1.00 56.62 770 TYR A CA 1
ATOM 6183 C C . TYR A 1 770 ? 18.257 37.159 -34.644 1.00 56.62 770 TYR A C 1
ATOM 6185 O O . TYR A 1 770 ? 17.200 37.017 -34.033 1.00 56.62 770 TYR A O 1
ATOM 6193 N N . GLU A 1 771 ? 18.568 38.296 -35.279 1.00 51.94 771 GLU A N 1
ATOM 6194 C CA . GLU A 1 771 ? 17.694 39.472 -35.316 1.00 51.94 771 GLU A CA 1
ATOM 6195 C C . GLU A 1 771 ? 16.962 39.644 -36.657 1.00 51.94 771 GLU A C 1
ATOM 6197 O O . GLU A 1 771 ? 17.518 39.427 -37.735 1.00 51.94 771 GLU A O 1
ATOM 6202 N N . ILE A 1 772 ? 15.709 40.111 -36.585 1.00 47.47 772 ILE A N 1
ATOM 6203 C CA . ILE A 1 772 ? 14.794 40.308 -37.727 1.00 47.47 772 ILE A CA 1
ATOM 6204 C C . ILE A 1 772 ? 15.312 41.381 -38.715 1.00 47.47 772 ILE A C 1
ATOM 6206 O O . ILE A 1 772 ? 14.926 41.369 -39.882 1.00 47.47 772 ILE A O 1
ATOM 6210 N N . ASN A 1 773 ? 16.226 42.262 -38.282 1.00 49.56 773 ASN A N 1
ATOM 6211 C CA . ASN A 1 773 ? 16.675 43.438 -39.039 1.00 49.56 773 ASN A CA 1
ATOM 6212 C C . ASN A 1 773 ? 18.150 43.404 -39.489 1.00 49.56 773 ASN A C 1
ATOM 6214 O O . ASN A 1 773 ? 18.622 44.386 -40.056 1.00 49.56 773 ASN A O 1
ATOM 6218 N N . PHE A 1 774 ? 18.889 42.310 -39.270 1.00 62.31 774 PHE A N 1
ATOM 6219 C CA . PHE A 1 774 ? 20.310 42.260 -39.630 1.00 62.31 774 PHE A CA 1
ATOM 6220 C C . PHE A 1 774 ? 20.537 42.032 -41.141 1.00 62.31 774 PHE A C 1
ATOM 6222 O O . PHE A 1 774 ? 20.142 41.001 -41.711 1.00 62.31 774 PHE A O 1
ATOM 6229 N N . ASN A 1 775 ? 21.209 42.984 -41.800 1.00 66.00 775 ASN A N 1
ATOM 6230 C CA . ASN A 1 775 ? 21.589 42.892 -43.211 1.00 66.00 775 ASN A CA 1
ATOM 6231 C C . ASN A 1 775 ? 23.054 42.445 -43.359 1.00 66.00 775 ASN A C 1
ATOM 6233 O O . ASN A 1 775 ? 23.953 43.040 -42.774 1.00 66.00 775 ASN A O 1
ATOM 6237 N N . GLU A 1 776 ? 23.313 41.426 -44.184 1.00 67.00 776 GLU A N 1
ATOM 6238 C CA . GLU A 1 776 ? 24.673 40.899 -44.409 1.00 67.00 776 GLU A CA 1
ATOM 6239 C C . GLU A 1 776 ? 25.597 41.922 -45.085 1.00 67.00 776 GLU A C 1
ATOM 6241 O O . GLU A 1 776 ? 26.816 41.834 -44.963 1.00 67.00 776 GLU A O 1
ATOM 6246 N N . GLU A 1 777 ? 25.033 42.947 -45.730 1.00 68.00 777 GLU A N 1
ATOM 6247 C CA . GLU A 1 777 ? 25.812 44.057 -46.282 1.00 68.00 777 GLU A CA 1
ATOM 6248 C C . GLU A 1 777 ? 26.521 44.906 -45.210 1.00 68.00 777 GLU A C 1
ATOM 6250 O O . GLU A 1 777 ? 27.533 45.535 -45.519 1.00 68.00 777 GLU A O 1
ATOM 6255 N N . GLU A 1 778 ? 26.072 44.885 -43.946 1.00 72.19 778 GLU A N 1
ATOM 6256 C CA . GLU A 1 778 ? 26.735 45.596 -42.836 1.00 72.19 778 GLU A CA 1
ATOM 6257 C C . GLU A 1 778 ? 28.093 44.984 -42.449 1.00 72.19 778 GLU A C 1
ATOM 6259 O O . GLU A 1 778 ? 28.945 45.671 -41.876 1.00 72.19 778 GLU A O 1
ATOM 6264 N N . LEU A 1 779 ? 28.319 43.709 -42.788 1.00 75.31 779 LEU A N 1
ATOM 6265 C CA . LEU A 1 779 ? 29.585 43.005 -42.555 1.00 75.31 779 LEU A CA 1
ATOM 6266 C C . LEU A 1 779 ? 30.650 43.361 -43.594 1.00 75.31 779 LEU A C 1
ATOM 6268 O O . LEU A 1 779 ? 31.831 43.116 -43.366 1.00 75.31 779 LEU A O 1
ATOM 6272 N N . LYS A 1 780 ? 30.272 43.940 -44.735 1.00 80.25 780 LYS A N 1
ATOM 6273 C CA . LYS A 1 780 ? 31.189 44.118 -45.861 1.00 80.25 780 LYS A CA 1
ATOM 6274 C C . LYS A 1 780 ? 32.376 45.016 -45.487 1.00 80.25 780 LYS A C 1
ATOM 6276 O O . LYS A 1 780 ? 32.200 46.159 -45.070 1.00 80.25 780 LYS A O 1
ATOM 6281 N N . GLY A 1 781 ? 33.599 44.509 -45.660 1.00 77.50 781 GLY A N 1
ATOM 6282 C CA . GLY A 1 781 ? 34.834 45.254 -45.369 1.00 77.50 781 GLY A CA 1
ATOM 6283 C C . GLY A 1 781 ? 35.171 45.441 -43.881 1.00 77.50 781 GLY A C 1
ATOM 6284 O O . GLY A 1 781 ? 36.037 46.258 -43.557 1.00 77.50 781 GLY A O 1
ATOM 6285 N N . LYS A 1 782 ? 34.495 44.726 -42.972 1.00 87.62 782 LYS A N 1
ATOM 6286 C CA . LYS A 1 782 ? 34.736 44.771 -41.518 1.00 87.62 782 LYS A CA 1
ATOM 6287 C C . LYS A 1 782 ? 35.776 43.735 -41.065 1.00 87.62 782 LYS A C 1
ATOM 6289 O O . LYS A 1 782 ? 36.265 42.934 -41.867 1.00 87.62 782 LYS A O 1
ATOM 6294 N N . THR A 1 783 ? 36.129 43.766 -39.780 1.00 87.38 783 THR A N 1
ATOM 6295 C CA . THR A 1 783 ? 37.122 42.865 -39.178 1.00 87.38 783 THR A CA 1
ATOM 6296 C C . THR A 1 783 ? 36.450 41.712 -38.435 1.00 87.38 783 THR A C 1
ATOM 6298 O O . THR A 1 783 ? 35.551 41.930 -37.623 1.00 87.38 783 THR A O 1
ATOM 6301 N N . LEU A 1 784 ? 36.915 40.489 -38.690 1.00 89.19 784 LEU A N 1
ATOM 6302 C CA . LEU A 1 784 ? 36.440 39.252 -38.076 1.00 89.19 784 LEU A CA 1
ATOM 6303 C C . LEU A 1 784 ? 37.539 38.633 -37.205 1.00 89.19 784 LEU A C 1
ATOM 6305 O O . LEU A 1 784 ? 38.606 38.297 -37.712 1.00 89.19 784 LEU A O 1
ATOM 6309 N N . VAL A 1 785 ? 37.272 38.435 -35.916 1.00 90.88 785 VAL A N 1
ATOM 6310 C CA . VAL A 1 785 ? 38.143 37.686 -35.000 1.00 90.88 785 VAL A CA 1
ATOM 6311 C C . VAL A 1 785 ? 37.679 36.233 -34.965 1.00 90.88 785 VAL A C 1
ATOM 6313 O O . VAL A 1 785 ? 36.545 35.948 -34.578 1.00 90.88 785 VAL A O 1
ATOM 6316 N N . LEU A 1 786 ? 38.555 35.320 -35.379 1.00 89.94 786 LEU A N 1
ATOM 6317 C CA . LEU A 1 786 ? 38.272 33.897 -35.538 1.00 89.94 786 LEU A CA 1
ATOM 6318 C C . LEU A 1 786 ? 39.166 33.064 -34.601 1.00 89.94 786 LEU A C 1
ATOM 6320 O O . LEU A 1 786 ? 40.366 32.941 -34.864 1.00 89.94 786 LEU A O 1
ATOM 6324 N N . PRO A 1 787 ? 38.625 32.465 -33.527 1.00 91.69 787 PRO A N 1
ATOM 6325 C CA . PRO A 1 787 ? 39.383 31.540 -32.701 1.00 91.69 787 PRO A CA 1
ATOM 6326 C C . PRO A 1 787 ? 39.550 30.190 -33.400 1.00 91.69 787 PRO A C 1
ATOM 6328 O O . PRO A 1 787 ? 38.738 29.772 -34.227 1.00 91.69 787 PRO A O 1
ATOM 6331 N N . THR A 1 788 ? 40.611 29.479 -33.034 1.00 87.44 788 THR A N 1
ATOM 6332 C CA . THR A 1 788 ? 40.794 28.066 -33.365 1.00 87.44 788 THR A CA 1
ATOM 6333 C C . THR A 1 788 ? 40.733 27.237 -32.088 1.00 87.44 788 THR A C 1
ATOM 6335 O O . THR A 1 788 ? 41.282 27.622 -31.059 1.00 87.44 788 THR A O 1
ATOM 6338 N N . ILE A 1 789 ? 40.078 26.076 -32.143 1.00 84.81 789 ILE A N 1
ATOM 6339 C CA . ILE A 1 789 ? 40.175 25.092 -31.059 1.00 84.81 789 ILE A CA 1
ATOM 6340 C C . ILE A 1 789 ? 41.531 24.394 -31.202 1.00 84.81 789 ILE A C 1
ATOM 6342 O O . ILE A 1 789 ? 41.723 23.545 -32.079 1.00 84.81 789 ILE A O 1
ATOM 6346 N N . SER A 1 790 ? 42.483 24.830 -30.380 1.00 84.12 790 SER A N 1
ATOM 6347 C CA . SER A 1 790 ? 43.893 24.426 -30.376 1.00 84.12 790 SER A CA 1
ATOM 6348 C C . SER A 1 790 ? 44.384 24.154 -28.946 1.00 84.12 790 SER A C 1
ATOM 6350 O O . SER A 1 790 ? 43.582 24.084 -28.014 1.00 84.12 790 SER A O 1
ATOM 6352 N N . MET A 1 791 ? 45.696 23.958 -28.770 1.00 84.06 791 MET A N 1
ATOM 6353 C CA . MET A 1 791 ? 46.306 23.557 -27.495 1.00 84.06 791 MET A CA 1
ATOM 6354 C C . MET A 1 791 ? 45.793 24.373 -26.295 1.00 84.06 791 MET A C 1
ATOM 6356 O O . MET A 1 791 ? 45.738 25.603 -26.342 1.00 84.06 791 MET A O 1
ATOM 6360 N N . ALA A 1 792 ? 45.428 23.694 -25.205 1.00 82.56 792 ALA A N 1
ATOM 6361 C CA . ALA A 1 792 ? 45.005 24.335 -23.956 1.00 82.56 792 ALA A CA 1
ATOM 6362 C C . ALA A 1 792 ? 43.748 25.250 -24.056 1.00 82.56 792 ALA A C 1
ATOM 6364 O O . ALA A 1 792 ? 43.434 25.970 -23.109 1.00 82.56 792 ALA A O 1
ATOM 6365 N N . ASN A 1 793 ? 43.013 25.217 -25.183 1.00 87.31 793 ASN A N 1
ATOM 6366 C CA . ASN A 1 793 ? 41.814 26.024 -25.479 1.00 87.31 793 ASN A CA 1
ATOM 6367 C C . ASN A 1 793 ? 41.985 27.545 -25.290 1.00 87.31 793 ASN A C 1
ATOM 6369 O O . ASN A 1 793 ? 41.005 28.282 -25.167 1.00 87.31 793 ASN A O 1
ATOM 6373 N N . VAL A 1 794 ? 43.224 28.038 -25.314 1.00 89.25 794 VAL A N 1
ATOM 6374 C CA . VAL A 1 794 ? 43.543 29.447 -25.035 1.00 89.25 794 VAL A CA 1
ATOM 6375 C C . VAL A 1 794 ? 42.833 30.429 -25.975 1.00 89.25 794 VAL A C 1
ATOM 6377 O O . VAL A 1 794 ? 42.321 31.430 -25.477 1.00 89.25 794 VAL A O 1
ATOM 6380 N N . PRO A 1 795 ? 42.700 30.173 -27.294 1.00 90.00 795 PRO A N 1
ATOM 6381 C CA . PRO A 1 795 ? 41.965 31.081 -28.176 1.00 90.00 795 PRO A CA 1
ATOM 6382 C C . PRO A 1 795 ? 40.474 31.191 -27.847 1.00 90.00 795 PRO A C 1
ATOM 6384 O O . PRO A 1 795 ? 39.910 32.270 -27.996 1.00 90.00 795 PRO A O 1
ATOM 6387 N N . GLN A 1 796 ? 39.852 30.102 -27.382 1.00 88.94 796 GLN A N 1
ATOM 6388 C CA . GLN A 1 796 ? 38.446 30.094 -26.970 1.00 88.94 796 GLN A CA 1
ATOM 6389 C C . GLN A 1 796 ? 38.258 30.896 -25.675 1.00 88.94 796 GLN A C 1
ATOM 6391 O O . GLN A 1 796 ? 37.366 31.741 -25.589 1.00 88.94 796 GLN A O 1
ATOM 6396 N N . LEU A 1 797 ? 39.152 30.697 -24.700 1.00 89.38 797 LEU A N 1
ATOM 6397 C CA . LEU A 1 797 ? 39.178 31.488 -23.466 1.00 89.38 797 LEU A CA 1
ATOM 6398 C C . LEU A 1 797 ? 39.426 32.976 -23.761 1.00 89.38 797 LEU A C 1
ATOM 6400 O O . LEU A 1 797 ? 38.810 33.843 -23.150 1.00 89.38 797 LEU A O 1
ATOM 6404 N N . ALA A 1 798 ? 40.284 33.293 -24.732 1.00 90.69 798 ALA A N 1
ATOM 6405 C CA . ALA A 1 798 ? 40.548 34.669 -25.140 1.00 90.69 798 ALA A CA 1
ATOM 6406 C C . ALA A 1 798 ? 39.314 35.345 -25.763 1.00 90.69 798 ALA A C 1
ATOM 6408 O O . ALA A 1 798 ? 39.021 36.497 -25.437 1.00 90.69 798 ALA A O 1
ATOM 6409 N N . THR A 1 799 ? 38.556 34.650 -26.619 1.00 90.44 799 THR A N 1
ATOM 6410 C CA . THR A 1 799 ? 37.307 35.198 -27.178 1.00 90.44 799 THR A CA 1
ATOM 6411 C C . THR A 1 799 ? 36.223 35.377 -26.122 1.00 90.44 799 THR A C 1
ATOM 6413 O O . THR A 1 799 ? 35.534 36.393 -26.130 1.00 90.44 799 THR A O 1
ATOM 6416 N N . GLU A 1 800 ? 36.111 34.447 -25.176 1.00 89.06 800 GLU A N 1
ATOM 6417 C CA . GLU A 1 800 ? 35.160 34.535 -24.064 1.00 89.06 800 GLU A CA 1
ATOM 6418 C C . GLU A 1 800 ? 35.502 35.697 -23.118 1.00 89.06 800 GLU A C 1
ATOM 6420 O O . GLU A 1 800 ? 34.633 36.496 -22.762 1.00 89.06 800 GLU A O 1
ATOM 6425 N N . LEU A 1 801 ? 36.788 35.865 -22.787 1.00 89.69 801 LEU A N 1
ATOM 6426 C CA . LEU A 1 801 ? 37.286 36.987 -21.993 1.00 89.69 801 LEU A CA 1
ATOM 6427 C C . LEU A 1 801 ? 37.034 38.331 -22.694 1.00 89.69 801 LEU A C 1
ATOM 6429 O O . LEU A 1 801 ? 36.654 39.301 -22.036 1.00 89.69 801 LEU A O 1
ATOM 6433 N N . LEU A 1 802 ? 37.201 38.392 -24.019 1.00 88.44 802 LEU A N 1
ATOM 6434 C CA . LEU A 1 802 ? 36.916 39.590 -24.810 1.00 88.44 802 LEU A CA 1
ATOM 6435 C C . LEU A 1 802 ? 35.417 39.932 -24.801 1.00 88.44 802 LEU A C 1
ATOM 6437 O O . LEU A 1 802 ? 35.054 41.081 -24.552 1.00 88.44 802 LEU A O 1
ATOM 6441 N N . LEU A 1 803 ? 34.546 38.944 -25.027 1.00 88.38 803 LEU A N 1
ATOM 6442 C CA . LEU A 1 803 ? 33.093 39.141 -25.037 1.00 88.38 803 LEU A CA 1
ATOM 6443 C C . LEU A 1 803 ? 32.542 39.506 -23.654 1.00 88.38 803 LEU A C 1
ATOM 6445 O O . LEU A 1 803 ? 31.635 40.324 -23.571 1.00 88.38 803 LEU A O 1
ATOM 6449 N N . ASN A 1 804 ? 33.098 38.962 -22.570 1.00 88.19 804 ASN A N 1
ATOM 6450 C CA . ASN A 1 804 ? 32.654 39.274 -21.209 1.00 88.19 804 ASN A CA 1
ATOM 6451 C C . ASN A 1 804 ? 33.012 40.707 -20.767 1.00 88.19 804 ASN A C 1
ATOM 6453 O O . ASN A 1 804 ? 32.300 41.300 -19.959 1.00 88.19 804 ASN A O 1
ATOM 6457 N N . ASN A 1 805 ? 34.119 41.263 -21.272 1.00 86.75 805 ASN A N 1
ATOM 6458 C CA . ASN A 1 805 ? 34.618 42.579 -20.856 1.00 86.75 805 ASN A CA 1
ATOM 6459 C C . ASN A 1 805 ? 34.133 43.747 -21.731 1.00 86.75 805 ASN A C 1
ATOM 6461 O O . ASN A 1 805 ? 34.295 44.899 -21.332 1.00 86.75 805 ASN A O 1
ATOM 6465 N N . HIS A 1 806 ? 33.513 43.469 -22.880 1.00 84.75 806 HIS A N 1
ATOM 6466 C CA . HIS A 1 806 ? 32.932 44.477 -23.768 1.00 84.75 806 HIS A CA 1
ATOM 6467 C C . HIS A 1 806 ? 31.429 44.274 -23.946 1.00 84.75 806 HIS A C 1
ATOM 6469 O O . HIS A 1 806 ? 30.925 43.152 -23.944 1.00 84.75 806 HIS A O 1
ATOM 6475 N N . SER A 1 807 ? 30.696 45.364 -24.176 1.00 83.50 807 SER A N 1
ATOM 6476 C CA . SER A 1 807 ? 29.283 45.257 -24.542 1.00 83.50 807 SER A CA 1
ATOM 6477 C C . SER A 1 807 ? 29.126 44.612 -25.928 1.00 83.50 807 SER A C 1
ATOM 6479 O O . SER A 1 807 ? 29.605 45.139 -26.935 1.00 83.50 807 SER A O 1
ATOM 6481 N N . ASN A 1 808 ? 28.456 43.459 -25.990 1.00 85.50 808 ASN A N 1
ATOM 6482 C CA . ASN A 1 808 ? 28.285 42.676 -27.215 1.00 85.50 808 ASN A CA 1
ATOM 6483 C C . ASN A 1 808 ? 26.801 42.457 -27.582 1.00 85.50 808 ASN A C 1
ATOM 6485 O O . ASN A 1 808 ? 25.890 42.763 -26.806 1.00 85.50 808 ASN A O 1
ATOM 6489 N N . GLU A 1 809 ? 26.562 42.011 -28.813 1.00 85.00 809 GLU A N 1
ATOM 6490 C CA . GLU A 1 809 ? 25.247 41.683 -29.368 1.00 85.00 809 GLU A CA 1
ATOM 6491 C C . GLU A 1 809 ? 25.344 40.443 -30.259 1.00 85.00 809 GLU A C 1
ATOM 6493 O O . GLU A 1 809 ? 26.228 40.374 -31.117 1.00 85.00 809 GLU A O 1
ATOM 6498 N N . LEU A 1 810 ? 24.427 39.488 -30.093 1.00 82.25 810 LEU A N 1
ATOM 6499 C CA . LEU A 1 810 ? 24.379 38.280 -30.916 1.00 82.25 810 LEU A CA 1
ATOM 6500 C C . LEU A 1 810 ? 23.759 38.591 -32.286 1.00 82.25 810 LEU A C 1
ATOM 6502 O O . LEU A 1 810 ? 22.565 38.852 -32.398 1.00 82.25 810 LEU A O 1
ATOM 6506 N N . VAL A 1 811 ? 24.572 38.497 -33.336 1.00 80.12 811 VAL A N 1
ATOM 6507 C CA . VAL A 1 811 ? 24.198 38.835 -34.717 1.00 80.12 811 VAL A CA 1
ATOM 6508 C C . VAL A 1 811 ? 23.550 37.647 -35.430 1.00 80.12 811 VAL A C 1
ATOM 6510 O O . VAL A 1 811 ? 22.544 37.771 -36.136 1.00 80.12 811 VAL A O 1
ATOM 6513 N N . GLY A 1 812 ? 24.121 36.459 -35.251 1.00 79.25 812 GLY A N 1
ATOM 6514 C CA . GLY A 1 812 ? 23.649 35.259 -35.926 1.00 79.25 812 GLY A CA 1
ATOM 6515 C C . GLY A 1 812 ? 24.347 33.995 -35.459 1.00 79.25 812 GLY A C 1
ATOM 6516 O O . GLY A 1 812 ? 25.352 34.029 -34.748 1.00 79.25 812 GLY A O 1
ATOM 6517 N N . ARG A 1 813 ? 23.780 32.863 -35.865 1.00 82.25 813 ARG A N 1
ATOM 6518 C CA . ARG A 1 813 ? 24.256 31.522 -35.533 1.00 82.25 813 ARG A CA 1
ATOM 6519 C C . ARG A 1 813 ? 24.565 30.766 -36.810 1.00 82.25 813 ARG A C 1
ATOM 6521 O O . ARG A 1 813 ? 23.827 30.859 -37.790 1.00 82.25 813 ARG A O 1
ATOM 6528 N N . PHE A 1 814 ? 25.632 29.985 -36.796 1.00 77.75 814 PHE A N 1
ATOM 6529 C CA . PHE A 1 814 ? 25.977 29.140 -37.930 1.00 77.75 814 PHE A CA 1
ATOM 6530 C C . PHE A 1 814 ? 25.454 27.727 -37.696 1.00 77.75 814 PHE A C 1
ATOM 6532 O O . PHE A 1 814 ? 25.765 27.108 -36.680 1.00 77.75 814 PHE A O 1
ATOM 6539 N N . ASN A 1 815 ? 24.681 27.203 -38.648 1.00 71.25 815 ASN A N 1
ATOM 6540 C CA . ASN A 1 815 ? 24.277 25.802 -38.641 1.00 71.25 815 ASN A CA 1
ATOM 6541 C C . ASN A 1 815 ? 25.137 25.016 -39.638 1.00 71.25 815 ASN A C 1
ATOM 6543 O O . ASN A 1 815 ? 25.173 25.341 -40.827 1.00 71.25 815 ASN A O 1
ATOM 6547 N N . ASN A 1 816 ? 25.862 24.013 -39.142 1.00 68.69 816 ASN A N 1
ATOM 6548 C CA . ASN A 1 816 ? 26.674 23.119 -39.958 1.00 68.69 816 ASN A CA 1
ATOM 6549 C C . ASN A 1 816 ? 26.701 21.717 -39.324 1.00 68.69 816 ASN A C 1
ATOM 6551 O O . ASN A 1 816 ? 26.938 21.576 -38.122 1.00 68.69 816 ASN A O 1
ATOM 6555 N N . GLU A 1 817 ? 26.483 20.682 -40.137 1.00 67.06 817 GLU A N 1
ATOM 6556 C CA . GLU A 1 817 ? 26.515 19.268 -39.729 1.00 67.06 817 GLU A CA 1
ATOM 6557 C C . GLU A 1 817 ? 27.899 18.813 -39.230 1.00 67.06 817 GLU A C 1
ATOM 6559 O O . GLU A 1 817 ? 28.026 17.805 -38.536 1.00 67.06 817 GLU A O 1
ATOM 6564 N N . GLY A 1 818 ? 28.950 19.571 -39.556 1.00 67.69 818 GLY A N 1
ATOM 6565 C CA . GLY A 1 818 ? 30.325 19.306 -39.152 1.00 67.69 818 GLY A CA 1
ATOM 6566 C C . GLY A 1 818 ? 30.637 19.576 -37.678 1.00 67.69 818 GLY A C 1
ATOM 6567 O O . GLY A 1 818 ? 31.725 19.204 -37.238 1.00 67.69 818 GLY A O 1
ATOM 6568 N N . PHE A 1 819 ? 29.733 20.194 -36.910 1.00 74.88 819 PHE A N 1
ATOM 6569 C CA . PHE A 1 819 ? 29.899 20.390 -35.465 1.00 74.88 819 PHE A CA 1
ATOM 6570 C C . PHE A 1 819 ? 29.206 19.294 -34.662 1.00 74.88 819 PHE A C 1
ATOM 6572 O O . PHE A 1 819 ? 28.149 18.789 -35.039 1.00 74.88 819 PHE A O 1
ATOM 6579 N N . ILE A 1 820 ? 29.764 18.978 -33.493 1.00 74.00 820 ILE A N 1
ATOM 6580 C CA . ILE A 1 820 ? 29.012 18.243 -32.480 1.00 74.00 820 ILE A CA 1
ATOM 6581 C C . ILE A 1 820 ? 27.923 19.198 -31.988 1.00 74.00 820 ILE A C 1
ATOM 6583 O O . ILE A 1 820 ? 28.211 20.259 -31.435 1.00 74.00 820 ILE A O 1
ATOM 6587 N N . GLN A 1 821 ? 26.667 18.843 -32.247 1.00 72.56 821 GLN A N 1
ATOM 6588 C CA . GLN A 1 821 ? 25.521 19.664 -31.877 1.00 72.56 821 GLN A CA 1
ATOM 6589 C C . GLN A 1 821 ? 25.345 19.618 -30.359 1.00 72.56 821 GLN A C 1
ATOM 6591 O O . GLN A 1 821 ? 24.756 18.690 -29.808 1.00 72.56 821 GLN A O 1
ATOM 6596 N N . VAL A 1 822 ? 25.913 20.615 -29.686 1.00 65.62 822 VAL A N 1
ATOM 6597 C CA . VAL A 1 822 ? 25.788 20.832 -28.246 1.00 65.62 822 VAL A CA 1
ATOM 6598 C C . VAL A 1 822 ? 25.000 22.117 -28.046 1.00 65.62 822 VAL A C 1
ATOM 6600 O O . VAL A 1 822 ? 25.388 23.171 -28.548 1.00 65.62 822 VAL A O 1
ATOM 6603 N N . ALA A 1 823 ? 23.885 22.019 -27.328 1.00 68.00 823 ALA A N 1
ATOM 6604 C CA . ALA A 1 823 ? 23.060 23.159 -26.967 1.00 68.00 823 ALA A CA 1
ATOM 6605 C C . ALA A 1 823 ? 23.123 23.372 -25.452 1.00 68.00 823 ALA A C 1
ATOM 6607 O O . ALA A 1 823 ? 22.886 22.439 -24.684 1.00 68.00 823 ALA A O 1
ATOM 6608 N N . GLY A 1 824 ? 23.465 24.589 -25.033 1.00 65.88 824 GLY A N 1
ATOM 6609 C CA . GLY A 1 824 ? 23.551 24.984 -23.626 1.00 65.88 824 GLY A CA 1
ATOM 6610 C C . GLY A 1 824 ? 22.522 26.054 -23.272 1.00 65.88 824 GLY A C 1
ATOM 6611 O O . GLY A 1 824 ? 22.017 26.754 -24.148 1.00 65.88 824 GLY A O 1
ATOM 6612 N N . ALA A 1 825 ? 22.218 26.202 -21.984 1.00 59.09 825 ALA A N 1
ATOM 6613 C CA . ALA A 1 825 ? 21.426 27.320 -21.480 1.00 59.09 825 ALA A CA 1
ATOM 6614 C C . ALA A 1 825 ? 22.363 28.405 -20.927 1.00 59.09 825 ALA A C 1
ATOM 6616 O O . ALA A 1 825 ? 23.219 28.108 -20.096 1.00 59.09 825 ALA A O 1
ATOM 6617 N N . SER A 1 826 ? 22.194 29.648 -21.378 1.00 60.31 826 SER A N 1
ATOM 6618 C CA . SER A 1 826 ? 22.850 30.843 -20.834 1.00 60.31 826 SER A CA 1
ATOM 6619 C C . SER A 1 826 ? 21.802 31.854 -20.355 1.00 60.31 826 SER A C 1
ATOM 6621 O O . SER A 1 826 ? 20.619 31.735 -20.682 1.00 60.31 826 SER A O 1
ATOM 6623 N N . THR A 1 827 ? 22.227 32.857 -19.584 1.00 53.47 827 THR A N 1
ATOM 6624 C CA . THR A 1 827 ? 21.379 33.943 -19.057 1.00 53.47 827 THR A CA 1
ATOM 6625 C C . THR A 1 827 ? 20.610 34.688 -20.148 1.00 53.47 827 THR A C 1
ATOM 6627 O O . THR A 1 827 ? 19.490 35.127 -19.902 1.00 53.47 827 THR A O 1
ATOM 6630 N N . ASP A 1 828 ? 21.174 34.750 -21.356 1.00 54.28 828 ASP A N 1
ATOM 6631 C CA . ASP A 1 828 ? 20.608 35.457 -22.512 1.00 54.28 828 ASP A CA 1
ATOM 6632 C C . ASP A 1 828 ? 19.953 34.516 -23.548 1.00 54.28 828 ASP A C 1
ATOM 6634 O O . ASP A 1 828 ? 19.549 34.950 -24.629 1.00 54.28 828 ASP A O 1
ATOM 6638 N N . GLY A 1 829 ? 19.815 33.219 -23.228 1.00 68.06 829 GLY A N 1
ATOM 6639 C CA . GLY A 1 829 ? 19.089 32.238 -24.043 1.00 68.06 829 GLY A CA 1
ATOM 6640 C C . GLY A 1 829 ? 19.891 30.993 -24.439 1.00 68.06 829 GLY A C 1
ATOM 6641 O O . GLY A 1 829 ? 20.779 30.534 -23.723 1.00 68.06 829 GLY A O 1
ATOM 6642 N N . LEU A 1 830 ? 19.516 30.398 -25.579 1.00 72.00 830 LEU A N 1
ATOM 6643 C CA . LEU A 1 830 ? 20.106 29.162 -26.104 1.00 72.00 830 LEU A CA 1
ATOM 6644 C C . LEU A 1 830 ? 21.511 29.417 -26.667 1.00 72.00 830 LEU A C 1
ATOM 6646 O O . LEU A 1 830 ? 21.678 30.226 -27.579 1.00 72.00 830 LEU A O 1
ATOM 6650 N N . VAL A 1 831 ? 22.490 28.676 -26.165 1.00 72.75 831 VAL A N 1
ATOM 6651 C CA . VAL A 1 831 ? 23.870 28.658 -26.652 1.00 72.75 831 VAL A CA 1
ATOM 6652 C C . VAL A 1 831 ? 24.022 27.567 -27.700 1.00 72.75 831 VAL A C 1
ATOM 6654 O O . VAL A 1 831 ? 23.662 26.416 -27.455 1.00 72.75 831 VAL A O 1
ATOM 6657 N N . THR A 1 832 ? 24.578 27.932 -28.852 1.00 79.56 832 THR A N 1
ATOM 6658 C CA . THR A 1 832 ? 24.866 27.017 -29.964 1.00 79.56 832 THR A CA 1
ATOM 6659 C C . THR A 1 832 ? 26.372 26.828 -30.196 1.00 79.56 832 THR A C 1
ATOM 6661 O O . THR A 1 832 ? 27.176 27.598 -29.659 1.00 79.56 832 THR A O 1
ATOM 6664 N N . PRO A 1 833 ? 26.779 25.801 -30.973 1.00 82.31 833 PRO A N 1
ATOM 6665 C CA . PRO A 1 833 ? 28.190 25.468 -31.185 1.00 82.31 833 PRO A CA 1
ATOM 6666 C C . PRO A 1 833 ? 29.052 26.563 -31.828 1.00 82.31 833 PRO A C 1
ATOM 6668 O O . PRO A 1 833 ? 30.263 26.578 -31.593 1.00 82.31 833 PRO A O 1
ATOM 6671 N N . LEU A 1 834 ? 28.460 27.438 -32.651 1.00 85.31 834 LEU A N 1
ATOM 6672 C CA . LEU A 1 834 ? 29.167 28.499 -33.370 1.00 85.31 834 LEU A CA 1
ATOM 6673 C C . LEU A 1 834 ? 28.284 29.750 -33.516 1.00 85.31 834 LEU A C 1
ATOM 6675 O O . LEU A 1 834 ? 27.265 29.731 -34.214 1.00 85.31 834 LEU A O 1
ATOM 6679 N N . GLU A 1 835 ? 28.702 30.847 -32.886 1.00 87.00 835 GLU A N 1
ATOM 6680 C CA . GLU A 1 835 ? 27.941 32.100 -32.808 1.00 87.00 835 GLU A CA 1
ATOM 6681 C C . GLU A 1 835 ? 28.764 33.299 -33.281 1.00 87.00 835 GLU A C 1
ATOM 6683 O O . GLU A 1 835 ? 29.984 33.325 -33.131 1.00 87.00 835 GLU A O 1
ATOM 6688 N N . LEU A 1 836 ? 28.091 34.299 -33.853 1.00 87.81 836 LEU A N 1
ATOM 6689 C CA . LEU A 1 836 ? 28.702 35.551 -34.290 1.00 87.81 836 LEU A CA 1
ATOM 6690 C C . LEU A 1 836 ? 28.204 36.708 -33.427 1.00 87.81 836 LEU A C 1
ATOM 6692 O O . LEU A 1 836 ? 27.008 37.002 -33.412 1.00 87.81 836 LEU A O 1
ATOM 6696 N N . HIS A 1 837 ? 29.131 37.395 -32.768 1.00 87.81 837 HIS A N 1
ATOM 6697 C CA . HIS A 1 837 ? 28.851 38.523 -31.884 1.00 87.81 837 HIS A CA 1
ATOM 6698 C C . HIS A 1 837 ? 29.450 39.819 -32.437 1.00 87.81 837 HIS A C 1
ATOM 6700 O O . HIS A 1 837 ? 30.562 39.824 -32.966 1.00 87.81 837 HIS A O 1
ATOM 6706 N N . ARG A 1 838 ? 28.727 40.933 -32.301 1.00 88.19 838 ARG A N 1
ATOM 6707 C CA . ARG A 1 838 ? 29.191 42.291 -32.625 1.00 88.19 838 ARG A CA 1
ATOM 6708 C C . ARG A 1 838 ? 29.538 43.032 -31.342 1.00 88.19 838 ARG A C 1
ATOM 6710 O O . ARG A 1 838 ? 28.745 43.024 -30.404 1.00 88.19 838 ARG A O 1
ATOM 6717 N N . LEU A 1 839 ? 30.674 43.725 -31.314 1.00 86.50 839 LEU A N 1
ATOM 6718 C CA . LEU A 1 839 ? 31.024 44.613 -30.202 1.00 86.50 839 LEU A CA 1
ATOM 6719 C C . LEU A 1 839 ? 30.346 45.978 -30.397 1.00 86.50 839 LEU A C 1
ATOM 6721 O O . LEU A 1 839 ? 30.638 46.683 -31.360 1.00 86.50 839 LEU A O 1
ATOM 6725 N N . LYS A 1 840 ? 29.451 46.379 -29.485 1.00 79.94 840 LYS A N 1
ATOM 6726 C CA . LYS A 1 840 ? 28.659 47.623 -29.603 1.00 79.94 840 LYS A CA 1
ATOM 6727 C C . LYS A 1 840 ? 29.518 48.886 -29.526 1.00 79.94 840 LYS A C 1
ATOM 6729 O O . LYS A 1 840 ? 29.182 49.907 -30.114 1.00 79.94 840 LYS A O 1
ATOM 6734 N N . GLU A 1 841 ? 30.636 48.816 -28.809 1.00 77.38 841 GLU A N 1
ATOM 6735 C CA . GLU A 1 841 ? 31.617 49.905 -28.691 1.00 77.38 841 GLU A CA 1
ATOM 6736 C C . GLU A 1 841 ? 32.448 50.101 -29.968 1.00 77.38 841 GLU A C 1
ATOM 6738 O O . GLU A 1 841 ? 32.963 51.193 -30.213 1.00 77.38 841 GLU A O 1
ATOM 6743 N N . TYR A 1 842 ? 32.563 49.053 -30.789 1.00 78.06 842 TYR A N 1
ATOM 6744 C CA . TYR A 1 842 ? 33.408 49.003 -31.976 1.00 78.06 842 TYR A CA 1
ATOM 6745 C C . TYR A 1 842 ? 32.644 48.351 -33.136 1.00 78.06 842 TYR A C 1
ATOM 6747 O O . TYR A 1 842 ? 32.833 47.175 -33.438 1.00 78.06 842 TYR A O 1
ATOM 6755 N N . ASN A 1 843 ? 31.822 49.144 -33.834 1.00 71.31 843 ASN A N 1
ATOM 6756 C CA . ASN A 1 843 ? 30.965 48.700 -34.951 1.00 71.31 843 ASN A CA 1
ATOM 6757 C C . ASN A 1 843 ? 31.703 48.020 -36.124 1.00 71.31 843 ASN A C 1
ATOM 6759 O O . ASN A 1 843 ? 31.065 47.468 -37.022 1.00 71.31 843 ASN A O 1
ATOM 6763 N N . ASP A 1 844 ? 33.035 48.075 -36.144 1.00 81.81 844 ASP A N 1
ATOM 6764 C CA . ASP A 1 844 ? 33.864 47.466 -37.180 1.00 81.81 844 ASP A CA 1
ATOM 6765 C C . ASP A 1 844 ? 34.320 46.036 -36.854 1.00 81.81 844 ASP A C 1
ATOM 6767 O O . ASP A 1 844 ? 34.971 45.416 -37.697 1.00 81.81 844 ASP A O 1
ATOM 6771 N N . ILE A 1 845 ? 34.015 45.515 -35.658 1.00 86.56 845 ILE A N 1
ATOM 6772 C CA . ILE A 1 845 ? 34.614 44.279 -35.143 1.00 86.56 845 ILE A CA 1
ATOM 6773 C C . ILE A 1 845 ? 33.547 43.255 -34.773 1.00 86.56 845 ILE A C 1
ATOM 6775 O O . ILE A 1 845 ? 32.658 43.497 -33.952 1.00 86.56 845 ILE A O 1
ATOM 6779 N N . TYR A 1 846 ? 33.710 42.076 -35.361 1.00 89.75 846 TYR A N 1
ATOM 6780 C CA . TYR A 1 846 ? 32.872 40.910 -35.149 1.00 89.75 846 TYR A CA 1
ATOM 6781 C C . TYR A 1 846 ? 33.726 39.773 -34.602 1.00 89.75 846 TYR A C 1
ATOM 6783 O O . TYR A 1 846 ? 34.825 39.520 -35.094 1.00 89.75 846 TYR A O 1
ATOM 6791 N N . VAL A 1 847 ? 33.225 39.088 -33.582 1.00 90.75 847 VAL A N 1
ATOM 6792 C CA . VAL A 1 847 ? 33.925 38.004 -32.890 1.00 90.75 847 VAL A CA 1
ATOM 6793 C C . VAL A 1 847 ? 33.132 36.722 -33.077 1.00 90.75 847 VAL A C 1
ATOM 6795 O O . VAL A 1 847 ? 31.930 36.678 -32.813 1.00 90.75 847 VAL A O 1
ATOM 6798 N N . VAL A 1 848 ? 33.809 35.681 -33.551 1.00 90.12 848 VAL A N 1
ATOM 6799 C CA . VAL A 1 848 ? 33.249 34.334 -33.628 1.00 90.12 848 VAL A CA 1
ATOM 6800 C C . VAL A 1 848 ? 33.490 33.641 -32.296 1.00 90.12 848 VAL A C 1
ATOM 6802 O O . VAL A 1 848 ? 34.630 33.544 -31.851 1.00 90.12 848 VAL A O 1
ATOM 6805 N N . ASP A 1 849 ? 32.430 33.133 -31.682 1.00 88.56 849 ASP A N 1
ATOM 6806 C CA . ASP A 1 849 ? 32.520 32.283 -30.500 1.00 88.56 849 ASP A CA 1
ATOM 6807 C C . ASP A 1 849 ? 32.310 30.822 -30.918 1.00 88.56 849 ASP A C 1
ATOM 6809 O O . ASP A 1 849 ? 31.206 30.413 -31.296 1.00 88.56 849 ASP A O 1
ATOM 6813 N N . GLN A 1 850 ? 33.399 30.050 -30.921 1.00 86.88 850 GLN A N 1
ATOM 6814 C CA . GLN A 1 850 ? 33.400 28.637 -31.288 1.00 86.88 850 GLN A CA 1
ATOM 6815 C C . GLN A 1 850 ? 33.493 27.774 -30.028 1.00 86.88 850 GLN A C 1
ATOM 6817 O O . GLN A 1 850 ? 34.532 27.728 -29.375 1.00 86.88 850 GLN A O 1
ATOM 6822 N N . ARG A 1 851 ? 32.428 27.017 -29.740 1.00 80.19 851 ARG A N 1
ATOM 6823 C CA . ARG A 1 851 ? 32.316 26.187 -28.527 1.00 80.19 851 ARG A CA 1
ATOM 6824 C C . ARG A 1 851 ? 32.447 24.686 -28.776 1.00 80.19 851 ARG A C 1
ATOM 6826 O O . ARG A 1 851 ? 32.696 23.934 -27.838 1.00 80.19 851 ARG A O 1
ATOM 6833 N N . SER A 1 852 ? 32.293 24.238 -30.025 1.00 82.12 852 SER A N 1
ATOM 6834 C CA . SER A 1 852 ? 32.479 22.833 -30.416 1.00 82.12 852 SER A CA 1
ATOM 6835 C C . SER A 1 852 ? 33.620 22.665 -31.420 1.00 82.12 852 SER A C 1
ATOM 6837 O O . SER A 1 852 ? 33.719 23.442 -32.380 1.00 82.12 852 SER A O 1
ATOM 6839 N N . PRO A 1 853 ? 34.427 21.593 -31.299 1.00 80.50 853 PRO A N 1
ATOM 6840 C CA . PRO A 1 853 ? 35.348 21.193 -32.352 1.00 80.50 853 PRO A CA 1
ATOM 6841 C C . PRO A 1 853 ? 34.595 20.759 -33.611 1.00 80.50 853 PRO A C 1
ATOM 6843 O O . PRO A 1 853 ? 33.442 20.319 -33.559 1.00 80.50 853 PRO A O 1
ATOM 6846 N N . ILE A 1 854 ? 35.288 20.871 -34.743 1.00 81.31 854 ILE A N 1
ATOM 6847 C CA . ILE A 1 854 ? 34.816 20.412 -36.050 1.00 81.31 854 ILE A CA 1
ATOM 6848 C C . ILE A 1 854 ? 35.201 18.942 -36.220 1.00 81.31 854 ILE A C 1
ATOM 6850 O O . ILE A 1 854 ? 36.344 18.548 -35.968 1.00 81.31 854 ILE A O 1
ATOM 6854 N N . LEU A 1 855 ? 34.258 18.124 -36.680 1.00 81.06 855 LEU A N 1
ATOM 6855 C CA . LEU A 1 855 ? 34.492 16.729 -37.031 1.00 81.06 855 LEU A CA 1
ATOM 6856 C C . LEU A 1 855 ? 35.547 16.633 -38.141 1.00 81.06 855 LEU A C 1
ATOM 6858 O O . LEU A 1 855 ? 35.465 17.310 -39.165 1.00 81.06 855 LEU A O 1
ATOM 6862 N N . LYS A 1 856 ? 36.525 15.734 -37.971 1.00 77.56 856 LYS A N 1
ATOM 6863 C CA . LYS A 1 856 ? 37.665 15.585 -38.899 1.00 77.56 856 LYS A CA 1
ATOM 6864 C C . LYS A 1 856 ? 37.238 15.413 -40.365 1.00 77.56 856 LYS A C 1
ATOM 6866 O O . LYS A 1 856 ? 37.908 15.939 -41.249 1.00 77.56 856 LYS A O 1
ATOM 6871 N N . SER A 1 857 ? 36.124 14.724 -40.614 1.00 77.12 857 SER A N 1
ATOM 6872 C CA . SER A 1 857 ? 35.576 14.474 -41.955 1.00 77.12 857 SER A CA 1
ATOM 6873 C C . SER A 1 857 ? 35.058 15.732 -42.663 1.00 77.12 857 SER A C 1
ATOM 6875 O O . SER A 1 857 ? 35.085 15.783 -43.887 1.00 77.12 857 SER A O 1
ATOM 6877 N N . TYR A 1 858 ? 34.637 16.749 -41.906 1.00 77.62 858 TYR A N 1
ATOM 6878 C CA . TYR A 1 858 ? 34.031 17.987 -42.411 1.00 77.62 858 TYR A CA 1
ATOM 6879 C C . TYR A 1 858 ? 34.986 19.191 -42.369 1.00 77.62 858 TYR A C 1
ATOM 6881 O O . TYR A 1 858 ? 34.600 20.312 -42.692 1.00 77.62 858 TYR A O 1
ATOM 6889 N N . LYS A 1 859 ? 36.258 18.979 -41.997 1.00 79.38 859 LYS A N 1
ATOM 6890 C CA . LYS A 1 859 ? 37.264 20.047 -41.888 1.00 79.38 859 LYS A CA 1
ATOM 6891 C C . LYS A 1 859 ? 37.449 20.815 -43.204 1.00 79.38 859 LYS A C 1
ATOM 6893 O O . LYS A 1 859 ? 37.470 22.039 -43.190 1.00 79.38 859 LYS A O 1
ATOM 6898 N N . TYR A 1 860 ? 37.591 20.113 -44.328 1.00 80.44 860 TYR A N 1
ATOM 6899 C CA . TYR A 1 860 ? 37.850 20.752 -45.626 1.00 80.44 860 TYR A CA 1
ATOM 6900 C C . TYR A 1 860 ? 36.630 21.507 -46.158 1.00 80.44 860 TYR A C 1
ATOM 6902 O O . TYR A 1 860 ? 36.760 22.653 -46.573 1.00 80.44 860 TYR A O 1
ATOM 6910 N N . THR A 1 861 ? 35.448 20.893 -46.080 1.00 80.00 861 THR A N 1
ATOM 6911 C CA . THR A 1 861 ? 34.188 21.503 -46.525 1.00 80.00 861 THR A CA 1
ATOM 6912 C C . THR A 1 861 ? 33.864 22.758 -45.720 1.00 80.00 861 THR A C 1
ATOM 6914 O O . THR A 1 861 ? 33.517 23.782 -46.295 1.00 80.00 861 THR A O 1
ATOM 6917 N N . PHE A 1 862 ? 34.071 22.720 -44.399 1.00 81.69 862 PHE A N 1
ATOM 6918 C CA . PHE A 1 862 ? 33.873 23.886 -43.541 1.00 81.69 862 PHE A CA 1
ATOM 6919 C C . PHE A 1 862 ? 34.823 25.041 -43.888 1.00 81.69 862 PHE A C 1
ATOM 6921 O O . PHE A 1 862 ? 34.385 26.182 -43.994 1.00 81.69 862 PHE A O 1
ATOM 6928 N N . VAL A 1 863 ? 36.118 24.761 -44.082 1.00 82.62 863 VAL A N 1
ATOM 6929 C CA . VAL A 1 863 ? 37.109 25.797 -44.424 1.00 82.62 863 VAL A CA 1
ATOM 6930 C C . VAL A 1 863 ? 36.801 26.428 -45.787 1.00 82.62 863 VAL A C 1
ATOM 6932 O O . VAL A 1 863 ? 36.925 27.642 -45.933 1.00 82.62 863 VAL A O 1
ATOM 6935 N N . GLU A 1 864 ? 36.366 25.637 -46.773 1.00 82.44 864 GLU A N 1
ATOM 6936 C CA . GLU A 1 864 ? 35.952 26.159 -48.081 1.00 82.44 864 GLU A CA 1
ATOM 6937 C C . GLU A 1 864 ? 34.693 27.027 -48.010 1.00 82.44 864 GLU A C 1
ATOM 6939 O O . GLU A 1 864 ? 34.626 28.064 -48.673 1.00 82.44 864 GLU A O 1
ATOM 6944 N N . ASP A 1 865 ? 33.700 26.632 -47.216 1.00 81.19 865 ASP A N 1
ATOM 6945 C CA . ASP A 1 865 ? 32.466 27.403 -47.056 1.00 81.19 865 ASP A CA 1
ATOM 6946 C C . ASP A 1 865 ? 32.711 28.704 -46.284 1.00 81.19 865 ASP A C 1
ATOM 6948 O O . ASP A 1 865 ? 32.247 29.767 -46.703 1.00 81.19 865 ASP A O 1
ATOM 6952 N N . LEU A 1 866 ? 33.529 28.651 -45.227 1.00 81.81 866 LEU A N 1
ATOM 6953 C CA . LEU A 1 866 ? 33.964 29.838 -44.494 1.00 81.81 866 LEU A CA 1
ATOM 6954 C C . LEU A 1 866 ? 34.754 30.791 -45.399 1.00 81.81 866 LEU A C 1
ATOM 6956 O O . LEU A 1 866 ? 34.555 32.002 -45.333 1.00 81.81 866 LEU A O 1
ATOM 6960 N N . LYS A 1 867 ? 35.607 30.255 -46.282 1.00 82.56 867 LYS A N 1
ATOM 6961 C CA . LYS A 1 867 ? 36.330 31.044 -47.283 1.00 82.56 867 LYS A CA 1
ATOM 6962 C C . LYS A 1 867 ? 35.372 31.746 -48.241 1.00 82.56 867 LYS A C 1
ATOM 6964 O O . LYS A 1 867 ? 35.475 32.954 -48.410 1.00 82.56 867 LYS A O 1
ATOM 6969 N N . LYS A 1 868 ? 34.433 31.014 -48.853 1.00 81.81 868 LYS A N 1
ATOM 6970 C CA . LYS A 1 868 ? 33.440 31.600 -49.775 1.00 81.81 868 LYS A CA 1
ATOM 6971 C C . LYS A 1 868 ? 32.658 32.728 -49.105 1.00 81.81 868 LYS A C 1
ATOM 6973 O O . LYS A 1 868 ? 32.403 33.749 -49.738 1.00 81.81 868 LYS A O 1
ATOM 6978 N N . TRP A 1 869 ? 32.304 32.544 -47.835 1.00 83.62 869 TRP A N 1
ATOM 6979 C CA . TRP A 1 869 ? 31.591 33.542 -47.048 1.00 83.62 869 TRP A CA 1
ATOM 6980 C C . TRP A 1 869 ? 32.459 34.774 -46.734 1.00 83.62 869 TRP A C 1
ATOM 6982 O O . TRP A 1 869 ? 32.034 35.901 -46.985 1.00 83.62 869 TRP A O 1
ATOM 6992 N N . ALA A 1 870 ? 33.692 34.576 -46.259 1.00 80.88 870 ALA A N 1
ATOM 6993 C CA . ALA A 1 870 ? 34.597 35.667 -45.897 1.00 80.88 870 ALA A CA 1
ATOM 6994 C C . ALA A 1 870 ? 35.089 36.473 -47.113 1.00 80.88 870 ALA A C 1
ATOM 6996 O O . ALA A 1 870 ? 35.078 37.707 -47.073 1.00 80.88 870 ALA A O 1
ATOM 6997 N N . ASP A 1 871 ? 35.458 35.794 -48.205 1.00 80.50 871 ASP A N 1
ATOM 6998 C CA . ASP A 1 871 ? 35.898 36.426 -49.454 1.00 80.50 871 ASP A CA 1
ATOM 6999 C C . ASP A 1 871 ? 34.726 37.154 -50.140 1.00 80.50 871 ASP A C 1
ATOM 7001 O O . ASP A 1 871 ? 34.894 38.265 -50.643 1.00 80.50 871 ASP A O 1
ATOM 7005 N N . GLY A 1 872 ? 33.512 36.583 -50.103 1.00 80.25 872 GLY A N 1
ATOM 7006 C CA . GLY A 1 872 ? 32.304 37.206 -50.660 1.00 80.25 872 GLY A CA 1
ATOM 7007 C C . GLY A 1 872 ? 31.947 38.553 -50.014 1.00 80.25 872 GLY A C 1
ATOM 7008 O O . GLY A 1 872 ? 31.389 39.430 -50.676 1.00 80.25 872 GLY A O 1
ATOM 7009 N N . LEU A 1 873 ? 32.321 38.742 -48.745 1.00 81.38 873 LEU A N 1
ATOM 7010 C CA . LEU A 1 873 ? 32.104 39.969 -47.970 1.00 81.38 873 LEU A CA 1
ATOM 7011 C C . LEU A 1 873 ? 33.364 40.852 -47.854 1.00 81.38 873 LEU A C 1
ATOM 7013 O O . LEU A 1 873 ? 33.297 41.941 -47.279 1.00 81.38 873 LEU A O 1
ATOM 7017 N N . ASN A 1 874 ? 34.496 40.426 -48.426 1.00 82.62 874 ASN A N 1
ATOM 7018 C CA . ASN A 1 874 ? 35.800 41.091 -48.332 1.00 82.62 874 ASN A CA 1
ATOM 7019 C C . ASN A 1 874 ? 36.205 41.426 -46.878 1.00 82.62 874 ASN A C 1
ATOM 7021 O O . ASN A 1 874 ? 36.565 42.563 -46.561 1.00 82.62 874 ASN A O 1
ATOM 7025 N N . LEU A 1 875 ? 36.078 40.450 -45.974 1.00 83.12 875 LEU A N 1
ATOM 7026 C CA . LEU A 1 875 ? 36.391 40.614 -44.550 1.00 83.12 875 LEU A CA 1
ATOM 7027 C C . LEU A 1 875 ? 37.903 40.612 -44.288 1.00 83.12 875 LEU A C 1
ATOM 7029 O O . LEU A 1 875 ? 38.655 39.870 -44.916 1.00 83.12 875 LEU A O 1
ATOM 7033 N N . SER A 1 876 ? 38.344 41.406 -43.309 1.00 85.94 876 SER A N 1
ATOM 7034 C CA . SER A 1 876 ? 39.701 41.299 -42.748 1.00 85.94 876 SER A CA 1
ATOM 7035 C C . SER A 1 876 ? 39.681 40.324 -41.572 1.00 85.94 876 SER A C 1
ATOM 7037 O O . SER A 1 876 ? 39.014 40.596 -40.577 1.00 85.94 876 SER A O 1
ATOM 7039 N N . VAL A 1 877 ? 40.381 39.192 -41.660 1.00 87.75 877 VAL A N 1
ATOM 7040 C CA . VAL A 1 877 ? 40.290 38.118 -40.654 1.00 87.75 877 VAL A CA 1
ATOM 7041 C C . VAL A 1 877 ? 41.520 38.106 -39.743 1.00 87.75 877 VAL A C 1
ATOM 7043 O O . VAL A 1 877 ? 42.652 38.069 -40.221 1.00 87.75 877 VAL A O 1
ATOM 7046 N N . ILE A 1 878 ? 41.307 38.094 -38.427 1.00 89.06 878 ILE A N 1
ATOM 7047 C CA . ILE A 1 878 ? 42.346 37.867 -37.416 1.00 89.06 878 ILE A CA 1
ATOM 7048 C C . ILE A 1 878 ? 42.114 36.498 -36.781 1.00 89.06 878 ILE A C 1
ATOM 7050 O O . ILE A 1 878 ? 41.088 36.270 -36.147 1.00 89.06 878 ILE A O 1
ATOM 7054 N N . ILE A 1 879 ? 43.068 35.588 -36.944 1.00 89.69 879 ILE A N 1
ATOM 7055 C CA . ILE A 1 879 ? 43.002 34.217 -36.446 1.00 89.69 879 ILE A CA 1
ATOM 7056 C C . ILE A 1 879 ? 43.726 34.137 -35.101 1.00 89.69 879 ILE A C 1
ATOM 7058 O O . ILE A 1 879 ? 44.898 34.494 -35.002 1.00 89.69 879 ILE A O 1
ATOM 7062 N N . LEU A 1 880 ? 43.051 33.632 -34.073 1.00 91.00 880 LEU A N 1
ATOM 7063 C CA . LEU A 1 880 ? 43.661 33.342 -32.777 1.00 91.00 880 LEU A CA 1
ATOM 7064 C C . LEU A 1 880 ? 43.967 31.849 -32.677 1.00 91.00 880 LEU A C 1
ATOM 7066 O O . LEU A 1 880 ? 43.089 31.005 -32.880 1.00 91.00 880 LEU A O 1
ATOM 7070 N N . SER A 1 881 ? 45.211 31.518 -32.351 1.00 90.88 881 SER A N 1
ATOM 7071 C CA . SER A 1 881 ? 45.666 30.140 -32.181 1.00 90.88 881 SER A CA 1
ATOM 7072 C C . SER A 1 881 ? 46.607 30.007 -30.993 1.00 90.88 881 SER A C 1
ATOM 7074 O O . SER A 1 881 ? 47.191 30.972 -30.507 1.00 90.88 881 SER A O 1
ATOM 7076 N N . SER A 1 882 ? 46.773 28.775 -30.541 1.00 90.00 882 SER A N 1
ATOM 7077 C CA . SER A 1 882 ? 47.830 28.372 -29.621 1.00 90.00 882 SER A CA 1
ATOM 7078 C C . SER A 1 882 ? 48.594 27.177 -30.182 1.00 90.00 882 SER A C 1
ATOM 7080 O O . SER A 1 882 ? 48.078 26.443 -31.030 1.00 90.00 882 SER A O 1
ATOM 7082 N N . ALA A 1 883 ? 49.831 27.002 -29.733 1.00 87.25 883 ALA A N 1
ATOM 7083 C CA . ALA A 1 883 ? 50.711 25.897 -30.098 1.00 87.25 883 ALA A CA 1
ATOM 7084 C C . ALA A 1 883 ? 51.331 25.287 -28.839 1.00 87.25 883 ALA A C 1
ATOM 7086 O O . ALA A 1 883 ? 51.411 25.941 -27.802 1.00 87.25 883 ALA A O 1
ATOM 7087 N N . ASP A 1 884 ? 51.790 24.043 -28.939 1.00 83.69 884 ASP A N 1
ATOM 7088 C CA . ASP A 1 884 ? 52.468 23.373 -27.830 1.00 83.69 884 ASP A CA 1
ATOM 7089 C C . ASP A 1 884 ? 53.817 24.042 -27.529 1.00 83.69 884 ASP A C 1
ATOM 7091 O O . ASP A 1 884 ? 54.676 24.129 -28.409 1.00 83.69 884 ASP A O 1
ATOM 7095 N N . SER A 1 885 ? 54.040 24.481 -26.289 1.00 81.50 885 SER A N 1
ATOM 7096 C CA . SER A 1 885 ? 55.328 25.038 -25.854 1.00 81.50 885 SER A CA 1
ATOM 7097 C C . SER A 1 885 ? 56.499 24.058 -26.034 1.00 81.50 885 SER A C 1
ATOM 7099 O O . SER A 1 885 ? 57.625 24.494 -26.273 1.00 81.50 885 SER A O 1
ATOM 7101 N N . ALA A 1 886 ? 56.249 22.742 -26.020 1.00 79.50 886 ALA A N 1
ATOM 7102 C CA . ALA A 1 886 ? 57.271 21.729 -26.300 1.00 79.50 886 ALA A CA 1
ATOM 7103 C C . ALA A 1 886 ? 57.739 21.711 -27.769 1.00 79.50 886 ALA A C 1
ATOM 7105 O O . ALA A 1 886 ? 58.768 21.116 -28.078 1.00 79.50 886 ALA A O 1
ATOM 7106 N N . SER A 1 887 ? 57.005 22.364 -28.677 1.00 74.75 887 SER A N 1
ATOM 7107 C CA . SER A 1 887 ? 57.347 22.466 -30.104 1.00 74.75 887 SER A CA 1
ATOM 7108 C C . SER A 1 887 ? 58.208 23.687 -30.461 1.00 74.75 887 SER A C 1
ATOM 7110 O O . SER A 1 887 ? 58.440 23.948 -31.640 1.00 74.75 887 SER A O 1
ATOM 7112 N N . ARG A 1 888 ? 58.686 24.439 -29.458 1.00 77.25 888 ARG A N 1
ATOM 7113 C CA . ARG A 1 888 ? 59.568 25.602 -29.644 1.00 77.25 888 ARG A CA 1
ATOM 7114 C C . ARG A 1 888 ? 60.985 25.162 -30.013 1.00 77.25 888 ARG A C 1
ATOM 7116 O O . ARG A 1 888 ? 61.563 24.307 -29.346 1.00 77.25 888 ARG A O 1
ATOM 7123 N N . ASN A 1 889 ? 61.564 25.799 -31.028 1.00 73.75 889 ASN A N 1
ATOM 7124 C CA . ASN A 1 889 ? 62.979 25.632 -31.360 1.00 73.75 889 ASN A CA 1
ATOM 7125 C C . ASN A 1 889 ? 63.862 26.458 -30.407 1.00 73.75 889 ASN A C 1
ATOM 7127 O O . ASN A 1 889 ? 63.380 27.392 -29.767 1.00 73.75 889 ASN A O 1
ATOM 7131 N N . ASP A 1 890 ? 65.170 26.190 -30.357 1.00 74.62 890 ASP A N 1
ATOM 7132 C CA . ASP A 1 890 ? 66.111 26.914 -29.479 1.00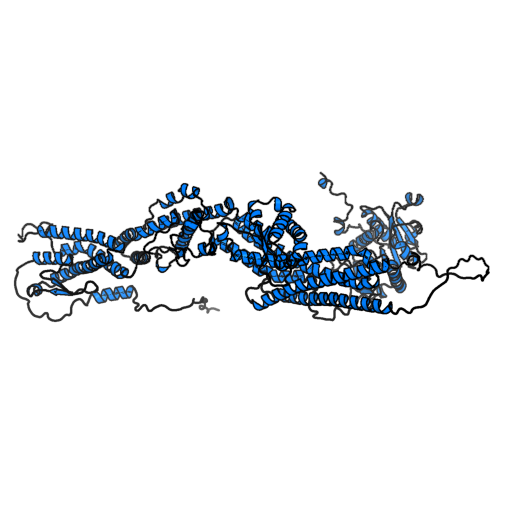 74.62 890 ASP A CA 1
ATOM 7133 C C . ASP A 1 890 ? 66.058 28.445 -29.665 1.00 74.62 890 ASP A C 1
ATOM 7135 O O . ASP A 1 890 ? 66.132 29.199 -28.694 1.00 74.62 890 ASP A O 1
ATOM 7139 N N . ASN A 1 891 ? 65.835 28.913 -30.900 1.00 67.31 891 ASN A N 1
ATOM 7140 C CA . ASN A 1 891 ? 65.627 30.333 -31.207 1.00 67.31 891 ASN A CA 1
ATOM 7141 C C . ASN A 1 891 ? 64.315 30.876 -30.616 1.00 67.31 891 ASN A C 1
ATOM 7143 O O . ASN A 1 891 ? 64.264 32.012 -30.148 1.00 67.31 891 ASN A O 1
ATOM 7147 N N . ASP A 1 892 ? 63.262 30.057 -30.596 1.00 70.12 892 ASP A N 1
ATOM 7148 C CA . ASP A 1 892 ? 61.966 30.442 -30.052 1.00 70.12 892 ASP A CA 1
ATOM 7149 C C . ASP A 1 892 ? 61.981 30.484 -28.527 1.00 70.12 892 ASP A C 1
ATOM 7151 O O . ASP A 1 892 ? 61.261 31.300 -27.958 1.00 70.12 892 ASP A O 1
ATOM 7155 N N . ILE A 1 893 ? 62.796 29.657 -27.859 1.00 71.12 893 ILE A N 1
ATOM 7156 C CA . ILE A 1 893 ? 62.921 29.605 -26.391 1.00 71.12 893 ILE A CA 1
ATOM 7157 C C . ILE A 1 893 ? 63.436 30.934 -25.817 1.00 71.12 893 ILE A C 1
ATOM 7159 O O . ILE A 1 893 ? 62.958 31.364 -24.767 1.00 71.12 893 ILE A O 1
ATOM 7163 N N . VAL A 1 894 ? 64.361 31.597 -26.521 1.00 72.00 894 VAL A N 1
ATOM 7164 C CA . VAL A 1 894 ? 64.953 32.889 -26.117 1.00 72.00 894 VAL A CA 1
ATOM 7165 C C . VAL A 1 894 ? 64.014 34.070 -26.402 1.00 72.00 894 VAL A C 1
ATOM 7167 O O . VAL A 1 894 ? 64.084 35.100 -25.734 1.00 72.00 894 VAL A O 1
ATOM 7170 N N . SER A 1 895 ? 63.117 33.913 -27.375 1.00 74.88 895 SER A N 1
ATOM 7171 C CA . SER A 1 895 ? 62.149 34.931 -27.789 1.00 74.88 895 SER A CA 1
ATOM 7172 C C . SER A 1 895 ? 60.830 34.918 -26.998 1.00 74.88 895 SER A C 1
ATOM 7174 O O . SER A 1 895 ? 60.562 34.019 -26.196 1.00 74.88 895 SER A O 1
ATOM 7176 N N . SER A 1 896 ? 59.967 35.906 -27.267 1.00 79.75 896 SER A N 1
ATOM 7177 C CA . SER A 1 896 ? 58.596 35.951 -26.741 1.00 79.75 896 SER A CA 1
ATOM 7178 C C . SER A 1 896 ? 57.782 34.713 -27.143 1.00 79.75 896 SER A C 1
ATOM 7180 O O . SER A 1 896 ? 57.910 34.193 -28.249 1.00 79.75 896 SER A O 1
ATOM 7182 N N . GLN A 1 897 ? 56.893 34.258 -26.258 1.00 81.25 897 GLN A N 1
ATOM 7183 C CA . GLN A 1 897 ? 55.980 33.137 -26.527 1.00 81.25 897 GLN A CA 1
ATOM 7184 C C . GLN A 1 897 ? 54.893 33.481 -27.557 1.00 81.25 897 GLN A C 1
ATOM 7186 O O . GLN A 1 897 ? 54.283 32.576 -28.127 1.00 81.25 897 GLN A O 1
ATOM 7191 N N . LEU A 1 898 ? 54.628 34.773 -27.777 1.00 84.31 898 LEU A N 1
ATOM 7192 C CA . LEU A 1 898 ? 53.645 35.251 -28.741 1.00 84.31 898 LEU A CA 1
ATOM 7193 C C . LEU A 1 898 ? 54.304 35.472 -30.105 1.00 84.31 898 LEU A C 1
ATOM 7195 O O . LEU A 1 898 ? 55.249 36.251 -30.229 1.00 84.31 898 LEU A O 1
ATOM 7199 N N . LYS A 1 899 ? 53.755 34.821 -31.126 1.00 84.94 899 LYS A N 1
ATOM 7200 C CA . LYS A 1 899 ? 54.224 34.875 -32.508 1.00 84.94 899 LYS A CA 1
ATOM 7201 C C . LYS A 1 899 ? 53.097 35.290 -33.441 1.00 84.94 899 LYS A C 1
ATOM 7203 O O . LYS A 1 899 ? 51.917 35.112 -33.130 1.00 84.94 899 LYS A O 1
ATOM 7208 N N . GLN A 1 900 ? 53.460 35.810 -34.605 1.00 85.06 900 GLN A N 1
ATOM 7209 C CA . GLN A 1 900 ? 52.506 36.229 -35.624 1.00 85.06 900 GLN A CA 1
ATOM 7210 C C . GLN A 1 900 ? 52.669 35.497 -36.951 1.00 85.06 900 GLN A C 1
ATOM 7212 O O . GLN A 1 900 ? 53.738 35.000 -37.302 1.00 85.06 900 GLN A O 1
ATOM 7217 N N . ILE A 1 901 ? 51.597 35.512 -37.731 1.00 79.88 901 ILE A N 1
ATOM 7218 C CA . ILE A 1 901 ? 51.590 35.146 -39.141 1.00 79.88 901 ILE A CA 1
ATOM 7219 C C . ILE A 1 901 ? 50.822 36.244 -39.873 1.00 79.88 901 ILE A C 1
ATOM 7221 O O . ILE A 1 901 ? 49.713 36.583 -39.476 1.00 79.88 901 ILE A O 1
ATOM 7225 N N . SER A 1 902 ? 51.370 36.796 -40.950 1.00 75.12 902 SER A N 1
ATOM 7226 C CA . SER A 1 902 ? 50.696 37.845 -41.720 1.00 75.12 902 SER A CA 1
ATOM 7227 C C . SER A 1 902 ? 50.664 37.498 -43.205 1.00 75.12 902 SER A C 1
ATOM 7229 O O . SER A 1 902 ? 51.637 36.979 -43.757 1.00 75.12 902 SER A O 1
ATOM 7231 N N . SER A 1 903 ? 49.528 37.745 -43.858 1.00 70.38 903 SER A N 1
ATOM 7232 C CA . SER A 1 903 ? 49.441 37.810 -45.320 1.00 70.38 903 SER A CA 1
ATOM 7233 C C . SER A 1 903 ? 49.860 39.208 -45.786 1.00 70.38 903 SER A C 1
ATOM 7235 O O . SER A 1 903 ? 49.529 40.204 -45.135 1.00 70.38 903 SER A O 1
ATOM 7237 N N . LYS A 1 904 ? 50.567 39.296 -46.922 1.00 60.81 904 LYS A N 1
ATOM 7238 C CA . LYS A 1 904 ? 51.098 40.562 -47.474 1.00 60.81 904 LYS A CA 1
ATOM 7239 C C . LYS A 1 904 ? 50.007 41.595 -47.790 1.00 60.81 904 LYS A C 1
ATOM 7241 O O . LYS A 1 904 ? 50.305 42.782 -47.821 1.00 60.81 904 LYS A O 1
ATOM 7246 N N . ASP A 1 905 ? 48.766 41.142 -47.960 1.00 59.47 905 ASP A N 1
ATOM 7247 C CA . ASP A 1 905 ? 47.609 41.970 -48.315 1.00 59.47 905 ASP A CA 1
ATOM 7248 C C . ASP A 1 905 ? 46.740 42.360 -47.100 1.00 59.47 905 ASP A C 1
ATOM 7250 O O . ASP A 1 905 ? 45.633 42.877 -47.264 1.00 59.47 905 ASP A O 1
ATOM 7254 N N . SER A 1 906 ? 47.197 42.095 -45.866 1.00 66.62 906 SER A N 1
ATOM 7255 C CA . SER A 1 906 ? 46.373 42.293 -44.669 1.00 66.62 906 SER A CA 1
ATOM 7256 C C . SER A 1 906 ? 46.374 43.730 -44.127 1.00 66.62 906 SER A C 1
ATOM 7258 O O . SER A 1 906 ? 47.416 44.364 -43.979 1.00 66.62 906 SER A O 1
ATOM 7260 N N . ARG A 1 907 ? 45.190 44.232 -43.731 1.00 69.50 907 ARG A N 1
ATOM 7261 C CA . ARG A 1 907 ? 44.987 45.583 -43.144 1.00 69.50 907 ARG A CA 1
ATOM 7262 C C . ARG A 1 907 ? 45.817 45.844 -41.875 1.00 69.50 907 ARG A C 1
ATOM 7264 O O . ARG A 1 907 ? 46.023 46.996 -41.501 1.00 69.50 907 ARG A O 1
ATOM 7271 N N . TYR A 1 908 ? 46.252 44.785 -41.196 1.00 74.12 908 TYR A N 1
ATOM 7272 C CA . TYR A 1 908 ? 46.946 44.844 -39.909 1.00 74.12 908 TYR A CA 1
ATOM 7273 C C . TYR A 1 908 ? 48.429 44.448 -40.000 1.00 74.12 908 TYR A C 1
ATOM 7275 O O . TYR A 1 908 ? 49.083 44.367 -38.963 1.00 74.12 908 TYR A O 1
ATOM 7283 N N . ALA A 1 909 ? 48.977 44.244 -41.206 1.00 68.06 909 ALA A N 1
ATOM 7284 C CA . ALA A 1 909 ? 50.356 43.789 -41.404 1.00 68.06 909 ALA A CA 1
ATOM 7285 C C . ALA A 1 909 ? 51.398 44.655 -40.667 1.00 68.06 909 ALA A C 1
ATOM 7287 O O . ALA A 1 909 ? 52.251 44.103 -39.975 1.00 68.06 909 ALA A O 1
ATOM 7288 N N . ASP A 1 910 ? 51.265 45.986 -40.726 1.00 68.56 910 ASP A N 1
ATOM 7289 C CA . ASP A 1 910 ? 52.203 46.938 -40.102 1.00 68.56 910 ASP A CA 1
ATOM 7290 C C . ASP A 1 910 ? 52.129 46.967 -38.564 1.00 68.56 910 ASP A C 1
ATOM 7292 O O . ASP A 1 910 ? 53.088 47.335 -37.892 1.00 68.56 910 ASP A O 1
ATOM 7296 N N . LYS A 1 911 ? 50.982 46.596 -37.981 1.00 69.81 911 LYS A N 1
ATOM 7297 C CA . LYS A 1 911 ? 50.796 46.564 -36.518 1.00 69.81 911 LYS A CA 1
ATOM 7298 C C . LYS A 1 911 ? 51.224 45.239 -35.909 1.00 69.81 911 LYS A C 1
ATOM 7300 O O . LYS A 1 911 ? 51.624 45.185 -34.755 1.00 69.81 911 LYS A O 1
ATOM 7305 N N . ILE A 1 912 ? 51.097 44.157 -36.670 1.00 73.62 912 ILE A N 1
ATOM 7306 C CA . ILE A 1 912 ? 51.433 42.816 -36.198 1.00 73.62 912 ILE A CA 1
ATOM 7307 C C . ILE A 1 912 ? 52.930 42.536 -36.439 1.00 73.62 912 ILE A C 1
ATOM 7309 O O . ILE A 1 912 ? 53.514 41.747 -35.703 1.00 73.62 912 ILE A O 1
ATOM 7313 N N . SER A 1 913 ? 53.600 43.273 -37.343 1.00 66.31 913 SER A N 1
ATOM 7314 C CA . SER A 1 913 ? 55.063 43.239 -37.526 1.00 66.31 913 SER A CA 1
ATOM 7315 C C . SER A 1 913 ? 55.900 43.563 -36.285 1.00 66.31 913 SER A C 1
ATOM 7317 O O . SER A 1 913 ? 57.094 43.281 -36.286 1.00 66.31 913 SER A O 1
ATOM 7319 N N . GLU A 1 914 ? 55.294 44.111 -35.227 1.00 68.56 914 GLU A N 1
ATOM 7320 C CA . GLU A 1 914 ? 55.931 44.263 -33.910 1.00 68.56 914 GLU A CA 1
ATOM 7321 C C . GLU A 1 914 ? 56.220 42.911 -33.229 1.00 68.56 914 GLU A C 1
ATOM 7323 O O . GLU A 1 914 ? 57.083 42.829 -32.356 1.00 68.56 914 GLU A O 1
ATOM 7328 N N . PHE A 1 915 ? 55.527 41.844 -33.637 1.00 75.56 915 PHE A N 1
ATOM 7329 C CA . PHE A 1 915 ? 55.717 40.484 -33.138 1.00 75.56 915 PHE A CA 1
ATOM 7330 C C . PHE A 1 915 ? 56.593 39.653 -34.088 1.00 75.56 915 PHE A C 1
ATOM 7332 O O . PHE A 1 915 ? 56.632 39.870 -35.302 1.00 75.56 915 PHE A O 1
ATOM 7339 N N . GLU A 1 916 ? 57.275 38.644 -33.550 1.00 76.00 916 GLU A N 1
ATOM 7340 C CA . GLU A 1 916 ? 58.127 37.755 -34.345 1.00 76.00 916 GLU A CA 1
ATOM 7341 C C . GLU A 1 916 ? 57.305 36.793 -35.221 1.00 76.00 916 GLU A C 1
ATOM 7343 O O . GLU A 1 916 ? 56.260 36.286 -34.804 1.00 76.00 916 GLU A O 1
ATOM 7348 N N . SER A 1 917 ? 57.779 36.531 -36.443 1.00 77.31 917 SER A N 1
ATOM 7349 C CA . SER A 1 917 ? 57.111 35.651 -37.410 1.00 77.31 917 SER A CA 1
ATOM 7350 C C . SER A 1 917 ? 57.198 34.173 -37.027 1.00 77.31 917 SER A C 1
ATOM 7352 O O . SER A 1 917 ? 58.242 33.711 -36.572 1.00 77.31 917 SER A O 1
ATOM 7354 N N . LEU A 1 918 ? 56.117 33.430 -37.270 1.00 76.69 918 LEU A N 1
ATOM 7355 C CA . LEU A 1 918 ? 56.007 31.997 -37.008 1.00 76.69 918 LEU A CA 1
ATOM 7356 C C . LEU A 1 918 ? 56.181 31.154 -38.280 1.00 76.69 918 LEU A C 1
ATOM 7358 O O . LEU A 1 918 ? 55.446 31.343 -39.253 1.00 76.69 918 LEU A O 1
ATOM 7362 N N . ASP A 1 919 ? 57.064 30.156 -38.229 1.00 72.44 919 ASP A N 1
ATOM 7363 C CA . ASP A 1 919 ? 57.220 29.162 -39.296 1.00 72.44 919 ASP A CA 1
ATOM 7364 C C . ASP A 1 919 ? 56.167 28.044 -39.176 1.00 72.44 919 ASP A C 1
ATOM 7366 O O . ASP A 1 919 ? 56.160 27.240 -38.247 1.00 72.44 919 ASP A O 1
ATOM 7370 N N . LEU A 1 920 ? 55.253 27.977 -40.148 1.00 69.19 920 LEU A N 1
ATOM 7371 C CA . LEU A 1 920 ? 54.067 27.103 -40.136 1.00 69.19 920 LEU A CA 1
ATOM 7372 C C . LEU A 1 920 ? 54.320 25.622 -40.483 1.00 69.19 920 LEU A C 1
ATOM 7374 O O . LEU A 1 920 ? 53.402 24.798 -40.381 1.00 69.19 920 LEU A O 1
ATOM 7378 N N . ASP A 1 921 ? 55.512 25.267 -40.961 1.00 62.75 921 ASP A N 1
ATOM 7379 C CA . ASP A 1 921 ? 55.790 23.921 -41.484 1.00 62.75 921 ASP A CA 1
ATOM 7380 C C . ASP A 1 921 ? 56.276 22.920 -40.430 1.00 62.75 921 ASP A C 1
ATOM 7382 O O . ASP A 1 921 ? 56.190 21.715 -40.660 1.00 62.75 921 ASP A O 1
ATOM 7386 N N . THR A 1 922 ? 56.685 23.392 -39.253 1.00 60.56 922 THR A N 1
ATOM 7387 C CA . THR A 1 922 ? 57.250 22.570 -38.168 1.00 60.56 922 THR A CA 1
ATOM 7388 C C . THR A 1 922 ? 56.307 22.361 -36.976 1.00 60.56 922 THR A C 1
ATOM 7390 O O . THR A 1 922 ? 56.628 21.590 -36.075 1.00 60.56 922 THR A O 1
ATOM 7393 N N . LEU A 1 923 ? 55.136 23.007 -36.960 1.00 66.56 923 LEU A N 1
ATOM 7394 C CA . LEU A 1 923 ? 54.292 23.112 -35.764 1.00 66.56 923 LEU A CA 1
ATOM 7395 C C . LEU A 1 923 ? 53.130 22.117 -35.737 1.00 66.56 923 LEU A C 1
ATOM 7397 O O . LEU A 1 923 ? 52.288 22.077 -36.637 1.00 66.56 923 LEU A O 1
ATOM 7401 N N . ASN A 1 924 ? 53.035 21.389 -34.625 1.00 64.12 924 ASN A N 1
ATOM 7402 C CA . ASN A 1 924 ? 51.911 20.520 -34.289 1.00 64.12 924 ASN A CA 1
ATOM 7403 C C . ASN A 1 924 ? 50.999 21.210 -33.257 1.00 64.12 924 ASN A C 1
ATOM 7405 O O . ASN A 1 924 ? 51.449 22.014 -32.448 1.00 64.12 924 ASN A O 1
ATOM 7409 N N . GLY A 1 925 ? 49.698 20.902 -33.275 1.00 65.38 925 GLY A N 1
ATOM 7410 C CA . GLY A 1 925 ? 48.753 21.389 -32.254 1.00 65.38 925 GLY A CA 1
ATOM 7411 C C . GLY A 1 925 ? 48.115 22.766 -32.501 1.00 65.38 925 GLY A C 1
ATOM 7412 O O . GLY A 1 925 ? 47.286 23.186 -31.701 1.00 65.38 925 GLY A O 1
ATOM 7413 N N . THR A 1 926 ? 48.392 23.425 -33.634 1.00 71.12 926 THR A N 1
ATOM 7414 C CA . THR A 1 926 ? 47.830 24.743 -34.030 1.00 71.12 926 THR A CA 1
ATOM 7415 C C . THR A 1 926 ? 46.388 24.697 -34.573 1.00 71.12 926 THR A C 1
ATOM 7417 O O . THR A 1 926 ? 45.910 25.618 -35.236 1.00 71.12 926 THR A O 1
ATOM 7420 N N . GLY A 1 927 ? 45.670 23.594 -34.343 1.00 77.88 927 GLY A N 1
ATOM 7421 C CA . GLY A 1 927 ? 44.278 23.424 -34.763 1.00 77.88 927 GLY A CA 1
ATOM 7422 C C . GLY A 1 927 ? 44.051 23.610 -36.273 1.00 77.88 927 GLY A C 1
ATOM 7423 O O . GLY A 1 927 ? 44.513 22.820 -37.106 1.00 77.88 927 GLY A O 1
ATOM 7424 N N . LEU A 1 928 ? 43.266 24.630 -36.630 1.00 80.88 928 LEU A N 1
ATOM 7425 C CA . LEU A 1 928 ? 42.898 24.967 -38.013 1.00 80.88 928 LEU A CA 1
ATOM 7426 C C . LEU A 1 928 ? 43.706 26.134 -38.596 1.00 80.88 928 LEU A C 1
ATOM 7428 O O . LEU A 1 928 ? 43.483 26.481 -39.754 1.00 80.88 928 LEU A O 1
ATOM 7432 N N . LEU A 1 929 ? 44.675 26.685 -37.857 1.00 82.69 929 LEU A N 1
ATOM 7433 C CA . LEU A 1 929 ? 45.461 27.856 -38.258 1.00 82.69 929 LEU A CA 1
ATOM 7434 C C . LEU A 1 929 ? 46.080 27.705 -39.654 1.00 82.69 929 LEU A C 1
ATOM 7436 O O . LEU A 1 929 ? 45.867 28.554 -40.515 1.00 82.69 929 LEU A O 1
ATOM 7440 N N . LYS A 1 930 ? 46.769 26.584 -39.918 1.00 81.44 930 LYS A N 1
ATOM 7441 C CA . LYS A 1 930 ? 47.390 26.300 -41.226 1.00 81.44 930 LYS A CA 1
ATOM 7442 C C . LYS A 1 930 ? 46.363 26.231 -42.361 1.00 81.44 930 LYS A C 1
ATOM 7444 O O . LYS A 1 930 ? 46.626 26.687 -43.469 1.00 81.44 930 LYS A O 1
ATOM 7449 N N . SER A 1 931 ? 45.185 25.670 -42.083 1.00 80.88 931 SER A N 1
ATOM 7450 C CA . SER A 1 931 ? 44.105 25.534 -43.065 1.00 80.88 931 SER A CA 1
ATOM 7451 C C . SER A 1 931 ? 43.421 26.871 -43.357 1.00 80.88 931 SER A C 1
ATOM 7453 O O . SER A 1 931 ? 43.116 27.140 -44.516 1.00 80.88 931 SER A O 1
ATOM 7455 N N . TYR A 1 932 ? 43.219 27.716 -42.342 1.00 81.94 932 TYR A N 1
ATOM 7456 C CA . TYR A 1 932 ? 42.653 29.055 -42.508 1.00 81.94 932 TYR A CA 1
ATOM 7457 C C . TYR A 1 932 ? 43.630 30.005 -43.201 1.00 81.94 932 TYR A C 1
ATOM 7459 O O . TYR A 1 932 ? 43.256 30.627 -44.192 1.00 81.94 932 TYR A O 1
ATOM 7467 N N . TYR A 1 933 ? 44.888 30.054 -42.755 1.00 79.06 933 TYR A N 1
ATOM 7468 C CA . TYR A 1 933 ? 45.913 30.908 -43.359 1.00 79.06 933 TYR A CA 1
ATOM 7469 C C . TYR A 1 933 ? 46.194 30.541 -44.822 1.00 79.06 933 TYR A C 1
ATOM 7471 O O . TYR A 1 933 ? 46.280 31.419 -45.669 1.00 79.06 933 TYR A O 1
ATOM 7479 N N . GLY A 1 934 ? 46.267 29.245 -45.150 1.00 75.12 934 GLY A N 1
ATOM 7480 C CA . GLY A 1 934 ? 46.480 28.802 -46.532 1.00 75.12 934 GLY A CA 1
ATOM 7481 C C . GLY A 1 934 ? 45.294 29.049 -47.474 1.00 75.12 934 GLY A C 1
ATOM 7482 O O . GLY A 1 934 ? 45.455 28.940 -48.688 1.00 75.12 934 GLY A O 1
ATOM 7483 N N . SER A 1 935 ? 44.107 29.356 -46.938 1.00 76.94 935 SER A N 1
ATOM 7484 C CA . SER A 1 935 ? 42.869 29.458 -47.723 1.00 76.94 935 SER A CA 1
ATOM 7485 C C . SER A 1 935 ? 42.334 30.887 -47.855 1.00 76.94 935 SER A C 1
ATOM 7487 O O . SER A 1 935 ? 41.760 31.192 -48.903 1.00 76.94 935 SER A O 1
ATOM 7489 N N . LEU A 1 936 ? 42.512 31.738 -46.837 1.00 77.75 936 LEU A N 1
ATOM 7490 C CA . LEU A 1 936 ? 41.989 33.110 -46.760 1.00 77.75 936 LEU A CA 1
ATOM 7491 C C . LEU A 1 936 ? 43.011 34.133 -47.287 1.00 77.75 936 LEU A C 1
ATOM 7493 O O . LEU A 1 936 ? 44.184 34.069 -46.933 1.00 77.75 936 LEU A O 1
ATOM 7497 N N . GLN A 1 937 ? 42.573 35.098 -48.104 1.00 68.75 937 GLN A N 1
ATOM 7498 C CA . GLN A 1 937 ? 43.481 36.074 -48.737 1.00 68.75 937 GLN A CA 1
ATOM 7499 C C . GLN A 1 937 ? 43.904 37.213 -47.784 1.00 68.75 937 GLN A C 1
ATOM 7501 O O . GLN A 1 937 ? 45.087 37.550 -47.699 1.00 68.75 937 GLN A O 1
ATOM 7506 N N . ASN A 1 938 ? 42.954 37.765 -47.020 1.00 77.94 938 ASN A N 1
ATOM 7507 C CA . ASN A 1 938 ? 43.152 38.884 -46.090 1.00 77.94 938 ASN A CA 1
ATOM 7508 C C . ASN A 1 938 ? 43.125 38.398 -44.628 1.00 77.94 938 ASN A C 1
ATOM 7510 O O . ASN A 1 938 ? 42.198 38.698 -43.872 1.00 77.94 938 ASN A O 1
ATOM 7514 N N . ALA A 1 939 ? 44.120 37.586 -44.252 1.00 81.44 939 ALA A N 1
ATOM 7515 C CA . ALA A 1 939 ? 44.229 37.001 -42.918 1.00 81.44 939 ALA A CA 1
ATOM 7516 C C . ALA A 1 939 ? 45.548 37.359 -42.219 1.00 81.44 939 ALA A C 1
ATOM 7518 O O . ALA A 1 939 ? 46.628 37.292 -42.812 1.00 81.44 939 ALA A O 1
ATOM 7519 N N . ALA A 1 940 ? 45.451 37.677 -40.931 1.00 85.06 940 ALA A N 1
ATOM 7520 C CA . ALA A 1 940 ? 46.573 37.728 -40.005 1.00 85.06 940 ALA A CA 1
ATOM 7521 C C . ALA A 1 940 ? 46.300 36.794 -38.821 1.00 85.06 940 ALA A C 1
ATOM 7523 O O . ALA A 1 940 ? 45.149 36.542 -38.484 1.00 85.06 940 ALA A O 1
ATOM 7524 N N . GLY A 1 941 ? 47.336 36.247 -38.200 1.00 85.38 941 GLY A N 1
ATOM 7525 C CA . GLY A 1 941 ? 47.233 35.269 -37.127 1.00 85.38 941 GLY A CA 1
ATOM 7526 C C . GLY A 1 941 ? 48.116 35.638 -35.945 1.00 85.38 941 GLY A C 1
ATOM 7527 O O . GLY A 1 941 ? 49.269 36.015 -36.135 1.00 85.38 941 GLY A O 1
ATOM 7528 N N . LEU A 1 942 ? 47.583 35.492 -34.735 1.00 88.19 942 LEU A N 1
ATOM 7529 C CA . LEU A 1 942 ? 48.334 35.540 -33.483 1.00 88.19 942 LEU A CA 1
ATOM 7530 C C . LEU A 1 942 ? 48.355 34.135 -32.886 1.00 88.19 942 LEU A C 1
ATOM 7532 O O . LEU A 1 942 ? 47.305 33.512 -32.713 1.00 88.19 942 LEU A O 1
ATOM 7536 N N . CYS A 1 943 ? 49.550 33.637 -32.587 1.00 87.75 943 CYS A N 1
ATOM 7537 C CA . CYS A 1 943 ? 49.758 32.310 -32.032 1.00 87.75 943 CYS A CA 1
ATOM 7538 C C . CYS A 1 943 ? 50.567 32.393 -30.738 1.00 87.75 943 CYS A C 1
ATOM 7540 O O . CYS A 1 943 ? 51.661 32.954 -30.734 1.00 87.75 943 CYS A O 1
ATOM 7542 N N . LEU A 1 944 ? 50.046 31.819 -29.654 1.00 89.12 944 LEU A N 1
ATOM 7543 C CA . LEU A 1 944 ? 50.735 31.756 -28.362 1.00 89.12 944 LEU A CA 1
ATOM 7544 C C . LEU A 1 944 ? 51.212 30.330 -28.067 1.00 89.12 944 LEU A C 1
ATOM 7546 O O . LEU A 1 944 ? 50.433 29.383 -28.174 1.00 89.12 944 LEU A O 1
ATOM 7550 N N . PHE A 1 945 ? 52.477 30.169 -27.685 1.00 87.06 945 PHE A N 1
ATOM 7551 C CA . PHE A 1 945 ? 52.985 28.892 -27.181 1.00 87.06 945 PHE A CA 1
ATOM 7552 C C . PHE A 1 945 ? 52.551 28.671 -25.731 1.00 87.06 945 PHE A C 1
ATOM 7554 O O . PHE A 1 945 ? 52.931 29.449 -24.861 1.00 87.06 945 PHE A O 1
ATOM 7561 N N . THR A 1 946 ? 51.791 27.607 -25.470 1.00 86.12 946 THR A N 1
ATOM 7562 C CA . THR A 1 946 ? 51.215 27.312 -24.149 1.00 86.12 946 THR A CA 1
ATOM 7563 C C . THR A 1 946 ? 51.410 25.844 -23.769 1.00 86.12 946 THR A C 1
ATOM 7565 O O . THR A 1 946 ? 51.656 24.985 -24.619 1.00 86.12 946 THR A O 1
ATOM 7568 N N . THR A 1 947 ? 51.350 25.551 -22.472 1.00 83.62 947 THR A N 1
ATOM 7569 C CA . THR A 1 947 ? 51.374 24.187 -21.915 1.00 83.62 947 THR A CA 1
ATOM 7570 C C . THR A 1 947 ? 49.994 23.823 -21.378 1.00 83.62 947 THR A C 1
ATOM 7572 O O . THR A 1 947 ? 49.216 24.709 -21.054 1.00 83.62 947 THR A O 1
ATOM 7575 N N . GLU A 1 948 ? 49.660 22.540 -21.250 1.00 80.00 948 GLU A N 1
ATOM 7576 C CA . GLU A 1 948 ? 48.405 22.145 -20.594 1.00 80.00 948 GLU A CA 1
ATOM 7577 C C . GLU A 1 948 ? 48.424 22.517 -19.097 1.00 80.00 948 GLU A C 1
ATOM 7579 O O . GLU A 1 948 ? 49.426 22.305 -18.414 1.00 80.00 948 GLU A O 1
ATOM 7584 N N . GLY A 1 949 ? 47.327 23.080 -18.579 1.00 80.50 949 GLY A N 1
ATOM 7585 C CA . GLY A 1 949 ? 47.254 23.585 -17.205 1.00 80.50 949 GLY A CA 1
ATOM 7586 C C . GLY A 1 949 ? 46.254 24.731 -17.032 1.00 80.50 949 GLY A C 1
ATOM 7587 O O . GLY A 1 949 ? 45.245 24.797 -17.733 1.00 80.50 949 GLY A O 1
ATOM 7588 N N . ASP A 1 950 ? 46.534 25.628 -16.082 1.00 82.44 950 ASP A N 1
ATOM 7589 C CA . ASP A 1 950 ? 45.761 26.853 -15.861 1.00 82.44 950 ASP A CA 1
ATOM 7590 C C . ASP A 1 950 ? 46.147 27.945 -16.869 1.00 82.44 950 ASP A C 1
ATOM 7592 O O . ASP A 1 950 ? 47.086 28.710 -16.657 1.00 82.44 950 ASP A O 1
ATOM 7596 N N . ASN A 1 951 ? 45.391 28.028 -17.964 1.00 86.44 951 ASN A N 1
ATOM 7597 C CA . ASN A 1 951 ? 45.695 28.919 -19.090 1.00 86.44 951 ASN A CA 1
ATOM 7598 C C . ASN A 1 951 ? 44.979 30.273 -19.021 1.00 86.44 951 ASN A C 1
ATOM 7600 O O . ASN A 1 951 ? 44.889 30.985 -20.025 1.00 86.44 951 ASN A O 1
ATOM 7604 N N . ARG A 1 952 ? 44.446 30.654 -17.852 1.00 86.06 952 ARG A N 1
ATOM 7605 C CA . ARG A 1 952 ? 43.855 31.988 -17.662 1.00 86.06 952 ARG A CA 1
ATOM 7606 C C . ARG A 1 952 ? 44.884 33.097 -17.933 1.00 86.06 952 ARG A C 1
ATOM 7608 O O . ARG A 1 952 ? 44.568 33.985 -18.727 1.00 86.06 952 ARG A O 1
ATOM 7615 N N . PRO A 1 953 ? 46.117 33.061 -17.382 1.00 85.75 953 PRO A N 1
ATOM 7616 C CA . PRO A 1 953 ? 47.120 34.098 -17.646 1.00 85.75 953 PRO A CA 1
ATOM 7617 C C . PRO A 1 953 ? 47.487 34.209 -19.133 1.00 85.75 953 PRO A C 1
ATOM 7619 O O . PRO A 1 953 ? 47.666 35.316 -19.645 1.00 85.75 953 PRO A O 1
ATOM 7622 N N . ASP A 1 954 ? 47.524 33.076 -19.834 1.00 88.62 954 ASP A N 1
ATOM 7623 C CA . ASP A 1 954 ? 47.828 33.002 -21.264 1.00 88.62 954 ASP A CA 1
ATOM 7624 C C . ASP A 1 954 ? 46.710 33.620 -22.115 1.00 88.62 954 ASP A C 1
ATOM 7626 O O . ASP A 1 954 ? 46.980 34.377 -23.052 1.00 88.62 954 ASP A O 1
ATOM 7630 N N . ALA A 1 955 ? 45.444 33.387 -21.748 1.00 89.06 955 ALA A N 1
ATOM 7631 C CA . ALA A 1 955 ? 44.299 34.040 -22.381 1.00 89.06 955 ALA A CA 1
ATOM 7632 C C . ALA A 1 955 ? 44.327 35.565 -22.169 1.00 89.06 955 ALA A C 1
ATOM 7634 O O . ALA A 1 955 ? 44.101 36.326 -23.112 1.00 89.06 955 ALA A O 1
ATOM 7635 N N . HIS A 1 956 ? 44.683 36.030 -20.965 1.00 89.81 956 HIS A N 1
ATOM 7636 C CA . HIS A 1 956 ? 44.879 37.459 -20.671 1.00 89.81 956 HIS A CA 1
ATOM 7637 C C . HIS A 1 956 ? 45.987 38.086 -21.525 1.00 89.81 956 HIS A C 1
ATOM 7639 O O . HIS A 1 956 ? 45.830 39.207 -22.014 1.00 89.81 956 HIS A O 1
ATOM 7645 N N . LEU A 1 957 ? 47.103 37.381 -21.720 1.00 88.25 957 LEU A N 1
ATOM 7646 C CA . LEU A 1 957 ? 48.213 37.838 -22.559 1.00 88.25 957 LEU A CA 1
ATOM 7647 C C . LEU A 1 957 ? 47.791 37.936 -24.031 1.00 88.25 957 LEU A C 1
ATOM 7649 O O . LEU A 1 957 ? 48.053 38.954 -24.678 1.00 88.25 957 LEU A O 1
ATOM 7653 N N . LEU A 1 958 ? 47.079 36.925 -24.539 1.00 89.50 958 LEU A N 1
ATOM 7654 C CA . LEU A 1 958 ? 46.596 36.892 -25.919 1.00 89.50 958 LEU A CA 1
ATOM 7655 C C . LEU A 1 958 ? 45.578 38.010 -26.204 1.00 89.50 958 LEU A C 1
ATOM 7657 O O . LEU A 1 958 ? 45.673 38.675 -27.236 1.00 89.50 958 LEU A O 1
ATOM 7661 N N . VAL A 1 959 ? 44.654 38.285 -25.274 1.00 89.75 959 VAL A N 1
ATOM 7662 C CA . VAL A 1 959 ? 43.690 39.395 -25.405 1.00 89.75 959 VAL A CA 1
ATOM 7663 C C . VAL A 1 959 ? 44.382 40.754 -25.333 1.00 89.75 959 VAL A C 1
ATOM 7665 O O . VAL A 1 959 ? 44.036 41.647 -26.102 1.00 89.75 959 VAL A O 1
ATOM 7668 N N . LYS A 1 960 ? 45.391 40.938 -24.471 1.00 87.38 960 LYS A N 1
ATOM 7669 C CA . LYS A 1 960 ? 46.174 42.190 -24.431 1.00 87.38 960 LYS A CA 1
ATOM 7670 C C . LYS A 1 960 ? 46.889 42.458 -25.755 1.00 87.38 960 LYS A C 1
ATOM 7672 O O . LYS A 1 960 ? 46.853 43.584 -26.248 1.00 87.38 960 LYS A O 1
ATOM 7677 N N . ALA A 1 961 ? 47.484 41.431 -26.357 1.00 85.94 961 ALA A N 1
ATOM 7678 C CA . ALA A 1 961 ? 48.111 41.556 -27.668 1.00 85.94 961 ALA A CA 1
ATOM 7679 C C . ALA A 1 961 ? 47.092 41.873 -28.773 1.00 85.94 961 ALA A C 1
ATOM 7681 O O . ALA A 1 961 ? 47.314 42.779 -29.576 1.00 85.94 961 ALA A O 1
ATOM 7682 N N . LEU A 1 962 ? 45.943 41.192 -28.773 1.00 88.25 962 LEU A N 1
ATOM 7683 C CA . LEU A 1 962 ? 44.850 41.466 -29.707 1.00 88.25 962 LEU A CA 1
ATOM 7684 C C . LEU A 1 962 ? 44.322 42.903 -29.567 1.00 88.25 962 LEU A C 1
ATOM 7686 O O . LEU A 1 962 ? 44.111 43.581 -30.572 1.00 88.25 962 LEU A O 1
ATOM 7690 N N . SER A 1 963 ? 44.162 43.390 -28.336 1.00 86.88 963 SER A N 1
ATOM 7691 C CA . SER A 1 963 ? 43.750 44.764 -28.032 1.00 86.88 963 SER A CA 1
ATOM 7692 C C . SER A 1 963 ? 44.730 45.801 -28.581 1.00 86.88 963 SER A C 1
ATOM 7694 O O . SER A 1 963 ? 44.288 46.813 -29.124 1.00 86.88 963 SER A O 1
ATOM 7696 N N . ASN A 1 964 ? 46.040 45.538 -28.520 1.00 83.94 964 ASN A N 1
ATOM 7697 C CA . ASN A 1 964 ? 47.058 46.416 -29.107 1.00 83.94 964 ASN A CA 1
ATOM 7698 C C . ASN A 1 964 ? 46.947 46.464 -30.641 1.00 83.94 964 ASN A C 1
ATOM 7700 O O . ASN A 1 964 ? 46.975 47.544 -31.233 1.00 83.94 964 ASN A O 1
ATOM 7704 N N . VAL A 1 965 ? 46.736 45.312 -31.287 1.00 83.25 965 VAL A N 1
ATOM 7705 C CA . VAL A 1 965 ? 46.567 45.217 -32.749 1.00 83.25 965 VAL A CA 1
ATOM 7706 C C . VAL A 1 965 ? 45.290 45.932 -33.215 1.00 83.25 965 VAL A C 1
ATOM 7708 O O . VAL A 1 965 ? 45.308 46.691 -34.193 1.00 83.25 965 VAL A O 1
ATOM 7711 N N . LEU A 1 966 ? 44.183 45.736 -32.494 1.00 83.50 966 LEU A N 1
ATOM 7712 C CA . LEU A 1 966 ? 42.880 46.330 -32.805 1.00 83.50 966 LEU A CA 1
ATOM 7713 C C . LEU A 1 966 ? 42.757 47.800 -32.364 1.00 83.50 966 LEU A C 1
ATOM 7715 O O . LEU A 1 966 ? 41.914 48.519 -32.899 1.00 83.50 966 LEU A O 1
ATOM 7719 N N . GLY A 1 967 ? 43.628 48.282 -31.472 1.00 77.88 967 GLY A N 1
ATOM 7720 C CA . GLY A 1 967 ? 43.616 49.656 -30.960 1.00 77.88 967 GLY A CA 1
ATOM 7721 C C . GLY A 1 967 ? 42.551 49.910 -29.887 1.00 77.88 967 GLY A C 1
ATOM 7722 O O . GLY A 1 967 ? 41.976 50.999 -29.834 1.00 77.88 967 GLY A O 1
ATOM 7723 N N . PHE A 1 968 ? 42.252 48.910 -29.056 1.00 83.00 968 PHE A N 1
ATOM 7724 C CA . PHE A 1 968 ? 41.315 49.048 -27.940 1.00 83.00 968 PHE A CA 1
ATOM 7725 C C . PHE A 1 968 ? 41.878 49.914 -26.813 1.00 83.00 968 PHE A C 1
ATOM 7727 O O . PHE A 1 968 ? 43.089 50.014 -26.616 1.00 83.00 968 PHE A O 1
ATOM 7734 N N . LYS A 1 969 ? 40.984 50.563 -26.053 1.00 74.44 969 LYS A N 1
ATOM 7735 C CA . LYS A 1 969 ? 41.390 51.282 -24.838 1.00 74.44 969 LYS A CA 1
ATOM 7736 C C . LYS A 1 969 ? 41.887 50.263 -23.801 1.00 74.44 969 LYS A C 1
ATOM 7738 O O . LYS A 1 969 ? 41.285 49.196 -23.695 1.00 74.44 969 LYS A O 1
ATOM 7743 N N . PRO A 1 970 ? 42.941 50.566 -23.023 1.00 69.06 970 PRO A N 1
ATOM 7744 C CA . PRO A 1 970 ? 43.412 49.659 -21.984 1.00 69.06 970 PRO A CA 1
ATOM 7745 C C . PRO A 1 970 ? 42.338 49.522 -20.895 1.00 69.06 970 PRO A C 1
ATOM 7747 O O . PRO A 1 970 ? 41.987 50.503 -20.240 1.00 69.06 970 PRO A O 1
ATOM 7750 N N . ILE A 1 971 ? 41.802 48.313 -20.729 1.00 72.50 971 ILE A N 1
ATOM 7751 C CA . ILE A 1 971 ? 40.791 47.957 -19.724 1.00 72.50 971 ILE A CA 1
ATOM 7752 C C . ILE A 1 971 ? 41.383 46.871 -18.817 1.00 72.50 971 ILE A C 1
ATOM 7754 O O . ILE A 1 971 ? 42.088 45.977 -19.290 1.00 72.50 971 ILE A O 1
ATOM 7758 N N . GLU A 1 972 ? 41.102 46.937 -17.513 1.00 78.25 972 GLU A N 1
ATOM 7759 C CA . GLU A 1 972 ? 41.363 45.818 -16.602 1.00 78.25 972 GLU A CA 1
ATOM 7760 C C . GLU A 1 972 ? 40.394 44.674 -16.912 1.00 78.25 972 GLU A C 1
ATOM 7762 O O . GLU A 1 972 ? 39.197 44.760 -16.630 1.00 78.25 972 GLU A O 1
ATOM 7767 N N . LEU A 1 973 ? 40.918 43.612 -17.523 1.00 84.00 973 LEU A N 1
ATOM 7768 C CA . LEU A 1 973 ? 40.150 42.426 -17.881 1.00 84.00 973 LEU A CA 1
ATOM 7769 C C . LEU A 1 973 ? 39.710 41.687 -16.612 1.00 84.00 973 LEU A C 1
ATOM 7771 O O . LEU A 1 973 ? 40.541 41.299 -15.790 1.00 84.00 973 LEU A O 1
ATOM 7775 N N . LYS A 1 974 ? 38.403 41.474 -16.466 1.00 85.75 974 LYS A N 1
ATOM 7776 C CA . LYS A 1 974 ? 37.809 40.659 -15.405 1.00 85.75 974 LYS A CA 1
ATOM 7777 C C . LYS A 1 974 ? 37.486 39.269 -15.927 1.00 85.75 974 LYS A C 1
ATOM 7779 O O . LYS A 1 974 ? 36.872 39.128 -16.989 1.00 85.75 974 LYS A O 1
ATOM 7784 N N . ASP A 1 975 ? 37.857 38.265 -15.140 1.00 86.06 975 ASP A N 1
ATOM 7785 C CA . ASP A 1 975 ? 37.520 36.872 -15.417 1.00 86.06 975 ASP A CA 1
ATOM 7786 C C . ASP A 1 975 ? 35.991 36.681 -15.414 1.00 86.06 975 ASP A C 1
ATOM 7788 O O . ASP A 1 975 ? 35.298 37.212 -14.533 1.00 86.06 975 ASP A O 1
ATOM 7792 N N . PRO A 1 976 ? 35.438 35.922 -16.370 1.00 83.38 976 PRO A N 1
ATOM 7793 C CA . PRO A 1 976 ? 34.037 35.537 -16.344 1.00 83.38 976 PRO A CA 1
ATOM 7794 C C . PRO A 1 976 ? 33.697 34.650 -15.136 1.00 83.38 976 PRO A C 1
ATOM 7796 O O . PRO A 1 976 ? 34.484 33.800 -14.724 1.00 83.38 976 PRO A O 1
ATOM 7799 N N . ARG A 1 977 ? 32.475 34.774 -14.599 1.00 77.81 977 ARG A N 1
ATOM 7800 C CA . ARG A 1 977 ? 32.025 33.973 -13.437 1.00 77.81 977 ARG A CA 1
ATOM 7801 C C . ARG A 1 977 ? 32.068 32.461 -13.683 1.00 77.81 977 ARG A C 1
ATOM 7803 O O . ARG A 1 977 ? 32.350 31.696 -12.771 1.00 77.81 977 ARG A O 1
ATOM 7810 N N . HIS A 1 978 ? 31.816 32.015 -14.913 1.00 74.31 978 HIS A N 1
ATOM 7811 C CA . HIS A 1 978 ? 31.838 30.591 -15.265 1.00 74.31 978 HIS A CA 1
ATOM 7812 C C . HIS A 1 978 ? 33.254 29.982 -15.264 1.00 74.31 978 HIS A C 1
ATOM 7814 O O . HIS A 1 978 ? 33.379 28.760 -15.253 1.00 74.31 978 HIS A O 1
ATOM 7820 N N . TRP A 1 979 ? 34.320 30.791 -15.187 1.00 80.44 979 TRP A N 1
ATOM 7821 C CA . TRP A 1 979 ? 35.689 30.289 -15.003 1.00 80.44 979 TRP A CA 1
ATOM 7822 C C . TRP A 1 979 ? 35.982 29.824 -13.567 1.00 80.44 979 TRP A C 1
ATOM 7824 O O . TRP A 1 979 ? 37.040 29.252 -13.315 1.00 80.44 979 TRP A O 1
ATOM 7834 N N . GLU A 1 980 ? 35.062 30.011 -12.611 1.00 73.50 980 GLU A N 1
ATOM 7835 C CA . GLU A 1 980 ? 35.230 29.515 -11.236 1.00 73.50 980 GLU A CA 1
ATOM 7836 C C . GLU A 1 980 ? 35.359 27.986 -11.150 1.00 73.50 980 GLU A C 1
ATOM 7838 O O . GLU A 1 980 ? 36.046 27.490 -10.256 1.00 73.50 980 GLU A O 1
ATOM 7843 N N . GLY A 1 981 ? 34.747 27.259 -12.091 1.00 66.31 981 GLY A N 1
ATOM 7844 C CA . GLY A 1 981 ? 34.811 25.799 -12.201 1.00 66.31 981 GLY A CA 1
ATOM 7845 C C . GLY A 1 981 ? 35.809 25.278 -13.239 1.00 66.31 981 GLY A C 1
ATOM 7846 O O . GLY A 1 981 ? 35.772 24.090 -13.556 1.00 66.31 981 GLY A O 1
ATOM 7847 N N . LEU A 1 982 ? 36.665 26.139 -13.808 1.00 69.00 982 LEU A N 1
ATOM 7848 C CA . LEU A 1 982 ? 37.640 25.719 -14.816 1.00 69.00 982 LEU A CA 1
ATOM 7849 C C . LEU A 1 982 ? 38.705 24.808 -14.179 1.00 69.00 982 LEU A C 1
ATOM 7851 O O . LEU A 1 982 ? 39.256 25.109 -13.117 1.00 69.00 982 LEU A O 1
ATOM 7855 N N . PHE A 1 983 ? 38.996 23.686 -14.835 1.00 58.69 983 PHE A N 1
ATOM 7856 C CA . PHE A 1 983 ? 40.011 22.733 -14.391 1.00 58.69 983 PHE A CA 1
ATOM 7857 C C . PHE A 1 983 ? 41.407 23.381 -14.421 1.00 58.69 983 PHE A C 1
ATOM 7859 O O . PHE A 1 983 ? 41.752 24.033 -15.404 1.00 58.69 983 PHE A O 1
ATOM 7866 N N . GLY A 1 984 ? 42.204 23.209 -13.360 1.00 58.22 984 GLY A N 1
ATOM 7867 C CA . GLY A 1 984 ? 43.561 23.772 -13.257 1.00 58.22 984 GLY A CA 1
ATOM 7868 C C . GLY A 1 984 ? 43.805 24.699 -12.061 1.00 58.22 984 GLY A C 1
ATOM 7869 O O . GLY A 1 984 ? 44.955 25.034 -11.791 1.00 58.22 984 GLY A O 1
ATOM 7870 N N . ARG A 1 985 ? 42.773 25.075 -11.288 1.00 55.78 985 ARG A N 1
ATOM 7871 C CA . ARG A 1 985 ? 43.001 25.668 -9.957 1.00 55.78 985 ARG A CA 1
ATOM 7872 C C . ARG A 1 985 ? 43.782 24.671 -9.094 1.00 55.78 985 ARG A C 1
ATOM 7874 O O . ARG A 1 985 ? 43.414 23.498 -9.037 1.00 55.78 985 ARG A O 1
ATOM 7881 N N . LEU A 1 986 ? 44.813 25.144 -8.387 1.00 50.91 986 LEU A N 1
ATOM 7882 C CA . LEU A 1 986 ? 45.278 24.465 -7.176 1.00 50.91 986 LEU A CA 1
ATOM 7883 C C . LEU A 1 986 ? 44.031 24.273 -6.309 1.00 50.91 986 LEU A C 1
ATOM 7885 O O . LEU A 1 986 ? 43.371 25.255 -5.958 1.00 50.91 986 LEU A O 1
ATOM 7889 N N . TYR A 1 987 ? 43.640 23.018 -6.079 1.00 51.00 987 TYR A N 1
ATOM 7890 C CA . TYR A 1 987 ? 42.590 22.715 -5.117 1.00 51.00 987 TYR A CA 1
ATOM 7891 C C . TYR A 1 987 ? 42.951 23.413 -3.803 1.00 51.00 987 TYR A C 1
ATOM 7893 O O . TYR A 1 987 ? 44.127 23.516 -3.466 1.00 51.00 987 TYR A O 1
ATOM 7901 N N . ASP A 1 988 ? 41.949 23.932 -3.094 1.00 45.53 988 ASP A N 1
ATOM 7902 C CA . ASP A 1 988 ? 42.134 24.444 -1.737 1.00 45.53 988 ASP A CA 1
ATOM 7903 C C . ASP A 1 988 ? 42.853 23.340 -0.938 1.00 45.53 988 ASP A C 1
ATOM 7905 O O . ASP A 1 988 ? 42.281 22.263 -0.751 1.00 45.53 988 ASP A O 1
ATOM 7909 N N . ASP A 1 989 ? 44.114 23.559 -0.539 1.00 49.66 989 ASP A N 1
ATOM 7910 C CA . ASP A 1 989 ? 44.979 22.548 0.108 1.00 49.66 989 ASP A CA 1
ATOM 7911 C C . ASP A 1 989 ? 44.314 21.921 1.352 1.00 49.66 989 ASP A C 1
ATOM 7913 O O . ASP A 1 989 ? 44.667 20.829 1.786 1.00 49.66 989 ASP A O 1
ATOM 7917 N N . LYS A 1 990 ? 43.263 22.560 1.877 1.00 52.41 990 LYS A N 1
ATOM 7918 C CA . LYS A 1 990 ? 42.380 22.049 2.933 1.00 52.41 990 LYS A CA 1
ATOM 7919 C C . LYS A 1 990 ? 41.659 20.738 2.600 1.00 52.41 990 LYS A C 1
ATOM 7921 O O . LYS A 1 990 ? 41.170 20.085 3.517 1.00 52.41 990 LYS A O 1
ATOM 7926 N N . LEU A 1 991 ? 41.539 20.356 1.328 1.00 45.56 991 LEU A N 1
ATOM 7927 C CA . LEU A 1 991 ? 40.863 19.118 0.914 1.00 45.56 991 LEU A CA 1
ATOM 7928 C C . LEU A 1 991 ? 41.770 17.878 0.940 1.00 45.56 991 LEU A C 1
ATOM 7930 O O . LEU A 1 991 ? 41.252 16.766 0.852 1.00 45.56 991 LEU A O 1
ATOM 7934 N N . PHE A 1 992 ? 43.086 18.047 1.112 1.00 45.97 992 PHE A N 1
ATOM 7935 C CA . PHE A 1 992 ? 44.043 16.937 1.220 1.00 45.97 992 PHE A CA 1
ATOM 7936 C C . PHE A 1 992 ? 44.652 16.748 2.622 1.00 45.97 992 PHE A C 1
ATOM 7938 O O . PHE A 1 992 ? 45.504 15.875 2.785 1.00 45.97 992 PHE A O 1
ATOM 7945 N N . GLY A 1 993 ? 44.130 17.455 3.635 1.00 42.56 993 GLY A N 1
ATOM 7946 C CA . GLY A 1 993 ? 44.503 17.299 5.048 1.00 42.56 993 GLY A CA 1
ATOM 7947 C C . GLY A 1 993 ? 45.422 18.394 5.555 1.00 42.56 993 GLY A C 1
ATOM 7948 O O . GLY A 1 993 ? 46.603 18.394 5.147 1.00 42.56 993 GLY A O 1
#

Foldseek 3Di:
DDDDDDDDDDDDDDDDDDDDDDDPDDDDPVRCVVCVVVVVVPPPDPPDDDDDDPDDDDDDDQLLVLVQLLCLLCLHAHPQWGWDDDLPDPDIDIDGPDPVSVPDDPVSVVLSVLSNLNSSLNSNLVVLLVVCVPPALLSVLSVVVVVVVVVVSVVSVVLSVVADRDDDPPDPDPSHDGSVNVSVSCVLVSVVSVLSSVLSVVCPPDAAQLSLQVLVVQCPDPDPSSVVSSQVSSQSRCQVVLVQLLCLLQQLDGDDPPPRYQKDFDCVVVDDPVVCCVQVCDPDDDPPPPDDQLLCCLVRRIDGRPSNHHPLQDPVNVVLSVQNSSLNVCCVRQVVCVVVSVVCPLVVLSVPRDTPVPSVSVSVSSVVSSVVSQLVSLCCCCPVVVVVLLVVLLCVPLLVVVVQLVVLLCVQCVVVQQDAPVSDDQVSSQVSSVVSCVVGPVVPRDVVQVVQKGWDFADDDPPDGSLQGIWIAGHDDTPCSSLCPPVNRVLSRVSSSLLSLLVVLLVLLVVLVVCLVVCVVLCVLPPVCPVVSVLLVVLSVLLNLLSVLLNCLLVPVQLVVLVVQLVVVSVVSDDGPVVNSVSSVVSSCSSSCQNLVPFPPDPVLSVVLSVLVVVLSVLSVLLSVLSVLVVVLSNVVSVVVVPPPDDDDDDPPDDPDDDDDDDDDDDDDDDDDDDDDDDDDDDDDDDDDVVVVVVSVVSVVVSSCSNVVSSVSSLVSLLVSLVSQCVGPDPSSVVSSCSSCPVNPSPDPPDPPVVVVVPDPQPAWDKAFPDPPDDLLLLAAFAEEAEFCFPQSLSLQLLVLVPVQFPKDWGTFIDHPQWDFDWDADPVGIDTQWTWMAGPVDSRYIYIRGNTDGHPVCLLVVLVNVQCSCVVRVYQYEYEWEFALVLDDPVRVVDAQKEKDAAPPEPLPVQRVVGHHDDPPRTDGRGCVVVNVVRHRHYMYIYGHDHHAPCNVVSVVSNVSVCSSVVHDDDDGDRDPVCVPPPHPPPPCVVVD

Mean predicted aligned error: 20.73 Å

Radius of gyration: 53.3 Å; Cα contacts (8 Å, |Δi|>4): 1018; chains: 1; bounding box: 147×93×155 Å

Organism: NCBI:txid1708541

Nearest PDB structures (foldseek):
  9g3z-assembly1_H  TM=8.203E-01  e=3.774E-35  Sus scrofa
  7as4-assembly1_N  TM=8.809E-01  e=6.960E-33  Homo sapiens
  7qj6-assembly1_F  TM=8.679E-01  e=4.490E-33  Homo sapiens
  7as4-assembly1_F  TM=8.683E-01  e=3.683E-32  Homo sapiens
  8q62-assembly1_H  TM=8.254E-01  e=8.108E-32  Homo sapiens

InterPro domains:
  IPR007259 Gamma-tubulin complex component protein [PTHR19302] (52-747)
  IPR019151 Proteasome assembly chaperone 2 [PF09754] (784-914)
  IPR038389 Proteasome assembly chaperone 2 superfamily [G3DSA:3.40.50.10900] (780-992)
  IPR040457 Gamma tubulin complex component, C-terminal [PF04130] (387-746)
  IPR041470 Gamma tubulin complex component protein, N-terminal [PF17681] (66-384)
  IPR042241 Gamma tubulin complex component, C-terminal domain superfamily [G3DSA:1.20.120.1900] (387-745)

Secondary structure (DSSP, 8-state):
---------PPPPPPPP-PPP-------HHHHHHHHHHHTTT-S-------S---------HHHHHHHHHHHHTTPPPSSEEEES-TT-S--EEEE-STTGGGS-HHHHHHHHHHHHHHHHHHHHHHHHHHTTTT-HHHHHHHHHHHHHHHHHHHHHHHHHTS-SS--TT---TT---HHHHHHHHHHHHHHHHHHHHHHHHHTT--HHHHHHHHHHHHT-S-HHHHHHHHHHHHHHTHHHHHHHHHHHHH-----TT--SSEEE-GGG---GGGGGGTTT-S---S------HHHHHHHSEEE-GGGS-TTS-HHHHHHHHHHHHHHHHHHHTS--HHHHHT-HHHHHHTS---GGGHHHHHHHHHHHHHHHHHHHHHIIIIIS-HHHHHHHIIIIIS---HHHHHHHHHHHHHHHTSBGGG--HHHHHHHHHHHHHHSGGGGS-HHHHHHEEEEE----TT-BHHHHEEEEE---TTGGGTS-HHHHHHHHHHHHHHHHHHHHHHHHHHHHHHHHHTHHHHTT-GGGHHHHHHHHHHHHHHHHHHHHHHHIIIIIIIIHHHHHHHHHHHH--S-HHHHHHHHHHHHHHHHHHHTT--TT-HHHHHHHHHHHHHHHHHHHHHHHHHHHHHHHHHHHHHHHHHS--S-S-SSS--SS-------------------------------SHHHHHHHHHHHHHHHHHHHHHHHHHHHHHHHHHHHHHT-SSHHHHHHHHHHTGGGTT---S-TTSSSSS-S-TTS-EEEESSTT--GGGGTT-EEEEE---GGGHHHHHHHHHHHHS-EEEEEEEE-TTB----EEETTEEE-SEEEEEETT-TTEEEEEE-SPBPGGGHHHHHHHHHHHHHHTT-EEEEEEEEEGGG--HHHHHS-SEEEEE-TT-TTHHHHTTSEEP-TTS--S-TTHHHHHTT-SSEEEEEEEE-SS--HHHHHHHHHHHHHHHTPPP--PPPPGGGGG-TTS---GGG--

Sequence (993 aa):
MLENNASNIPQLPNPPILPAAPISTGLSKSQILSKWRDEQGRRIFTRENTSDVIKGLNNTPSIDILRDTVNILQGIDGAYFRFEGAANQSEFKLIPTDQRSKRVPKPTLELVIRLAELGWLYKQVAAFVRDCSTSTSLGLITQNRLYDFYRLIALLEAQLAHTPETMDEQNDSMDSLTLGRIAVWTEEWRLKMRMMSTLVQGAADVHGGALVSLIHGYTENGDPFIRGFVSELLEEVSQPFFNTLHTWITSGELYDPFKEFFVTINNDLGMDLNSFGWMIGAPNTTEHKANIDAGQLWAKKYSVRDEMRPRFVGQAFAKKIFSIGKSLNFIRHSCLDEEFFATNQISDIANKVLTYSDIPSLEQSIDIAFSIASQRLLENMFSKYKLMDHLQALKRYLMLGSGDFVDILMESIGPSLARPANTLYRHNLTATLEAAIRGSNAQYDDPEILRRLDARMLEYTHGEIGWDVFTLEYRVDQPLDVILTPEVMSKYRRIFNYLWRLKRVESDLVKGWRRCVMGKRSYLKVPSLDNDWHQARIAMSEMIHFVKELEAYCHLEVIECSWEIIEQFASKREGDLDALISAHREYLERIVNKIMLVGGRSSRRDEELLHKMKQLLSVILSFRRAVEDLYTFTLHMSSSLDHTPLERPDIYRHKRLSTASSIPRAPFEVAGGGSSSSVSNSRTSTPGAASVADEEEEGIAGIRYRVQTSADEFHELASYVVNALQSHPDLDVRFLAVRLGFNQFYRKPTNLKLRVLAYLDSSRMTFIKYEINFNEEELKGKTLVLPTISMANVPQLATELLLNNHSNELVGRFNNEGFIQVAGASTDGLVTPLELHRLKEYNDIYVVDQRSPILKSYKYTFVEDLKKWADGLNLSVIILSSADSASRNDNDIVSSQLKQISSKDSRYADKISEFESLDLDTLNGTGLLKSYYGSLQNAAGLCLFTTEGDNRPDAHLLVKALSNVLGFKPIELKDPRHWEGLFGRLYDDKLFG

pLDDT: mean 72.47, std 19.35, range [23.72, 93.12]